Protein 6FME (pdb70)

GO terms:
  GO:0009018 sucrose phosphorylase activity (F, EXP)

Organism: Bifidobacterium adolescentis (strain ATCC 15703 / DSM 20083 / NCTC 11814 / E194a) (NCBI:txid367928)

B-factor: mean 23.42, std 10.98, range [5.67, 95.42]

CATH classification: 3.20.20.80 (+2 more: 3.90.400.10, 2.20.220.10)

Radius of gyration: 29.69 Å; Cα contacts (8 Å, |Δi|>4): 2311; chains: 2; bounding box: 77×60×92 Å

Solvent-accessible surface area: 36352 Å² total; per-residue (Å²): 77,10,123,41,67,0,5,1,3,0,9,3,24,21,2,8,123,18,49,0,144,14,0,8,70,1,0,70,84,74,2,109,26,4,1,48,3,1,1,0,1,5,0,1,27,21,37,79,42,47,11,17,0,11,6,0,53,50,1,39,107,8,5,159,128,4,24,46,45,112,14,0,30,69,0,32,152,78,12,36,0,0,0,0,0,0,0,0,3,1,2,81,88,0,180,35,0,69,30,0,33,68,108,3,122,158,5,102,60,62,76,1,4,9,6,48,62,60,16,7,100,150,44,35,83,149,147,38,29,71,32,10,31,41,12,73,100,51,96,1,31,31,129,33,129,8,64,59,130,69,28,65,0,3,7,4,20,22,54,65,1,0,0,0,38,9,107,13,116,61,0,31,103,20,0,22,44,0,0,73,48,0,42,83,7,109,11,26,7,0,4,0,12,7,0,0,29,2,5,15,78,44,60,47,25,5,27,9,14,26,50,0,9,123,15,0,47,112,0,31,55,24,0,60,140,58,58,4,35,0,0,0,18,3,34,15,29,23,114,48,10,48,34,0,2,41,68,5,28,41,0,7,3,12,6,0,6,0,0,0,6,10,0,2,47,55,2,83,0,90,15,0,9,72,5,10,96,54,8,15,52,19,0,0,0,0,5,4,16,6,19,8,10,7,2,39,7,0,4,5,30,54,101,63,129,86,70,105,16,17,5,82,42,118,32,10,88,78,7,33,93,42,1,23,68,29,4,169,27,58,0,100,50,0,24,6,104,62,19,64,18,16,29,42,116,11,2,4,2,2,1,11,5,2,8,20,36,6,48,17,8,0,1,0,0,0,0,0,0,1,1,0,14,10,2,0,0,0,0,0,0,2,1,0,1,3,119,15,13,29,120,19,10,158,169,60,96,33,0,19,10,0,5,2,42,104,9,57,33,78,57,0,56,118,15,33,158,61,79,2,0,116,2,1,20,20,2,0,84,2,7,11,96,7,45,0,8,79,2,23,35,49,68,97,66,96,124,38,47,18,0,22,0,15,20,113,17,67,103,12,62,0,25,0,26,0,49,0,117,97,0,73,42,64,130,45,112,50,23,0,4,20,0,82,18,74,14,113,69,28,124,56,147,1,65,36,3,30,81,78,43,4,113,30,81,63,9,124,41,68,0,5,1,3,0,9,3,22,20,2,9,123,19,48,0,142,15,0,9,74,2,0,69,86,65,1,107,28,3,1,46,3,0,1,0,1,5,0,1,27,22,38,81,42,46,14,17,0,13,6,0,52,50,1,40,93,6,6,148,131,4,27,48,44,112,16,0,29,69,0,33,161,76,12,35,0,0,0,0,0,0,0,0,2,1,3,78,87,0,178,36,0,69,43,0,34,73,86,2,120,145,5,99,54,60,74,2,5,10,6,49,61,58,12,9,100,148,46,34,81,152,153,37,29,71,33,10,30,43,12,69,104,50,97,1,33,30,128,32,125,9,65,59,123,70,26,64,0,3,7,3,20,20,55,66,1,0,0,1,37,9,102,14,130,53,0,29,102,16,0,23,45,0,0,73,46,0,41,81,7,109,11,28,9,0,4,0,12,8,0,1,28,2,5,13,74,45,61,49,28,5,27,9,14,26,46,0,3,127,14,0,51,105,0,36,92,30,0,68,147,46,65,3,28,0,0,0,18,2,31,13,32,22,111,47,11,48,34,0,3,42,57,5,24,37,0,7,4,13,5,0,6,0,0,0,7,12,0,3,52,56,6,82,0,75,14,0,9,72,8,10,100,56,8,18,52,19,0,0,0,0,4,4,17,6,18,6,11,6,1,33,8,0,3,2,32,50,101,62,114,82,73,121,17,17,5,70,49,111,31,11,88,80,9,32,94,37,1,27,68,32,5,172,24,59,0,101,48,0,23,7,103,54,12,66,20,15,28,43,120,13,1,4,2,1,1,11,4,1,8,20,35,6,48,19,8,0,2,0,0,0,0,0,0,1,1,1,14,11,1,0,0,0,0,0,1,1,0,0,0,4,118,15,19,42,129,19,7,178,173,62,80,37,0,20,10,0,6,4,42,104,9,56,36,77,55,0,52,118,18,32,156,63,79,2,1,112,2,1,20,19,3,0,85,2,8,10,95,7,47,0,6,89,1,25,37,50,62,95,56,99,112,42,53,17,0,23,0,14,16,115,16,73,101,11,57,1,25,0,31,0,39,1,111,95,0,77,41,70,130,44,114,50,21,0,3,20,0,75,18,82,12,97,66,30,121,58,131,1,66,33,2,31,80,77,48,3,112,24,33,146

Structure (mmCIF, N/CA/C/O backbone):
data_6FME
#
_entry.id   6FME
#
_cell.length_a   76.010
_cell.length_b   101.925
_cell.length_c   152.569
_cell.angle_alpha   90.000
_cell.angle_beta   90.000
_cell.angle_gamma   90.000
#
_symmetry.space_group_name_H-M   'P 21 21 21'
#
loop_
_entity.id
_entity.type
_entity.pdbx_description
1 polymer 'Sucrose phosphorylase'
2 non-polymer GLYCEROL
3 water water
#
loop_
_atom_site.group_PDB
_atom_site.id
_atom_site.type_symbol
_atom_site.label_atom_id
_atom_site.label_alt_id
_atom_site.label_comp_id
_atom_site.label_asym_id
_atom_site.label_entity_id
_atom_site.label_seq_id
_atom_site.pdbx_PDB_ins_code
_atom_site.Cartn_x
_atom_site.Cartn_y
_atom_site.Cartn_z
_atom_site.occupancy
_atom_site.B_iso_or_equiv
_atom_site.auth_seq_id
_atom_site.auth_comp_id
_atom_site.auth_asym_id
_atom_site.auth_atom_id
_atom_site.pdbx_PDB_model_num
ATOM 1 N N . ALA A 1 1 ? 8.620 -9.805 -17.708 1.00 30.50 0 ALA B N 1
ATOM 2 C CA . ALA A 1 1 ? 8.660 -8.432 -17.218 1.00 27.85 0 ALA B CA 1
ATOM 3 C C . ALA A 1 1 ? 7.301 -7.993 -16.684 1.00 24.98 0 ALA B C 1
ATOM 4 O O . ALA A 1 1 ? 6.264 -8.534 -17.050 1.00 29.97 0 ALA B O 1
ATOM 6 N N . MET A 1 2 ? 7.324 -6.988 -15.830 1.00 21.86 1 MET B N 1
ATOM 7 C CA . MET A 1 2 ? 6.108 -6.433 -15.255 1.00 17.28 1 MET B CA 1
ATOM 8 C C . MET A 1 2 ? 5.270 -5.739 -16.327 1.00 19.16 1 MET B C 1
ATOM 9 O O . MET A 1 2 ? 5.805 -4.979 -17.121 1.00 21.35 1 MET B O 1
ATOM 14 N N . LYS A 1 3 ? 3.964 -6.009 -16.376 1.00 18.89 2 LYS B N 1
ATOM 15 C CA . LYS A 1 3 ? 3.109 -5.342 -17.360 1.00 16.05 2 LYS B CA 1
ATOM 16 C C . LYS A 1 3 ? 3.088 -3.843 -17.102 1.00 16.26 2 LYS B C 1
ATOM 17 O O . LYS A 1 3 ? 3.110 -3.405 -15.942 1.00 15.38 2 LYS B O 1
ATOM 23 N N . ASN A 1 4 ? 3.040 -3.054 -18.176 1.00 17.92 3 ASN B N 1
ATOM 24 C CA . ASN A 1 4 ? 3.111 -1.609 -18.027 1.00 16.28 3 ASN B CA 1
ATOM 25 C C . ASN A 1 4 ? 1.734 -0.990 -17.811 1.00 15.08 3 ASN B C 1
ATOM 26 O O . ASN A 1 4 ? 1.293 -0.157 -18.605 1.00 18.85 3 ASN B O 1
ATOM 31 N N . LYS A 1 5 ? 1.072 -1.425 -16.739 1.00 17.47 4 LYS B N 1
ATOM 32 C CA . LYS A 1 5 ? -0.290 -1.013 -16.410 1.00 15.85 4 LYS B CA 1
ATOM 33 C C . LYS A 1 5 ? -0.345 -0.572 -14.954 1.00 14.54 4 LYS B C 1
ATOM 34 O O . LYS A 1 5 ? 0.430 -1.042 -14.119 1.00 16.41 4 LYS B O 1
ATOM 40 N N . VAL A 1 6 ? -1.292 0.307 -14.645 1.00 14.56 5 VAL B N 1
ATOM 41 C CA . VAL A 1 6 ? -1.424 0.791 -13.274 1.00 15.15 5 VAL B CA 1
ATOM 42 C C . VAL A 1 6 ? -1.883 -0.324 -12.335 1.00 14.68 5 VAL B C 1
ATOM 43 O O . VAL A 1 6 ? -2.792 -1.094 -12.662 1.00 14.35 5 VAL B O 1
ATOM 47 N N . GLN A 1 7 ? -1.239 -0.399 -11.173 1.00 13.59 6 GLN B N 1
ATOM 48 C CA . GLN A 1 7 ? -1.577 -1.378 -10.126 1.00 13.41 6 GLN B CA 1
ATOM 49 C C . GLN A 1 7 ? -2.155 -0.689 -8.904 1.00 14.26 6 GLN B C 1
ATOM 50 O O . GLN A 1 7 ? -1.823 0.457 -8.634 1.00 14.33 6 GLN B O 1
ATOM 56 N N . LEU A 1 8 ? -2.972 -1.424 -8.152 1.00 13.41 7 LEU B N 1
ATOM 57 C CA . LEU A 1 8 ? -3.448 -0.990 -6.831 1.00 13.34 7 LEU B CA 1
ATOM 58 C C . LEU A 1 8 ? -2.581 -1.597 -5.741 1.00 15.23 7 LEU B C 1
ATOM 59 O O . LEU A 1 8 ? -2.230 -2.768 -5.838 1.00 15.19 7 LEU B O 1
ATOM 64 N N . ILE A 1 9 ? -2.261 -0.823 -4.704 1.00 12.69 8 ILE B N 1
ATOM 65 C CA . ILE A 1 9 ? -1.681 -1.369 -3.466 1.00 13.01 8 ILE B CA 1
ATOM 66 C C . ILE A 1 9 ? -2.774 -1.406 -2.416 1.00 14.86 8 ILE B C 1
ATOM 67 O O . ILE A 1 9 ? -3.343 -0.364 -2.109 1.00 14.21 8 ILE B O 1
ATOM 72 N N . THR A 1 10 ? -3.083 -2.572 -1.852 1.00 13.03 9 THR B N 1
ATOM 73 C CA . THR A 1 10 ? -4.145 -2.597 -0.839 1.00 12.99 9 THR B CA 1
ATOM 74 C C . THR A 1 10 ? -3.953 -3.684 0.204 1.00 13.71 9 THR B C 1
ATOM 75 O O . THR A 1 10 ? -3.286 -4.683 -0.033 1.00 15.01 9 THR B O 1
ATOM 79 N N . TYR A 1 11 ? -4.551 -3.459 1.373 1.00 14.79 10 TYR B N 1
ATOM 80 C CA . TYR A 1 11 ? -4.799 -4.530 2.326 1.00 16.03 10 TYR B CA 1
ATOM 81 C C . TYR A 1 11 ? -6.025 -5.276 1.861 1.00 14.70 10 TYR B C 1
ATOM 82 O O . TYR A 1 11 ? -7.003 -4.653 1.434 1.00 17.06 10 TYR B O 1
ATOM 91 N N . ALA A 1 12 ? -5.999 -6.598 1.961 1.00 14.96 11 ALA B N 1
ATOM 92 C CA . ALA A 1 12 ? -7.175 -7.392 1.598 1.00 17.47 11 ALA B CA 1
ATOM 93 C C . ALA A 1 12 ? -8.403 -7.049 2.422 1.00 20.81 11 ALA B C 1
ATOM 94 O O . ALA A 1 12 ? -9.528 -7.171 1.931 1.00 21.18 11 ALA B O 1
ATOM 96 N N . ASP A 1 13 ? -8.189 -6.651 3.673 1.00 17.72 12 ASP B N 1
ATOM 97 C CA . ASP A 1 13 ? -9.316 -6.459 4.582 1.00 17.99 12 ASP B CA 1
ATOM 98 C C . ASP A 1 13 ? -9.772 -5.006 4.732 1.00 17.26 12 ASP B C 1
ATOM 99 O O . ASP A 1 13 ? -10.816 -4.767 5.331 1.00 18.85 12 ASP B O 1
ATOM 104 N N . ARG A 1 14 ? -9.037 -4.046 4.167 1.00 15.69 13 ARG B N 1
ATOM 105 C CA . ARG A 1 14 ? -9.395 -2.639 4.352 1.00 15.77 13 ARG B CA 1
ATOM 106 C C . ARG A 1 14 ? -10.035 -2.040 3.106 1.00 16.67 13 ARG B C 1
ATOM 107 O O . ARG A 1 14 ? -10.275 -0.839 3.037 1.00 18.46 13 ARG B O 1
ATOM 115 N N . LEU A 1 15 ? -10.332 -2.901 2.139 1.00 16.01 14 LEU B N 1
ATOM 116 C CA . LEU A 1 15 ? -11.033 -2.491 0.927 1.00 17.23 14 LEU B CA 1
ATOM 117 C C . LEU A 1 15 ? -12.186 -3.457 0.655 1.00 20.36 14 LEU B C 1
ATOM 118 O O . LEU A 1 15 ? -11.995 -4.499 0.027 1.00 18.13 14 LEU B O 1
ATOM 123 N N . GLY A 1 16 ? -13.379 -3.117 1.133 1.00 19.07 15 GLY B N 1
ATOM 124 C CA . GLY A 1 16 ? -14.523 -4.004 0.994 1.00 18.97 15 GLY B CA 1
ATOM 125 C C . GLY A 1 16 ? -14.951 -4.613 2.320 1.00 22.37 15 GLY B C 1
ATOM 126 O O . GLY A 1 16 ? -14.821 -3.986 3.378 1.00 21.40 15 GLY B O 1
ATOM 127 N N . ASP A 1 17 ? -15.455 -5.842 2.267 1.00 21.41 16 ASP B N 1
ATOM 128 C CA . ASP A 1 17 ? -16.087 -6.462 3.427 1.00 25.70 16 ASP B CA 1
ATOM 129 C C . ASP A 1 17 ? -15.082 -7.041 4.423 1.00 20.42 16 ASP B C 1
ATOM 130 O O . ASP A 1 17 ? -15.448 -7.398 5.550 1.00 21.07 16 ASP B O 1
ATOM 135 N N . GLY A 1 18 ? -13.833 -7.183 3.995 1.00 18.50 17 GLY B N 1
ATOM 136 C CA . GLY A 1 18 ? -12.774 -7.635 4.881 1.00 23.17 17 GLY B CA 1
ATOM 137 C C . GLY A 1 18 ? -12.042 -8.912 4.484 1.00 23.15 17 GLY B C 1
ATOM 138 O O . GLY A 1 18 ? -11.282 -9.462 5.283 1.00 22.32 17 GLY B O 1
ATOM 139 N N . THR A 1 19 ? -12.255 -9.386 3.259 1.00 18.48 18 THR B N 1
ATOM 140 C CA . THR A 1 19 ? -11.617 -10.622 2.806 1.00 18.94 18 THR B CA 1
ATOM 141 C C . THR A 1 19 ? -10.975 -10.460 1.435 1.00 19.22 18 THR B C 1
ATOM 142 O O . THR A 1 19 ? -11.293 -9.521 0.708 1.00 19.13 18 THR B O 1
ATOM 146 N N . ILE A 1 20 ? -10.100 -11.396 1.067 1.00 17.03 19 ILE B N 1
ATOM 147 C CA . ILE A 1 20 ? -9.514 -11.396 -0.273 1.00 16.73 19 ILE B CA 1
ATOM 148 C C . ILE A 1 20 ? -10.603 -11.481 -1.347 1.00 18.65 19 ILE B C 1
ATOM 149 O O . ILE A 1 20 ? -10.517 -10.806 -2.366 1.00 19.80 19 ILE B O 1
ATOM 154 N N . LYS A 1 21 ? -11.628 -12.293 -1.111 1.00 18.25 20 LYS B N 1
ATOM 155 C CA . LYS A 1 21 ? -12.727 -12.435 -2.068 1.00 19.34 20 LYS B CA 1
ATOM 156 C C . LYS A 1 21 ? -13.412 -11.102 -2.302 1.00 19.69 20 LYS B C 1
ATOM 157 O O . LYS A 1 21 ? -13.727 -10.747 -3.437 1.00 20.07 20 LYS B O 1
ATOM 163 N N . SER A 1 22 ? -13.642 -10.358 -1.225 1.00 19.79 21 SER B N 1
ATOM 164 C CA . SER A 1 22 ? -14.348 -9.095 -1.350 1.00 21.44 21 SER B CA 1
ATOM 165 C C . SER A 1 22 ? -13.474 -8.052 -2.031 1.00 19.84 21 SER B C 1
ATOM 166 O O . SER A 1 22 ? -13.946 -7.281 -2.864 1.00 20.11 21 SER B O 1
ATOM 169 N N . MET A 1 23 ? -12.193 -8.021 -1.658 1.00 17.49 22 MET B N 1
ATOM 170 C CA . MET A 1 23 ? -11.219 -7.169 -2.336 1.00 18.61 22 MET B CA 1
ATOM 171 C C . MET A 1 23 ? -11.236 -7.436 -3.827 1.00 20.92 22 MET B C 1
ATOM 172 O O . MET A 1 23 ? -11.254 -6.514 -4.639 1.00 17.95 22 MET B O 1
ATOM 177 N N . THR A 1 24 ? -11.251 -8.715 -4.178 1.00 17.25 23 THR B N 1
ATOM 178 C CA . THR A 1 24 ? -11.269 -9.133 -5.580 1.00 17.50 23 THR B CA 1
ATOM 179 C C . THR A 1 24 ? -12.534 -8.643 -6.288 1.00 19.40 23 THR B C 1
ATOM 180 O O . THR A 1 24 ? -12.489 -8.161 -7.423 1.00 18.89 23 THR B O 1
ATOM 184 N N . ASP A 1 25 ? -13.671 -8.790 -5.615 1.00 18.84 24 ASP B N 1
ATOM 185 C CA . ASP A 1 25 ? -14.940 -8.334 -6.168 1.00 19.59 24 ASP B CA 1
ATOM 186 C C . ASP A 1 25 ? -14.918 -6.818 -6.387 1.00 19.29 24 ASP B C 1
ATOM 187 O O . ASP A 1 25 ? -15.364 -6.325 -7.426 1.00 19.61 24 ASP B O 1
ATOM 192 N N . ILE A 1 26 ? -14.373 -6.077 -5.426 1.00 19.55 25 ILE B N 1
ATOM 193 C CA . ILE A 1 26 ? -14.274 -4.629 -5.573 1.00 19.06 25 ILE B CA 1
ATOM 194 C C . ILE A 1 26 ? -13.419 -4.253 -6.796 1.00 18.04 25 ILE B C 1
ATOM 195 O O . ILE A 1 26 ? -13.824 -3.428 -7.607 1.00 19.41 25 ILE B O 1
ATOM 200 N N . LEU A 1 27 ? -12.234 -4.855 -6.920 1.00 17.43 26 LEU B N 1
ATOM 201 C CA . LEU A 1 27 ? -11.384 -4.606 -8.088 1.00 18.11 26 LEU B CA 1
ATOM 202 C C . LEU A 1 27 ? -12.134 -4.815 -9.393 1.00 19.01 26 LEU B C 1
ATOM 203 O O . LEU A 1 27 ? -12.065 -3.984 -10.312 1.00 19.35 26 LEU B O 1
ATOM 208 N N . ARG A 1 28 ? -12.841 -5.937 -9.489 1.00 18.37 27 ARG B N 1
ATOM 209 C CA . ARG A 1 28 ? -13.447 -6.332 -10.750 1.00 18.95 27 ARG B CA 1
ATOM 210 C C . ARG A 1 28 ? -14.683 -5.517 -11.116 1.00 19.62 27 ARG B C 1
ATOM 211 O O . ARG A 1 28 ? -14.923 -5.235 -12.290 1.00 22.15 27 ARG B O 1
ATOM 219 N N . THR A 1 29 ? -15.465 -5.139 -10.109 1.00 19.87 28 THR B N 1
ATOM 220 C CA . THR A 1 29 ? -16.745 -4.473 -10.370 1.00 20.65 28 THR B CA 1
ATOM 221 C C . THR A 1 29 ? -16.642 -2.955 -10.432 1.00 20.43 28 THR B C 1
ATOM 222 O O . THR A 1 29 ? -17.464 -2.293 -11.084 1.00 21.04 28 THR B O 1
ATOM 226 N N . ARG A 1 30 ? -15.630 -2.402 -9.772 1.00 20.47 29 ARG B N 1
ATOM 227 C CA . ARG A 1 30 ? -15.520 -0.958 -9.638 1.00 21.68 29 ARG B CA 1
ATOM 228 C C . ARG A 1 30 ? -14.244 -0.332 -10.189 1.00 21.13 29 ARG B C 1
ATOM 229 O O . ARG A 1 30 ? -14.188 0.883 -10.363 1.00 20.43 29 ARG B O 1
ATOM 237 N N . PHE A 1 31 ? -13.222 -1.143 -10.448 1.00 18.89 30 PHE B N 1
ATOM 238 C CA . PHE A 1 31 ? -11.989 -0.615 -11.020 1.00 17.67 30 PHE B CA 1
ATOM 239 C C . PHE A 1 31 ? -11.549 -1.366 -12.292 1.00 17.71 30 PHE B C 1
ATOM 240 O O . PHE A 1 31 ? -10.352 -1.470 -12.589 1.00 18.66 30 PHE B O 1
ATOM 248 N N . ASP A 1 32 ? -12.512 -1.881 -13.059 1.00 18.40 31 ASP B N 1
ATOM 249 C CA . ASP A 1 32 ? -12.158 -2.612 -14.270 1.00 23.67 31 ASP B CA 1
ATOM 250 C C . ASP A 1 32 ? -11.505 -1.662 -15.262 1.00 24.24 31 ASP B C 1
ATOM 251 O O . ASP A 1 32 ? -12.071 -0.623 -15.592 1.00 21.75 31 ASP B O 1
ATOM 256 N N . GLY A 1 33 ? -10.307 -2.013 -15.718 1.00 22.10 32 GLY B N 1
ATOM 257 C CA . GLY A 1 33 ? -9.582 -1.194 -16.675 1.00 21.75 32 GLY B CA 1
ATOM 258 C C . GLY A 1 33 ? -8.808 -0.060 -16.026 1.00 22.61 32 GLY B C 1
ATOM 259 O O . GLY A 1 33 ? -8.066 0.663 -16.713 1.00 19.86 32 GLY B O 1
ATOM 260 N N . VAL A 1 34 ? -8.989 0.106 -14.712 1.00 17.07 33 VAL B N 1
ATOM 261 C CA . VAL A 1 34 ? -8.282 1.128 -13.956 1.00 16.62 33 VAL B CA 1
ATOM 262 C C . VAL A 1 34 ? -7.034 0.518 -13.329 1.00 16.41 33 VAL B C 1
ATOM 263 O O . VAL A 1 34 ? -5.912 0.992 -13.542 1.00 16.03 33 VAL B O 1
ATOM 267 N N . TYR A 1 35 ? -7.238 -0.537 -12.549 1.00 15.81 34 TYR B N 1
ATOM 268 C CA . TYR A 1 35 ? -6.132 -1.259 -11.915 1.00 15.52 34 TYR B CA 1
ATOM 269 C C . TYR A 1 35 ? -6.077 -2.663 -12.519 1.00 18.01 34 TYR B C 1
ATOM 270 O O . TYR A 1 35 ? -7.014 -3.442 -12.374 1.00 20.03 34 TYR B O 1
ATOM 279 N N . ASP A 1 36 ? -4.985 -2.964 -13.217 1.00 17.33 35 ASP B N 1
ATOM 280 C CA . ASP A 1 36 ? -4.836 -4.229 -13.933 1.00 19.92 35 ASP B CA 1
ATOM 281 C C . ASP A 1 36 ? -4.016 -5.245 -13.135 1.00 15.95 35 ASP B C 1
ATOM 282 O O . ASP A 1 36 ? -3.894 -6.406 -13.518 1.00 19.12 35 ASP B O 1
ATOM 287 N N . GLY A 1 37 ? -3.465 -4.794 -12.015 1.00 15.53 36 GLY B N 1
ATOM 288 C CA . GLY A 1 37 ? -2.699 -5.642 -11.124 1.00 15.24 36 GLY B CA 1
ATOM 289 C C . GLY A 1 37 ? -2.848 -5.094 -9.729 1.00 15.66 36 GLY B C 1
ATOM 290 O O . GLY A 1 37 ? -3.394 -4.005 -9.538 1.00 14.25 36 GLY B O 1
ATOM 291 N N . VAL A 1 38 ? -2.367 -5.846 -8.749 1.00 13.61 37 VAL B N 1
ATOM 292 C CA . VAL A 1 38 ? -2.548 -5.467 -7.362 1.00 13.64 37 VAL B CA 1
ATOM 293 C C . VAL A 1 38 ? -1.422 -6.036 -6.516 1.00 13.70 37 VAL B C 1
ATOM 294 O O . VAL A 1 38 ? -1.040 -7.197 -6.642 1.00 14.42 37 VAL B O 1
ATOM 298 N N . HIS A 1 39 ? -0.871 -5.173 -5.676 1.00 12.56 38 HIS B N 1
ATOM 299 C CA . HIS A 1 39 ? 0.023 -5.596 -4.607 1.00 12.21 38 HIS B CA 1
ATOM 300 C C . HIS A 1 39 ? -0.857 -5.775 -3.382 1.00 12.38 38 HIS B C 1
ATOM 301 O O . HIS A 1 39 ? -1.375 -4.799 -2.843 1.00 13.47 38 HIS B O 1
ATOM 308 N N . ILE A 1 40 ? -1.068 -7.030 -2.979 1.00 12.63 39 ILE B N 1
ATOM 309 C CA . ILE A 1 40 ? -1.817 -7.321 -1.749 1.00 12.62 39 ILE B CA 1
ATOM 310 C C . ILE A 1 40 ? -0.796 -7.290 -0.634 1.00 12.21 39 ILE B C 1
ATOM 311 O O . ILE A 1 40 ? 0.139 -8.105 -0.649 1.00 13.93 39 ILE B O 1
ATOM 316 N N . LEU A 1 41 ? -0.965 -6.365 0.314 1.00 12.09 40 LEU B N 1
ATOM 317 C CA . LEU A 1 41 ? -0.078 -6.260 1.470 1.00 12.43 40 LEU B CA 1
ATOM 318 C C . LEU A 1 41 ? -0.219 -7.534 2.308 1.00 12.43 40 LEU B C 1
ATOM 319 O O . LEU A 1 41 ? -1.199 -8.269 2.161 1.00 14.02 40 LEU B O 1
ATOM 324 N N . PRO A 1 42 ? 0.768 -7.823 3.167 1.00 11.76 41 PRO B N 1
ATOM 325 C CA . PRO A 1 42 ? 0.828 -9.172 3.741 1.00 11.87 41 PRO B CA 1
ATOM 326 C C . PRO A 1 42 ? -0.475 -9.691 4.329 1.00 12.37 41 PRO B C 1
ATOM 327 O O . PRO A 1 42 ? -1.102 -9.043 5.166 1.00 15.92 41 PRO B O 1
ATOM 331 N N . PHE A 1 43 ? -0.854 -10.876 3.875 1.00 13.55 42 PHE B N 1
ATOM 332 C CA . PHE A 1 43 ? -2.137 -11.495 4.205 1.00 13.35 42 PHE B CA 1
ATOM 333 C C . PHE A 1 43 ? -1.902 -12.871 4.815 1.00 13.65 42 PHE B C 1
ATOM 334 O O . PHE A 1 43 ? -2.768 -13.755 4.770 1.00 15.60 42 PHE B O 1
ATOM 342 N N . PHE A 1 44 ? -0.708 -13.050 5.372 1.00 13.29 43 PHE B N 1
ATOM 343 C CA . PHE A 1 44 ? -0.304 -14.338 5.928 1.00 16.29 43 PHE B CA 1
ATOM 344 C C . PHE A 1 44 ? -0.664 -14.417 7.405 1.00 15.91 43 PHE B C 1
ATOM 345 O O . PHE A 1 44 ? -1.326 -13.534 7.931 1.00 16.36 43 PHE B O 1
ATOM 353 N N . THR A 1 45 ? -0.272 -15.497 8.061 1.00 14.29 44 THR B N 1
ATOM 354 C CA . THR A 1 45 ? -0.708 -15.726 9.432 1.00 14.39 44 THR B CA 1
ATOM 355 C C . THR A 1 45 ? 0.273 -15.111 10.428 1.00 13.91 44 THR B C 1
ATOM 356 O O . THR A 1 45 ? 1.421 -15.536 10.475 1.00 14.75 44 THR B O 1
ATOM 360 N N . PRO A 1 46 ? -0.154 -14.080 11.192 1.00 13.81 45 PRO B N 1
ATOM 361 C CA . PRO A 1 46 ? -1.419 -13.339 11.197 1.00 14.89 45 PRO B CA 1
ATOM 362 C C . PRO A 1 46 ? -1.288 -12.010 10.462 1.00 16.34 45 PRO B C 1
ATOM 363 O O . PRO A 1 46 ? -0.168 -11.538 10.240 1.00 16.14 45 PRO B O 1
ATOM 367 N N . PHE A 1 47 ? -2.415 -11.390 10.109 1.00 15.05 46 PHE B N 1
ATOM 368 C CA . PHE A 1 47 ? -2.360 -10.115 9.398 1.00 17.44 46 PHE B CA 1
ATOM 369 C C . PHE A 1 47 ? -2.493 -8.940 10.356 1.00 17.34 46 PHE B C 1
ATOM 370 O O . PHE A 1 47 ? -2.361 -7.787 9.947 1.00 16.71 46 PHE B O 1
ATOM 378 N N . ASP A 1 48 ? -2.727 -9.232 11.640 1.00 17.73 47 ASP B N 1
ATOM 379 C CA . ASP A 1 48 ? -3.086 -8.201 12.601 1.00 16.20 47 ASP B CA 1
ATOM 380 C C . ASP A 1 48 ? -2.285 -8.310 13.898 1.00 18.17 47 ASP B C 1
ATOM 381 O O . ASP A 1 48 ? -2.803 -8.039 14.993 1.00 19.04 47 ASP B O 1
ATOM 386 N N . GLY A 1 49 ? -1.014 -8.694 13.771 1.00 16.98 48 GLY B N 1
ATOM 387 C CA . GLY A 1 49 ? -0.115 -8.810 14.921 1.00 17.15 48 GLY B CA 1
ATOM 388 C C . GLY A 1 49 ? 0.561 -7.501 15.304 1.00 17.33 48 GLY B C 1
ATOM 389 O O . GLY A 1 49 ? -0.099 -6.460 15.455 1.00 18.90 48 GLY B O 1
ATOM 390 N N . ALA A 1 50 ? 1.883 -7.543 15.445 1.00 14.13 49 ALA B N 1
ATOM 391 C CA . ALA A 1 50 ? 2.623 -6.380 15.904 1.00 14.67 49 ALA B CA 1
ATOM 392 C C . ALA A 1 50 ? 2.848 -5.336 14.810 1.00 14.92 49 ALA B C 1
ATOM 393 O O . ALA A 1 50 ? 3.055 -4.165 15.111 1.00 16.48 49 ALA B O 1
ATOM 395 N N . ASP A 1 51 ? 2.847 -5.751 13.543 1.00 14.67 50 ASP B N 1
ATOM 396 C CA . ASP A 1 51 ? 3.178 -4.805 12.473 1.00 13.31 50 ASP B CA 1
ATOM 397 C C . ASP A 1 51 ? 2.353 -5.043 11.199 1.00 12.87 50 ASP B C 1
ATOM 398 O O . ASP A 1 51 ? 2.879 -5.044 10.075 1.00 13.38 50 ASP B O 1
ATOM 403 N N . ALA A 1 52 ? 1.056 -5.267 11.397 1.00 13.50 51 ALA B N 1
ATOM 404 C CA . ALA A 1 52 ? 0.086 -5.305 10.294 1.00 14.99 51 ALA B CA 1
ATOM 405 C C . ALA A 1 52 ? 0.564 -6.180 9.138 1.00 14.00 51 ALA B C 1
ATOM 406 O O . ALA A 1 52 ? 0.658 -5.744 7.980 1.00 15.91 51 ALA B O 1
ATOM 408 N N . GLY A 1 53 ? 0.838 -7.436 9.464 1.00 13.09 52 GLY B N 1
ATOM 409 C CA . GLY A 1 53 ? 1.188 -8.444 8.473 1.00 12.10 52 GLY B CA 1
ATOM 410 C C . GLY A 1 53 ? 2.674 -8.705 8.323 1.00 11.68 52 GLY B C 1
ATOM 411 O O . GLY A 1 53 ? 3.081 -9.753 7.813 1.00 12.77 52 GLY B O 1
ATOM 412 N N . PHE A 1 54 ? 3.495 -7.749 8.736 1.00 11.87 53 PHE B N 1
ATOM 413 C CA . PHE A 1 54 ? 4.928 -7.852 8.473 1.00 13.51 53 PHE B CA 1
ATOM 414 C C . PHE A 1 54 ? 5.698 -8.571 9.593 1.00 16.23 53 PHE B C 1
ATOM 415 O O . PHE A 1 54 ? 6.939 -8.616 9.575 1.00 14.27 53 PHE B O 1
ATOM 423 N N . ASP A 1 55 ? 4.955 -9.140 10.545 1.00 14.37 54 ASP B N 1
ATOM 424 C CA . ASP A 1 55 ? 5.488 -10.101 11.521 1.00 14.26 54 ASP B CA 1
ATOM 425 C C . ASP A 1 55 ? 4.787 -11.454 11.365 1.00 13.13 54 ASP B C 1
ATOM 426 O O . ASP A 1 55 ? 3.967 -11.841 12.201 1.00 15.26 54 ASP B O 1
ATOM 431 N N . PRO A 1 56 ? 5.091 -12.181 10.277 1.00 13.05 55 PRO B N 1
ATOM 432 C CA . PRO A 1 56 ? 4.403 -13.454 10.041 1.00 12.51 55 PRO B CA 1
ATOM 433 C C . PRO A 1 56 ? 4.849 -14.582 10.968 1.00 14.29 55 PRO B C 1
ATOM 434 O O . PRO A 1 56 ? 6.038 -14.870 11.122 1.00 14.96 55 PRO B O 1
ATOM 438 N N . ILE A 1 57 ? 3.868 -15.242 11.556 1.00 13.46 56 ILE B N 1
ATOM 439 C CA . ILE A 1 57 ? 4.121 -16.476 12.269 1.00 14.49 56 ILE B CA 1
ATOM 440 C C . ILE A 1 57 ? 4.333 -17.590 11.249 1.00 14.82 56 ILE B C 1
ATOM 441 O O . ILE A 1 57 ? 5.257 -18.399 11.383 1.00 14.87 56 ILE B O 1
ATOM 446 N N . ASP A 1 58 ? 3.503 -17.608 10.207 1.00 13.91 57 ASP B N 1
ATOM 447 C CA . ASP A 1 58 ? 3.701 -18.529 9.087 1.00 14.53 57 ASP B CA 1
ATOM 448 C C . ASP A 1 58 ? 3.429 -17.809 7.772 1.00 16.33 57 ASP B C 1
ATOM 449 O O . ASP A 1 58 ? 2.273 -17.698 7.315 1.00 14.53 57 ASP B O 1
ATOM 454 N N . HIS A 1 59 ? 4.516 -17.358 7.162 1.00 13.38 58 HIS B N 1
ATOM 455 C CA . HIS A 1 59 ? 4.517 -16.617 5.895 1.00 13.08 58 HIS B CA 1
ATOM 456 C C . HIS A 1 59 ? 3.893 -17.394 4.742 1.00 14.38 58 HIS B C 1
ATOM 457 O O . HIS A 1 59 ? 3.478 -16.797 3.739 1.00 15.47 58 HIS B O 1
ATOM 464 N N . THR A 1 60 ? 3.839 -18.722 4.847 1.00 15.72 59 THR B N 1
ATOM 465 C CA . THR A 1 60 ? 3.326 -19.532 3.735 1.00 14.69 59 THR B CA 1
ATOM 466 C C . THR A 1 60 ? 1.847 -19.863 3.888 1.00 17.77 59 THR B C 1
ATOM 467 O O . THR A 1 60 ? 1.276 -20.554 3.047 1.00 17.67 59 THR B O 1
ATOM 471 N N . LYS A 1 61 ? 1.239 -19.384 4.967 1.00 17.71 60 LYS B N 1
ATOM 472 C CA . LYS A 1 61 ? -0.151 -19.722 5.261 1.00 20.42 60 LYS B CA 1
ATOM 473 C C . LYS A 1 61 ? -1.014 -18.472 5.266 1.00 15.46 60 LYS B C 1
ATOM 474 O O . LYS A 1 61 ? -0.790 -17.569 6.071 1.00 18.13 60 LYS B O 1
ATOM 480 N N . VAL A 1 62 ? -1.993 -18.410 4.362 1.00 16.64 61 VAL B N 1
ATOM 481 C CA . VAL A 1 62 ? -2.910 -17.275 4.350 1.00 15.97 61 VAL B CA 1
ATOM 482 C C . VAL A 1 62 ? -3.661 -17.212 5.689 1.00 18.00 61 VAL B C 1
ATOM 483 O O . VAL A 1 62 ? -4.079 -18.244 6.223 1.00 18.19 61 VAL B O 1
ATOM 487 N N . ASP A 1 63 ? -3.819 -16.015 6.249 1.00 15.54 62 ASP B N 1
ATOM 488 C CA . ASP A 1 63 ? -4.631 -15.917 7.458 1.00 17.09 62 ASP B CA 1
ATOM 489 C C . ASP A 1 63 ? -6.025 -16.440 7.150 1.00 20.20 62 ASP B C 1
ATOM 490 O O . ASP A 1 63 ? -6.685 -15.956 6.235 1.00 18.28 62 ASP B O 1
ATOM 495 N N . GLU A 1 64 ? -6.469 -17.438 7.903 1.00 17.49 63 GLU B N 1
ATOM 496 C CA . GLU A 1 64 ? -7.725 -18.104 7.558 1.00 20.50 63 GLU B CA 1
ATOM 497 C C . GLU A 1 64 ? -8.918 -17.150 7.624 1.00 23.03 63 GLU B C 1
ATOM 498 O O . GLU A 1 64 ? -9.949 -17.403 7.009 1.00 25.52 63 GLU B O 1
ATOM 504 N N . ARG A 1 65 ? -8.775 -16.051 8.351 1.00 18.22 64 ARG B N 1
ATOM 505 C CA . ARG A 1 65 ? -9.833 -15.045 8.404 1.00 18.89 64 ARG B CA 1
ATOM 506 C C . ARG A 1 65 ? -9.951 -14.244 7.109 1.00 22.86 64 ARG B C 1
ATOM 507 O O . ARG A 1 65 ? -11.004 -13.671 6.839 1.00 22.63 64 ARG B O 1
ATOM 515 N N . LEU A 1 66 ? -8.878 -14.199 6.315 1.00 18.66 65 LEU B N 1
ATOM 516 C CA . LEU A 1 66 ? -8.873 -13.411 5.076 1.00 18.34 65 LEU B CA 1
ATOM 517 C C . LEU A 1 66 ? -9.270 -14.227 3.867 1.00 20.93 65 LEU B C 1
ATOM 518 O O . LEU A 1 66 ? -9.763 -13.683 2.879 1.00 21.89 65 LEU B O 1
ATOM 523 N N . GLY A 1 67 ? -9.010 -15.527 3.927 1.00 20.31 66 GLY B N 1
ATOM 524 C CA . GLY A 1 67 ? -9.284 -16.401 2.806 1.00 24.56 66 GLY B CA 1
ATOM 525 C C . GLY A 1 67 ? -8.265 -17.519 2.681 1.00 23.49 66 GLY B C 1
ATOM 526 O O . GLY A 1 67 ? -7.784 -18.051 3.686 1.00 20.48 66 GLY B O 1
ATOM 527 N N . SER A 1 68 ? -7.933 -17.865 1.438 1.00 22.48 67 SER B N 1
ATOM 528 C CA . SER A 1 68 ? -7.093 -19.024 1.144 1.00 22.02 67 SER B CA 1
ATOM 529 C C . SER A 1 68 ? -6.246 -18.768 -0.094 1.00 22.17 67 SER B C 1
ATOM 530 O O . SER A 1 68 ? -6.488 -17.804 -0.818 1.00 20.11 67 SER B O 1
ATOM 533 N N . TRP A 1 69 ? -5.261 -19.627 -0.348 1.00 17.98 68 TRP B N 1
ATOM 534 C CA . TRP A 1 69 ? -4.486 -19.494 -1.578 1.00 19.15 68 TRP B CA 1
ATOM 535 C C . TRP A 1 69 ? -5.381 -19.670 -2.811 1.00 20.24 68 TRP B C 1
ATOM 536 O O . TRP A 1 69 ? -5.073 -19.123 -3.863 1.00 20.69 68 TRP B O 1
ATOM 547 N N . ASP A 1 70 ? -6.492 -20.398 -2.682 1.00 19.21 69 ASP B N 1
ATOM 548 C CA . ASP A 1 70 ? -7.443 -20.539 -3.786 1.00 21.72 69 ASP B CA 1
ATOM 549 C C . ASP A 1 70 ? -8.007 -19.186 -4.200 1.00 22.20 69 ASP B C 1
ATOM 550 O O . ASP A 1 70 ? -8.247 -18.936 -5.386 1.00 23.32 69 ASP B O 1
ATOM 555 N N . ASP A 1 71 ? -8.224 -18.310 -3.225 1.00 20.15 70 ASP B N 1
ATOM 556 C CA . ASP A 1 71 ? -8.679 -16.959 -3.534 1.00 19.01 70 ASP B CA 1
ATOM 557 C C . ASP A 1 71 ? -7.627 -16.189 -4.334 1.00 17.85 70 ASP B C 1
ATOM 558 O O . ASP A 1 71 ? -7.961 -15.419 -5.237 1.00 21.16 70 ASP B O 1
ATOM 563 N N . VAL A 1 72 ? -6.354 -16.396 -4.006 1.00 17.31 71 VAL B N 1
ATOM 564 C CA . VAL A 1 72 ? -5.290 -15.727 -4.734 1.00 18.91 71 VAL B CA 1
ATOM 565 C C . VAL A 1 72 ? -5.248 -16.272 -6.169 1.00 18.84 71 VAL B C 1
ATOM 566 O O . VAL A 1 72 ? -5.126 -15.503 -7.124 1.00 18.37 71 VAL B O 1
ATOM 570 N N . ALA A 1 73 ? -5.378 -17.586 -6.320 1.00 17.80 72 ALA B N 1
ATOM 571 C CA . ALA A 1 73 ? -5.446 -18.187 -7.656 1.00 19.56 72 ALA B CA 1
ATOM 572 C C . ALA A 1 73 ? -6.603 -17.639 -8.490 1.00 20.92 72 ALA B C 1
ATOM 573 O O . ALA A 1 73 ? -6.452 -17.392 -9.690 1.00 18.88 72 ALA B O 1
ATOM 575 N N . GLU A 1 74 ? -7.765 -17.466 -7.867 1.00 20.49 73 GLU B N 1
ATOM 576 C CA . GLU A 1 74 ? -8.922 -16.926 -8.586 1.00 20.21 73 GLU B CA 1
ATOM 577 C C . GLU A 1 74 ? -8.647 -15.509 -9.071 1.00 22.34 73 GLU B C 1
ATOM 578 O O . GLU A 1 74 ? -8.925 -15.163 -10.219 1.00 21.26 73 GLU B O 1
ATOM 584 N N . LEU A 1 75 ? -8.106 -14.686 -8.181 1.00 19.28 74 LEU B N 1
ATOM 585 C CA . LEU A 1 75 ? -7.783 -13.305 -8.517 1.00 17.46 74 LEU B CA 1
ATOM 586 C C . LEU A 1 75 ? -6.815 -13.225 -9.698 1.00 18.48 74 LEU B C 1
ATOM 587 O O . LEU A 1 75 ? -6.953 -12.353 -10.556 1.00 18.49 74 LEU B O 1
ATOM 592 N N . SER A 1 76 ? -5.842 -14.139 -9.740 1.00 18.40 75 SER B N 1
ATOM 593 C CA . SER A 1 76 ? -4.811 -14.112 -10.784 1.00 17.05 75 SER B CA 1
ATOM 594 C C . SER A 1 76 ? -5.361 -14.259 -12.193 1.00 17.70 75 SER B C 1
ATOM 595 O O . SER A 1 76 ? -4.660 -13.950 -13.155 1.00 19.73 75 SER B O 1
ATOM 598 N N . LYS A 1 77 ? -6.601 -14.731 -12.320 1.00 18.42 76 LYS B N 1
ATOM 599 C CA . LYS A 1 77 ? -7.231 -14.914 -13.619 1.00 19.56 76 LYS B CA 1
ATOM 600 C C . LYS A 1 77 ? -7.495 -13.576 -14.292 1.00 22.04 76 LYS B C 1
ATOM 601 O O . LYS A 1 77 ? -7.581 -13.507 -15.521 1.00 23.07 76 LYS B O 1
ATOM 607 N N . THR A 1 78 ? -7.637 -12.517 -13.493 1.00 19.53 77 THR B N 1
ATOM 608 C CA . THR A 1 78 ? -7.960 -11.196 -14.035 1.00 22.08 77 THR B CA 1
ATOM 609 C C . THR A 1 78 ? -6.899 -10.141 -13.719 1.00 22.04 77 THR B C 1
ATOM 610 O O . THR A 1 78 ? -6.843 -9.103 -14.378 1.00 21.57 77 THR B O 1
ATOM 614 N N . HIS A 1 79 ? -6.058 -10.417 -12.722 1.00 16.78 78 HIS B N 1
ATOM 615 C CA . HIS A 1 79 ? -5.079 -9.461 -12.231 1.00 17.08 78 HIS B CA 1
ATOM 616 C C . HIS A 1 79 ? -3.718 -10.098 -11.997 1.00 17.04 78 HIS B C 1
ATOM 617 O O . HIS A 1 79 ? -3.621 -11.161 -11.398 1.00 18.57 78 HIS B O 1
ATOM 624 N N . ASN A 1 80 ? -2.668 -9.430 -12.450 1.00 16.71 79 ASN B N 1
ATOM 625 C CA . ASN A 1 80 ? -1.329 -9.844 -12.035 1.00 14.90 79 ASN B CA 1
ATOM 626 C C . ASN A 1 80 ? -1.123 -9.434 -10.597 1.00 16.75 79 ASN B C 1
ATOM 627 O O . ASN A 1 80 ? -1.441 -8.304 -10.230 1.00 17.76 79 ASN B O 1
ATOM 632 N N . ILE A 1 81 ? -0.565 -10.337 -9.797 1.00 14.24 80 ILE B N 1
ATOM 633 C CA . ILE A 1 81 ? -0.482 -10.138 -8.348 1.00 13.82 80 ILE B CA 1
ATOM 634 C C . ILE A 1 81 ? 0.956 -9.963 -7.874 1.00 13.42 80 ILE B C 1
ATOM 635 O O . ILE A 1 81 ? 1.831 -10.735 -8.255 1.00 14.66 80 ILE B O 1
ATOM 640 N N . MET A 1 82 ? 1.173 -8.935 -7.057 1.00 12.88 81 MET B N 1
ATOM 641 C CA . MET A 1 82 ? 2.431 -8.743 -6.337 1.00 12.44 81 MET B CA 1
ATOM 642 C C . MET A 1 82 ? 2.204 -9.063 -4.875 1.00 12.28 81 MET B C 1
ATOM 643 O O . MET A 1 82 ? 1.204 -8.654 -4.304 1.00 12.32 81 MET B O 1
ATOM 648 N N A VAL A 1 83 ? 3.142 -9.798 -4.281 0.40 12.16 82 VAL B N 1
ATOM 649 N N B VAL A 1 83 ? 3.118 -9.814 -4.275 0.60 12.16 82 VAL B N 1
ATOM 650 C CA A VAL A 1 83 ? 3.091 -10.138 -2.858 0.40 14.31 82 VAL B CA 1
ATOM 651 C CA B VAL A 1 83 ? 3.073 -9.990 -2.829 0.60 11.99 82 VAL B CA 1
ATOM 652 C C A VAL A 1 83 ? 4.459 -9.919 -2.229 0.40 14.09 82 VAL B C 1
ATOM 653 C C B VAL A 1 83 ? 4.442 -9.717 -2.251 0.60 11.62 82 VAL B C 1
ATOM 654 O O A VAL A 1 83 ? 5.474 -10.031 -2.914 0.40 13.50 82 VAL B O 1
ATOM 655 O O B VAL A 1 83 ? 5.429 -9.592 -2.978 0.60 11.61 82 VAL B O 1
ATOM 662 N N . ASP A 1 84 ? 4.490 -9.613 -0.931 1.00 11.99 83 ASP B N 1
ATOM 663 C CA . ASP A 1 84 ? 5.746 -9.452 -0.224 1.00 11.25 83 ASP B CA 1
ATOM 664 C C . ASP A 1 84 ? 6.450 -10.763 0.051 1.00 11.29 83 ASP B C 1
ATOM 665 O O . ASP A 1 84 ? 5.808 -11.767 0.369 1.00 15.86 83 ASP B O 1
ATOM 670 N N . ALA A 1 85 ? 7.776 -10.750 -0.085 1.00 11.18 84 ALA B N 1
ATOM 671 C CA . ALA A 1 85 ? 8.604 -11.726 0.599 1.00 11.27 84 ALA B CA 1
ATOM 672 C C . ALA A 1 85 ? 9.314 -10.975 1.712 1.00 12.88 84 ALA B C 1
ATOM 673 O O . ALA A 1 85 ? 10.122 -10.064 1.468 1.00 12.09 84 ALA B O 1
ATOM 675 N N . ILE A 1 86 ? 8.959 -11.323 2.943 1.00 10.94 85 ILE B N 1
ATOM 676 C CA . ILE A 1 86 ? 9.496 -10.658 4.105 1.00 10.70 85 ILE B CA 1
ATOM 677 C C . ILE A 1 86 ? 10.807 -11.356 4.487 1.00 11.50 85 ILE B C 1
ATOM 678 O O . ILE A 1 86 ? 10.834 -12.289 5.285 1.00 14.16 85 ILE B O 1
ATOM 683 N N . VAL A 1 87 ? 11.897 -10.899 3.876 1.00 12.25 86 VAL B N 1
ATOM 684 C CA . VAL A 1 87 ? 13.145 -11.652 3.907 1.00 10.90 86 VAL B CA 1
ATOM 685 C C . VAL A 1 87 ? 14.050 -11.319 5.101 1.00 11.79 86 VAL B C 1
ATOM 686 O O . VAL A 1 87 ? 15.029 -12.022 5.339 1.00 15.58 86 VAL B O 1
ATOM 690 N N . ASN A 1 88 ? 13.735 -10.262 5.842 1.00 10.57 87 ASN B N 1
ATOM 691 C CA . ASN A 1 88 ? 14.670 -9.788 6.885 1.00 10.63 87 ASN B CA 1
ATOM 692 C C . ASN A 1 88 ? 14.371 -10.327 8.280 1.00 12.38 87 ASN B C 1
ATOM 693 O O . ASN A 1 88 ? 15.276 -10.431 9.107 1.00 11.94 87 ASN B O 1
ATOM 698 N N . HIS A 1 89 ? 13.115 -10.664 8.538 1.00 12.89 88 HIS B N 1
ATOM 699 C CA . HIS A 1 89 ? 12.675 -10.976 9.897 1.00 11.41 88 HIS B CA 1
ATOM 700 C C . HIS A 1 89 ? 11.386 -11.792 9.869 1.00 12.73 88 HIS B C 1
ATOM 701 O O . HIS A 1 89 ? 10.735 -11.916 8.826 1.00 12.48 88 HIS B O 1
ATOM 708 N N . MET A 1 90 ? 10.989 -12.296 11.029 1.00 11.39 89 MET B N 1
ATOM 709 C CA . MET A 1 90 ? 9.712 -12.996 11.163 1.00 12.43 89 MET B CA 1
ATOM 710 C C . MET A 1 90 ? 9.205 -12.838 12.591 1.00 11.44 89 MET B C 1
ATOM 711 O O . MET A 1 90 ? 9.913 -12.316 13.458 1.00 12.90 89 MET B O 1
ATOM 716 N N . SER A 1 91 ? 7.982 -13.294 12.854 1.00 11.74 90 SER B N 1
ATOM 717 C CA . SER A 1 91 ? 7.439 -13.140 14.206 1.00 13.28 90 SER B CA 1
ATOM 718 C C . SER A 1 91 ? 8.193 -13.979 15.229 1.00 12.84 90 SER B C 1
ATOM 719 O O . SER A 1 91 ? 8.589 -15.105 14.944 1.00 13.77 90 SER B O 1
ATOM 722 N N . TRP A 1 92 ? 8.354 -13.433 16.431 1.00 12.23 91 TRP B N 1
ATOM 723 C CA . TRP A 1 92 ? 8.925 -14.177 17.546 1.00 12.54 91 TRP B CA 1
ATOM 724 C C . TRP A 1 92 ? 8.018 -15.348 17.953 1.00 13.26 91 TRP B C 1
ATOM 725 O O . TRP A 1 92 ? 8.431 -16.235 18.709 1.00 14.51 91 TRP B O 1
ATOM 736 N N . GLU A 1 93 ? 6.781 -15.358 17.448 1.00 13.87 92 GLU B N 1
ATOM 737 C CA . GLU A 1 93 ? 5.861 -16.466 17.740 1.00 13.86 92 GLU B CA 1
ATOM 738 C C . GLU A 1 93 ? 5.870 -17.536 16.647 1.00 14.04 92 GLU B C 1
ATOM 739 O O . GLU A 1 93 ? 5.112 -18.503 16.729 1.00 15.60 92 GLU B O 1
ATOM 745 N N . SER A 1 94 ? 6.730 -17.368 15.639 1.00 13.69 93 SER B N 1
ATOM 746 C CA . SER A 1 94 ? 6.970 -18.427 14.658 1.00 14.43 93 SER B CA 1
ATOM 747 C C . SER A 1 94 ? 7.408 -19.699 15.373 1.00 16.89 93 SER B C 1
ATOM 748 O O . SER A 1 94 ? 8.030 -19.632 16.443 1.00 14.42 93 SER B O 1
ATOM 751 N N . LYS A 1 95 ? 7.101 -20.853 14.791 1.00 17.19 94 LYS B N 1
ATOM 752 C CA . LYS A 1 95 ? 7.529 -22.115 15.382 1.00 15.55 94 LYS B CA 1
ATOM 753 C C . LYS A 1 95 ? 9.043 -22.150 15.515 1.00 17.05 94 LYS B C 1
ATOM 754 O O . LYS A 1 95 ? 9.581 -22.689 16.497 1.00 17.26 94 LYS B O 1
ATOM 760 N N . GLN A 1 96 ? 9.723 -21.582 14.527 1.00 16.00 95 GLN B N 1
ATOM 761 C CA . GLN A 1 96 ? 11.175 -21.609 14.513 1.00 15.16 95 GLN B CA 1
ATOM 762 C C . GLN A 1 96 ? 11.765 -20.854 15.690 1.00 14.85 95 GLN B C 1
ATOM 763 O O . GLN A 1 96 ? 12.633 -21.385 16.401 1.00 15.95 95 GLN B O 1
ATOM 769 N N . PHE A 1 97 ? 11.310 -19.622 15.896 1.00 13.90 96 PHE B N 1
ATOM 770 C CA . PHE A 1 97 ? 11.865 -18.854 17.005 1.00 13.69 96 PHE B CA 1
ATOM 771 C C . PHE A 1 97 ? 11.437 -19.432 18.342 1.00 14.18 96 PHE B C 1
ATOM 772 O O . PHE A 1 97 ? 12.232 -19.460 19.293 1.00 14.29 96 PHE B O 1
ATOM 780 N N . GLN A 1 98 ? 10.192 -19.895 18.433 1.00 14.54 97 GLN B N 1
ATOM 781 C CA . GLN A 1 98 ? 9.738 -20.523 19.672 1.00 16.30 97 GLN B CA 1
ATOM 782 C C . GLN A 1 98 ? 10.600 -21.734 20.042 1.00 15.80 97 GLN B C 1
ATOM 783 O O . GLN A 1 98 ? 10.852 -21.987 21.222 1.00 15.97 97 GLN B O 1
ATOM 789 N N . ASP A 1 99 ? 11.057 -22.473 19.039 1.00 16.11 98 ASP B N 1
ATOM 790 C CA . ASP A 1 99 ? 11.918 -23.615 19.283 1.00 19.49 98 ASP B CA 1
ATOM 791 C C . ASP A 1 99 ? 13.242 -23.166 19.911 1.00 16.07 98 ASP B C 1
ATOM 792 O O . ASP A 1 99 ? 13.790 -23.859 20.769 1.00 16.56 98 ASP B O 1
ATOM 797 N N . VAL A 1 100 ? 13.742 -22.006 19.481 1.00 15.47 99 VAL B N 1
ATOM 798 C CA . VAL A 1 100 ? 15.001 -21.472 20.019 1.00 16.16 99 VAL B CA 1
ATOM 799 C C . VAL A 1 100 ? 14.806 -20.941 21.446 1.00 16.97 99 VAL B C 1
ATOM 800 O O . VAL A 1 100 ? 15.671 -21.130 22.314 1.00 15.66 99 VAL B O 1
ATOM 804 N N . LEU A 1 101 ? 13.680 -20.284 21.699 1.00 15.04 100 LEU B N 1
ATOM 805 C CA . LEU A 1 101 ? 13.372 -19.879 23.074 1.00 15.50 100 LEU B CA 1
ATOM 806 C C . LEU A 1 101 ? 13.346 -21.101 23.982 1.00 16.98 100 LEU B C 1
ATOM 807 O O . LEU A 1 101 ? 13.802 -21.042 25.122 1.00 16.61 100 LEU B O 1
ATOM 812 N N . ALA A 1 102 ? 12.837 -22.216 23.469 1.00 16.40 101 ALA B N 1
ATOM 813 C CA . ALA A 1 102 ? 12.709 -23.437 24.259 1.00 19.31 101 ALA B CA 1
ATOM 814 C C . ALA A 1 102 ? 14.036 -24.168 24.497 1.00 17.55 101 ALA B C 1
ATOM 815 O O . ALA A 1 102 ? 14.318 -24.620 25.611 1.00 18.08 101 ALA B O 1
ATOM 817 N N . LYS A 1 103 ? 14.851 -24.272 23.450 1.00 17.60 102 LYS B N 1
ATOM 818 C CA . LYS A 1 103 ? 15.994 -25.180 23.465 1.00 18.62 102 LYS B CA 1
ATOM 819 C C . LYS A 1 103 ? 17.354 -24.500 23.300 1.00 21.03 102 LYS B C 1
ATOM 820 O O . LYS A 1 103 ? 18.398 -25.140 23.470 1.00 20.97 102 LYS B O 1
ATOM 826 N N . GLY A 1 104 ? 17.343 -23.218 22.970 1.00 16.63 103 GLY B N 1
ATOM 827 C CA . GLY A 1 104 ? 18.581 -22.469 22.808 1.00 20.66 103 GLY B CA 1
ATOM 828 C C . GLY A 1 104 ? 19.506 -23.089 21.773 1.00 20.42 103 GLY B C 1
ATOM 829 O O . GLY A 1 104 ? 19.096 -23.398 20.649 1.00 17.82 103 GLY B O 1
ATOM 830 N N . GLU A 1 105 ? 20.756 -23.313 22.157 1.00 18.76 104 GLU B N 1
ATOM 831 C CA . GLU A 1 105 ? 21.749 -23.780 21.198 1.00 21.71 104 GLU B CA 1
ATOM 832 C C . GLU A 1 105 ? 21.482 -25.214 20.720 1.00 25.60 104 GLU B C 1
ATOM 833 O O . GLU A 1 105 ? 22.079 -25.666 19.739 1.00 22.09 104 GLU B O 1
ATOM 839 N N A GLU A 1 106 ? 20.589 -25.922 21.411 0.47 21.88 105 GLU B N 1
ATOM 840 N N B GLU A 1 106 ? 20.589 -25.919 21.413 0.53 21.82 105 GLU B N 1
ATOM 841 C CA A GLU A 1 106 ? 20.210 -27.267 20.998 0.47 22.06 105 GLU B CA 1
ATOM 842 C CA B GLU A 1 106 ? 20.204 -27.266 21.008 0.53 21.98 105 GLU B CA 1
ATOM 843 C C A GLU A 1 106 ? 19.074 -27.253 19.970 0.47 23.59 105 GLU B C 1
ATOM 844 C C B GLU A 1 106 ? 19.103 -27.245 19.941 0.53 23.63 105 GLU B C 1
ATOM 845 O O A GLU A 1 106 ? 18.698 -28.294 19.441 0.47 23.89 105 GLU B O 1
ATOM 846 O O B GLU A 1 106 ? 18.779 -28.275 19.357 0.53 23.19 105 GLU B O 1
ATOM 857 N N . SER A 1 107 ? 18.531 -26.072 19.692 1.00 17.67 106 SER B N 1
ATOM 858 C CA . SER A 1 107 ? 17.519 -25.932 18.644 1.00 17.38 106 SER B CA 1
ATOM 859 C C . SER A 1 107 ? 18.154 -26.019 17.261 1.00 22.18 106 SER B C 1
ATOM 860 O O . SER A 1 107 ? 19.195 -25.411 17.019 1.00 18.52 106 SER B O 1
ATOM 863 N N . GLU A 1 108 ? 17.528 -26.754 16.348 1.00 20.70 107 GLU B N 1
ATOM 864 C CA . GLU A 1 108 ? 18.034 -26.808 14.977 1.00 20.46 107 GLU B CA 1
ATOM 865 C C . GLU A 1 108 ? 17.897 -25.441 14.305 1.00 17.53 107 GLU B C 1
ATOM 866 O O . GLU A 1 108 ? 18.520 -25.190 13.276 1.00 19.34 107 GLU B O 1
ATOM 872 N N . TYR A 1 109 ? 17.098 -24.549 14.891 1.00 16.58 108 TYR B N 1
ATOM 873 C CA . TYR A 1 109 ? 16.929 -23.209 14.324 1.00 17.28 108 TYR B CA 1
ATOM 874 C C . TYR A 1 109 ? 17.788 -22.137 15.003 1.00 15.35 108 TYR B C 1
ATOM 875 O O . TYR A 1 109 ? 17.676 -20.959 14.680 1.00 15.55 108 TYR B O 1
ATOM 884 N N . TYR A 1 110 ? 18.641 -22.543 15.936 1.00 15.48 109 TYR B N 1
ATOM 885 C CA . TYR A 1 110 ? 19.503 -21.581 16.616 1.00 17.01 109 TYR B CA 1
ATOM 886 C C . TYR A 1 110 ? 20.306 -20.715 15.610 1.00 15.36 109 TYR B C 1
ATOM 887 O O . TYR A 1 110 ? 20.337 -19.485 15.739 1.00 16.91 109 TYR B O 1
ATOM 896 N N . PRO A 1 111 ? 20.895 -21.338 14.571 1.00 17.10 110 PRO B N 1
ATOM 897 C CA . PRO A 1 111 ? 21.662 -20.558 13.585 1.00 18.13 110 PRO B CA 1
ATOM 898 C C . PRO A 1 111 ? 20.802 -19.648 12.726 1.00 18.97 110 PRO B C 1
ATOM 899 O O . PRO A 1 111 ? 21.332 -18.777 12.029 1.00 19.37 110 PRO B O 1
ATOM 903 N N . MET A 1 112 ? 19.487 -19.836 12.767 1.00 16.15 111 MET B N 1
ATOM 904 C CA . MET A 1 112 ? 18.606 -19.091 11.885 1.00 15.52 111 MET B CA 1
ATOM 905 C C . MET A 1 112 ? 18.411 -17.641 12.305 1.00 15.73 111 MET B C 1
ATOM 906 O O . MET A 1 112 ? 17.988 -16.823 11.498 1.00 15.51 111 MET B O 1
ATOM 911 N N . PHE A 1 113 ? 18.699 -17.327 13.567 1.00 12.93 112 PHE B N 1
ATOM 912 C CA . PHE A 1 113 ? 18.379 -16.010 14.112 1.00 13.33 112 PHE B CA 1
ATOM 913 C C . PHE A 1 113 ? 19.616 -15.261 14.541 1.00 14.32 112 PHE B C 1
ATOM 914 O O . PHE A 1 113 ? 20.559 -15.848 15.081 1.00 19.82 112 PHE B O 1
ATOM 922 N N . LEU A 1 114 ? 19.627 -13.963 14.274 1.00 13.96 113 LEU B N 1
ATOM 923 C CA . LEU A 1 114 ? 20.783 -13.144 14.620 1.00 13.84 113 LEU B CA 1
ATOM 924 C C . LEU A 1 114 ? 20.714 -12.682 16.062 1.00 13.69 113 LEU B C 1
ATOM 925 O O . LEU A 1 114 ? 19.658 -12.235 16.521 1.00 14.24 113 LEU B O 1
ATOM 930 N N . THR A 1 115 ? 21.856 -12.751 16.731 1.00 14.19 114 THR B N 1
ATOM 931 C CA . THR A 1 115 ? 22.052 -12.157 18.053 1.00 12.58 114 THR B CA 1
ATOM 932 C C . THR A 1 115 ? 23.218 -11.179 17.959 1.00 14.92 114 THR B C 1
ATOM 933 O O . THR A 1 115 ? 23.932 -11.155 16.966 1.00 16.86 114 THR B O 1
ATOM 937 N N . MET A 1 116 ? 23.432 -10.399 19.006 1.00 14.29 115 MET B N 1
ATOM 938 C CA . MET A 1 116 ? 24.609 -9.550 19.038 1.00 13.64 115 MET B CA 1
ATOM 939 C C . MET A 1 116 ? 25.880 -10.374 18.826 1.00 14.18 115 MET B C 1
ATOM 940 O O . MET A 1 116 ? 26.743 -9.975 18.050 1.00 15.41 115 MET B O 1
ATOM 945 N N . SER A 1 117 ? 25.993 -11.522 19.492 1.00 13.79 116 SER B N 1
ATOM 946 C CA . SER A 1 117 ? 27.188 -12.372 19.342 1.00 15.39 116 SER B CA 1
ATOM 947 C C . SER A 1 117 ? 27.341 -12.979 17.942 1.00 18.48 116 SER B C 1
ATOM 948 O O . SER A 1 117 ? 28.474 -13.255 17.520 1.00 19.21 116 SER B O 1
ATOM 951 N N . SER A 1 118 ? 26.222 -13.230 17.254 1.00 19.71 117 SER B N 1
ATOM 952 C CA . SER A 1 118 ? 26.244 -13.716 15.864 1.00 20.99 117 SER B CA 1
ATOM 953 C C . SER A 1 118 ? 27.156 -12.847 15.024 1.00 20.30 117 SER B C 1
ATOM 954 O O . SER A 1 118 ? 27.985 -13.326 14.244 1.00 20.84 117 SER B O 1
ATOM 957 N N . VAL A 1 119 ? 26.961 -11.546 15.185 1.00 16.35 118 VAL B N 1
ATOM 958 C CA . VAL A 1 119 ? 27.589 -10.560 14.336 1.00 16.39 118 VAL B CA 1
ATOM 959 C C . VAL A 1 119 ? 28.861 -10.034 14.972 1.00 17.99 118 VAL B C 1
ATOM 960 O O . VAL A 1 119 ? 29.832 -9.698 14.276 1.00 18.69 118 VAL B O 1
ATOM 964 N N . PHE A 1 120 ? 28.880 -10.012 16.301 1.00 15.75 119 PHE B N 1
ATOM 965 C CA . PHE A 1 120 ? 30.029 -9.477 17.029 1.00 19.08 119 PHE B CA 1
ATOM 966 C C . PHE A 1 120 ? 30.574 -10.506 18.000 1.00 17.29 119 PHE B C 1
ATOM 967 O O . PHE A 1 120 ? 30.478 -10.330 19.226 1.00 18.73 119 PHE B O 1
ATOM 975 N N . PRO A 1 121 ? 31.142 -11.600 17.471 1.00 16.96 120 PRO B N 1
ATOM 976 C CA . PRO A 1 121 ? 31.558 -12.721 18.329 1.00 20.96 120 PRO B CA 1
ATOM 977 C C . PRO A 1 121 ? 32.659 -12.347 19.308 1.00 22.52 120 PRO B C 1
ATOM 978 O O . PRO A 1 121 ? 32.802 -12.992 20.346 1.00 24.38 120 PRO B O 1
ATOM 982 N N . ASN A 1 122 ? 33.433 -11.317 18.994 1.00 22.50 121 ASN B N 1
ATOM 983 C CA . ASN A 1 122 ? 34.489 -10.900 19.910 1.00 29.02 121 ASN B CA 1
ATOM 984 C C . ASN A 1 122 ? 34.155 -9.586 20.598 1.00 30.04 121 ASN B C 1
ATOM 985 O O . ASN A 1 122 ? 35.045 -8.883 21.080 1.00 29.27 121 ASN B O 1
ATOM 990 N N . GLY A 1 123 ? 32.869 -9.255 20.648 1.00 25.45 122 GLY B N 1
ATOM 991 C CA . GLY A 1 123 ? 32.446 -8.024 21.275 1.00 21.30 122 GLY B CA 1
ATOM 992 C C . GLY A 1 123 ? 32.384 -6.868 20.296 1.00 19.66 122 GLY B C 1
ATOM 993 O O . GLY A 1 123 ? 32.768 -7.001 19.121 1.00 18.94 122 GLY B O 1
ATOM 994 N N . ALA A 1 124 ? 31.884 -5.731 20.775 1.00 18.72 123 ALA B N 1
ATOM 995 C CA . ALA A 1 124 ? 31.698 -4.557 19.928 1.00 19.12 123 ALA B CA 1
ATOM 996 C C . ALA A 1 124 ? 32.102 -3.278 20.639 1.00 19.93 123 ALA B C 1
ATOM 997 O O . ALA A 1 124 ? 31.873 -3.128 21.827 1.00 21.25 123 ALA B O 1
ATOM 999 N N . THR A 1 125 ? 32.706 -2.348 19.912 1.00 19.45 124 THR B N 1
ATOM 1000 C CA . THR A 1 125 ? 32.946 -1.019 20.455 1.00 21.27 124 THR B CA 1
ATOM 1001 C C . THR A 1 125 ? 31.682 -0.187 20.315 1.00 18.99 124 THR B C 1
ATOM 1002 O O . THR A 1 125 ? 30.749 -0.572 19.607 1.00 16.95 124 THR B O 1
ATOM 1006 N N . GLU A 1 126 ? 31.666 0.972 20.966 1.00 19.18 125 GLU B N 1
ATOM 1007 C CA . GLU A 1 126 ? 30.574 1.913 20.756 1.00 16.66 125 GLU B CA 1
ATOM 1008 C C . GLU A 1 126 ? 30.460 2.324 19.286 1.00 16.97 125 GLU B C 1
ATOM 1009 O O . GLU A 1 126 ? 29.360 2.397 18.738 1.00 17.05 125 GLU B O 1
ATOM 1015 N N . GLU A 1 127 ? 31.600 2.594 18.647 1.00 19.09 126 GLU B N 1
ATOM 1016 C CA . GLU A 1 127 ? 31.601 2.937 17.226 1.00 19.15 126 GLU B CA 1
ATOM 1017 C C . GLU A 1 127 ? 30.940 1.834 16.384 1.00 18.31 126 GLU B C 1
ATOM 1018 O O . GLU A 1 127 ? 30.162 2.127 15.469 1.00 18.98 126 GLU B O 1
ATOM 1024 N N . ASP A 1 128 ? 31.245 0.571 16.697 1.00 18.38 127 ASP B N 1
ATOM 1025 C CA . ASP A 1 128 ? 30.650 -0.564 15.985 1.00 18.44 127 ASP B CA 1
ATOM 1026 C C . ASP A 1 128 ? 29.130 -0.530 16.048 1.00 19.21 127 ASP B C 1
ATOM 1027 O O . ASP A 1 128 ? 28.447 -0.704 15.047 1.00 17.08 127 ASP B O 1
ATOM 1032 N N . LEU A 1 129 ? 28.594 -0.336 17.245 1.00 16.92 128 LEU B N 1
ATOM 1033 C CA . LEU A 1 129 ? 27.143 -0.380 17.411 1.00 15.14 128 LEU B CA 1
ATOM 1034 C C . LEU A 1 129 ? 26.469 0.915 16.950 1.00 15.86 128 LEU B C 1
ATOM 1035 O O . LEU A 1 129 ? 25.372 0.880 16.388 1.00 15.85 128 LEU B O 1
ATOM 1040 N N . ALA A 1 130 ? 27.128 2.052 17.187 1.00 15.88 129 ALA B N 1
ATOM 1041 C CA . ALA A 1 130 ? 26.581 3.351 16.804 1.00 14.76 129 ALA B CA 1
ATOM 1042 C C . ALA A 1 130 ? 26.502 3.483 15.294 1.00 20.78 129 ALA B C 1
ATOM 1043 O O . ALA A 1 130 ? 25.667 4.219 14.784 1.00 22.98 129 ALA B O 1
ATOM 1045 N N . GLY A 1 131 ? 27.381 2.770 14.594 1.00 15.29 130 GLY B N 1
ATOM 1046 C CA . GLY A 1 131 ? 27.454 2.860 13.143 1.00 16.99 130 GLY B CA 1
ATOM 1047 C C . GLY A 1 131 ? 26.414 2.034 12.403 1.00 19.26 130 GLY B C 1
ATOM 1048 O O . GLY A 1 131 ? 26.318 2.117 11.176 1.00 18.11 130 GLY B O 1
ATOM 1049 N N . ILE A 1 132 ? 25.633 1.243 13.121 1.00 15.15 131 ILE B N 1
ATOM 1050 C CA . ILE A 1 132 ? 24.561 0.493 12.479 1.00 13.67 131 ILE B CA 1
ATOM 1051 C C . ILE A 1 132 ? 23.459 1.470 12.061 1.00 15.17 131 ILE B C 1
ATOM 1052 O O . ILE A 1 132 ? 22.976 2.255 12.876 1.00 16.26 131 ILE B O 1
ATOM 1057 N N . TYR A 1 133 ? 23.079 1.455 10.786 1.00 12.91 132 TYR B N 1
ATOM 1058 C CA . TYR A 1 133 ? 22.030 2.352 10.320 1.00 13.15 132 TYR B CA 1
ATOM 1059 C C . TYR A 1 133 ? 20.691 1.972 10.943 1.00 15.61 132 TYR B C 1
ATOM 1060 O O . TYR A 1 133 ? 20.333 0.800 10.961 1.00 16.08 132 TYR B O 1
ATOM 1069 N N . ARG A 1 134 ? 19.949 2.972 11.410 1.00 16.60 133 ARG B N 1
ATOM 1070 C CA . ARG A 1 134 ? 18.644 2.751 12.040 1.00 14.46 133 ARG B CA 1
ATOM 1071 C C . ARG A 1 134 ? 17.577 3.662 11.445 1.00 15.51 133 ARG B C 1
ATOM 1072 O O . ARG A 1 134 ? 17.853 4.810 11.118 1.00 20.36 133 ARG B O 1
ATOM 1080 N N . PRO A 1 135 ? 16.337 3.164 11.361 1.00 17.25 134 PRO B N 1
ATOM 1081 C CA . PRO A 1 135 ? 15.217 4.036 10.981 1.00 18.51 134 PRO B CA 1
ATOM 1082 C C . PRO A 1 135 ? 14.686 4.913 12.133 1.00 15.49 134 PRO B C 1
ATOM 1083 O O . PRO A 1 135 ? 13.886 5.809 11.892 1.00 17.00 134 PRO B O 1
ATOM 1087 N N . ARG A 1 136 ? 15.128 4.656 13.362 1.00 16.71 135 ARG B N 1
ATOM 1088 C CA . ARG A 1 136 ? 14.724 5.427 14.539 1.00 15.22 135 ARG B CA 1
ATOM 1089 C C . ARG A 1 136 ? 15.805 5.183 15.579 1.00 15.99 135 ARG B C 1
ATOM 1090 O O . ARG A 1 136 ? 16.528 4.194 15.475 1.00 15.97 135 ARG B O 1
ATOM 1098 N N . PRO A 1 137 ? 15.935 6.078 16.575 1.00 18.37 136 PRO B N 1
ATOM 1099 C CA . PRO A 1 137 ? 16.937 5.952 17.645 1.00 16.44 136 PRO B CA 1
ATOM 1100 C C . PRO A 1 137 ? 16.780 4.665 18.463 1.00 18.10 136 PRO B C 1
ATOM 1101 O O . PRO A 1 137 ? 15.679 4.124 18.562 1.00 19.07 136 PRO B O 1
ATOM 1105 N N . GLY A 1 138 ? 17.869 4.206 19.076 1.00 15.67 137 GLY B N 1
ATOM 1106 C CA . GLY A 1 138 ? 17.845 2.974 19.847 1.00 15.38 137 GLY B CA 1
ATOM 1107 C C . GLY A 1 138 ? 18.555 1.863 19.099 1.00 14.29 137 GLY B C 1
ATOM 1108 O O . GLY A 1 138 ? 18.515 1.787 17.867 1.00 15.61 137 GLY B O 1
ATOM 1109 N N . LEU A 1 139 ? 19.208 0.990 19.849 1.00 13.93 138 LEU B N 1
ATOM 1110 C CA . LEU A 1 139 ? 19.916 -0.130 19.246 1.00 12.49 138 LEU B CA 1
ATOM 1111 C C . LEU A 1 139 ? 18.947 -1.223 18.786 1.00 12.05 138 LEU B C 1
ATOM 1112 O O . LEU A 1 139 ? 17.856 -1.372 19.342 1.00 14.33 138 LEU B O 1
ATOM 1117 N N . PRO A 1 140 ? 19.343 -1.993 17.765 1.00 12.71 139 PRO B N 1
ATOM 1118 C CA . PRO A 1 140 ? 18.471 -3.041 17.216 1.00 11.47 139 PRO B CA 1
ATOM 1119 C C . PRO A 1 140 ? 18.574 -4.340 17.989 1.00 12.00 139 PRO B C 1
ATOM 1120 O O . PRO A 1 140 ? 18.818 -5.390 17.389 1.00 12.32 139 PRO B O 1
ATOM 1124 N N . PHE A 1 141 ? 18.387 -4.278 19.310 1.00 12.79 140 PHE B N 1
ATOM 1125 C CA . PHE A 1 141 ? 18.457 -5.465 20.159 1.00 14.04 140 PHE B CA 1
ATOM 1126 C C . PHE A 1 141 ? 17.348 -5.460 21.167 1.00 15.35 140 PHE B C 1
ATOM 1127 O O . PHE A 1 141 ? 16.921 -4.398 21.626 1.00 14.88 140 PHE B O 1
ATOM 1135 N N . THR A 1 142 ? 16.864 -6.651 21.498 1.00 12.04 141 THR B N 1
ATOM 1136 C CA . THR A 1 142 ? 15.975 -6.784 22.645 1.00 12.29 141 THR B CA 1
ATOM 1137 C C . THR A 1 142 ? 16.243 -8.101 23.368 1.00 14.18 141 THR B C 1
ATOM 1138 O O . THR A 1 142 ? 16.890 -8.989 22.838 1.00 14.73 141 THR B O 1
ATOM 1142 N N . HIS A 1 143 ? 15.759 -8.216 24.599 1.00 12.89 142 HIS B N 1
ATOM 1143 C CA . HIS A 1 143 ? 16.049 -9.374 25.434 1.00 13.23 142 HIS B CA 1
ATOM 1144 C C . HIS A 1 143 ? 15.066 -10.515 25.205 1.00 14.61 142 HIS B C 1
ATOM 1145 O O . HIS A 1 143 ? 13.865 -10.295 25.250 1.00 17.63 142 HIS B O 1
ATOM 1152 N N . TYR A 1 144 ? 15.586 -11.718 24.989 1.00 13.94 143 TYR B N 1
ATOM 1153 C CA . TYR A 1 144 ? 14.793 -12.946 24.977 1.00 14.08 143 TYR B CA 1
ATOM 1154 C C . TYR A 1 144 ? 15.558 -14.010 25.722 1.00 14.36 143 TYR B C 1
ATOM 1155 O O . TYR A 1 144 ? 16.789 -13.992 25.717 1.00 19.67 143 TYR B O 1
ATOM 1164 N N . LYS A 1 145 ? 14.861 -14.956 26.340 1.00 14.79 144 LYS B N 1
ATOM 1165 C CA . LYS A 1 145 ? 15.570 -16.032 27.012 1.00 16.43 144 LYS B CA 1
ATOM 1166 C C . LYS A 1 145 ? 15.632 -17.273 26.135 1.00 17.54 144 LYS B C 1
ATOM 1167 O O . LYS A 1 145 ? 14.601 -17.803 25.714 1.00 19.29 144 LYS B O 1
ATOM 1173 N N . PHE A 1 146 ? 16.854 -17.704 25.846 1.00 16.17 145 PHE B N 1
ATOM 1174 C CA . PHE A 1 146 ? 17.118 -18.943 25.121 1.00 15.29 145 PHE B CA 1
ATOM 1175 C C . PHE A 1 146 ? 17.384 -20.057 26.133 1.00 18.71 145 PHE B C 1
ATOM 1176 O O . PHE A 1 146 ? 18.469 -20.107 26.725 1.00 18.79 145 PHE B O 1
ATOM 1184 N N . ALA A 1 147 ? 16.417 -20.947 26.326 1.00 18.60 146 ALA B N 1
ATOM 1185 C CA . ALA A 1 147 ? 16.552 -22.007 27.319 1.00 18.71 146 ALA B CA 1
ATOM 1186 C C . ALA A 1 147 ? 16.996 -21.418 28.645 1.00 21.41 146 ALA B C 1
ATOM 1187 O O . ALA A 1 147 ? 17.868 -21.973 29.309 1.00 21.32 146 ALA B O 1
ATOM 1189 N N . GLY A 1 148 ? 16.411 -20.275 28.995 1.00 18.47 147 GLY B N 1
ATOM 1190 C CA . GLY A 1 148 ? 16.583 -19.673 30.311 1.00 25.12 147 GLY B CA 1
ATOM 1191 C C . GLY A 1 148 ? 17.723 -18.677 30.406 1.00 28.67 147 GLY B C 1
ATOM 1192 O O . GLY A 1 148 ? 17.883 -18.010 31.431 1.00 26.58 147 GLY B O 1
ATOM 1193 N N . LYS A 1 149 ? 18.515 -18.582 29.341 1.00 20.28 148 LYS B N 1
ATOM 1194 C CA . LYS A 1 149 ? 19.663 -17.686 29.293 1.00 18.50 148 LYS B CA 1
ATOM 1195 C C . LYS A 1 149 ? 19.331 -16.421 28.515 1.00 19.75 148 LYS B C 1
ATOM 1196 O O . LYS A 1 149 ? 18.900 -16.492 27.362 1.00 16.66 148 LYS B O 1
ATOM 1202 N N . THR A 1 150 ? 19.519 -15.264 29.140 1.00 17.70 149 THR B N 1
ATOM 1203 C CA . THR A 1 150 ? 19.166 -14.007 28.485 1.00 15.01 149 THR B CA 1
ATOM 1204 C C . THR A 1 150 ? 20.095 -13.729 27.308 1.00 15.06 149 THR B C 1
ATOM 1205 O O . THR A 1 150 ? 21.308 -13.780 27.438 1.00 19.71 149 THR B O 1
ATOM 1209 N N . ARG A 1 151 ? 19.493 -13.439 26.162 1.00 14.19 150 ARG B N 1
ATOM 1210 C CA . ARG A 1 151 ? 20.226 -13.178 24.930 1.00 14.80 150 ARG B CA 1
ATOM 1211 C C . ARG A 1 151 ? 19.747 -11.865 24.332 1.00 14.45 150 ARG B C 1
ATOM 1212 O O . ARG A 1 151 ? 18.579 -11.501 24.510 1.00 14.67 150 ARG B O 1
ATOM 1220 N N . LEU A 1 152 ? 20.643 -11.165 23.631 1.00 13.28 151 LEU B N 1
ATOM 1221 C CA . LEU A 1 152 ? 20.282 -9.953 22.892 1.00 12.91 151 LEU B CA 1
ATOM 1222 C C . LEU A 1 152 ? 20.056 -10.310 21.431 1.00 12.58 151 LEU B C 1
ATOM 1223 O O . LEU A 1 152 ? 21.003 -10.533 20.664 1.00 14.14 151 LEU B O 1
ATOM 1228 N N . VAL A 1 153 ? 18.783 -10.378 21.073 1.00 12.60 152 VAL B N 1
ATOM 1229 C CA . VAL A 1 153 ? 18.379 -10.787 19.742 1.00 12.73 152 VAL B CA 1
ATOM 1230 C C . VAL A 1 153 ? 18.274 -9.563 18.840 1.00 11.76 152 VAL B C 1
ATOM 1231 O O . VAL A 1 153 ? 17.818 -8.494 19.259 1.00 12.40 152 VAL B O 1
ATOM 1235 N N . TRP A 1 154 ? 18.748 -9.714 17.601 1.00 11.97 153 TRP B N 1
ATOM 1236 C CA . TRP A 1 154 ? 18.757 -8.609 16.655 1.00 11.38 153 TRP B CA 1
ATOM 1237 C C . TRP A 1 154 ? 17.351 -8.347 16.152 1.00 12.27 153 TRP B C 1
ATOM 1238 O O . TRP A 1 154 ? 16.718 -9.239 15.621 1.00 12.65 153 TRP B O 1
ATOM 1249 N N . VAL A 1 155 ? 16.874 -7.122 16.347 1.00 11.04 154 VAL B N 1
ATOM 1250 C CA . VAL A 1 155 ? 15.548 -6.723 15.895 1.00 11.07 154 VAL B CA 1
ATOM 1251 C C . VAL A 1 155 ? 15.638 -5.349 15.219 1.00 14.44 154 VAL B C 1
ATOM 1252 O O . VAL A 1 155 ? 15.910 -4.341 15.868 1.00 15.06 154 VAL B O 1
ATOM 1256 N N . SER A 1 156 ? 15.433 -5.312 13.903 1.00 12.25 155 SER B N 1
ATOM 1257 C CA . SER A 1 156 ? 15.513 -4.053 13.165 1.00 11.66 155 SER B CA 1
ATOM 1258 C C . SER A 1 156 ? 14.286 -3.171 13.438 1.00 11.87 155 SER B C 1
ATOM 1259 O O . SER A 1 156 ? 14.384 -1.945 13.457 1.00 12.60 155 SER B O 1
ATOM 1262 N N . PHE A 1 157 ? 13.126 -3.801 13.640 1.00 12.11 156 PHE B N 1
ATOM 1263 C CA . PHE A 1 157 ? 11.849 -3.089 13.659 1.00 10.52 156 PHE B CA 1
ATOM 1264 C C . PHE A 1 157 ? 11.176 -3.273 15.019 1.00 11.23 156 PHE B C 1
ATOM 1265 O O . PHE A 1 157 ? 11.786 -2.872 16.019 1.00 13.41 156 PHE B O 1
ATOM 1273 N N . THR A 1 158 ? 9.974 -3.844 15.120 1.00 11.48 157 THR B N 1
ATOM 1274 C CA . THR A 1 158 ? 9.444 -4.077 16.471 1.00 12.47 157 THR B CA 1
ATOM 1275 C C . THR A 1 158 ? 10.235 -5.196 17.133 1.00 12.83 157 THR B C 1
ATOM 1276 O O . THR A 1 158 ? 10.859 -6.002 16.450 1.00 12.20 157 THR B O 1
ATOM 1280 N N . PRO A 1 159 ? 10.219 -5.249 18.475 1.00 13.33 158 PRO B N 1
ATOM 1281 C CA . PRO A 1 159 ? 10.912 -6.337 19.169 1.00 15.14 158 PRO B CA 1
ATOM 1282 C C . PRO A 1 159 ? 10.259 -7.693 18.918 1.00 13.85 158 PRO B C 1
ATOM 1283 O O . PRO A 1 159 ? 10.878 -8.717 19.203 1.00 15.66 158 PRO B O 1
ATOM 1287 N N . GLN A 1 160 ? 9.049 -7.693 18.356 1.00 12.92 159 GLN B N 1
ATOM 1288 C CA . GLN A 1 160 ? 8.359 -8.913 17.939 1.00 13.74 159 GLN B CA 1
ATOM 1289 C C . GLN A 1 160 ? 8.823 -9.446 16.567 1.00 12.74 159 GLN B C 1
ATOM 1290 O O . GLN A 1 160 ? 8.481 -10.550 16.181 1.00 14.29 159 GLN B O 1
ATOM 1296 N N . GLN A 1 161 ? 9.569 -8.636 15.826 1.00 11.11 160 GLN B N 1
ATOM 1297 C CA . GLN A 1 161 ? 10.116 -9.031 14.527 1.00 10.90 160 GLN B CA 1
ATOM 1298 C C . GLN A 1 161 ? 11.583 -9.399 14.699 1.00 12.55 160 GLN B C 1
ATOM 1299 O O . GLN A 1 161 ? 12.446 -8.527 14.750 1.00 13.73 160 GLN B O 1
ATOM 1305 N N . VAL A 1 162 ? 11.862 -10.689 14.830 1.00 11.06 161 VAL B N 1
ATOM 1306 C CA . VAL A 1 162 ? 13.246 -11.105 15.072 1.00 11.13 161 VAL B CA 1
ATOM 1307 C C . VAL A 1 162 ? 13.961 -11.316 13.725 1.00 13.38 161 VAL B C 1
ATOM 1308 O O . VAL A 1 162 ? 13.392 -11.899 12.791 1.00 13.95 161 VAL B O 1
ATOM 1312 N N . ASP A 1 163 ? 15.185 -10.794 13.605 1.00 10.95 162 ASP B N 1
ATOM 1313 C CA . ASP A 1 163 ? 15.880 -10.797 12.306 1.00 10.88 162 ASP B CA 1
ATOM 1314 C C . ASP A 1 163 ? 16.516 -12.143 12.041 1.00 17.50 162 ASP B C 1
ATOM 1315 O O . ASP A 1 163 ? 17.128 -12.740 12.943 1.00 14.66 162 ASP B O 1
ATOM 1320 N N . ILE A 1 164 ? 16.406 -12.608 10.797 1.00 12.35 163 ILE B N 1
ATOM 1321 C CA . ILE A 1 164 ? 16.958 -13.901 10.467 1.00 12.59 163 ILE B CA 1
ATOM 1322 C C . ILE A 1 164 ? 18.369 -13.739 9.904 1.00 14.36 163 ILE B C 1
ATOM 1323 O O . ILE A 1 164 ? 18.727 -12.681 9.380 1.00 15.99 163 ILE B O 1
ATOM 1328 N N . ASP A 1 165 ? 19.173 -14.783 10.034 1.00 12.58 164 ASP B N 1
ATOM 1329 C CA . ASP A 1 165 ? 20.476 -14.796 9.382 1.00 13.46 164 ASP B CA 1
ATOM 1330 C C . ASP A 1 165 ? 20.288 -15.275 7.950 1.00 14.03 164 ASP B C 1
ATOM 1331 O O . ASP A 1 165 ? 20.098 -16.467 7.704 1.00 14.28 164 ASP B O 1
ATOM 1336 N N . THR A 1 166 ? 20.333 -14.344 6.998 1.00 14.73 165 THR B N 1
ATOM 1337 C CA . THR A 1 166 ? 20.036 -14.705 5.614 1.00 13.80 165 THR B CA 1
ATOM 1338 C C . THR A 1 166 ? 21.167 -15.463 4.941 1.00 16.42 165 THR B C 1
ATOM 1339 O O . THR A 1 166 ? 21.030 -15.877 3.797 1.00 22.10 165 THR B O 1
ATOM 1343 N N . ASP A 1 167 ? 22.263 -15.648 5.667 1.00 18.07 166 ASP B N 1
ATOM 1344 C CA . ASP A 1 167 ? 23.405 -16.395 5.168 1.00 23.98 166 ASP B CA 1
ATOM 1345 C C . ASP A 1 167 ? 23.484 -17.782 5.816 1.00 26.11 166 ASP B C 1
ATOM 1346 O O . ASP A 1 167 ? 24.374 -18.572 5.504 1.00 29.74 166 ASP B O 1
ATOM 1351 N N . SER A 1 168 ? 22.543 -18.083 6.704 1.00 16.98 167 SER B N 1
ATOM 1352 C CA . SER A 1 168 ? 22.478 -19.397 7.333 1.00 17.67 167 SER B CA 1
ATOM 1353 C C . SER A 1 168 ? 21.710 -20.375 6.454 1.00 17.44 167 SER B C 1
ATOM 1354 O O . SER A 1 168 ? 20.833 -19.965 5.683 1.00 18.46 167 SER B O 1
ATOM 1357 N N . ASP A 1 169 ? 22.019 -21.664 6.586 1.00 19.35 168 ASP B N 1
ATOM 1358 C CA . ASP A 1 169 ? 21.297 -22.699 5.841 1.00 19.86 168 ASP B CA 1
ATOM 1359 C C . ASP A 1 169 ? 19.812 -22.662 6.177 1.00 19.37 168 ASP B C 1
ATOM 1360 O O . ASP A 1 169 ? 18.970 -22.693 5.289 1.00 18.66 168 ASP B O 1
ATOM 1365 N N . LYS A 1 170 ? 19.481 -22.599 7.465 1.00 18.20 169 LYS B N 1
ATOM 1366 C CA . LYS A 1 170 ? 18.076 -22.586 7.853 1.00 17.00 169 LYS B CA 1
ATOM 1367 C C . LYS A 1 170 ? 17.372 -21.324 7.380 1.00 15.38 169 LYS B C 1
ATOM 1368 O O . LYS A 1 170 ? 16.218 -21.362 6.935 1.00 14.82 169 LYS B O 1
ATOM 1374 N N . GLY A 1 171 ? 18.048 -20.190 7.493 1.00 16.20 170 GLY B N 1
ATOM 1375 C CA . GLY A 1 171 ? 17.453 -18.946 7.047 1.00 14.35 170 GLY B CA 1
ATOM 1376 C C . GLY A 1 171 ? 17.166 -18.967 5.553 1.00 16.80 170 GLY B C 1
ATOM 1377 O O . GLY A 1 171 ? 16.090 -18.554 5.091 1.00 14.74 170 GLY B O 1
ATOM 1378 N N . TRP A 1 172 ? 18.134 -19.454 4.785 1.00 17.58 171 TRP B N 1
ATOM 1379 C CA . TRP A 1 172 ? 17.989 -19.499 3.332 1.00 17.82 171 TRP B CA 1
ATOM 1380 C C . TRP A 1 172 ? 16.867 -20.455 2.923 1.00 17.45 171 TRP B C 1
ATOM 1381 O O . TRP A 1 172 ? 16.071 -20.150 2.033 1.00 18.59 171 TRP B O 1
ATOM 1392 N N . GLU A 1 173 ? 16.794 -21.606 3.583 1.00 18.59 172 GLU B N 1
ATOM 1393 C CA . GLU A 1 173 ? 15.734 -22.569 3.312 1.00 15.79 172 GLU B CA 1
ATOM 1394 C C . GLU A 1 173 ? 14.373 -21.941 3.559 1.00 14.88 172 GLU B C 1
ATOM 1395 O O . GLU A 1 173 ? 13.419 -22.171 2.812 1.00 16.63 172 GLU B O 1
ATOM 1401 N N . TYR A 1 174 ? 14.288 -21.134 4.607 1.00 14.35 173 TYR B N 1
ATOM 1402 C CA . TYR A 1 174 ? 13.028 -20.470 4.930 1.00 15.47 173 TYR B CA 1
ATOM 1403 C C . TYR A 1 174 ? 12.647 -19.480 3.824 1.00 16.98 173 TYR B C 1
ATOM 1404 O O . TYR A 1 174 ? 11.506 -19.461 3.353 1.00 16.87 173 TYR B O 1
ATOM 1413 N N . LEU A 1 175 ? 13.612 -18.679 3.386 1.00 14.40 174 LEU B N 1
ATOM 1414 C CA . LEU A 1 175 ? 13.347 -17.739 2.294 1.00 14.81 174 LEU B CA 1
ATOM 1415 C C . LEU A 1 175 ? 12.917 -18.482 1.032 1.00 17.22 174 LEU B C 1
ATOM 1416 O O . LEU A 1 175 ? 11.982 -18.054 0.340 1.00 17.85 174 LEU B O 1
ATOM 1421 N N . MET A 1 176 ? 13.567 -19.606 0.727 1.00 14.96 175 MET B N 1
ATOM 1422 C CA . MET A 1 176 ? 13.180 -20.311 -0.491 1.00 16.60 175 MET B CA 1
ATOM 1423 C C . MET A 1 176 ? 11.794 -20.957 -0.351 1.00 14.86 175 MET B C 1
ATOM 1424 O O . MET A 1 176 ? 11.099 -21.129 -1.353 1.00 16.54 175 MET B O 1
ATOM 1429 N N . SER A 1 177 ? 11.365 -21.261 0.880 1.00 15.22 176 SER B N 1
ATOM 1430 C CA . SER A 1 177 ? 10.002 -21.776 1.080 1.00 17.43 176 SER B CA 1
ATOM 1431 C C . SER A 1 177 ? 8.979 -20.701 0.724 1.00 15.85 176 SER B C 1
ATOM 1432 O O . SER A 1 177 ? 7.922 -21.000 0.152 1.00 17.49 176 SER B O 1
ATOM 1435 N N . ILE A 1 178 ? 9.297 -19.453 1.049 1.00 17.07 177 ILE B N 1
ATOM 1436 C CA . ILE A 1 178 ? 8.438 -18.338 0.675 1.00 16.94 177 ILE B CA 1
ATOM 1437 C C . ILE A 1 178 ? 8.356 -18.183 -0.843 1.00 13.73 177 ILE B C 1
ATOM 1438 O O . ILE A 1 178 ? 7.259 -18.088 -1.410 1.00 16.24 177 ILE B O 1
ATOM 1443 N N . PHE A 1 179 ? 9.515 -18.166 -1.500 1.00 14.67 178 PHE B N 1
ATOM 1444 C CA . PHE A 1 179 ? 9.539 -18.050 -2.962 1.00 15.26 178 PHE B CA 1
ATOM 1445 C C . PHE A 1 179 ? 8.784 -19.203 -3.632 1.00 17.64 178 PHE B C 1
ATOM 1446 O O . PHE A 1 179 ? 8.016 -18.986 -4.583 1.00 18.53 178 PHE B O 1
ATOM 1454 N N . ASP A 1 180 ? 8.998 -20.426 -3.151 1.00 16.50 179 ASP B N 1
ATOM 1455 C CA . ASP A 1 180 ? 8.297 -21.583 -3.712 1.00 16.66 179 ASP B CA 1
ATOM 1456 C C . ASP A 1 180 ? 6.783 -21.454 -3.534 1.00 17.00 179 ASP B C 1
ATOM 1457 O O . ASP A 1 180 ? 6.017 -21.769 -4.446 1.00 18.41 179 ASP B O 1
ATOM 1462 N N . GLN A 1 181 ? 6.346 -21.013 -2.348 1.00 18.00 180 GLN B N 1
ATOM 1463 C CA . GLN A 1 181 ? 4.909 -20.867 -2.114 1.00 15.70 180 GLN B CA 1
ATOM 1464 C C . GLN A 1 181 ? 4.296 -19.870 -3.098 1.00 16.80 180 GLN B C 1
ATOM 1465 O O . GLN A 1 181 ? 3.232 -20.111 -3.674 1.00 18.03 180 GLN B O 1
ATOM 1471 N N . MET A 1 182 ? 4.967 -18.740 -3.289 1.00 17.42 181 MET B N 1
ATOM 1472 C CA . MET A 1 182 ? 4.426 -17.710 -4.166 1.00 15.46 181 MET B CA 1
ATOM 1473 C C . MET A 1 182 ? 4.410 -18.161 -5.623 1.00 17.28 181 MET B C 1
ATOM 1474 O O . MET A 1 182 ? 3.433 -17.928 -6.332 1.00 20.12 181 MET B O 1
ATOM 1479 N N . ALA A 1 183 ? 5.485 -18.817 -6.057 1.00 19.04 182 ALA B N 1
ATOM 1480 C CA . ALA A 1 183 ? 5.551 -19.343 -7.416 1.00 20.62 182 ALA B CA 1
ATOM 1481 C C . ALA A 1 183 ? 4.402 -20.315 -7.687 1.00 21.96 182 ALA B C 1
ATOM 1482 O O . ALA A 1 183 ? 3.838 -20.338 -8.779 1.00 25.36 182 ALA B O 1
ATOM 1484 N N . ALA A 1 184 ? 4.054 -21.114 -6.682 1.00 18.23 183 ALA B N 1
ATOM 1485 C CA . ALA A 1 184 ? 3.045 -22.151 -6.846 1.00 20.03 183 ALA B CA 1
ATOM 1486 C C . ALA A 1 184 ? 1.623 -21.627 -6.702 1.00 24.27 183 ALA B C 1
ATOM 1487 O O . ALA A 1 184 ? 0.668 -22.364 -6.961 1.00 25.05 183 ALA B O 1
ATOM 1489 N N . SER A 1 185 ? 1.484 -20.369 -6.287 1.00 20.65 184 SER B N 1
ATOM 1490 C CA . SER A 1 185 ? 0.175 -19.793 -5.977 1.00 19.87 184 SER B CA 1
ATOM 1491 C C . SER A 1 185 ? -0.235 -18.692 -6.953 1.00 21.64 184 SER B C 1
ATOM 1492 O O . SER A 1 185 ? -1.073 -17.854 -6.632 1.00 27.62 184 SER B O 1
ATOM 1495 N N . HIS A 1 186 ? 0.373 -18.695 -8.136 1.00 16.80 185 HIS B N 1
ATOM 1496 C CA . HIS A 1 186 ? -0.010 -17.803 -9.233 1.00 21.25 185 HIS B CA 1
ATOM 1497 C C . HIS A 1 186 ? 0.298 -16.337 -8.974 1.00 20.71 185 HIS B C 1
ATOM 1498 O O . HIS A 1 186 ? -0.346 -15.448 -9.524 1.00 21.50 185 HIS B O 1
ATOM 1505 N N . VAL A 1 187 ? 1.305 -16.089 -8.148 1.00 16.12 186 VAL B N 1
ATOM 1506 C CA . VAL A 1 187 ? 1.835 -14.751 -7.959 1.00 16.42 186 VAL B CA 1
ATOM 1507 C C . VAL A 1 187 ? 2.753 -14.395 -9.128 1.00 17.50 186 VAL B C 1
ATOM 1508 O O . VAL A 1 187 ? 3.485 -15.248 -9.633 1.00 17.78 186 VAL B O 1
ATOM 1512 N N . SER A 1 188 ? 2.691 -13.146 -9.574 1.00 14.33 187 SER B N 1
ATOM 1513 C CA . SER A 1 188 ? 3.544 -12.686 -10.663 1.00 15.93 187 SER B CA 1
ATOM 1514 C C . SER A 1 188 ? 4.815 -11.977 -10.209 1.00 15.03 187 SER B C 1
ATOM 1515 O O . SER A 1 188 ? 5.880 -12.157 -10.808 1.00 15.99 187 SER B O 1
ATOM 1518 N N . TYR A 1 189 ? 4.681 -11.131 -9.195 1.00 16.92 188 TYR B N 1
ATOM 1519 C CA . TYR A 1 189 ? 5.759 -10.233 -8.774 1.00 12.87 188 TYR B CA 1
ATOM 1520 C C . TYR A 1 189 ? 5.993 -10.348 -7.272 1.00 12.62 188 TYR B C 1
ATOM 1521 O O . TYR A 1 189 ? 5.044 -10.531 -6.517 1.00 12.67 188 TYR B O 1
ATOM 1530 N N . ILE A 1 190 ? 7.245 -10.188 -6.856 1.00 12.27 189 ILE B N 1
ATOM 1531 C CA . ILE A 1 190 ? 7.652 -10.249 -5.454 1.00 12.18 189 ILE B CA 1
ATOM 1532 C C . ILE A 1 190 ? 8.297 -8.939 -5.034 1.00 13.46 189 ILE B C 1
ATOM 1533 O O . ILE A 1 190 ? 9.188 -8.419 -5.722 1.00 14.97 189 ILE B O 1
ATOM 1538 N N . ARG A 1 191 ? 7.840 -8.417 -3.906 1.00 12.90 190 ARG B N 1
ATOM 1539 C CA . ARG A 1 191 ? 8.435 -7.257 -3.261 1.00 11.34 190 ARG B CA 1
ATOM 1540 C C . ARG A 1 191 ? 9.349 -7.735 -2.144 1.00 13.14 190 ARG B C 1
ATOM 1541 O O . ARG A 1 191 ? 8.875 -8.378 -1.211 1.00 14.07 190 ARG B O 1
ATOM 1549 N N . LEU A 1 192 ? 10.647 -7.437 -2.230 1.00 12.10 191 LEU B N 1
ATOM 1550 C CA . LEU A 1 192 ? 11.562 -7.790 -1.145 1.00 11.48 191 LEU B CA 1
ATOM 1551 C C . LEU A 1 192 ? 11.528 -6.712 -0.075 1.00 10.59 191 LEU B C 1
ATOM 1552 O O . LEU A 1 192 ? 12.185 -5.670 -0.178 1.00 12.39 191 LEU B O 1
ATOM 1557 N N . ASP A 1 193 ? 10.726 -6.968 0.951 1.00 10.34 192 ASP B N 1
ATOM 1558 C CA . ASP A 1 193 ? 10.552 -6.037 2.049 1.00 10.67 192 ASP B CA 1
ATOM 1559 C C . ASP A 1 193 ? 11.864 -5.816 2.824 1.00 10.16 192 ASP B C 1
ATOM 1560 O O . ASP A 1 193 ? 12.574 -6.758 3.141 1.00 13.02 192 ASP B O 1
ATOM 1565 N N . ALA A 1 194 ? 12.165 -4.546 3.084 1.00 10.85 193 ALA B N 1
ATOM 1566 C CA . ALA A 1 194 ? 13.261 -4.165 3.984 1.00 10.95 193 ALA B CA 1
ATOM 1567 C C . ALA A 1 194 ? 14.580 -4.846 3.625 1.00 11.86 193 ALA B C 1
ATOM 1568 O O . ALA A 1 194 ? 15.421 -5.098 4.486 1.00 11.13 193 ALA B O 1
ATOM 1570 N N . VAL A 1 195 ? 14.801 -5.119 2.347 1.00 12.32 194 VAL B N 1
ATOM 1571 C CA . VAL A 1 195 ? 15.913 -5.968 1.992 1.00 10.53 194 VAL B CA 1
ATOM 1572 C C . VAL A 1 195 ? 17.267 -5.292 2.227 1.00 10.95 194 VAL B C 1
ATOM 1573 O O . VAL A 1 195 ? 18.291 -5.965 2.362 1.00 11.96 194 VAL B O 1
ATOM 1577 N N . GLY A 1 196 ? 17.270 -3.967 2.297 1.00 12.27 195 GLY B N 1
ATOM 1578 C CA . GLY A 1 196 ? 18.502 -3.232 2.567 1.00 11.90 195 GLY B CA 1
ATOM 1579 C C . GLY A 1 196 ? 19.081 -3.557 3.938 1.00 10.91 195 GLY B C 1
ATOM 1580 O O . GLY A 1 196 ? 20.249 -3.317 4.166 1.00 12.11 195 GLY B O 1
ATOM 1581 N N . TYR A 1 197 ? 18.250 -4.071 4.840 1.00 10.84 196 TYR B N 1
ATOM 1582 C CA . TYR A 1 197 ? 18.679 -4.433 6.195 1.00 10.68 196 TYR B CA 1
ATOM 1583 C C . TYR A 1 197 ? 19.135 -5.892 6.312 1.00 13.84 196 TYR B C 1
ATOM 1584 O O . TYR A 1 197 ? 19.642 -6.312 7.351 1.00 12.89 196 TYR B O 1
ATOM 1593 N N . GLY A 1 198 ? 18.966 -6.654 5.238 1.00 13.63 197 GLY B N 1
ATOM 1594 C CA . GLY A 1 198 ? 19.086 -8.099 5.292 1.00 12.12 197 GLY B CA 1
ATOM 1595 C C . GLY A 1 198 ? 20.454 -8.715 5.539 1.00 12.73 197 GLY B C 1
ATOM 1596 O O . GLY A 1 198 ? 20.547 -9.912 5.824 1.00 14.69 197 GLY B O 1
ATOM 1597 N N . ALA A 1 199 ? 21.522 -7.927 5.407 1.00 11.70 198 ALA B N 1
ATOM 1598 C CA . ALA A 1 199 ? 22.879 -8.434 5.605 1.00 12.79 198 ALA B CA 1
ATOM 1599 C C . ALA A 1 199 ? 23.557 -7.682 6.744 1.00 16.50 198 ALA B C 1
ATOM 1600 O O . ALA A 1 199 ? 23.592 -6.453 6.748 1.00 16.30 198 ALA B O 1
ATOM 1602 N N . LYS A 1 200 ? 24.062 -8.422 7.729 1.00 12.16 199 LYS B N 1
ATOM 1603 C CA . LYS A 1 200 ? 24.785 -7.820 8.842 1.00 13.76 199 LYS B CA 1
ATOM 1604 C C . LYS A 1 200 ? 26.265 -8.189 8.803 1.00 15.29 199 LYS B C 1
ATOM 1605 O O . LYS A 1 200 ? 26.625 -9.331 8.525 1.00 15.53 199 LYS B O 1
ATOM 1611 N N . GLU A 1 201 ? 27.118 -7.229 9.130 1.00 15.85 200 GLU B N 1
ATOM 1612 C CA . GLU A 1 201 ? 28.548 -7.479 9.187 1.00 17.99 200 GLU B CA 1
ATOM 1613 C C . GLU A 1 201 ? 29.180 -6.496 10.151 1.00 15.87 200 GLU B C 1
ATOM 1614 O O . GLU A 1 201 ? 28.978 -5.288 10.035 1.00 18.67 200 GLU B O 1
ATOM 1620 N N . ALA A 1 202 ? 29.952 -7.008 11.104 1.00 17.57 201 ALA B N 1
ATOM 1621 C CA . ALA A 1 202 ? 30.588 -6.143 12.093 1.00 19.32 201 ALA B CA 1
ATOM 1622 C C . ALA A 1 202 ? 31.472 -5.075 11.452 1.00 22.84 201 ALA B C 1
ATOM 1623 O O . ALA A 1 202 ? 32.222 -5.355 10.515 1.00 22.35 201 ALA B O 1
ATOM 1625 N N . GLY A 1 203 ? 31.368 -3.851 11.955 1.00 23.92 202 GLY B N 1
ATOM 1626 C CA . GLY A 1 203 ? 32.168 -2.758 11.433 1.00 28.54 202 GLY B CA 1
ATOM 1627 C C . GLY A 1 203 ? 31.584 -2.128 10.178 1.00 25.85 202 GLY B C 1
ATOM 1628 O O . GLY A 1 203 ? 32.188 -1.230 9.590 1.00 25.76 202 GLY B O 1
ATOM 1629 N N . THR A 1 204 ? 30.418 -2.604 9.747 1.00 19.46 203 THR B N 1
ATOM 1630 C CA . THR A 1 204 ? 29.700 -1.935 8.668 1.00 17.14 203 THR B CA 1
ATOM 1631 C C . THR A 1 204 ? 28.390 -1.371 9.180 1.00 17.91 203 THR B C 1
ATOM 1632 O O . THR A 1 204 ? 27.973 -1.664 10.302 1.00 17.03 203 T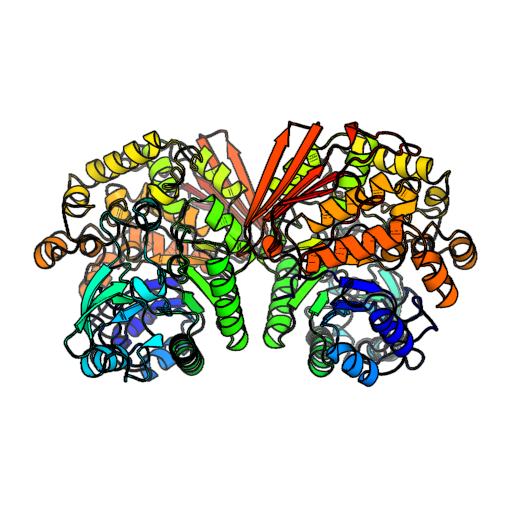HR B O 1
ATOM 1636 N N . SER A 1 205 ? 27.736 -0.567 8.349 1.00 15.33 204 SER B N 1
ATOM 1637 C CA . SER A 1 205 ? 26.430 -0.010 8.688 1.00 14.18 204 SER B CA 1
ATOM 1638 C C . SER A 1 205 ? 25.299 -1.032 8.670 1.00 12.77 204 SER B C 1
ATOM 1639 O O . SER A 1 205 ? 24.198 -0.739 9.157 1.00 13.26 204 SER B O 1
ATOM 1642 N N . CYS A 1 206 ? 25.567 -2.209 8.107 1.00 13.81 205 CYS B N 1
ATOM 1643 C CA . CYS A 1 206 ? 24.551 -3.254 7.948 1.00 12.61 205 CYS B CA 1
ATOM 1644 C C . CYS A 1 206 ? 23.359 -2.778 7.110 1.00 12.88 205 CYS B C 1
ATOM 1645 O O . CYS A 1 206 ? 22.260 -3.322 7.214 1.00 12.92 205 CYS B O 1
ATOM 1648 N N . PHE A 1 207 ? 23.577 -1.769 6.271 1.00 12.14 206 PHE B N 1
ATOM 1649 C CA . PHE A 1 207 ? 22.506 -1.290 5.394 1.00 12.12 206 PHE B CA 1
ATOM 1650 C C . PHE A 1 207 ? 23.069 -0.977 4.018 1.00 14.92 206 PHE B C 1
ATOM 1651 O O . PHE A 1 207 ? 23.942 -0.115 3.878 1.00 13.30 206 PHE B O 1
ATOM 1659 N N . MET A 1 208 ? 22.563 -1.694 3.013 1.00 12.07 207 MET B N 1
ATOM 1660 C CA . MET A 1 208 ? 22.995 -1.481 1.623 1.00 12.40 207 MET B CA 1
ATOM 1661 C C . MET A 1 208 ? 24.512 -1.466 1.457 1.00 12.97 207 MET B C 1
ATOM 1662 O O . MET A 1 208 ? 25.091 -0.585 0.802 1.00 14.16 207 MET B O 1
ATOM 1667 N N . THR A 1 209 ? 25.160 -2.464 2.052 1.00 13.56 208 THR B N 1
ATOM 1668 C CA . THR A 1 209 ? 26.603 -2.642 1.922 1.00 13.65 208 THR B CA 1
ATOM 1669 C C . THR A 1 209 ? 26.919 -3.615 0.785 1.00 13.91 208 THR B C 1
ATOM 1670 O O . THR A 1 209 ? 26.008 -4.195 0.199 1.00 13.60 208 THR B O 1
ATOM 1674 N N . PRO A 1 210 ? 28.214 -3.836 0.502 1.00 15.37 209 PRO B N 1
ATOM 1675 C CA . PRO A 1 210 ? 28.527 -4.866 -0.498 1.00 15.26 209 PRO B CA 1
ATOM 1676 C C . PRO A 1 210 ? 27.946 -6.240 -0.138 1.00 16.60 209 PRO B C 1
ATOM 1677 O O . PRO A 1 210 ? 27.532 -6.975 -1.022 1.00 16.44 209 PRO B O 1
ATOM 1681 N N . LYS A 1 211 ? 27.885 -6.580 1.144 1.00 14.28 210 LYS B N 1
ATOM 1682 C CA . LYS A 1 211 ? 27.270 -7.838 1.529 1.00 14.45 210 LYS B CA 1
ATOM 1683 C C . LYS A 1 211 ? 25.764 -7.841 1.202 1.00 14.69 210 LYS B C 1
ATOM 1684 O O . LYS A 1 211 ? 25.222 -8.858 0.769 1.00 15.05 210 LYS B O 1
ATOM 1690 N N . THR A 1 212 ? 25.097 -6.702 1.389 1.00 13.07 211 THR B N 1
ATOM 1691 C CA . THR A 1 212 ? 23.697 -6.576 1.016 1.00 12.75 211 THR B CA 1
ATOM 1692 C C . THR A 1 212 ? 23.521 -6.742 -0.487 1.00 12.81 211 THR B C 1
ATOM 1693 O O . THR A 1 212 ? 22.545 -7.341 -0.921 1.00 13.89 211 THR B O 1
ATOM 1697 N N . PHE A 1 213 ? 24.453 -6.193 -1.267 1.00 13.28 212 PHE B N 1
ATOM 1698 C CA . PHE A 1 213 ? 24.372 -6.327 -2.731 1.00 13.58 212 PHE B CA 1
ATOM 1699 C C . PHE A 1 213 ? 24.374 -7.788 -3.128 1.00 15.25 212 PHE B C 1
ATOM 1700 O O . PHE A 1 213 ? 23.642 -8.205 -4.042 1.00 14.98 212 PHE B O 1
ATOM 1708 N N . LYS A 1 214 ? 25.217 -8.567 -2.458 1.00 14.74 213 LYS B N 1
ATOM 1709 C CA . LYS A 1 214 ? 25.317 -9.991 -2.750 1.00 14.96 213 LYS B CA 1
ATOM 1710 C C . LYS A 1 214 ? 23.994 -10.671 -2.419 1.00 15.61 213 LYS B C 1
ATOM 1711 O O . LYS A 1 214 ? 23.515 -11.508 -3.186 1.00 15.83 213 LYS B O 1
ATOM 1717 N N . LEU A 1 215 ? 23.405 -10.319 -1.274 1.00 13.52 214 LEU B N 1
ATOM 1718 C CA . LEU A 1 215 ? 22.132 -10.894 -0.879 1.00 12.96 214 LEU B CA 1
ATOM 1719 C C . LEU A 1 215 ? 21.057 -10.568 -1.909 1.00 14.61 214 LEU B C 1
ATOM 1720 O O . LEU A 1 215 ? 20.259 -11.421 -2.316 1.00 13.63 214 LEU B O 1
ATOM 1725 N N . ILE A 1 216 ? 21.012 -9.304 -2.304 1.00 12.65 215 ILE B N 1
ATOM 1726 C CA . ILE A 1 216 ? 20.010 -8.865 -3.283 1.00 12.53 215 ILE B CA 1
ATOM 1727 C C . ILE A 1 216 ? 20.175 -9.600 -4.613 1.00 13.01 215 ILE B C 1
ATOM 1728 O O . ILE A 1 216 ? 19.189 -10.045 -5.201 1.00 17.54 215 ILE B O 1
ATOM 1733 N N . SER A 1 217 ? 21.406 -9.747 -5.093 1.00 14.53 216 SER B N 1
ATOM 1734 C CA . SER A 1 217 ? 21.576 -10.432 -6.365 1.00 14.70 216 SER B CA 1
ATOM 1735 C C . SER A 1 217 ? 21.218 -11.917 -6.242 1.00 16.51 216 SER B C 1
ATOM 1736 O O . SER A 1 217 ? 20.668 -12.505 -7.184 1.00 18.66 216 SER B O 1
ATOM 1739 N N . ARG A 1 218 ? 21.496 -12.523 -5.088 1.00 15.34 217 ARG B N 1
ATOM 1740 C CA . ARG A 1 218 ? 21.141 -13.928 -4.899 1.00 16.29 217 ARG B CA 1
ATOM 1741 C C . ARG A 1 218 ? 19.612 -14.101 -4.876 1.00 18.53 217 ARG B C 1
ATOM 1742 O O . ARG A 1 218 ? 19.061 -15.010 -5.505 1.00 18.00 217 ARG B O 1
ATOM 1750 N N . LEU A 1 219 ? 18.926 -13.225 -4.152 1.00 14.08 218 LEU B N 1
ATOM 1751 C CA . LEU A 1 219 ? 17.462 -13.300 -4.104 1.00 13.10 218 LEU B CA 1
ATOM 1752 C C . LEU A 1 219 ? 16.881 -13.056 -5.494 1.00 17.02 218 LEU B C 1
ATOM 1753 O O . LEU A 1 219 ? 15.905 -13.691 -5.900 1.00 16.01 218 LEU B O 1
ATOM 1758 N N . ARG A 1 220 ? 17.468 -12.131 -6.242 1.00 14.98 219 ARG B N 1
ATOM 1759 C CA . ARG A 1 220 ? 16.929 -11.848 -7.565 1.00 15.99 219 ARG B CA 1
ATOM 1760 C C . ARG A 1 220 ? 17.033 -13.065 -8.462 1.00 15.84 219 ARG B C 1
ATOM 1761 O O . ARG A 1 220 ? 16.103 -13.371 -9.202 1.00 19.68 219 ARG B O 1
ATOM 1769 N N . GLU A 1 221 ? 18.159 -13.771 -8.404 1.00 16.99 220 GLU B N 1
ATOM 1770 C CA . GLU A 1 221 ? 18.311 -14.948 -9.255 1.00 17.51 220 GLU B CA 1
ATOM 1771 C C . GLU A 1 221 ? 17.326 -16.057 -8.862 1.00 19.56 220 GLU B C 1
ATOM 1772 O O . GLU A 1 221 ? 16.856 -16.806 -9.722 1.00 20.81 220 GLU B O 1
ATOM 1778 N N . GLU A 1 222 ? 16.990 -16.142 -7.577 1.00 18.58 221 GLU B N 1
ATOM 1779 C CA . GLU A 1 222 ? 16.007 -17.121 -7.121 1.00 19.51 221 GLU B CA 1
ATOM 1780 C C . GLU A 1 222 ? 14.616 -16.743 -7.622 1.00 19.31 221 GLU B C 1
ATOM 1781 O O . GLU A 1 222 ? 13.798 -17.610 -7.952 1.00 18.74 221 GLU B O 1
ATOM 1787 N N . GLY A 1 223 ? 14.359 -15.444 -7.709 1.00 15.85 222 GLY B N 1
ATOM 1788 C CA . GLY A 1 223 ? 13.138 -14.944 -8.319 1.00 18.20 222 GLY B CA 1
ATOM 1789 C C . GLY A 1 223 ? 13.065 -15.301 -9.798 1.00 21.21 222 GLY B C 1
ATOM 1790 O O . GLY A 1 223 ? 12.083 -15.896 -10.243 1.00 21.95 222 GLY B O 1
ATOM 1791 N N . VAL A 1 224 ? 14.100 -14.951 -10.566 1.00 17.62 223 VAL B N 1
ATOM 1792 C CA . VAL A 1 224 ? 14.063 -15.163 -12.012 1.00 20.76 223 VAL B CA 1
ATOM 1793 C C . VAL A 1 224 ? 13.863 -16.634 -12.332 1.00 20.14 223 VAL B C 1
ATOM 1794 O O . VAL A 1 224 ? 13.122 -16.986 -13.246 1.00 20.66 223 VAL B O 1
ATOM 1798 N N . LYS A 1 225 ? 14.526 -17.490 -11.566 1.00 19.18 224 LYS B N 1
ATOM 1799 C CA . LYS A 1 225 ? 14.456 -18.925 -11.771 1.00 24.35 224 LYS B CA 1
ATOM 1800 C C . LYS A 1 225 ? 13.018 -19.438 -11.635 1.00 24.79 224 LYS B C 1
ATOM 1801 O O . LYS A 1 225 ? 12.657 -20.439 -12.245 1.00 24.05 224 LYS B O 1
ATOM 1807 N N . ARG A 1 226 ? 12.201 -18.724 -10.860 1.00 21.18 225 ARG B N 1
ATOM 1808 C CA . ARG A 1 226 ? 10.804 -19.108 -10.626 1.00 21.28 225 ARG B CA 1
ATOM 1809 C C . ARG A 1 226 ? 9.787 -18.290 -11.420 1.00 26.50 225 ARG B C 1
ATOM 1810 O O . ARG A 1 226 ? 8.579 -18.413 -11.204 1.00 27.03 225 ARG B O 1
ATOM 1818 N N . GLY A 1 227 ? 10.266 -17.455 -12.337 1.00 21.12 226 GLY B N 1
ATOM 1819 C CA . GLY A 1 227 ? 9.392 -16.589 -13.103 1.00 21.79 226 GLY B CA 1
ATOM 1820 C C . GLY A 1 227 ? 8.782 -15.424 -12.340 1.00 22.64 226 GLY B C 1
ATOM 1821 O O . GLY A 1 227 ? 7.769 -14.869 -12.770 1.00 24.79 226 GLY B O 1
ATOM 1822 N N . LEU A 1 228 ? 9.407 -15.031 -11.226 1.00 19.13 227 LEU B N 1
ATOM 1823 C CA . LEU A 1 228 ? 8.916 -13.926 -10.401 1.00 18.08 227 LEU B CA 1
ATOM 1824 C C . LEU A 1 228 ? 9.785 -12.681 -10.587 1.00 21.95 227 LEU B C 1
ATOM 1825 O O . LEU A 1 228 ? 10.982 -12.728 -10.301 1.00 24.84 227 LEU B O 1
ATOM 1830 N N . GLU A 1 229 ? 9.201 -11.582 -11.065 1.00 18.06 228 GLU B N 1
ATOM 1831 C CA . GLU A 1 229 ? 9.908 -10.308 -11.160 1.00 17.10 228 GLU B CA 1
ATOM 1832 C C . GLU A 1 229 ? 10.150 -9.787 -9.748 1.00 18.12 228 GLU B C 1
ATOM 1833 O O . GLU A 1 229 ? 9.255 -9.838 -8.905 1.00 17.08 228 GLU B O 1
ATOM 1839 N N . ILE A 1 230 ? 11.357 -9.290 -9.496 1.00 14.86 229 ILE B N 1
ATOM 1840 C CA . ILE A 1 230 ? 11.734 -8.851 -8.164 1.00 13.52 229 ILE B CA 1
ATOM 1841 C C . ILE A 1 230 ? 11.798 -7.336 -8.081 1.00 17.79 229 ILE B C 1
ATOM 1842 O O . ILE A 1 230 ? 12.551 -6.688 -8.814 1.00 17.77 229 ILE B O 1
ATOM 1847 N N . LEU A 1 231 ? 10.994 -6.796 -7.171 1.00 15.19 230 LEU B N 1
ATOM 1848 C CA . LEU A 1 231 ? 11.043 -5.403 -6.768 1.00 11.83 230 LEU B CA 1
ATOM 1849 C C . LEU A 1 231 ? 11.675 -5.334 -5.379 1.00 15.92 230 LEU B C 1
ATOM 1850 O O . LEU A 1 231 ? 11.277 -6.087 -4.498 1.00 17.18 230 LEU B O 1
ATOM 1855 N N . ILE A 1 232 ? 12.639 -4.444 -5.181 1.00 12.68 231 ILE B N 1
ATOM 1856 C CA . ILE A 1 232 ? 13.215 -4.290 -3.842 1.00 11.07 231 ILE B CA 1
ATOM 1857 C C . ILE A 1 232 ? 12.689 -3.017 -3.189 1.00 12.84 231 ILE B C 1
ATOM 1858 O O . ILE A 1 232 ? 12.556 -1.981 -3.847 1.00 14.08 231 ILE B O 1
ATOM 1863 N N . GLU A 1 233 ? 12.365 -3.108 -1.895 1.00 10.99 232 GLU B N 1
ATOM 1864 C CA . GLU A 1 233 ? 12.048 -1.922 -1.126 1.00 10.76 232 GLU B CA 1
ATOM 1865 C C . GLU A 1 233 ? 13.299 -1.395 -0.450 1.00 12.28 232 GLU B C 1
ATOM 1866 O O . GLU A 1 233 ? 13.815 -2.035 0.463 1.00 12.96 232 GLU B O 1
ATOM 1872 N N . VAL A 1 234 ? 13.757 -0.227 -0.875 1.00 12.00 233 VAL B N 1
ATOM 1873 C CA . VAL A 1 234 ? 14.895 0.428 -0.239 1.00 13.28 233 VAL B CA 1
ATOM 1874 C C . VAL A 1 234 ? 14.623 1.916 -0.097 1.00 12.66 233 VAL B C 1
ATOM 1875 O O . VAL A 1 234 ? 14.505 2.627 -1.093 1.00 15.44 233 VAL B O 1
ATOM 1879 N N . HIS A 1 235 ? 14.486 2.386 1.145 1.00 13.39 234 HIS B N 1
ATOM 1880 C CA . HIS A 1 235 ? 14.445 3.816 1.405 1.00 13.17 234 HIS B CA 1
ATOM 1881 C C . HIS A 1 235 ? 15.860 4.260 1.747 1.00 14.58 234 HIS B C 1
ATOM 1882 O O . HIS A 1 235 ? 16.334 3.968 2.829 1.00 17.32 234 HIS B O 1
ATOM 1889 N N . SER A 1 236 ? 16.528 4.954 0.834 1.00 19.51 235 SER B N 1
ATOM 1890 C CA . SER A 1 236 ? 17.946 5.278 1.032 1.00 19.62 235 SER B CA 1
ATOM 1891 C C . SER A 1 236 ? 18.309 6.653 0.495 1.00 22.46 235 SER B C 1
ATOM 1892 O O . SER A 1 236 ? 17.507 7.315 -0.160 1.00 18.96 235 SER B O 1
ATOM 1895 N N . TYR A 1 237 ? 19.538 7.076 0.773 1.00 19.87 236 TYR B N 1
ATOM 1896 C CA . TYR A 1 237 ? 20.122 8.188 0.053 1.00 17.11 236 TYR B CA 1
ATOM 1897 C C . TYR A 1 237 ? 19.942 7.900 -1.429 1.00 17.83 236 TYR B C 1
ATOM 1898 O O . TYR A 1 237 ? 20.103 6.755 -1.861 1.00 20.38 236 TYR B O 1
ATOM 1907 N N . TYR A 1 238 ? 19.591 8.917 -2.211 1.00 17.30 237 TYR B N 1
ATOM 1908 C CA . TYR A 1 238 ? 19.115 8.655 -3.566 1.00 18.51 237 TYR B CA 1
ATOM 1909 C C . TYR A 1 238 ? 20.193 7.988 -4.427 1.00 19.81 237 TYR B C 1
ATOM 1910 O O . TYR A 1 238 ? 19.878 7.189 -5.306 1.00 17.87 237 TYR B O 1
ATOM 1919 N N . LYS A 1 239 ? 21.466 8.288 -4.173 1.00 20.93 238 LYS B N 1
ATOM 1920 C CA . LYS A 1 239 ? 22.500 7.733 -5.042 1.00 21.07 238 LYS B CA 1
ATOM 1921 C C . LYS A 1 239 ? 22.588 6.211 -4.913 1.00 18.67 238 LYS B C 1
ATOM 1922 O O . LYS A 1 239 ? 22.943 5.518 -5.880 1.00 21.66 238 LYS B O 1
ATOM 1928 N N . LYS A 1 240 ? 22.269 5.701 -3.734 1.00 17.27 239 LYS B N 1
ATOM 1929 C CA . LYS A 1 240 ? 22.319 4.265 -3.479 1.00 19.27 239 LYS B CA 1
ATOM 1930 C C . LYS A 1 240 ? 21.196 3.556 -4.234 1.00 19.87 239 LYS B C 1
ATOM 1931 O O . LYS A 1 240 ? 21.364 2.439 -4.711 1.00 18.95 239 LYS B O 1
ATOM 1937 N N . GLN A 1 241 ? 20.051 4.219 -4.377 1.00 16.80 240 GLN B N 1
ATOM 1938 C CA . GLN A 1 241 ? 18.965 3.639 -5.164 1.00 17.83 240 GLN B CA 1
ATOM 1939 C C . GLN A 1 241 ? 19.326 3.601 -6.648 1.00 18.21 240 GLN B C 1
ATOM 1940 O O . GLN A 1 241 ? 19.052 2.625 -7.353 1.00 17.67 240 GLN B O 1
ATOM 1946 N N . VAL A 1 242 ? 19.940 4.671 -7.136 1.00 15.05 241 VAL B N 1
ATOM 1947 C CA . VAL A 1 242 ? 20.344 4.714 -8.532 1.00 16.89 241 VAL B CA 1
ATOM 1948 C C . VAL A 1 242 ? 21.352 3.598 -8.806 1.00 19.64 241 VAL B C 1
ATOM 1949 O O . VAL A 1 242 ? 21.303 2.933 -9.838 1.00 19.07 241 VAL B O 1
ATOM 1953 N N . GLU A 1 243 ? 22.251 3.378 -7.853 1.00 17.79 242 GLU B N 1
ATOM 1954 C CA . GLU A 1 243 ? 23.302 2.379 -8.016 1.00 19.61 242 GLU B CA 1
ATOM 1955 C C . GLU A 1 243 ? 22.740 0.957 -8.049 1.00 17.21 242 GLU B C 1
ATOM 1956 O O . GLU A 1 243 ? 23.081 0.145 -8.915 1.00 19.19 242 GLU B O 1
ATOM 1962 N N . ILE A 1 244 ? 21.877 0.653 -7.097 1.00 14.04 243 ILE B N 1
ATOM 1963 C CA . ILE A 1 244 ? 21.417 -0.723 -6.949 1.00 14.62 243 ILE B CA 1
ATOM 1964 C C . ILE A 1 244 ? 20.448 -1.099 -8.080 1.00 16.31 243 ILE B C 1
ATOM 1965 O O . ILE A 1 244 ? 20.302 -2.271 -8.403 1.00 15.45 243 ILE B O 1
ATOM 1970 N N . ALA A 1 245 ? 19.827 -0.101 -8.706 1.00 15.13 244 ALA B N 1
ATOM 1971 C CA . ALA A 1 245 ? 18.744 -0.382 -9.651 1.00 16.26 244 ALA B CA 1
ATOM 1972 C C . ALA A 1 245 ? 19.226 -1.192 -10.847 1.00 19.41 244 ALA B C 1
ATOM 1973 O O . ALA A 1 245 ? 18.445 -1.943 -11.420 1.00 18.31 244 ALA B O 1
ATOM 1975 N N . SER A 1 246 ? 20.499 -1.059 -11.221 1.00 18.46 245 SER B N 1
ATOM 1976 C CA . SER A 1 246 ? 20.973 -1.784 -12.398 1.00 24.48 245 SER B CA 1
ATOM 1977 C C . SER A 1 246 ? 21.111 -3.282 -12.108 1.00 26.55 245 SER B C 1
ATOM 1978 O O . SER A 1 246 ? 21.385 -4.070 -13.013 1.00 33.76 245 SER B O 1
ATOM 1981 N N . LYS A 1 247 ? 20.920 -3.678 -10.854 1.00 20.90 246 LYS B N 1
ATOM 1982 C CA . LYS A 1 247 ? 21.074 -5.079 -10.471 1.00 19.28 246 LYS B CA 1
ATOM 1983 C C . LYS A 1 247 ? 19.767 -5.835 -10.215 1.00 25.25 246 LYS B C 1
ATOM 1984 O O . LYS A 1 247 ? 19.786 -7.013 -9.836 1.00 23.64 246 LYS B O 1
ATOM 1990 N N . VAL A 1 248 ? 18.628 -5.181 -10.431 1.00 17.04 247 VAL B N 1
ATOM 1991 C CA . VAL A 1 248 ? 17.353 -5.800 -10.115 1.00 15.12 247 VAL B CA 1
ATOM 1992 C C . VAL A 1 248 ? 16.307 -5.425 -11.170 1.00 14.75 247 VAL B C 1
ATOM 1993 O O . VAL A 1 248 ? 16.536 -4.533 -11.984 1.00 19.09 247 VAL B O 1
ATOM 1997 N N . ASP A 1 249 ? 15.166 -6.109 -11.159 1.00 17.97 248 ASP B N 1
ATOM 1998 C CA . ASP A 1 249 ? 14.111 -5.827 -12.139 1.00 18.02 248 ASP B CA 1
ATOM 1999 C C . ASP A 1 249 ? 13.498 -4.449 -11.896 1.00 14.27 248 ASP B C 1
ATOM 2000 O O . ASP A 1 249 ? 13.308 -3.659 -12.834 1.00 15.17 248 ASP B O 1
ATOM 2005 N N . ARG A 1 250 ? 13.191 -4.164 -10.632 1.00 17.06 249 ARG B N 1
ATOM 2006 C CA . ARG A 1 250 ? 12.559 -2.900 -10.277 1.00 14.77 249 ARG B CA 1
ATOM 2007 C C . ARG A 1 250 ? 13.054 -2.356 -8.945 1.00 13.99 249 ARG B C 1
ATOM 2008 O O . ARG A 1 250 ? 13.314 -3.107 -8.008 1.00 12.91 249 ARG B O 1
ATOM 2016 N N . VAL A 1 251 ? 13.148 -1.031 -8.866 1.00 12.46 250 VAL B N 1
ATOM 2017 C CA . VAL A 1 251 ? 13.245 -0.343 -7.585 1.00 11.93 250 VAL B CA 1
ATOM 2018 C C . VAL A 1 251 ? 12.024 0.561 -7.502 1.00 11.86 250 VAL B C 1
ATOM 2019 O O . VAL A 1 251 ? 11.408 0.848 -8.527 1.00 12.08 250 VAL B O 1
ATOM 2023 N N . TYR A 1 252 ? 11.685 1.014 -6.306 1.00 12.54 251 TYR B N 1
ATOM 2024 C CA . TYR A 1 252 ? 10.688 2.068 -6.168 1.00 13.99 251 TYR B CA 1
ATOM 2025 C C . TYR A 1 252 ? 11.283 3.405 -6.547 1.00 13.81 251 TYR B C 1
ATOM 2026 O O . TYR A 1 252 ? 12.474 3.653 -6.334 1.00 13.54 251 TYR B O 1
ATOM 2035 N N . ASP A 1 253 ? 10.445 4.300 -7.051 1.00 12.23 252 ASP B N 1
ATOM 2036 C CA . ASP A 1 253 ? 10.834 5.691 -7.115 1.00 12.60 252 ASP B CA 1
ATOM 2037 C C . ASP A 1 253 ? 10.304 6.374 -5.854 1.00 15.44 252 ASP B C 1
ATOM 2038 O O . ASP A 1 253 ? 9.154 6.818 -5.790 1.00 14.52 252 ASP B O 1
ATOM 2043 N N . PHE A 1 254 ? 11.149 6.436 -4.830 1.00 13.07 253 PHE B N 1
ATOM 2044 C CA . PHE A 1 254 ? 10.726 7.056 -3.585 1.00 13.75 253 PHE B CA 1
ATOM 2045 C C . PHE A 1 254 ? 11.104 8.549 -3.571 1.00 14.08 253 PHE B C 1
ATOM 2046 O O . PHE A 1 254 ? 10.686 9.283 -2.673 1.00 16.34 253 PHE B O 1
ATOM 2054 N N . ALA A 1 255 ? 11.870 9.020 -4.555 1.00 13.23 254 ALA B N 1
ATOM 2055 C CA . ALA A 1 255 ? 12.178 10.450 -4.589 1.00 13.32 254 ALA B CA 1
ATOM 2056 C C . ALA A 1 255 ? 10.989 11.262 -5.065 1.00 15.90 254 ALA B C 1
ATOM 2057 O O . ALA A 1 255 ? 10.770 12.369 -4.594 1.00 14.42 254 ALA B O 1
ATOM 2059 N N . LEU A 1 256 ? 10.220 10.726 -6.013 1.00 16.09 255 LEU B N 1
ATOM 2060 C CA . LEU A 1 256 ? 9.147 11.517 -6.611 1.00 17.18 255 LEU B CA 1
ATOM 2061 C C . LEU A 1 256 ? 8.098 12.062 -5.615 1.00 14.11 255 LEU B C 1
ATOM 2062 O O . LEU A 1 256 ? 7.770 13.244 -5.683 1.00 16.60 255 LEU B O 1
ATOM 2067 N N . PRO A 1 257 ? 7.610 11.230 -4.665 1.00 14.16 256 PRO B N 1
ATOM 2068 C CA . PRO A 1 257 ? 6.546 11.739 -3.775 1.00 13.57 256 PRO B CA 1
ATOM 2069 C C . PRO A 1 257 ? 6.908 13.047 -3.063 1.00 15.35 256 PRO B C 1
ATOM 2070 O O . PRO A 1 257 ? 6.145 14.017 -3.188 1.00 15.81 256 PRO B O 1
ATOM 2074 N N . PRO A 1 258 ? 8.051 13.097 -2.348 1.00 15.14 257 PRO B N 1
ATOM 2075 C CA . PRO A 1 258 ? 8.352 14.386 -1.709 1.00 14.43 257 PRO B CA 1
ATOM 2076 C C . PRO A 1 258 ? 8.814 15.427 -2.730 1.00 15.90 257 PRO B C 1
ATOM 2077 O O . PRO A 1 258 ? 8.605 16.620 -2.511 1.00 15.62 257 PRO B O 1
ATOM 2081 N N . LEU A 1 259 ? 9.408 15.014 -3.852 1.00 14.83 258 LEU B N 1
ATOM 2082 C CA . LEU A 1 259 ? 9.759 16.029 -4.851 1.00 19.86 258 LEU B CA 1
ATOM 2083 C C . LEU A 1 259 ? 8.503 16.741 -5.371 1.00 18.23 258 LEU B C 1
ATOM 2084 O O . LEU A 1 259 ? 8.531 17.940 -5.603 1.00 16.97 258 LEU B O 1
ATOM 2089 N N . LEU A 1 260 ? 7.416 15.998 -5.545 1.00 16.91 259 LEU B N 1
ATOM 2090 C CA . LEU A 1 260 ? 6.173 16.602 -6.031 1.00 17.25 259 LEU B CA 1
ATOM 2091 C C . LEU A 1 260 ? 5.508 17.452 -4.957 1.00 19.35 259 LEU B C 1
ATOM 2092 O O . LEU A 1 260 ? 4.930 18.491 -5.265 1.00 17.99 259 LEU B O 1
ATOM 2097 N N . LEU A 1 261 ? 5.593 17.037 -3.692 1.00 15.52 260 LEU B N 1
ATOM 2098 C CA . LEU A 1 261 ? 5.062 17.890 -2.632 1.00 16.12 260 LEU B CA 1
ATOM 2099 C C . LEU A 1 261 ? 5.822 19.219 -2.612 1.00 17.04 260 LEU B C 1
ATOM 2100 O O . LEU A 1 261 ? 5.232 20.291 -2.442 1.00 18.34 260 LEU B O 1
ATOM 2105 N N . HIS A 1 262 ? 7.137 19.151 -2.813 1.00 17.06 261 HIS B N 1
ATOM 2106 C CA . HIS A 1 262 ? 7.966 20.345 -2.872 1.00 18.01 261 HIS B CA 1
ATOM 2107 C C . HIS A 1 262 ? 7.585 21.239 -4.070 1.00 18.57 261 HIS B C 1
ATOM 2108 O O . HIS A 1 262 ? 7.452 22.456 -3.928 1.00 19.55 261 HIS B O 1
ATOM 2115 N N . ALA A 1 263 ? 7.420 20.631 -5.241 1.00 18.03 262 ALA B N 1
ATOM 2116 C CA . ALA A 1 263 ? 7.073 21.359 -6.454 1.00 18.55 262 ALA B CA 1
ATOM 2117 C C . ALA A 1 263 ? 5.716 22.050 -6.328 1.00 19.03 262 ALA B C 1
ATOM 2118 O O . ALA A 1 263 ? 5.539 23.213 -6.724 1.00 20.01 262 ALA B O 1
ATOM 2120 N N . LEU A 1 264 ? 4.756 21.315 -5.786 1.00 18.43 263 LEU B N 1
ATOM 2121 C CA . LEU A 1 264 ? 3.390 21.817 -5.679 1.00 18.87 263 LEU B CA 1
ATOM 2122 C C . LEU A 1 264 ? 3.229 22.886 -4.607 1.00 20.50 263 LEU B C 1
ATOM 2123 O O . LEU A 1 264 ? 2.301 23.688 -4.670 1.00 21.38 263 LEU B O 1
ATOM 2128 N N . SER A 1 265 ? 4.130 22.919 -3.633 1.00 19.82 264 SER B N 1
ATOM 2129 C CA . SER A 1 265 ? 4.034 23.926 -2.584 1.00 20.78 264 SER B CA 1
ATOM 2130 C C . SER A 1 265 ? 4.927 25.152 -2.826 1.00 26.44 264 SER B C 1
ATOM 2131 O O . SER A 1 265 ? 4.647 26.221 -2.288 1.00 27.51 264 SER B O 1
ATOM 2134 N N . THR A 1 266 ? 5.980 25.008 -3.635 1.00 23.28 265 THR B N 1
ATOM 2135 C CA . THR A 1 266 ? 6.923 26.109 -3.887 1.00 23.84 265 THR B CA 1
ATOM 2136 C C . THR A 1 266 ? 6.939 26.600 -5.331 1.00 26.73 265 THR B C 1
ATOM 2137 O O . THR A 1 266 ? 7.391 27.705 -5.608 1.00 25.25 265 THR B O 1
ATOM 2141 N N . GLY A 1 267 ? 6.460 25.772 -6.251 1.00 22.39 266 GLY B N 1
ATOM 2142 C CA . GLY A 1 267 ? 6.506 26.088 -7.670 1.00 22.72 266 GLY B CA 1
ATOM 2143 C C . GLY A 1 267 ? 7.772 25.623 -8.373 1.00 24.21 266 GLY B C 1
ATOM 2144 O O . GLY A 1 267 ? 7.851 25.657 -9.601 1.00 24.91 266 GLY B O 1
ATOM 2145 N N . HIS A 1 268 ? 8.763 25.180 -7.602 1.00 26.18 267 HIS B N 1
ATOM 2146 C CA . HIS A 1 268 ? 10.051 24.771 -8.161 1.00 26.00 267 HIS B CA 1
ATOM 2147 C C . HIS A 1 268 ? 9.993 23.403 -8.830 1.00 28.38 267 HIS B C 1
ATOM 2148 O O . HIS A 1 268 ? 9.675 22.410 -8.173 1.00 29.91 267 HIS B O 1
ATOM 2155 N N . VAL A 1 269 ? 10.311 23.344 -10.125 1.00 26.62 268 VAL B N 1
ATOM 2156 C CA . VAL A 1 269 ? 10.343 22.062 -10.833 1.00 23.94 268 VAL B CA 1
ATOM 2157 C C . VAL A 1 269 ? 11.752 21.576 -11.211 1.00 24.88 268 VAL B C 1
ATOM 2158 O O . VAL A 1 269 ? 11.910 20.446 -11.672 1.00 22.88 268 VAL B O 1
ATOM 2162 N N . GLU A 1 270 ? 12.764 22.411 -11.027 1.00 23.96 269 GLU B N 1
ATOM 2163 C CA . GLU A 1 270 ? 14.126 22.021 -11.388 1.00 24.26 269 GLU B CA 1
ATOM 2164 C C . GLU A 1 270 ? 14.541 20.704 -10.715 1.00 22.28 269 GLU B C 1
ATOM 2165 O O . GLU A 1 270 ? 15.191 19.860 -11.337 1.00 24.47 269 GLU B O 1
ATOM 2171 N N . PRO A 1 271 ? 14.176 20.516 -9.437 1.00 23.44 270 PRO B N 1
ATOM 2172 C CA . PRO A 1 271 ? 14.572 19.239 -8.837 1.00 21.29 270 PRO B CA 1
ATOM 2173 C C . PRO A 1 271 ? 13.866 18.046 -9.475 1.00 20.26 270 PRO B C 1
ATOM 2174 O O . PRO A 1 271 ? 14.457 16.973 -9.531 1.00 19.65 270 PRO B O 1
ATOM 2178 N N . VAL A 1 272 ? 12.630 18.221 -9.941 1.00 17.87 271 VAL B N 1
ATOM 2179 C CA . VAL A 1 272 ? 11.951 17.162 -10.683 1.00 18.74 271 VAL B CA 1
ATOM 2180 C C . VAL A 1 272 ? 12.650 16.888 -12.015 1.00 20.21 271 VAL B C 1
ATOM 2181 O O . VAL A 1 272 ? 12.801 15.732 -12.406 1.00 18.40 271 VAL B O 1
ATOM 2185 N N . ALA A 1 273 ? 13.086 17.944 -12.706 1.00 21.34 272 ALA B N 1
ATOM 2186 C CA . ALA A 1 273 ? 13.818 17.787 -13.965 1.00 19.56 272 ALA B CA 1
ATOM 2187 C C . ALA A 1 273 ? 15.148 17.061 -13.750 1.00 21.46 272 ALA B C 1
ATOM 2188 O O . ALA A 1 273 ? 15.487 16.126 -14.475 1.00 18.61 272 ALA B O 1
ATOM 2190 N N . HIS A 1 274 ? 15.894 17.462 -12.730 1.00 19.11 273 HIS B N 1
ATOM 2191 C CA . HIS A 1 274 ? 17.146 16.795 -12.443 1.00 23.87 273 HIS B CA 1
ATOM 2192 C C . HIS A 1 274 ? 16.921 15.309 -12.128 1.00 19.19 273 HIS B C 1
ATOM 2193 O O . HIS A 1 274 ? 17.639 14.454 -12.632 1.00 19.03 273 HIS B O 1
ATOM 2200 N N . TRP A 1 275 ? 15.911 15.003 -11.318 1.00 16.81 274 TRP B N 1
ATOM 2201 C CA . TRP A 1 275 ? 15.624 13.618 -10.971 1.00 15.97 274 TRP B CA 1
ATOM 2202 C C . TRP A 1 275 ? 15.218 12.834 -12.218 1.00 18.68 274 TRP B C 1
ATOM 2203 O O . TRP A 1 275 ? 15.617 11.694 -12.387 1.00 16.46 274 TRP B O 1
ATOM 2214 N N . THR A 1 276 ? 14.457 13.463 -13.111 1.00 17.69 275 THR B N 1
ATOM 2215 C CA . THR A 1 276 ? 14.044 12.806 -14.342 1.00 15.74 275 THR B CA 1
ATOM 2216 C C . THR A 1 276 ? 15.295 12.433 -15.137 1.00 16.22 275 THR B C 1
ATOM 2217 O O . THR A 1 276 ? 15.390 11.351 -15.721 1.00 17.27 275 THR B O 1
ATOM 2221 N N . ASP A 1 277 ? 16.255 13.346 -15.121 1.00 17.42 276 ASP B N 1
ATOM 2222 C CA . ASP A 1 277 ? 17.511 13.178 -15.830 1.00 20.78 276 ASP B CA 1
ATOM 2223 C C . ASP A 1 277 ? 18.314 11.958 -15.351 1.00 23.20 276 ASP B C 1
ATOM 2224 O O . ASP A 1 277 ? 18.923 11.260 -16.161 1.00 23.70 276 ASP B O 1
ATOM 2229 N N . ILE A 1 278 ? 18.335 11.709 -14.040 1.00 17.37 277 ILE B N 1
ATOM 2230 C CA . ILE A 1 278 ? 19.253 10.709 -13.484 1.00 16.78 277 ILE B CA 1
ATOM 2231 C C . ILE A 1 278 ? 18.619 9.445 -12.883 1.00 18.73 277 ILE B C 1
ATOM 2232 O O . ILE A 1 278 ? 19.333 8.496 -12.537 1.00 19.75 277 ILE B O 1
ATOM 2237 N N . ARG A 1 279 ? 17.302 9.431 -12.732 1.00 18.06 278 ARG B N 1
ATOM 2238 C CA . ARG A 1 279 ? 16.639 8.352 -12.006 1.00 16.78 278 ARG B CA 1
ATOM 2239 C C . ARG A 1 279 ? 16.740 7.012 -12.735 1.00 17.90 278 ARG B C 1
ATOM 2240 O O . ARG A 1 279 ? 16.817 6.964 -13.959 1.00 17.31 278 ARG B O 1
ATOM 2248 N N . PRO A 1 280 ? 16.700 5.912 -11.977 1.00 15.78 279 PRO B N 1
ATOM 2249 C CA . PRO A 1 280 ? 16.531 4.619 -12.637 1.00 21.28 279 PRO B CA 1
ATOM 2250 C C . PRO A 1 280 ? 15.155 4.556 -13.279 1.00 15.93 279 PRO B C 1
ATOM 2251 O O . PRO A 1 280 ? 14.163 4.976 -12.681 1.00 15.86 279 PRO B O 1
ATOM 2255 N N . ASN A 1 281 ? 15.093 4.058 -14.503 1.00 15.83 280 ASN B N 1
ATOM 2256 C CA . ASN A 1 281 ? 13.815 4.023 -15.201 1.00 13.47 280 ASN B CA 1
ATOM 2257 C C . ASN A 1 281 ? 13.143 2.664 -15.112 1.00 13.71 280 ASN B C 1
ATOM 2258 O O . ASN A 1 281 ? 11.968 2.529 -15.479 1.00 16.18 280 ASN B O 1
ATOM 2263 N N . ASN A 1 282 ? 13.859 1.673 -14.574 1.00 14.80 281 ASN B N 1
ATOM 2264 C CA . ASN A 1 282 ? 13.229 0.402 -14.212 1.00 13.11 281 ASN B CA 1
ATOM 2265 C C . ASN A 1 282 ? 12.583 0.543 -12.836 1.00 15.10 281 ASN B C 1
ATOM 2266 O O . ASN A 1 282 ? 13.021 -0.063 -11.854 1.00 15.34 281 ASN B O 1
ATOM 2271 N N . ALA A 1 283 ? 11.543 1.369 -12.799 1.00 12.60 282 ALA B N 1
ATOM 2272 C CA . ALA A 1 283 ? 10.941 1.779 -11.536 1.00 12.93 282 ALA B CA 1
ATOM 2273 C C . ALA A 1 283 ? 9.540 1.248 -11.377 1.00 13.32 282 ALA B C 1
ATOM 2274 O O . ALA A 1 283 ? 8.867 0.923 -12.347 1.00 13.68 282 ALA B O 1
ATOM 2276 N N . VAL A 1 284 ? 9.115 1.174 -10.121 1.00 11.70 283 VAL B N 1
ATOM 2277 C CA . VAL A 1 284 ? 7.706 1.195 -9.759 1.00 11.35 283 VAL B CA 1
ATOM 2278 C C . VAL A 1 284 ? 7.455 2.563 -9.141 1.00 14.49 283 VAL B C 1
ATOM 2279 O O . VAL A 1 284 ? 8.103 2.919 -8.140 1.00 13.40 283 VAL B O 1
ATOM 2283 N N . THR A 1 285 ? 6.555 3.344 -9.737 1.00 13.07 284 THR B N 1
ATOM 2284 C CA . THR A 1 285 ? 6.313 4.691 -9.250 1.00 12.03 284 THR B CA 1
ATOM 2285 C C . THR A 1 285 ? 5.157 4.683 -8.249 1.00 12.70 284 THR B C 1
ATOM 2286 O O . THR A 1 285 ? 4.219 3.880 -8.353 1.00 13.09 284 THR B O 1
ATOM 2290 N N . VAL A 1 286 ? 5.268 5.560 -7.258 1.00 12.81 285 VAL B N 1
ATOM 2291 C CA . VAL A 1 286 ? 4.238 5.748 -6.240 1.00 11.34 285 VAL B CA 1
ATOM 2292 C C . VAL A 1 286 ? 4.120 7.216 -5.912 1.00 11.50 285 VAL B C 1
ATOM 2293 O O . VAL A 1 286 ? 5.019 8.004 -6.235 1.00 14.51 285 VAL B O 1
ATOM 2297 N N . LEU A 1 287 ? 3.018 7.574 -5.256 1.00 11.93 286 LEU B N 1
ATOM 2298 C CA . LEU A 1 287 ? 2.965 8.785 -4.458 1.00 13.79 286 LEU B CA 1
ATOM 2299 C C . LEU A 1 287 ? 2.897 8.338 -2.998 1.00 13.09 286 LEU B C 1
ATOM 2300 O O . LEU A 1 287 ? 3.869 8.503 -2.245 1.00 15.01 286 LEU B O 1
ATOM 2305 N N . ASP A 1 288 ? 1.772 7.727 -2.634 1.00 13.56 287 ASP B N 1
ATOM 2306 C CA . ASP A 1 288 ? 1.608 7.139 -1.320 1.00 14.16 287 ASP B CA 1
ATOM 2307 C C . ASP A 1 288 ? 1.948 5.647 -1.324 1.00 13.09 287 ASP B C 1
ATOM 2308 O O . ASP A 1 288 ? 1.878 4.961 -2.346 1.00 14.32 287 ASP B O 1
ATOM 2313 N N . THR A 1 289 ? 2.344 5.166 -0.148 1.00 13.85 288 THR B N 1
ATOM 2314 C CA . THR A 1 289 ? 2.482 3.755 0.115 1.00 12.69 288 THR B CA 1
ATOM 2315 C C . THR A 1 289 ? 1.696 3.463 1.398 1.00 12.56 288 THR B C 1
ATOM 2316 O O . THR A 1 289 ? 0.959 4.317 1.900 1.00 13.76 288 THR B O 1
ATOM 2320 N N . HIS A 1 290 ? 1.872 2.267 1.935 1.00 13.30 289 HIS B N 1
ATOM 2321 C CA . HIS A 1 290 ? 1.259 1.901 3.207 1.00 12.10 289 HIS B CA 1
ATOM 2322 C C . HIS A 1 290 ? 2.100 2.389 4.387 1.00 12.73 289 HIS B C 1
ATOM 2323 O O . HIS A 1 290 ? 1.685 2.280 5.543 1.00 13.80 289 HIS B O 1
ATOM 2330 N N . ASP A 1 291 ? 3.293 2.903 4.095 1.00 12.56 290 ASP B N 1
ATOM 2331 C CA . ASP A 1 291 ? 4.154 3.488 5.124 1.00 13.91 290 ASP B CA 1
ATOM 2332 C C . ASP A 1 291 ? 4.020 4.997 5.107 1.00 12.92 290 ASP B C 1
ATOM 2333 O O . ASP A 1 291 ? 3.216 5.544 4.353 1.00 15.06 290 ASP B O 1
ATOM 2338 N N . GLY A 1 292 ? 4.803 5.686 5.930 1.00 13.31 291 GLY B N 1
ATOM 2339 C CA . GLY A 1 292 ? 4.754 7.136 5.926 1.00 13.95 291 GLY B CA 1
ATOM 2340 C C . GLY A 1 292 ? 5.444 7.712 4.701 1.00 14.76 291 GLY B C 1
ATOM 2341 O O . GLY A 1 292 ? 6.078 6.979 3.940 1.00 17.68 291 GLY B O 1
ATOM 2342 N N . ILE A 1 293 ? 5.315 9.022 4.509 1.00 13.16 292 ILE B N 1
ATOM 2343 C CA . ILE A 1 293 ? 5.992 9.701 3.389 1.00 14.93 292 ILE B CA 1
ATOM 2344 C C . ILE A 1 293 ? 7.486 9.868 3.697 1.00 15.23 292 ILE B C 1
ATOM 2345 O O . ILE A 1 293 ? 7.851 10.559 4.650 1.00 15.34 292 ILE B O 1
ATOM 2350 N N . GLY A 1 294 ? 8.339 9.250 2.878 1.00 13.50 293 GLY B N 1
ATOM 2351 C CA . GLY A 1 294 ? 9.773 9.225 3.136 1.00 14.03 293 GLY B CA 1
ATOM 2352 C C . GLY A 1 294 ? 10.461 10.509 2.718 1.00 20.34 293 GLY B C 1
ATOM 2353 O O . GLY A 1 294 ? 11.225 10.521 1.752 1.00 19.19 293 GLY B O 1
ATOM 2354 N N . VAL A 1 295 ? 10.203 11.595 3.439 1.00 20.05 294 VAL B N 1
ATOM 2355 C CA . VAL A 1 295 ? 10.685 12.910 3.013 1.00 24.25 294 VAL B CA 1
ATOM 2356 C C . VAL A 1 295 ? 12.203 12.938 2.965 1.00 25.97 294 VAL B C 1
ATOM 2357 O O . VAL A 1 295 ? 12.795 13.673 2.171 1.00 27.51 294 VAL B O 1
ATOM 2361 N N . ILE A 1 296 ? 12.840 12.119 3.794 1.00 23.27 295 ILE B N 1
ATOM 2362 C CA . ILE A 1 296 ? 14.291 12.125 3.829 1.00 22.11 295 ILE B CA 1
ATOM 2363 C C . ILE A 1 296 ? 14.898 11.400 2.632 1.00 24.84 295 ILE B C 1
ATOM 2364 O O . ILE A 1 296 ? 16.108 11.447 2.423 1.00 27.72 295 ILE B O 1
ATOM 2369 N N . ASP A 1 297 ? 14.068 10.750 1.823 1.00 21.43 296 ASP B N 1
ATOM 2370 C CA . ASP A 1 297 ? 14.578 10.023 0.665 1.00 18.38 296 ASP B CA 1
ATOM 2371 C C . ASP A 1 297 ? 15.109 10.989 -0.385 1.00 21.02 296 ASP B C 1
ATOM 2372 O O . ASP A 1 297 ? 15.745 10.580 -1.353 1.00 24.34 296 ASP B O 1
ATOM 2377 N N . ILE A 1 298 ? 14.852 12.275 -0.200 1.00 19.64 297 ILE B N 1
ATOM 2378 C CA . ILE A 1 298 ? 15.415 13.260 -1.106 1.00 17.62 297 ILE B CA 1
ATOM 2379 C C . ILE A 1 298 ? 16.451 14.135 -0.409 1.00 16.86 297 ILE B C 1
ATOM 2380 O O . ILE A 1 298 ? 16.960 15.083 -1.000 1.00 19.88 297 ILE B O 1
ATOM 2385 N N . GLY A 1 299 ? 16.775 13.808 0.843 1.00 19.00 298 GLY B N 1
ATOM 2386 C CA . GLY A 1 299 ? 17.701 14.622 1.616 1.00 22.26 298 GLY B CA 1
ATOM 2387 C C . GLY A 1 299 ? 19.125 14.096 1.606 1.00 21.83 298 GLY B C 1
ATOM 2388 O O . GLY A 1 299 ? 19.459 13.200 0.827 1.00 20.61 298 GLY B O 1
ATOM 2389 N N A SER A 1 300 ? 19.963 14.652 2.475 0.14 21.77 299 SER B N 1
ATOM 2390 N N B SER A 1 300 ? 19.971 14.660 2.464 0.86 19.55 299 SER B N 1
ATOM 2391 C CA A SER A 1 300 ? 21.357 14.236 2.568 0.14 22.51 299 SER B CA 1
ATOM 2392 C CA B SER A 1 300 ? 21.366 14.249 2.527 0.86 20.22 299 SER B CA 1
ATOM 2393 C C A SER A 1 300 ? 21.468 12.822 3.130 0.14 21.89 299 SER B C 1
ATOM 2394 C C B SER A 1 300 ? 21.484 12.847 3.144 0.86 21.07 299 SER B C 1
ATOM 2395 O O A SER A 1 300 ? 20.541 12.321 3.768 0.14 21.34 299 SER B O 1
ATOM 2396 O O B SER A 1 300 ? 20.570 12.376 3.829 0.86 21.84 299 SER B O 1
ATOM 2401 N N . ASP A 1 301 ? 22.606 12.183 2.884 1.00 24.08 300 ASP B N 1
ATOM 2402 C CA . ASP A 1 301 ? 22.877 10.854 3.425 1.00 23.85 300 ASP B CA 1
ATOM 2403 C C . ASP A 1 301 ? 22.963 10.932 4.953 1.00 20.91 300 ASP B C 1
ATOM 2404 O O . ASP A 1 301 ? 23.753 11.716 5.483 1.00 28.11 300 ASP B O 1
ATOM 2409 N N . GLN A 1 302 ? 22.167 10.134 5.659 1.00 27.33 301 GLN B N 1
ATOM 2410 C CA . GLN A 1 302 ? 22.114 10.230 7.121 1.00 30.75 301 GLN B CA 1
ATOM 2411 C C . GLN A 1 302 ? 23.400 9.771 7.798 1.00 36.01 301 GLN B C 1
ATOM 2412 O O . GLN A 1 302 ? 23.676 10.147 8.941 1.00 38.34 301 GLN B O 1
ATOM 2418 N N . LEU A 1 303 ? 24.199 8.971 7.102 1.00 30.68 302 LEU B N 1
ATOM 2419 C CA . LEU A 1 303 ? 25.455 8.507 7.680 1.00 34.88 302 LEU B CA 1
ATOM 2420 C C . LEU A 1 303 ? 26.633 9.347 7.195 1.00 41.22 302 LEU B C 1
ATOM 2421 O O . LEU A 1 303 ? 27.765 9.149 7.627 1.00 49.45 302 LEU B O 1
ATOM 2426 N N . ASP A 1 304 ? 26.359 10.281 6.290 1.00 41.76 303 ASP B N 1
ATOM 2427 C CA . ASP A 1 304 ? 27.371 11.225 5.823 1.00 38.45 303 ASP B CA 1
ATOM 2428 C C . ASP A 1 304 ? 26.693 12.497 5.328 1.00 38.18 303 ASP B C 1
ATOM 2429 O O . ASP A 1 304 ? 26.371 12.623 4.147 1.00 30.96 303 ASP B O 1
ATOM 2434 N N . ARG A 1 305 ? 26.509 13.443 6.240 1.00 42.15 304 ARG B N 1
ATOM 2435 C CA . ARG A 1 305 ? 25.713 14.637 5.990 1.00 37.26 304 ARG B CA 1
ATOM 2436 C C . ARG A 1 305 ? 26.294 15.538 4.896 1.00 35.84 304 ARG B C 1
ATOM 2437 O O . ARG A 1 305 ? 25.629 16.463 4.430 1.00 34.95 304 ARG B O 1
ATOM 2445 N N . SER A 1 306 ? 27.526 15.258 4.480 1.00 36.50 305 SER B N 1
ATOM 2446 C CA . SER A 1 306 ? 28.178 16.028 3.424 1.00 40.18 305 SER B CA 1
ATOM 2447 C C . SER A 1 306 ? 27.733 15.598 2.025 1.00 38.79 305 SER B C 1
ATOM 2448 O O . SER A 1 306 ? 27.976 16.308 1.048 1.00 37.42 305 SER B O 1
ATOM 2451 N N . LEU A 1 307 ? 27.095 14.434 1.921 1.00 34.47 306 LEU B N 1
ATOM 2452 C CA . LEU A 1 307 ? 26.524 14.006 0.648 1.00 30.98 306 LEU B CA 1
ATOM 2453 C C . LEU A 1 307 ? 25.101 14.552 0.546 1.00 28.92 306 LEU B C 1
ATOM 2454 O O . LEU A 1 307 ? 24.186 14.047 1.200 1.00 25.90 306 LEU B O 1
ATOM 2459 N N . LYS A 1 308 ? 24.923 15.594 -0.261 1.00 26.89 307 LYS B N 1
ATOM 2460 C CA . LYS A 1 308 ? 23.667 16.334 -0.259 1.00 28.01 307 LYS B CA 1
ATOM 2461 C C . LYS A 1 308 ? 22.609 15.655 -1.118 1.00 25.27 307 LYS B C 1
ATOM 2462 O O . LYS A 1 308 ? 22.926 14.891 -2.037 1.00 26.19 307 LYS B O 1
ATOM 2468 N N . GLY A 1 309 ? 21.348 15.937 -0.812 1.00 22.41 308 GLY B N 1
ATOM 2469 C CA . GLY A 1 309 ? 20.238 15.305 -1.502 1.00 22.29 308 GLY B CA 1
ATOM 2470 C C . GLY A 1 309 ? 19.864 16.000 -2.794 1.00 24.94 308 GLY B C 1
ATOM 2471 O O . GLY A 1 309 ? 20.641 16.799 -3.329 1.00 23.08 308 GLY B O 1
ATOM 2472 N N . LEU A 1 310 ? 18.668 15.683 -3.283 1.00 23.20 309 LEU B N 1
ATOM 2473 C CA . LEU A 1 310 ? 18.114 16.278 -4.496 1.00 22.37 309 LEU B CA 1
ATOM 2474 C C . LEU A 1 310 ? 17.639 17.710 -4.233 1.00 26.34 309 LEU B C 1
ATOM 2475 O O . LEU A 1 310 ? 17.489 18.507 -5.162 1.00 28.73 309 LEU B O 1
ATOM 2480 N N . VAL A 1 311 ? 17.393 18.023 -2.963 1.00 20.59 310 VAL B N 1
ATOM 2481 C CA . VAL A 1 311 ? 17.146 19.395 -2.537 1.00 22.46 310 VAL B CA 1
ATOM 2482 C C . VAL A 1 311 ? 17.944 19.627 -1.258 1.00 24.47 310 VAL B C 1
ATOM 2483 O O . VAL A 1 311 ? 18.297 18.664 -0.582 1.00 24.52 310 VAL B O 1
ATOM 2487 N N . PRO A 1 312 ? 18.255 20.893 -0.931 1.00 25.86 311 PRO B N 1
ATOM 2488 C CA . PRO A 1 312 ? 18.960 21.176 0.329 1.00 24.12 311 PRO B CA 1
ATOM 2489 C C . PRO A 1 312 ? 18.157 20.670 1.522 1.00 23.29 311 PRO B C 1
ATOM 2490 O O . PRO A 1 312 ? 16.936 20.555 1.423 1.00 22.90 311 PRO B O 1
ATOM 2494 N N . ASP A 1 313 ? 18.820 20.355 2.628 1.00 26.20 312 ASP B N 1
ATOM 2495 C CA . ASP A 1 313 ? 18.101 19.780 3.757 1.00 26.57 312 ASP B CA 1
ATOM 2496 C C . ASP A 1 313 ? 17.100 20.788 4.304 1.00 25.39 312 ASP B C 1
ATOM 2497 O O . ASP A 1 313 ? 16.045 20.409 4.815 1.00 24.63 312 ASP B O 1
ATOM 2502 N N . GLU A 1 314 ? 17.414 22.071 4.161 1.00 23.67 313 GLU B N 1
ATOM 2503 C CA . GLU A 1 314 ? 16.499 23.112 4.611 1.00 27.12 313 GLU B CA 1
ATOM 2504 C C . GLU A 1 314 ? 15.165 23.010 3.873 1.00 28.62 313 GLU B C 1
ATOM 2505 O O . GLU A 1 314 ? 14.121 23.315 4.445 1.00 28.56 313 GLU B O 1
ATOM 2511 N N . ASP A 1 315 ? 15.198 22.564 2.615 1.00 27.30 314 ASP B N 1
ATOM 2512 C CA . ASP A 1 315 ? 13.973 22.379 1.843 1.00 25.23 314 ASP B CA 1
ATOM 2513 C C . ASP A 1 315 ? 13.172 21.167 2.309 1.00 21.10 314 ASP B C 1
ATOM 2514 O O . ASP A 1 315 ? 11.941 21.148 2.209 1.00 21.78 314 ASP B O 1
ATOM 2519 N N . VAL A 1 316 ? 13.867 20.145 2.801 1.00 20.23 315 VAL B N 1
ATOM 2520 C CA . VAL A 1 316 ? 13.184 19.006 3.407 1.00 19.34 315 VAL B CA 1
ATOM 2521 C C . VAL A 1 316 ? 12.473 19.461 4.684 1.00 21.53 315 VAL B C 1
ATOM 2522 O O . VAL A 1 316 ? 11.303 19.133 4.912 1.00 21.63 315 VAL B O 1
ATOM 2526 N N . ASP A 1 317 ? 13.188 20.212 5.514 1.00 21.39 316 ASP B N 1
ATOM 2527 C CA . ASP A 1 317 ? 12.593 20.761 6.726 1.00 23.22 316 ASP B CA 1
ATOM 2528 C C . ASP A 1 317 ? 11.342 21.563 6.381 1.00 29.33 316 ASP B C 1
ATOM 2529 O O . ASP A 1 317 ? 10.303 21.406 7.023 1.00 27.98 316 ASP B O 1
ATOM 2534 N N . ASN A 1 318 ? 11.444 22.415 5.364 1.00 27.11 317 ASN B N 1
ATOM 2535 C CA . ASN A 1 318 ? 10.306 23.228 4.948 1.00 27.36 317 ASN B CA 1
ATOM 2536 C C . ASN A 1 318 ? 9.153 22.363 4.475 1.00 27.18 317 ASN B C 1
ATOM 2537 O O . ASN A 1 318 ? 7.992 22.673 4.725 1.00 26.94 317 ASN B O 1
ATOM 2542 N N . LEU A 1 319 ? 9.480 21.281 3.774 1.00 22.17 318 LEU B N 1
ATOM 2543 C CA . LEU A 1 319 ? 8.468 20.376 3.256 1.00 23.13 318 LEU B CA 1
ATOM 2544 C C . LEU A 1 319 ? 7.682 19.768 4.419 1.00 22.27 318 LEU B C 1
ATOM 2545 O O . LEU A 1 319 ? 6.454 19.704 4.388 1.00 23.32 318 LEU B O 1
ATOM 2550 N N . VAL A 1 320 ? 8.402 19.341 5.453 1.00 25.42 319 VAL B N 1
ATOM 2551 C CA . VAL A 1 320 ? 7.774 18.736 6.621 1.00 22.98 319 VAL B CA 1
ATOM 2552 C C . VAL A 1 320 ? 6.819 19.732 7.278 1.00 25.17 319 VAL B C 1
ATOM 2553 O O . VAL A 1 320 ? 5.677 19.396 7.605 1.00 23.42 319 VAL B O 1
ATOM 2557 N N . ASN A 1 321 ? 7.284 20.961 7.461 1.00 23.82 320 ASN B N 1
ATOM 2558 C CA . ASN A 1 321 ? 6.442 21.987 8.065 1.00 21.56 320 ASN B CA 1
ATOM 2559 C C . ASN A 1 321 ? 5.217 22.281 7.199 1.00 22.97 320 ASN B C 1
ATOM 2560 O O . ASN A 1 321 ? 4.140 22.587 7.713 1.00 24.24 320 ASN B O 1
ATOM 2565 N N . THR A 1 322 ? 5.384 22.185 5.881 1.00 20.93 321 THR B N 1
ATOM 2566 C CA . THR A 1 322 ? 4.282 22.448 4.965 1.00 21.95 321 THR B CA 1
ATOM 2567 C C . THR A 1 322 ? 3.185 21.388 5.082 1.00 22.99 321 THR B C 1
ATOM 2568 O O . THR A 1 322 ? 1.998 21.709 5.097 1.00 27.40 321 THR B O 1
ATOM 2572 N N . ILE A 1 323 ? 3.586 20.129 5.174 1.00 19.54 322 ILE B N 1
ATOM 2573 C CA . ILE A 1 323 ? 2.631 19.043 5.370 1.00 21.95 322 ILE B CA 1
ATOM 2574 C C . ILE A 1 323 ? 1.883 19.228 6.691 1.00 22.01 322 ILE B C 1
ATOM 2575 O O . ILE A 1 323 ? 0.654 19.085 6.765 1.00 20.93 322 ILE B O 1
ATOM 2580 N N . HIS A 1 324 ? 2.625 19.556 7.738 1.00 19.49 323 HIS B N 1
ATOM 2581 C CA . HIS A 1 324 ? 2.012 19.793 9.043 1.00 20.16 323 HIS B CA 1
ATOM 2582 C C . HIS A 1 324 ? 1.001 20.936 8.994 1.00 25.50 323 HIS B C 1
ATOM 2583 O O . HIS A 1 324 ? -0.061 20.860 9.607 1.00 26.03 323 HIS B O 1
ATOM 2590 N N . ALA A 1 325 ? 1.344 22.002 8.281 1.00 21.67 324 ALA B N 1
ATOM 2591 C CA . ALA A 1 325 ? 0.439 23.132 8.135 1.00 22.69 324 ALA B CA 1
ATOM 2592 C C . ALA A 1 325 ? -0.771 22.740 7.292 1.00 22.27 324 ALA B C 1
ATOM 2593 O O . ALA A 1 325 ? -1.907 23.059 7.651 1.00 23.57 324 ALA B O 1
ATOM 2595 N N . ASN A 1 326 ? -0.524 22.045 6.181 1.00 21.30 325 ASN B N 1
ATOM 2596 C CA . ASN A 1 326 ? -1.603 21.670 5.272 1.00 23.74 325 ASN B CA 1
ATOM 2597 C C . ASN A 1 326 ? -2.620 20.733 5.933 1.00 26.28 325 ASN B C 1
ATOM 2598 O O . ASN A 1 326 ? -3.794 20.752 5.570 1.00 28.34 325 ASN B O 1
ATOM 2603 N N . THR A 1 327 ? -2.172 19.924 6.896 1.00 22.83 326 THR B N 1
ATOM 2604 C CA . THR A 1 327 ? -3.062 18.979 7.578 1.00 23.56 326 THR B CA 1
ATOM 2605 C C . THR A 1 327 ? -3.570 19.513 8.919 1.00 27.86 326 THR B C 1
ATOM 2606 O O . THR A 1 327 ? -4.177 18.772 9.696 1.00 25.01 326 THR B O 1
ATOM 2610 N N . HIS A 1 328 ? -3.300 20.787 9.185 1.00 24.46 327 HIS B N 1
ATOM 2611 C CA . HIS A 1 328 ? -3.752 21.463 10.399 1.00 26.50 327 HIS B CA 1
ATOM 2612 C C . HIS A 1 328 ? -3.380 20.700 11.659 1.00 28.59 327 HIS B C 1
ATOM 2613 O O . HIS A 1 328 ? -4.183 20.572 12.580 1.00 31.26 327 HIS B O 1
ATOM 2620 N N . GLY A 1 329 ? -2.150 20.202 11.692 1.00 27.02 328 GLY B N 1
ATOM 2621 C CA . GLY A 1 329 ? -1.633 19.529 12.865 1.00 28.55 328 GLY B CA 1
ATOM 2622 C C . GLY A 1 329 ? -1.871 18.033 12.883 1.00 27.17 328 GLY B C 1
ATOM 2623 O O . GLY A 1 329 ? -1.316 17.331 13.732 1.00 27.66 328 GLY B O 1
ATOM 2624 N N . GLU A 1 330 ? -2.708 17.544 11.973 1.00 22.03 329 GLU B N 1
ATOM 2625 C CA . GLU A 1 330 ? -3.004 16.112 11.914 1.00 21.28 329 GLU B CA 1
ATOM 2626 C C . GLU A 1 330 ? -1.737 15.259 11.777 1.00 24.28 329 GLU B C 1
ATOM 2627 O O . GLU A 1 330 ? -1.550 14.283 12.496 1.00 21.14 329 GLU B O 1
ATOM 2633 N N . SER A 1 331 ? -0.874 15.617 10.833 1.00 20.46 330 SER B N 1
ATOM 2634 C CA . SER A 1 331 ? 0.338 14.848 10.607 1.00 17.81 330 SER B CA 1
ATOM 2635 C C . SER A 1 331 ? 1.298 14.951 11.799 1.00 18.25 330 SER B C 1
ATOM 2636 O O . SER A 1 331 ? 2.082 14.039 12.055 1.00 19.66 330 SER B O 1
ATOM 2639 N N . GLN A 1 332 ? 1.199 16.030 12.568 1.00 21.51 331 GLN B N 1
ATOM 2640 C CA . GLN A 1 332 ? 2.063 16.189 13.734 1.00 20.65 331 GLN B CA 1
ATOM 2641 C C . GLN A 1 332 ? 1.671 15.218 14.836 1.00 25.06 331 GLN B C 1
ATOM 2642 O O . GLN A 1 332 ? 2.509 14.795 15.623 1.00 28.24 331 GLN B O 1
ATOM 2648 N N . ALA A 1 333 ? 0.387 14.883 14.900 1.00 20.59 332 ALA B N 1
ATOM 2649 C CA . ALA A 1 333 ? -0.102 13.955 15.914 1.00 21.00 332 ALA B CA 1
ATOM 2650 C C . ALA A 1 333 ? 0.275 12.509 15.585 1.00 23.09 332 ALA B C 1
ATOM 2651 O O . ALA A 1 333 ? 0.260 11.647 16.464 1.00 22.87 332 ALA B O 1
ATOM 2653 N N . ALA A 1 334 ? 0.600 12.247 14.318 1.00 18.46 333 ALA B N 1
ATOM 2654 C CA . ALA A 1 334 ? 0.902 10.888 13.872 1.00 17.89 333 ALA B CA 1
ATOM 2655 C C . ALA A 1 334 ? 2.395 10.644 13.619 1.00 17.57 333 ALA B C 1
ATOM 2656 O O . ALA A 1 334 ? 2.824 9.497 13.576 1.00 18.66 333 ALA B O 1
ATOM 2658 N N . THR A 1 335 ? 3.168 11.716 13.467 1.00 19.32 334 THR B N 1
ATOM 2659 C CA . THR A 1 335 ? 4.533 11.608 12.952 1.00 19.58 334 THR B CA 1
ATOM 2660 C C . THR A 1 335 ? 5.561 11.458 14.053 1.00 24.17 334 THR B C 1
ATOM 2661 O O . THR A 1 335 ? 5.470 12.100 15.094 1.00 20.71 334 THR B O 1
ATOM 2665 N N . GLY A 1 336 ? 6.539 10.591 13.813 1.00 21.75 335 GLY B N 1
ATOM 2666 C CA . GLY A 1 336 ? 7.697 10.521 14.683 1.00 19.85 335 GLY B CA 1
ATOM 2667 C C . GLY A 1 336 ? 7.379 10.047 16.090 1.00 21.84 335 GLY B C 1
ATOM 2668 O O . GLY A 1 336 ? 6.707 9.032 16.275 1.00 21.03 335 GLY B O 1
ATOM 2669 N N . ALA A 1 337 ? 7.853 10.789 17.085 1.00 21.87 336 ALA B N 1
ATOM 2670 C CA . ALA A 1 337 ? 7.698 10.377 18.482 1.00 22.48 336 ALA B CA 1
ATOM 2671 C C . ALA A 1 337 ? 6.285 10.631 19.026 1.00 23.73 336 ALA B C 1
ATOM 2672 O O . ALA A 1 337 ? 5.979 10.274 20.159 1.00 25.46 336 ALA B O 1
ATOM 2674 N N . ALA A 1 338 ? 5.419 11.220 18.206 1.00 22.41 337 ALA B N 1
ATOM 2675 C CA . ALA A 1 338 ? 4.057 11.540 18.641 1.00 22.79 337 ALA B CA 1
ATOM 2676 C C . ALA A 1 338 ? 3.127 10.318 18.632 1.00 24.51 337 ALA B C 1
ATOM 2677 O O . ALA A 1 338 ? 2.046 10.349 19.220 1.00 24.44 337 ALA B O 1
ATOM 2679 N N . ALA A 1 339 ? 3.540 9.252 17.952 1.00 19.66 338 ALA B N 1
ATOM 2680 C CA . ALA A 1 339 ? 2.772 8.003 17.922 1.00 20.47 338 ALA B CA 1
ATOM 2681 C C . ALA A 1 339 ? 3.752 6.847 17.756 1.00 23.39 338 ALA B C 1
ATOM 2682 O O . ALA A 1 339 ? 4.947 7.090 17.594 1.00 21.44 338 ALA B O 1
ATOM 2684 N N . SER A 1 340 ? 3.296 5.598 17.829 1.00 20.26 339 SER B N 1
ATOM 2685 C CA . SER A 1 340 ? 4.243 4.492 17.620 1.00 20.41 339 SER B CA 1
ATOM 2686 C C . SER A 1 340 ? 4.666 4.465 16.145 1.00 18.54 339 SER B C 1
ATOM 2687 O O . SER A 1 340 ? 3.848 4.627 15.248 1.00 17.79 339 SER B O 1
ATOM 2690 N N . ASN A 1 341 ? 5.961 4.300 15.903 1.00 17.95 340 ASN B N 1
ATOM 2691 C CA . ASN A 1 341 ? 6.494 4.363 14.541 1.00 16.59 340 ASN B CA 1
ATOM 2692 C C . ASN A 1 341 ? 7.794 3.595 14.440 1.00 16.13 340 ASN B C 1
ATOM 2693 O O . ASN A 1 341 ? 8.590 3.575 15.385 1.00 18.65 340 ASN B O 1
ATOM 2698 N N . LEU A 1 342 ? 8.012 2.980 13.286 1.00 15.86 341 LEU B N 1
ATOM 2699 C CA . LEU A 1 342 ? 9.304 2.368 12.964 1.00 16.29 341 LEU B CA 1
ATOM 2700 C C . LEU A 1 342 ? 10.273 3.417 12.403 1.00 15.61 341 LEU B C 1
ATOM 2701 O O . LEU A 1 342 ? 11.487 3.340 12.629 1.00 17.39 341 LEU B O 1
ATOM 2706 N N . ASP A 1 343 ? 9.724 4.381 11.673 1.00 16.58 342 ASP B N 1
ATOM 2707 C CA . ASP A 1 343 ? 10.512 5.426 11.018 1.00 19.28 342 ASP B CA 1
ATOM 2708 C C . ASP A 1 343 ? 10.320 6.763 11.721 1.00 19.84 342 ASP B C 1
ATOM 2709 O O . ASP A 1 343 ? 9.249 7.359 11.632 1.00 21.23 342 ASP B O 1
ATOM 2714 N N . LEU A 1 344 ? 11.351 7.250 12.396 1.00 18.44 343 LEU B N 1
ATOM 2715 C CA . LEU A 1 344 ? 11.240 8.518 13.107 1.00 20.65 343 LEU B CA 1
ATOM 2716 C C . LEU A 1 344 ? 10.940 9.690 12.178 1.00 16.93 343 LEU B C 1
ATOM 2717 O O . LEU A 1 344 ? 10.183 10.594 12.537 1.00 19.40 343 LEU B O 1
ATOM 2722 N N . TYR A 1 345 ? 11.545 9.687 10.989 1.00 17.49 344 TYR B N 1
ATOM 2723 C CA . TYR A 1 345 ? 11.538 10.892 10.154 1.00 19.72 344 TYR B CA 1
ATOM 2724 C C . TYR A 1 345 ? 10.636 10.865 8.930 1.00 22.29 344 TYR B C 1
ATOM 2725 O O . TYR A 1 345 ? 10.601 11.847 8.191 1.00 25.88 344 TYR B O 1
ATOM 2734 N N . PHE A 1 346 ? 9.935 9.758 8.693 1.00 16.50 345 PHE B N 1
ATOM 2735 C CA . PHE A 1 346 ? 8.898 9.752 7.661 1.00 14.69 345 PHE B CA 1
ATOM 2736 C C . PHE A 1 346 ? 7.719 10.561 8.195 1.00 16.18 345 PHE B C 1
ATOM 2737 O O . PHE A 1 346 ? 7.474 10.581 9.394 1.00 18.84 345 PHE B O 1
ATOM 2745 N N . VAL A 1 347 ? 6.979 11.222 7.311 1.00 16.09 346 VAL B N 1
ATOM 2746 C CA . VAL A 1 347 ? 5.832 11.997 7.771 1.00 15.42 346 VAL B CA 1
ATOM 2747 C C . VAL A 1 347 ? 4.556 11.197 7.548 1.00 17.67 346 VAL B C 1
ATOM 2748 O O . VAL A 1 347 ? 4.278 10.780 6.432 1.00 15.51 346 VAL B O 1
ATOM 2752 N N . ASN A 1 348 ? 3.779 10.986 8.607 1.00 16.11 347 ASN B N 1
ATOM 2753 C CA . ASN A 1 348 ? 2.547 10.204 8.475 1.00 14.91 347 ASN B CA 1
ATOM 2754 C C . ASN A 1 348 ? 1.356 11.084 8.113 1.00 15.06 347 ASN B C 1
ATOM 2755 O O . ASN A 1 348 ? 0.879 11.876 8.933 1.00 15.71 347 ASN B O 1
ATOM 2760 N N . SER A 1 349 ? 0.893 10.929 6.875 1.00 14.67 348 SER B N 1
ATOM 2761 C CA . SER A 1 349 ? -0.262 11.645 6.335 1.00 14.96 348 SER B CA 1
ATOM 2762 C C . SER A 1 349 ? -0.696 10.931 5.069 1.00 14.43 348 SER B C 1
ATOM 2763 O O . SER A 1 349 ? 0.149 10.367 4.370 1.00 15.15 348 SER B O 1
ATOM 2766 N N . THR A 1 350 ? -1.984 10.939 4.758 1.00 14.65 349 THR B N 1
ATOM 2767 C CA . THR A 1 350 ? -2.363 10.537 3.406 1.00 14.30 349 THR B CA 1
ATOM 2768 C C . THR A 1 350 ? -1.792 11.574 2.453 1.00 15.63 349 THR B C 1
ATOM 2769 O O . THR A 1 350 ? -1.569 12.716 2.830 1.00 16.41 349 THR B O 1
ATOM 2773 N N . TYR A 1 351 ? -1.539 11.174 1.212 1.00 15.23 350 TYR B N 1
ATOM 2774 C CA . TYR A 1 351 ? -0.926 12.090 0.261 1.00 16.49 350 TYR B CA 1
ATOM 2775 C C . TYR A 1 351 ? -1.896 13.234 -0.094 1.00 14.67 350 TYR B C 1
ATOM 2776 O O . TYR A 1 351 ? -1.485 14.390 -0.257 1.00 17.62 350 TYR B O 1
ATOM 2785 N N . TYR A 1 352 ? -3.181 12.903 -0.234 1.00 14.87 351 TYR B N 1
ATOM 2786 C CA . TYR A 1 352 ? -4.216 13.903 -0.500 1.00 16.94 351 TYR B CA 1
ATOM 2787 C C . TYR A 1 352 ? -4.289 14.913 0.635 1.00 16.30 351 TYR B C 1
ATOM 2788 O O . TYR A 1 352 ? -4.359 16.115 0.390 1.00 17.19 351 TYR B O 1
ATOM 2797 N N . SER A 1 353 ? -4.244 14.441 1.877 1.00 16.23 352 SER B N 1
ATOM 2798 C CA . SER A 1 353 ? -4.250 15.369 3.002 1.00 17.53 352 SER B CA 1
ATOM 2799 C C . SER A 1 353 ? -2.972 16.206 3.057 1.00 18.07 352 SER B C 1
ATOM 2800 O O . SER A 1 353 ? -3.018 17.374 3.455 1.00 18.23 352 SER B O 1
ATOM 2803 N N . ALA A 1 354 ? -1.852 15.622 2.637 1.00 16.42 353 ALA B N 1
ATOM 2804 C CA . ALA A 1 354 ? -0.561 16.302 2.687 1.00 16.40 353 ALA B CA 1
ATOM 2805 C C . ALA A 1 354 ? -0.555 17.497 1.749 1.00 21.14 353 ALA B C 1
ATOM 2806 O O . ALA A 1 354 ? 0.205 18.444 1.945 1.00 18.07 353 ALA B O 1
ATOM 2808 N N . LEU A 1 355 ? -1.411 17.427 0.732 1.00 16.92 354 LEU B N 1
ATOM 2809 C CA . LEU A 1 355 ? -1.595 18.507 -0.231 1.00 19.35 354 LEU B CA 1
ATOM 2810 C C . LEU A 1 355 ? -2.741 19.429 0.158 1.00 20.46 354 LEU B C 1
ATOM 2811 O O . LEU A 1 355 ? -3.223 20.211 -0.658 1.00 22.94 354 LEU B O 1
ATOM 2816 N N . GLY A 1 356 ? -3.209 19.324 1.395 1.00 21.59 355 GLY B N 1
ATOM 2817 C CA . GLY A 1 356 ? -4.333 20.130 1.830 1.00 19.77 355 GLY B CA 1
ATOM 2818 C C . GLY A 1 356 ? -5.619 19.832 1.077 1.00 20.33 355 GLY B C 1
ATOM 2819 O O . GLY A 1 356 ? -6.483 20.698 0.941 1.00 24.17 355 GLY B O 1
ATOM 2820 N N . CYS A 1 357 ? -5.730 18.602 0.583 1.00 20.21 356 CYS B N 1
ATOM 2821 C CA . CYS A 1 357 ? -6.915 18.130 -0.140 1.00 19.11 356 CYS B CA 1
ATOM 2822 C C . CYS A 1 357 ? -7.193 18.938 -1.397 1.00 21.82 356 CYS B C 1
ATOM 2823 O O . CYS A 1 357 ? -8.351 19.109 -1.788 1.00 23.45 356 CYS B O 1
ATOM 2826 N N . ASN A 1 358 ? -6.134 19.445 -2.020 1.00 22.29 357 ASN B N 1
ATOM 2827 C CA . ASN A 1 358 ? -6.281 20.199 -3.260 1.00 20.02 357 ASN B CA 1
ATOM 2828 C C . ASN A 1 358 ? -6.409 19.280 -4.470 1.00 19.40 357 ASN B C 1
ATOM 2829 O O . ASN A 1 358 ? -5.460 18.578 -4.837 1.00 19.04 357 ASN B O 1
ATOM 2834 N N . ASP A 1 359 ? -7.578 19.289 -5.100 1.00 20.42 358 ASP B N 1
ATOM 2835 C CA . ASP A 1 359 ? -7.834 18.338 -6.174 1.00 20.43 358 ASP B CA 1
ATOM 2836 C C . ASP A 1 359 ? -6.932 18.544 -7.395 1.00 19.74 358 ASP B C 1
ATOM 2837 O O . ASP A 1 359 ? -6.451 17.574 -7.979 1.00 19.63 358 ASP B O 1
ATOM 2842 N N . GLN A 1 360 ? -6.708 19.795 -7.786 1.00 21.30 359 GLN B N 1
ATOM 2843 C CA . GLN A 1 360 ? -5.888 20.064 -8.970 1.00 19.94 359 GLN B CA 1
ATOM 2844 C C . GLN A 1 360 ? -4.444 19.652 -8.728 1.00 21.16 359 GLN B C 1
ATOM 2845 O O . GLN A 1 360 ? -3.790 19.087 -9.608 1.00 19.61 359 GLN B O 1
ATOM 2851 N N . HIS A 1 361 ? -3.946 19.921 -7.524 1.00 20.09 360 HIS B N 1
ATOM 2852 C CA . HIS A 1 361 ? -2.593 19.495 -7.181 1.00 18.21 360 HIS B CA 1
ATOM 2853 C C . HIS A 1 361 ? -2.478 17.982 -7.184 1.00 18.66 360 HIS B C 1
ATOM 2854 O O . HIS A 1 361 ? -1.490 17.426 -7.661 1.00 17.18 360 HIS B O 1
ATOM 2861 N N . TYR A 1 362 ? -3.485 17.317 -6.635 1.00 17.03 361 TYR B N 1
ATOM 2862 C CA . TYR A 1 362 ? -3.412 15.875 -6.472 1.00 16.58 361 TYR B CA 1
ATOM 2863 C C . TYR A 1 362 ? -3.473 15.169 -7.834 1.00 15.88 361 TYR B C 1
ATOM 2864 O O . TYR A 1 362 ? -2.699 14.254 -8.091 1.00 16.71 361 TYR B O 1
ATOM 2873 N N . ILE A 1 363 ? -4.394 15.582 -8.699 1.00 16.50 362 ILE B N 1
ATOM 2874 C CA . ILE A 1 363 ? -4.495 14.932 -10.002 1.00 17.51 362 ILE B CA 1
ATOM 2875 C C . ILE A 1 363 ? -3.232 15.223 -10.828 1.00 17.17 362 ILE B C 1
ATOM 2876 O O . ILE A 1 363 ? -2.780 14.365 -11.583 1.00 15.80 362 ILE B O 1
ATOM 2881 N N . ALA A 1 364 ? -2.655 16.411 -10.641 1.00 16.60 363 ALA B N 1
ATOM 2882 C CA . ALA A 1 364 ? -1.421 16.784 -11.329 1.00 16.56 363 ALA B CA 1
ATOM 2883 C C . ALA A 1 364 ? -0.276 15.889 -10.863 1.00 19.86 363 ALA B C 1
ATOM 2884 O O . ALA A 1 364 ? 0.537 15.438 -11.671 1.00 17.30 363 ALA B O 1
ATOM 2886 N N . ALA A 1 365 ? -0.220 15.618 -9.562 1.00 15.91 364 ALA B N 1
ATOM 2887 C CA . ALA A 1 365 ? 0.830 14.754 -9.047 1.00 14.69 364 ALA B CA 1
ATOM 2888 C C . ALA A 1 365 ? 0.720 13.334 -9.611 1.00 14.09 364 ALA B C 1
ATOM 2889 O O . ALA A 1 365 ? 1.728 12.719 -9.957 1.00 14.01 364 ALA B O 1
ATOM 2891 N N . ARG A 1 366 ? -0.504 12.820 -9.712 1.00 14.12 365 ARG B N 1
ATOM 2892 C CA . ARG A 1 366 ? -0.718 11.501 -10.304 1.00 13.72 365 ARG B CA 1
ATOM 2893 C C . ARG A 1 366 ? -0.355 11.498 -11.787 1.00 15.46 365 ARG B C 1
ATOM 2894 O O . ARG A 1 366 ? 0.218 10.532 -12.273 1.00 13.48 365 ARG B O 1
ATOM 2902 N N . ALA A 1 367 ? -0.711 12.561 -12.503 1.00 15.56 366 ALA B N 1
ATOM 2903 C CA . ALA A 1 367 ? -0.344 12.638 -13.913 1.00 15.93 366 ALA B CA 1
ATOM 2904 C C . ALA A 1 367 ? 1.171 12.574 -14.082 1.00 17.71 366 ALA B C 1
ATOM 2905 O O . ALA A 1 367 ? 1.669 11.828 -14.929 1.00 14.89 366 ALA B O 1
ATOM 2907 N N . VAL A 1 368 ? 1.912 13.339 -13.283 1.00 15.41 367 VAL B N 1
ATOM 2908 C CA . VAL A 1 368 ? 3.374 13.289 -13.370 1.00 14.55 367 VAL B CA 1
ATOM 2909 C C . VAL A 1 368 ? 3.891 11.897 -13.043 1.00 15.78 367 VAL B C 1
ATOM 2910 O O . VAL A 1 368 ? 4.762 11.362 -13.746 1.00 16.32 367 VAL B O 1
ATOM 2914 N N . GLN A 1 369 ? 3.370 11.309 -11.963 1.00 13.24 368 GLN B N 1
ATOM 2915 C CA . GLN A 1 369 ? 3.739 9.929 -11.607 1.00 12.69 368 GLN B CA 1
ATOM 2916 C C . GLN A 1 369 ? 3.584 8.979 -12.810 1.00 15.41 368 GLN B C 1
ATOM 2917 O O . GLN A 1 369 ? 4.516 8.240 -13.158 1.00 13.36 368 GLN B O 1
ATOM 2923 N N . PHE A 1 370 ? 2.416 9.025 -13.444 1.00 14.55 369 PHE B N 1
ATOM 2924 C CA . PHE A 1 370 ? 2.089 8.132 -14.555 1.00 13.53 369 PHE B CA 1
ATOM 2925 C C . PHE A 1 370 ? 2.910 8.411 -15.819 1.00 13.24 369 PHE B C 1
ATOM 2926 O O . PHE A 1 370 ? 3.056 7.532 -16.680 1.00 14.51 369 PHE B O 1
ATOM 2934 N N . PHE A 1 371 ? 3.419 9.631 -15.943 1.00 13.55 370 PHE B N 1
ATOM 2935 C CA . PHE A 1 371 ? 4.225 9.988 -17.107 1.00 14.61 370 PHE B CA 1
ATOM 2936 C C . PHE A 1 371 ? 5.724 9.743 -16.952 1.00 13.74 370 PHE B C 1
ATOM 2937 O O . PHE A 1 371 ? 6.441 9.764 -17.931 1.00 16.35 370 PHE B O 1
ATOM 2945 N N . LEU A 1 372 ? 6.215 9.512 -15.744 1.00 13.85 371 LEU B N 1
ATOM 2946 C CA . LEU A 1 372 ? 7.634 9.139 -15.618 1.00 13.33 371 LEU B CA 1
ATOM 2947 C C . LEU A 1 372 ? 7.799 7.650 -15.926 1.00 13.01 371 LEU B C 1
ATOM 2948 O O . LEU A 1 372 ? 6.923 6.851 -15.600 1.00 14.04 371 LEU B O 1
ATOM 2953 N N . PRO A 1 373 ? 8.920 7.268 -16.583 1.00 13.21 372 PRO B N 1
ATOM 2954 C CA . PRO A 1 373 ? 9.138 5.847 -16.868 1.00 14.19 372 PRO B CA 1
ATOM 2955 C C . PRO A 1 373 ? 9.007 4.987 -15.604 1.00 14.81 372 PRO B C 1
ATOM 2956 O O . PRO A 1 373 ? 9.507 5.361 -14.544 1.00 13.03 372 PRO B O 1
ATOM 2960 N N . GLY A 1 374 ? 8.332 3.848 -15.728 1.00 14.07 373 GLY B N 1
ATOM 2961 C CA . GLY A 1 374 ? 8.117 2.960 -14.600 1.00 12.79 373 GLY B CA 1
ATOM 2962 C C . GLY A 1 374 ? 6.670 2.495 -14.565 1.00 12.97 373 GLY B C 1
ATOM 2963 O O . GLY A 1 374 ? 5.794 3.111 -15.185 1.00 14.96 373 GLY B O 1
ATOM 2964 N N . VAL A 1 375 ? 6.427 1.410 -13.840 1.00 11.93 374 VAL B N 1
ATOM 2965 C CA . VAL A 1 375 ? 5.090 0.863 -13.676 1.00 11.94 374 VAL B CA 1
ATOM 2966 C C . VAL A 1 375 ? 4.427 1.593 -12.512 1.00 12.01 374 VAL B C 1
ATOM 2967 O O . VAL A 1 375 ? 4.950 1.594 -11.405 1.00 12.14 374 VAL B O 1
ATOM 2971 N N . PRO A 1 376 ? 3.256 2.197 -12.731 1.00 11.85 375 PRO B N 1
ATOM 2972 C CA . PRO A 1 376 ? 2.669 2.995 -11.639 1.00 14.10 375 PRO B CA 1
ATOM 2973 C C . PRO A 1 376 ? 1.874 2.168 -10.629 1.00 11.67 375 PRO B C 1
ATOM 2974 O O . PRO A 1 376 ? 1.129 1.279 -11.044 1.00 13.62 375 PRO B O 1
ATOM 2978 N N . GLN A 1 377 ? 2.014 2.468 -9.336 1.00 11.43 376 GLN B N 1
ATOM 2979 C CA . GLN A 1 377 ? 1.134 1.911 -8.309 1.00 15.34 376 GLN B CA 1
ATOM 2980 C C . GLN A 1 377 ? 0.392 3.017 -7.604 1.00 13.39 376 GLN B C 1
ATOM 2981 O O . GLN A 1 377 ? 0.982 4.050 -7.298 1.00 12.92 376 GLN B O 1
ATOM 2987 N N . VAL A 1 378 ? -0.898 2.794 -7.364 1.00 11.99 377 VAL B N 1
ATOM 2988 C CA . VAL A 1 378 ? -1.718 3.708 -6.574 1.00 12.00 377 VAL B CA 1
ATOM 2989 C C . VAL A 1 378 ? -2.121 2.984 -5.293 1.00 13.61 377 VAL B C 1
ATOM 2990 O O . VAL A 1 378 ? -2.741 1.912 -5.344 1.00 14.00 377 VAL B O 1
ATOM 2994 N N . TYR A 1 379 ? -1.750 3.561 -4.146 1.00 12.82 378 TYR B N 1
ATOM 2995 C CA . TYR A 1 379 ? -2.177 3.041 -2.851 1.00 12.09 378 TYR B CA 1
ATOM 2996 C C . TYR A 1 379 ? -3.685 3.256 -2.658 1.00 13.02 378 TYR B C 1
ATOM 2997 O O . TYR A 1 379 ? -4.224 4.293 -3.067 1.00 12.80 378 TYR B O 1
ATOM 3006 N N . TYR A 1 380 ? -4.372 2.281 -2.065 1.00 12.83 379 TYR B N 1
ATOM 3007 C CA . TYR A 1 380 ? -5.844 2.309 -2.045 1.00 15.14 379 TYR B CA 1
ATOM 3008 C C . TYR A 1 380 ? -6.431 3.559 -1.377 1.00 15.32 379 TYR B C 1
ATOM 3009 O O . TYR A 1 380 ? -7.469 4.048 -1.823 1.00 14.20 379 TYR B O 1
ATOM 3018 N N . VAL A 1 381 ? -5.794 4.091 -0.334 1.00 13.57 380 VAL B N 1
ATOM 3019 C CA . VAL A 1 381 ? -6.311 5.333 0.250 1.00 15.83 380 VAL B CA 1
ATOM 3020 C C . VAL A 1 381 ? -6.241 6.455 -0.797 1.00 16.60 380 VAL B C 1
ATOM 3021 O O . VAL A 1 381 ? -7.196 7.208 -0.981 1.00 16.65 380 VAL B O 1
ATOM 3025 N N . GLY A 1 382 ? -5.125 6.533 -1.507 1.00 14.75 381 GLY B N 1
ATOM 3026 C CA . GLY A 1 382 ? -4.967 7.490 -2.586 1.00 14.75 381 GLY B CA 1
ATOM 3027 C C . GLY A 1 382 ? -5.912 7.225 -3.751 1.00 16.19 381 GLY B C 1
ATOM 3028 O O . GLY A 1 382 ? -6.355 8.162 -4.411 1.00 14.82 381 GLY B O 1
ATOM 3029 N N . ALA A 1 383 ? -6.221 5.958 -4.013 1.00 15.11 382 ALA B N 1
ATOM 3030 C CA . ALA A 1 383 ? -7.176 5.635 -5.083 1.00 16.01 382 ALA B CA 1
ATOM 3031 C C . ALA A 1 383 ? -8.546 6.251 -4.813 1.00 16.99 382 ALA B C 1
ATOM 3032 O O . ALA A 1 383 ? -9.297 6.544 -5.759 1.00 17.39 382 ALA B O 1
ATOM 3034 N N . LEU A 1 384 ? -8.859 6.462 -3.537 1.00 15.13 383 LEU B N 1
ATOM 3035 C CA . LEU A 1 384 ? -10.140 7.048 -3.142 1.00 16.46 383 LEU B CA 1
ATOM 3036 C C . LEU A 1 384 ? -9.971 8.479 -2.596 1.00 17.76 383 LEU B C 1
ATOM 3037 O O . LEU A 1 384 ? -10.848 8.989 -1.883 1.00 19.41 383 LEU B O 1
ATOM 3042 N N . ALA A 1 385 ? -8.854 9.113 -2.967 1.00 17.07 384 ALA B N 1
ATOM 3043 C CA . ALA A 1 385 ? -8.496 10.463 -2.525 1.00 16.37 384 ALA B CA 1
ATOM 3044 C C . ALA A 1 385 ? -8.814 10.640 -1.038 1.00 16.26 384 ALA B C 1
ATOM 3045 O O . ALA A 1 385 ? -9.559 11.544 -0.652 1.00 18.67 384 ALA B O 1
ATOM 3047 N N . GLY A 1 386 ? -8.241 9.759 -0.226 1.00 16.25 385 GLY B N 1
ATOM 3048 C CA . GLY A 1 386 ? -8.630 9.644 1.169 1.00 18.18 385 GLY B CA 1
ATOM 3049 C C . GLY A 1 386 ? -7.937 10.643 2.070 1.00 17.30 385 GLY B C 1
ATOM 3050 O O . GLY A 1 386 ? -6.760 10.976 1.864 1.00 17.19 385 GLY B O 1
ATOM 3051 N N . LYS A 1 387 ? -8.667 11.104 3.084 1.00 18.66 386 LYS B N 1
ATOM 3052 C CA . LYS A 1 387 ? -8.136 12.036 4.079 1.00 18.63 386 LYS B CA 1
ATOM 3053 C C . LYS A 1 387 ? -7.614 11.323 5.318 1.00 17.95 386 LYS B C 1
ATOM 3054 O O . LYS A 1 387 ? -8.013 10.194 5.607 1.00 19.27 386 LYS B O 1
ATOM 3060 N N . ASN A 1 388 ? -6.775 12.018 6.082 1.00 17.68 387 ASN B N 1
ATOM 3061 C CA . ASN A 1 388 ? -6.273 11.467 7.341 1.00 18.26 387 ASN B CA 1
ATOM 3062 C C . ASN A 1 388 ? -7.360 10.873 8.251 1.00 19.97 387 ASN B C 1
ATOM 3063 O O . ASN A 1 388 ? -8.399 11.502 8.504 1.00 22.02 387 ASN B O 1
ATOM 3068 N N . ASP A 1 389 ? -7.116 9.648 8.716 1.00 17.28 388 ASP B N 1
ATOM 3069 C CA . ASP A 1 389 ? -8.053 8.957 9.608 1.00 19.89 388 ASP B CA 1
ATOM 3070 C C . ASP A 1 389 ? -7.651 9.163 11.071 1.00 19.71 388 ASP B C 1
ATOM 3071 O O . ASP A 1 389 ? -6.885 8.375 11.638 1.00 17.70 388 ASP B O 1
ATOM 3076 N N . MET A 1 390 ? -8.168 10.231 11.670 1.00 18.90 389 MET B N 1
ATOM 3077 C CA . MET A 1 390 ? -7.787 10.596 13.030 1.00 19.36 389 MET B CA 1
ATOM 3078 C C . MET A 1 390 ? -8.422 9.674 14.069 1.00 22.14 389 MET B C 1
ATOM 3079 O O . MET A 1 390 ? -7.834 9.444 15.126 1.00 21.95 389 MET B O 1
ATOM 3084 N N . GLU A 1 391 ? -9.612 9.148 13.778 1.00 20.35 390 GLU B N 1
ATOM 3085 C CA . GLU A 1 391 ? -10.256 8.225 14.719 1.00 25.50 390 GLU B CA 1
ATOM 3086 C C . GLU A 1 391 ? -9.495 6.908 14.839 1.00 21.95 390 GLU B C 1
ATOM 3087 O O . GLU A 1 391 ? -9.319 6.378 15.933 1.00 24.22 390 GLU B O 1
ATOM 3093 N N . LEU A 1 392 ? -9.048 6.375 13.711 1.00 19.14 391 LEU B N 1
ATOM 3094 C CA . LEU A 1 392 ? -8.249 5.157 13.737 1.00 20.24 391 LEU B CA 1
ATOM 3095 C C . LEU A 1 392 ? -6.918 5.402 14.439 1.00 20.82 391 LEU B C 1
ATOM 3096 O O . LEU A 1 392 ? -6.485 4.590 15.256 1.00 19.21 391 LEU B O 1
ATOM 3101 N N . LEU A 1 393 ? -6.276 6.523 14.127 1.00 18.11 392 LEU B N 1
ATOM 3102 C CA . LEU A 1 393 ? -5.030 6.888 14.812 1.00 20.83 392 LEU B CA 1
ATOM 3103 C C . LEU A 1 393 ? -5.217 6.948 16.329 1.00 21.56 392 LEU B C 1
ATOM 3104 O O . LEU A 1 393 ? -4.381 6.431 17.085 1.00 20.38 392 LEU B O 1
ATOM 3109 N N . ARG A 1 394 ? -6.315 7.560 16.777 1.00 22.00 393 ARG B N 1
ATOM 3110 C CA . ARG A 1 394 ? -6.580 7.676 18.212 1.00 20.58 393 ARG B CA 1
ATOM 3111 C C . ARG A 1 394 ? -6.803 6.312 18.856 1.00 22.27 393 ARG B C 1
ATOM 3112 O O . ARG A 1 394 ? -6.396 6.074 19.991 1.00 27.20 393 ARG B O 1
ATOM 3120 N N . LYS A 1 395 ? -7.437 5.415 18.115 1.00 22.20 394 LYS B N 1
ATOM 3121 C CA . LYS A 1 395 ? -7.744 4.077 18.605 1.00 23.27 394 LYS B CA 1
ATOM 3122 C C . LYS A 1 395 ? -6.516 3.168 18.761 1.00 20.21 394 LYS B C 1
ATOM 3123 O O . LYS A 1 395 ? -6.415 2.425 19.732 1.00 26.08 394 LYS B O 1
ATOM 3129 N N . THR A 1 396 ? -5.578 3.229 17.818 1.00 19.33 395 THR B N 1
ATOM 3130 C CA . THR A 1 396 ? -4.440 2.296 17.817 1.00 18.91 395 THR B CA 1
ATOM 3131 C C . THR A 1 396 ? -3.140 2.916 18.294 1.00 22.14 395 THR B C 1
ATOM 3132 O O . THR A 1 396 ? -2.218 2.203 18.680 1.00 20.97 395 THR B O 1
ATOM 3136 N N . ASN A 1 397 ? -3.064 4.239 18.211 1.00 19.26 396 ASN B N 1
ATOM 3137 C CA . ASN A 1 397 ? -1.840 4.974 18.510 1.00 19.68 396 ASN B CA 1
ATOM 3138 C C . ASN A 1 397 ? -0.690 4.602 17.592 1.00 19.74 396 ASN B C 1
ATOM 3139 O O . ASN A 1 397 ? 0.456 4.924 17.885 1.00 20.57 396 ASN B O 1
ATOM 3144 N N . ASN A 1 398 ? -0.991 3.927 16.484 1.00 17.39 397 ASN B N 1
ATOM 3145 C CA . ASN A 1 398 ? 0.034 3.604 15.493 1.00 17.00 397 ASN B CA 1
ATOM 3146 C C . ASN A 1 398 ? 0.062 4.694 14.424 1.00 16.28 397 ASN B C 1
ATOM 3147 O O . ASN A 1 398 ? -0.925 4.875 13.698 1.00 17.13 397 ASN B O 1
ATOM 3152 N N . GLY A 1 399 ? 1.172 5.421 14.340 1.00 16.16 398 GLY B N 1
ATOM 3153 C CA . GLY A 1 399 ? 1.270 6.568 13.450 1.00 18.69 398 GLY B CA 1
ATOM 3154 C C . GLY A 1 399 ? 0.844 6.329 12.010 1.00 16.56 398 GLY B C 1
ATOM 3155 O O . GLY A 1 399 ? 0.146 7.154 11.409 1.00 15.51 398 GLY B O 1
ATOM 3156 N N . ARG A 1 400 ? 1.235 5.196 11.448 1.00 14.83 399 ARG B N 1
ATOM 3157 C CA . ARG A 1 400 ? 0.941 4.961 10.038 1.00 14.28 399 ARG B CA 1
ATOM 3158 C C . ARG A 1 400 ? -0.552 4.705 9.793 1.00 15.01 399 ARG B C 1
ATOM 3159 O O . ARG A 1 400 ? -1.003 4.774 8.653 1.00 14.11 399 ARG B O 1
ATOM 3167 N N . ASP A 1 401 ? -1.311 4.428 10.855 1.00 15.54 400 ASP B N 1
ATOM 3168 C CA . ASP A 1 401 ? -2.749 4.156 10.683 1.00 17.00 400 ASP B CA 1
ATOM 3169 C C . ASP A 1 401 ? -3.533 5.390 10.228 1.00 19.01 400 ASP B C 1
ATOM 3170 O O . ASP A 1 401 ? -4.680 5.279 9.769 1.00 15.55 400 ASP B O 1
ATOM 3175 N N . ILE A 1 402 ? -2.944 6.573 10.365 1.00 15.43 401 ILE B N 1
ATOM 3176 C CA . ILE A 1 402 ? -3.594 7.773 9.833 1.00 15.83 401 ILE B CA 1
ATOM 3177 C C . ILE A 1 402 ? -3.857 7.603 8.331 1.00 16.86 401 ILE B C 1
ATOM 3178 O O . ILE A 1 402 ? -4.804 8.171 7.787 1.00 15.54 401 ILE B O 1
ATOM 3183 N N . ASN A 1 403 ? -3.032 6.780 7.685 1.00 14.58 402 ASN B N 1
ATOM 3184 C CA . ASN A 1 403 ? -3.089 6.533 6.239 1.00 14.13 402 ASN B CA 1
ATOM 3185 C C . ASN A 1 403 ? -3.473 5.056 5.951 1.00 13.95 402 ASN B C 1
ATOM 3186 O O . ASN A 1 403 ? -3.098 4.489 4.933 1.00 13.52 402 ASN B O 1
ATOM 3191 N N . ARG A 1 404 ? -4.253 4.432 6.832 1.00 15.21 403 ARG B N 1
ATOM 3192 C CA . ARG A 1 404 ? -4.668 3.046 6.601 1.00 14.37 403 ARG B CA 1
ATOM 3193 C C . ARG A 1 404 ? -6.134 2.840 6.973 1.00 15.31 403 ARG B C 1
ATOM 3194 O O . ARG A 1 404 ? -6.492 1.838 7.588 1.00 15.34 403 ARG B O 1
ATOM 3202 N N . HIS A 1 405 ? -6.967 3.792 6.565 1.00 15.31 404 HIS B N 1
ATOM 3203 C CA . HIS A 1 405 ? -8.418 3.726 6.781 1.00 18.83 404 HIS B CA 1
ATOM 3204 C C . HIS A 1 405 ? -9.034 2.403 6.319 1.00 16.19 404 HIS B C 1
ATOM 3205 O O . HIS A 1 405 ? -8.603 1.836 5.319 1.00 16.93 404 HIS B O 1
ATOM 3212 N N . TYR A 1 406 ? -10.048 1.921 7.042 1.00 16.94 405 TYR B N 1
ATOM 3213 C CA . TYR A 1 406 ? -10.835 0.768 6.594 1.00 18.39 405 TYR B CA 1
ATOM 3214 C C . TYR A 1 406 ? -12.022 1.228 5.748 1.00 19.53 405 TYR B C 1
ATOM 3215 O O . TYR A 1 406 ? -12.942 1.868 6.259 1.00 21.09 405 TYR B O 1
ATOM 3224 N N . TYR A 1 407 ? -11.999 0.908 4.457 1.00 17.55 406 TYR B N 1
ATOM 3225 C CA . TYR A 1 407 ? -13.080 1.310 3.550 1.00 18.08 406 TYR B CA 1
ATOM 3226 C C . TYR A 1 407 ? -14.103 0.211 3.334 1.00 18.84 406 TYR B C 1
ATOM 3227 O O . TYR A 1 407 ? -13.817 -0.794 2.675 1.00 23.66 406 TYR B O 1
ATOM 3236 N N . SER A 1 408 ? -15.306 0.426 3.849 1.00 19.81 407 SER B N 1
ATOM 3237 C CA . SER A 1 408 ? -16.418 -0.446 3.550 1.00 20.74 407 SER B CA 1
ATOM 3238 C C . SER A 1 408 ? -16.780 -0.264 2.084 1.00 20.80 407 SER B C 1
ATOM 3239 O O . SER A 1 408 ? -16.450 0.754 1.489 1.00 20.36 407 SER B O 1
ATOM 3242 N N . THR A 1 409 ? -17.487 -1.239 1.527 1.00 21.47 408 THR B N 1
ATOM 3243 C CA . THR A 1 409 ? -17.987 -1.117 0.167 1.00 22.74 408 THR B CA 1
ATOM 3244 C C . THR A 1 409 ? -18.861 0.145 0.018 1.00 22.38 408 THR B C 1
ATOM 3245 O O . THR A 1 409 ? -18.744 0.867 -0.981 1.00 22.25 408 THR B O 1
ATOM 3249 N N . ALA A 1 410 ? -19.683 0.436 1.027 1.00 23.20 409 ALA B N 1
ATOM 3250 C CA . ALA A 1 410 ? -20.524 1.627 0.985 1.00 23.93 409 ALA B CA 1
ATOM 3251 C C . ALA A 1 410 ? -19.679 2.894 0.897 1.00 25.44 409 ALA B C 1
ATOM 3252 O O . ALA A 1 410 ? -20.020 3.815 0.156 1.00 25.27 409 ALA B O 1
ATOM 3254 N N . GLU A 1 411 ? -18.577 2.955 1.645 1.00 22.58 410 GLU B N 1
ATOM 3255 C CA . GLU A 1 411 ? -17.756 4.154 1.607 1.00 21.46 410 GLU B CA 1
ATOM 3256 C C . GLU A 1 411 ? -16.999 4.268 0.283 1.00 21.80 410 GLU B C 1
ATOM 3257 O O . GLU A 1 411 ? -16.772 5.365 -0.216 1.00 22.96 410 GLU B O 1
ATOM 3263 N N . ILE A 1 412 ? -16.603 3.131 -0.277 1.00 20.26 411 ILE B N 1
ATOM 3264 C CA . ILE A 1 412 ? -15.958 3.124 -1.584 1.00 19.66 411 ILE B CA 1
ATOM 3265 C C . ILE A 1 412 ? -16.907 3.734 -2.613 1.00 21.32 411 ILE B C 1
ATOM 3266 O O . ILE A 1 412 ? -16.527 4.620 -3.377 1.00 20.35 411 ILE B O 1
ATOM 3271 N N . ASP A 1 413 ? -18.155 3.284 -2.602 1.00 21.51 412 ASP B N 1
ATOM 3272 C CA . ASP A 1 413 ? -19.095 3.750 -3.615 1.00 22.72 412 ASP B CA 1
ATOM 3273 C C . ASP A 1 413 ? -19.361 5.230 -3.470 1.00 24.20 412 ASP B C 1
ATOM 3274 O O . ASP A 1 413 ? -19.571 5.925 -4.469 1.00 25.90 412 ASP B O 1
ATOM 3279 N N . GLU A 1 414 ? -19.365 5.710 -2.229 1.00 24.04 413 GLU B N 1
ATOM 3280 C CA . GLU A 1 414 ? -19.570 7.126 -1.983 1.00 26.26 413 GLU B CA 1
ATOM 3281 C C . GLU A 1 414 ? -18.392 7.926 -2.550 1.00 25.98 413 GLU B C 1
ATOM 3282 O O . GLU A 1 414 ? -18.573 8.990 -3.143 1.00 26.41 413 GLU B O 1
ATOM 3288 N N . ASN A 1 415 ? -17.180 7.413 -2.379 1.00 21.11 414 ASN B N 1
ATOM 3289 C CA . ASN A 1 415 ? -16.017 8.160 -2.831 1.00 20.29 414 ASN B CA 1
ATOM 3290 C C . ASN A 1 415 ? -15.867 8.130 -4.341 1.00 20.17 414 ASN B C 1
ATOM 3291 O O . ASN A 1 415 ? -15.318 9.057 -4.932 1.00 20.29 414 ASN B O 1
ATOM 3296 N N . LEU A 1 416 ? -16.415 7.099 -4.970 1.00 20.76 415 LEU B N 1
ATOM 3297 C CA . LEU A 1 416 ? -16.349 6.990 -6.422 1.00 26.53 415 LEU B CA 1
ATOM 3298 C C . LEU A 1 416 ? -17.178 8.065 -7.136 1.00 29.06 415 LEU B C 1
ATOM 3299 O O . LEU A 1 416 ? -17.021 8.254 -8.351 1.00 28.83 415 LEU B O 1
ATOM 3304 N N . LYS A 1 417 ? -18.042 8.766 -6.390 1.00 24.44 416 LYS B N 1
ATOM 3305 C CA . LYS A 1 417 ? -18.850 9.860 -6.942 1.00 28.14 416 LYS B CA 1
ATOM 3306 C C . LYS A 1 417 ? -18.078 11.174 -7.016 1.00 25.56 416 LYS B C 1
ATOM 3307 O O . LYS A 1 417 ? -18.489 12.110 -7.700 1.00 28.55 416 LYS B O 1
ATOM 3313 N N . ARG A 1 418 ? -16.961 11.258 -6.295 1.00 23.21 417 ARG B N 1
ATOM 3314 C CA . ARG A 1 418 ? -16.225 12.513 -6.218 1.00 22.23 417 ARG B CA 1
ATOM 3315 C C . ARG A 1 418 ? -15.507 12.806 -7.528 1.00 24.96 417 ARG B C 1
ATOM 3316 O O . ARG A 1 418 ? -14.885 11.905 -8.103 1.00 24.90 417 ARG B O 1
ATOM 3324 N N . PRO A 1 419 ? -15.583 14.063 -8.007 1.00 24.22 418 PRO B N 1
ATOM 3325 C CA . PRO A 1 419 ? -14.880 14.425 -9.246 1.00 24.97 418 PRO B CA 1
ATOM 3326 C C . PRO A 1 419 ? -13.395 14.054 -9.269 1.00 22.38 418 PRO B C 1
ATOM 3327 O O . PRO A 1 419 ? -12.919 13.589 -10.303 1.00 20.78 418 PRO B O 1
ATOM 3331 N N . VAL A 1 420 ? -12.670 14.251 -8.168 1.00 20.16 419 VAL B N 1
ATOM 3332 C CA . VAL A 1 420 ? -11.234 13.965 -8.176 1.00 21.25 419 VAL B CA 1
ATOM 3333 C C . VAL A 1 420 ? -10.964 12.463 -8.291 1.00 20.18 419 VAL B C 1
ATOM 3334 O O . VAL A 1 420 ? -9.963 12.038 -8.871 1.00 17.78 419 VAL B O 1
ATOM 3338 N N . VAL A 1 421 ? -11.873 11.653 -7.765 1.00 21.52 420 VAL B N 1
ATOM 3339 C CA . VAL A 1 421 ? -11.709 10.209 -7.839 1.00 19.14 420 VAL B CA 1
ATOM 3340 C C . VAL A 1 421 ? -12.054 9.721 -9.247 1.00 18.14 420 VAL B C 1
ATOM 3341 O O . VAL A 1 421 ? -11.328 8.890 -9.819 1.00 19.18 420 VAL B O 1
ATOM 3345 N N . LYS A 1 422 ? -13.144 10.247 -9.804 1.00 21.57 421 LYS B N 1
ATOM 3346 C CA . LYS A 1 422 ? -13.487 9.942 -11.195 1.00 21.90 421 LYS B CA 1
ATOM 3347 C C . LYS A 1 422 ? -12.327 10.334 -12.099 1.00 21.67 421 LYS B C 1
ATOM 3348 O O . LYS A 1 422 ? -11.990 9.613 -13.046 1.00 19.35 421 LYS B O 1
ATOM 3354 N N . ALA A 1 423 ? -11.688 11.457 -11.795 1.00 18.88 422 ALA B N 1
ATOM 3355 C CA . ALA A 1 423 ? -10.574 11.909 -12.632 1.00 18.50 422 ALA B CA 1
ATOM 3356 C C . ALA A 1 423 ? -9.401 10.941 -12.562 1.00 19.74 422 ALA B C 1
ATOM 3357 O O . ALA A 1 423 ? -8.781 10.644 -13.578 1.00 17.22 422 ALA B O 1
ATOM 3359 N N . LEU A 1 424 ? -9.080 10.457 -11.364 1.00 16.94 423 LEU B N 1
ATOM 3360 C CA . LEU A 1 424 ? -7.975 9.510 -11.227 1.00 16.41 423 LEU B CA 1
ATOM 3361 C C . LEU A 1 424 ? -8.270 8.208 -11.965 1.00 17.81 423 LEU B C 1
ATOM 3362 O O . LEU A 1 424 ? -7.404 7.678 -12.657 1.00 16.96 423 LEU B O 1
ATOM 3367 N N . ASN A 1 425 ? -9.494 7.697 -11.829 1.00 16.47 424 ASN B N 1
ATOM 3368 C CA . ASN A 1 425 ? -9.869 6.477 -12.543 1.00 17.09 424 ASN B CA 1
ATOM 3369 C C . ASN A 1 425 ? -9.715 6.649 -14.041 1.00 18.80 424 ASN B C 1
ATOM 3370 O O . ASN A 1 425 ? -9.180 5.775 -14.711 1.00 18.66 424 ASN B O 1
ATOM 3375 N N . ALA A 1 426 ? -10.174 7.783 -14.560 1.00 18.72 425 ALA B N 1
ATOM 3376 C CA . ALA A 1 426 ? -10.066 8.055 -15.991 1.00 17.93 425 ALA B CA 1
ATOM 3377 C C . ALA A 1 426 ? -8.604 8.188 -16.419 1.00 18.88 425 ALA B C 1
ATOM 3378 O O . ALA A 1 426 ? -8.214 7.709 -17.491 1.00 17.65 425 ALA B O 1
ATOM 3380 N N . LEU A 1 427 ? -7.804 8.846 -15.585 1.00 17.80 426 LEU B N 1
ATOM 3381 C CA . LEU A 1 427 ? -6.384 9.043 -15.884 1.00 16.13 426 LEU B CA 1
ATOM 3382 C C . LEU A 1 427 ? -5.647 7.709 -15.931 1.00 16.68 426 LEU B C 1
ATOM 3383 O O . LEU A 1 427 ? -4.769 7.494 -16.776 1.00 16.18 426 LEU B O 1
ATOM 3388 N N . ALA A 1 428 ? -5.995 6.807 -15.016 1.00 16.61 427 ALA B N 1
ATOM 3389 C CA . ALA A 1 428 ? -5.371 5.497 -15.002 1.00 14.78 427 ALA B CA 1
ATOM 3390 C C . ALA A 1 428 ? -5.797 4.674 -16.220 1.00 18.33 427 ALA B C 1
ATOM 3391 O O . ALA A 1 428 ? -4.965 3.979 -16.819 1.00 16.97 427 ALA B O 1
ATOM 3393 N N . LYS A 1 429 ? -7.070 4.759 -16.616 1.00 17.21 428 LYS B N 1
ATOM 3394 C CA . LYS A 1 429 ? -7.495 4.069 -17.833 1.00 17.72 428 LYS B CA 1
ATOM 3395 C C . LYS A 1 429 ? -6.707 4.569 -19.036 1.00 19.15 428 LYS B C 1
ATOM 3396 O O . LYS A 1 429 ? -6.228 3.787 -19.861 1.00 19.12 428 LYS B O 1
ATOM 3402 N N . PHE A 1 430 ? -6.559 5.885 -19.116 1.00 16.85 429 PHE B N 1
ATOM 3403 C CA . PHE A 1 430 ? -5.784 6.526 -20.186 1.00 19.24 429 PHE B CA 1
ATOM 3404 C C . PHE A 1 430 ? -4.338 6.000 -20.197 1.00 17.46 429 PHE B C 1
ATOM 3405 O O . PHE A 1 430 ? -3.785 5.670 -21.250 1.00 17.38 429 PHE B O 1
ATOM 3413 N N . ARG A 1 431 ? -3.745 5.923 -19.016 1.00 15.44 430 ARG B N 1
ATOM 3414 C CA . ARG A 1 431 ? -2.376 5.440 -18.866 1.00 14.84 430 ARG B CA 1
ATOM 3415 C C . ARG A 1 431 ? -2.254 3.964 -19.235 1.00 15.58 430 ARG B C 1
ATOM 3416 O O . ARG A 1 431 ? -1.176 3.492 -19.617 1.00 16.43 430 ARG B O 1
ATOM 3424 N N . ASN A 1 432 ? -3.365 3.239 -19.135 1.00 16.36 431 ASN B N 1
ATOM 3425 C CA . ASN A 1 432 ? -3.395 1.829 -19.491 1.00 15.69 431 ASN B CA 1
ATOM 3426 C C . ASN A 1 432 ? -3.692 1.567 -20.965 1.00 18.04 431 ASN B C 1
ATOM 3427 O O . ASN A 1 432 ? -3.377 0.490 -21.475 1.00 18.46 431 ASN B O 1
ATOM 3432 N N . GLU A 1 433 ? -4.316 2.532 -21.634 1.00 17.45 432 GLU B N 1
ATOM 3433 C CA . GLU A 1 433 ? -4.837 2.280 -22.979 1.00 19.19 432 GLU B CA 1
ATOM 3434 C C . GLU A 1 433 ? -4.032 2.909 -24.113 1.00 24.67 432 GLU B C 1
ATOM 3435 O O . GLU A 1 433 ? -4.050 2.397 -25.226 1.00 24.81 432 GLU B O 1
ATOM 3441 N N . LEU A 1 434 ? -3.321 3.999 -23.848 1.00 17.17 433 LEU B N 1
ATOM 3442 C CA . LEU A 1 434 ? -2.577 4.672 -24.924 1.00 17.48 433 LEU B CA 1
ATOM 3443 C C . LEU A 1 434 ? -1.214 3.996 -25.145 1.00 19.15 433 LEU B C 1
ATOM 3444 O O . LEU A 1 434 ? -0.441 3.867 -24.201 1.00 20.45 433 LEU B O 1
ATOM 3449 N N . ASP A 1 435 ? -0.888 3.585 -26.377 1.00 18.60 434 ASP B N 1
ATOM 3450 C CA . ASP A 1 435 ? 0.357 2.816 -26.559 1.00 19.26 434 ASP B CA 1
ATOM 3451 C C . ASP A 1 435 ? 1.600 3.702 -26.505 1.00 18.58 434 ASP B C 1
ATOM 3452 O O . ASP A 1 435 ? 2.733 3.198 -26.530 1.00 19.40 434 ASP B O 1
ATOM 3457 N N . ALA A 1 436 ? 1.389 5.011 -26.400 1.00 17.93 435 ALA B N 1
ATOM 3458 C CA . ALA A 1 436 ? 2.505 5.946 -26.273 1.00 18.69 435 ALA B CA 1
ATOM 3459 C C . ALA A 1 436 ? 3.418 5.542 -25.122 1.00 16.25 435 ALA B C 1
ATOM 3460 O O . ALA A 1 436 ? 4.645 5.667 -25.214 1.00 16.19 435 ALA B O 1
ATOM 3462 N N . PHE A 1 437 ? 2.830 5.029 -24.044 1.00 16.92 436 PHE B N 1
ATOM 3463 C CA . PHE A 1 437 ? 3.593 4.728 -22.835 1.00 15.07 436 PHE B CA 1
ATOM 3464 C C . PHE A 1 437 ? 4.500 3.495 -22.982 1.00 17.45 436 PHE B C 1
ATOM 3465 O O . PHE A 1 437 ? 5.388 3.256 -22.153 1.00 17.16 436 PHE B O 1
ATOM 3473 N N . ASP A 1 438 ? 4.298 2.731 -24.044 1.00 15.49 437 ASP B N 1
ATOM 3474 C CA . ASP A 1 438 ? 5.198 1.616 -24.346 1.00 17.65 437 ASP B CA 1
ATOM 3475 C C . ASP A 1 438 ? 6.292 2.043 -25.328 1.00 17.42 437 ASP B C 1
ATOM 3476 O O . ASP A 1 438 ? 7.093 1.214 -25.766 1.00 20.62 437 ASP B O 1
ATOM 3481 N N . GLY A 1 439 ? 6.346 3.334 -25.637 1.00 16.56 438 GLY B N 1
ATOM 3482 C CA . GLY A 1 439 ? 7.273 3.833 -26.643 1.00 17.03 438 GLY B CA 1
ATOM 3483 C C . GLY A 1 439 ? 8.481 4.544 -26.064 1.00 16.52 438 GLY B C 1
ATOM 3484 O O . GLY A 1 439 ? 9.069 4.073 -25.090 1.00 16.30 438 GLY B O 1
ATOM 3485 N N . THR A 1 440 ? 8.844 5.670 -26.668 1.00 16.97 439 THR B N 1
ATOM 3486 C CA . THR A 1 440 ? 10.060 6.397 -26.285 1.00 18.86 439 THR B CA 1
ATOM 3487 C C . THR A 1 440 ? 9.717 7.665 -25.507 1.00 19.07 439 THR B C 1
ATOM 3488 O O . THR A 1 440 ? 8.779 8.395 -25.841 1.00 18.50 439 THR B O 1
ATOM 3492 N N . PHE A 1 441 ? 10.485 7.895 -24.449 1.00 16.99 440 PHE B N 1
ATOM 3493 C CA . PHE A 1 441 ? 10.249 8.977 -23.512 1.00 17.17 440 PHE B CA 1
ATOM 3494 C C . PHE A 1 441 ? 11.239 10.092 -23.731 1.00 16.82 440 PHE B C 1
ATOM 3495 O O . PHE A 1 441 ? 12.425 9.839 -24.001 1.00 18.49 440 PHE B O 1
ATOM 3503 N N . SER A 1 442 ? 10.755 11.320 -23.611 1.00 17.24 441 SER B N 1
ATOM 3504 C CA . SER A 1 442 ? 11.618 12.492 -23.641 1.00 19.85 441 SER B CA 1
ATOM 3505 C C . SER A 1 442 ? 10.958 13.590 -22.813 1.00 21.63 441 SER B C 1
ATOM 3506 O O . SER A 1 442 ? 9.754 13.541 -22.546 1.00 21.51 441 SER B O 1
ATOM 3509 N N . TYR A 1 443 ? 11.743 14.577 -22.402 1.00 21.11 442 TYR B N 1
ATOM 3510 C CA . TYR A 1 443 ? 11.190 15.698 -21.666 1.00 21.10 442 TYR B CA 1
ATOM 3511 C C . TYR A 1 443 ? 11.937 16.964 -22.045 1.00 26.87 442 TYR B C 1
ATOM 3512 O O . TYR A 1 443 ? 13.092 16.913 -22.469 1.00 25.58 442 TYR B O 1
ATOM 3521 N N . THR A 1 444 ? 11.252 18.092 -21.907 1.00 25.36 443 THR B N 1
ATOM 3522 C CA . THR A 1 444 ? 11.864 19.405 -22.040 1.00 25.39 443 THR B CA 1
ATOM 3523 C C . THR A 1 444 ? 11.510 20.184 -20.791 1.00 28.72 443 THR B C 1
ATOM 3524 O O . THR A 1 444 ? 10.550 19.835 -20.090 1.00 23.65 443 THR B O 1
ATOM 3528 N N . THR A 1 445 ? 12.268 21.235 -20.504 1.00 27.15 444 THR B N 1
ATOM 3529 C CA . THR A 1 445 ? 11.986 22.040 -19.325 1.00 29.00 444 THR B CA 1
ATOM 3530 C C . THR A 1 445 ? 12.188 23.524 -19.577 1.00 33.98 444 THR B C 1
ATOM 3531 O O . THR A 1 445 ? 13.055 23.925 -20.349 1.00 38.91 444 THR B O 1
ATOM 3535 N N . ASP A 1 446 ? 11.368 24.327 -18.909 1.00 39.32 445 ASP B N 1
ATOM 3536 C CA . ASP A 1 446 ? 11.492 25.776 -18.929 1.00 43.67 445 ASP B CA 1
ATOM 3537 C C . ASP A 1 446 ? 12.023 26.273 -17.589 1.00 46.91 445 ASP B C 1
ATOM 3538 O O . ASP A 1 446 ? 11.240 26.669 -16.727 1.00 47.16 445 ASP B O 1
ATOM 3543 N N . ASP A 1 447 ? 13.345 26.212 -17.425 1.00 46.67 446 ASP B N 1
ATOM 3544 C CA . ASP A 1 447 ? 14.073 26.697 -16.242 1.00 47.94 446 ASP B CA 1
ATOM 3545 C C . ASP A 1 447 ? 13.255 26.850 -14.947 1.00 40.87 446 ASP B C 1
ATOM 3546 O O . ASP A 1 447 ? 12.800 27.940 -14.618 1.00 49.87 446 ASP B O 1
ATOM 3551 N N . ASP A 1 448 ? 13.063 25.746 -14.232 1.00 41.51 447 ASP B N 1
ATOM 3552 C CA . ASP A 1 448 ? 12.464 25.751 -12.890 1.00 39.10 447 ASP B CA 1
ATOM 3553 C C . ASP A 1 448 ? 10.995 26.197 -12.831 1.00 41.74 447 ASP B C 1
ATOM 3554 O O . ASP A 1 448 ? 10.419 26.265 -11.742 1.00 40.74 447 ASP B O 1
ATOM 3559 N N . THR A 1 449 ? 10.382 26.501 -13.972 1.00 36.85 448 THR B N 1
ATOM 3560 C CA . THR A 1 449 ? 8.979 26.918 -13.952 1.00 36.18 448 THR B CA 1
ATOM 3561 C C . THR A 1 449 ? 8.041 25.908 -14.620 1.00 31.70 448 THR B C 1
ATOM 3562 O O . THR A 1 449 ? 6.903 25.732 -14.187 1.00 29.43 448 THR B O 1
ATOM 3566 N N . SER A 1 450 ? 8.524 25.227 -15.654 1.00 28.35 449 SER B N 1
ATOM 3567 C CA . SER A 1 450 ? 7.683 24.319 -16.426 1.00 28.63 449 SER B CA 1
ATOM 3568 C C . SER A 1 450 ? 8.460 23.079 -16.879 1.00 28.92 449 SER B C 1
ATOM 3569 O O . SER A 1 450 ? 9.635 23.179 -17.220 1.00 28.98 449 SER B O 1
ATOM 3572 N N . ILE A 1 451 ? 7.810 21.918 -16.876 1.00 24.57 450 ILE B N 1
ATOM 3573 C CA . ILE A 1 451 ? 8.407 20.719 -17.454 1.00 23.67 450 ILE B CA 1
ATOM 3574 C C . ILE A 1 451 ? 7.361 19.936 -18.255 1.00 22.81 450 ILE B C 1
ATOM 3575 O O . ILE A 1 451 ? 6.209 19.797 -17.831 1.00 22.46 450 ILE B O 1
ATOM 3580 N N . SER A 1 452 ? 7.762 19.446 -19.423 1.00 22.82 451 SER B N 1
ATOM 3581 C CA . SER A 1 452 ? 6.849 18.732 -20.307 1.00 22.28 451 SER B CA 1
ATOM 3582 C C . SER A 1 452 ? 7.351 17.336 -20.606 1.00 23.53 451 SER B C 1
ATOM 3583 O O . SER A 1 452 ? 8.438 17.170 -21.168 1.00 28.17 451 SER B O 1
ATOM 3586 N N . PHE A 1 453 ? 6.542 16.339 -20.268 1.00 20.19 452 PHE B N 1
ATOM 3587 C CA . PHE A 1 453 ? 6.912 14.939 -20.462 1.00 19.69 452 PHE B CA 1
ATOM 3588 C C . PHE A 1 453 ? 6.231 14.351 -21.685 1.00 21.52 452 PHE B C 1
ATOM 3589 O O . PHE A 1 453 ? 5.007 14.368 -21.765 1.00 19.26 452 PHE B O 1
ATOM 3597 N N . THR A 1 454 ? 7.006 13.788 -22.608 1.00 19.89 453 THR B N 1
ATOM 3598 C CA . THR A 1 454 ? 6.427 13.254 -23.838 1.00 19.52 453 THR B CA 1
ATOM 3599 C C . THR A 1 454 ? 6.710 11.767 -24.042 1.00 19.64 453 THR B C 1
ATOM 3600 O O . THR A 1 454 ? 7.834 11.294 -23.847 1.00 21.53 453 THR B O 1
ATOM 3604 N N . TRP A 1 455 ? 5.671 11.031 -24.413 1.00 19.67 454 TRP B N 1
ATOM 3605 C CA . TRP A 1 455 ? 5.816 9.650 -24.857 1.00 18.05 454 TRP B CA 1
ATOM 3606 C C . TRP A 1 455 ? 5.392 9.561 -26.305 1.00 18.84 454 TRP B C 1
ATOM 3607 O O . TRP A 1 455 ? 4.339 10.079 -26.658 1.00 20.13 454 TRP B O 1
ATOM 3618 N N . ARG A 1 456 ? 6.196 8.904 -27.136 1.00 19.00 455 ARG B N 1
ATOM 3619 C CA . ARG A 1 456 ? 5.802 8.633 -28.515 1.00 19.84 455 ARG B CA 1
ATOM 3620 C C . ARG A 1 456 ? 5.722 7.127 -28.742 1.00 20.43 455 ARG B C 1
ATOM 3621 O O . ARG A 1 456 ? 6.686 6.401 -28.494 1.00 18.87 455 ARG B O 1
ATOM 3629 N N . GLY A 1 457 ? 4.573 6.658 -29.218 1.00 19.73 456 GLY B N 1
ATOM 3630 C CA . GLY A 1 457 ? 4.360 5.239 -29.422 1.00 19.50 456 GLY B CA 1
ATOM 3631 C C . GLY A 1 457 ? 4.130 4.864 -30.870 1.00 22.85 456 GLY B C 1
ATOM 3632 O O . GLY A 1 457 ? 4.352 5.672 -31.776 1.00 21.50 456 GLY B O 1
ATOM 3633 N N . GLU A 1 458 ? 3.707 3.626 -31.095 1.00 20.59 457 GLU B N 1
ATOM 3634 C CA . GLU A 1 458 ? 3.464 3.162 -32.458 1.00 21.72 457 GLU B CA 1
ATOM 3635 C C . GLU A 1 458 ? 2.268 3.846 -33.122 1.00 22.89 457 GLU B C 1
ATOM 3636 O O . GLU A 1 458 ? 2.264 4.055 -34.344 1.00 24.13 457 GLU B O 1
ATOM 3642 N N . THR A 1 459 ? 1.249 4.177 -32.336 1.00 22.68 458 THR B N 1
ATOM 3643 C CA . THR A 1 459 ? 0.006 4.700 -32.918 1.00 26.24 458 THR B CA 1
ATOM 3644 C C . THR A 1 459 ? -0.560 5.875 -32.143 1.00 26.09 458 THR B C 1
ATOM 3645 O O . THR A 1 459 ? -1.723 6.237 -32.313 1.00 25.61 458 THR B O 1
ATOM 3649 N N . SER A 1 460 ? 0.274 6.485 -31.315 1.00 22.81 459 SER B N 1
ATOM 3650 C CA . SER A 1 460 ? -0.175 7.537 -30.416 1.00 22.98 459 SER B CA 1
ATOM 3651 C C . SER A 1 460 ? 1.020 8.283 -29.843 1.00 24.81 459 SER B C 1
ATOM 3652 O O . SER A 1 460 ? 2.148 7.813 -29.932 1.00 21.60 459 SER B O 1
ATOM 3655 N N . GLN A 1 461 ? 0.764 9.448 -29.265 1.00 21.98 460 GLN B N 1
ATOM 3656 C CA . GLN A 1 461 ? 1.765 10.169 -28.510 1.00 22.79 460 GLN B CA 1
ATOM 3657 C C . GLN A 1 461 ? 1.050 11.065 -27.518 1.00 25.93 460 GLN B C 1
ATOM 3658 O O . GLN A 1 461 ? -0.130 11.371 -27.682 1.00 23.92 460 GLN B O 1
ATOM 3664 N N . ALA A 1 462 ? 1.750 11.457 -26.468 1.00 20.55 461 ALA B N 1
ATOM 3665 C CA . ALA A 1 462 ? 1.133 12.284 -25.441 1.00 20.52 461 ALA B CA 1
ATOM 3666 C C . ALA A 1 462 ? 2.176 13.134 -24.764 1.00 24.42 461 ALA B C 1
ATOM 3667 O O . ALA A 1 462 ? 3.314 12.708 -24.582 1.00 19.74 461 ALA B O 1
ATOM 3669 N N . THR A 1 463 ? 1.779 14.347 -24.407 1.00 21.58 462 THR B N 1
ATOM 3670 C CA . THR A 1 463 ? 2.662 15.261 -23.707 1.00 21.33 462 THR B CA 1
ATOM 3671 C C . THR A 1 463 ? 1.945 15.861 -22.512 1.00 22.74 462 THR B C 1
ATOM 3672 O O . THR A 1 463 ? 0.892 16.470 -22.668 1.00 21.83 462 THR B O 1
ATOM 3676 N N . LEU A 1 464 ? 2.511 15.657 -21.323 1.00 20.13 463 LEU B N 1
ATOM 3677 C CA . LEU A 1 464 ? 2.004 16.267 -20.104 1.00 20.14 463 LEU B CA 1
ATOM 3678 C C . LEU A 1 464 ? 2.863 17.460 -19.732 1.00 21.95 463 LEU B C 1
ATOM 3679 O O . LEU A 1 464 ? 4.087 17.336 -19.602 1.00 21.54 463 LEU B O 1
ATOM 3684 N N . THR A 1 465 ? 2.240 18.614 -19.548 1.00 21.70 464 THR B N 1
ATOM 3685 C CA . THR A 1 465 ? 2.976 19.791 -19.123 1.00 22.52 464 THR B CA 1
ATOM 3686 C C . THR A 1 465 ? 2.600 20.112 -17.692 1.00 24.46 464 THR B C 1
ATOM 3687 O O . THR A 1 465 ? 1.417 20.161 -17.357 1.00 22.39 464 THR B O 1
ATOM 3691 N N . PHE A 1 466 ? 3.620 20.313 -16.859 1.00 23.54 465 PHE B N 1
ATOM 3692 C CA . PHE A 1 466 ? 3.450 20.509 -15.416 1.00 23.18 465 PHE B CA 1
ATOM 3693 C C . PHE A 1 466 ? 4.007 21.870 -15.010 1.00 24.61 465 PHE B C 1
ATOM 3694 O O . PHE A 1 466 ? 5.191 22.148 -15.210 1.00 23.86 465 PHE B O 1
ATOM 3702 N N . GLU A 1 467 ? 3.150 22.722 -14.456 1.00 24.11 466 GLU B N 1
ATOM 3703 C CA . GLU A 1 467 ? 3.552 24.081 -14.109 1.00 25.50 466 GLU B CA 1
ATOM 3704 C C . GLU A 1 467 ? 2.902 24.488 -12.791 1.00 25.73 466 GLU B C 1
ATOM 3705 O O . GLU A 1 467 ? 1.969 25.282 -12.773 1.00 26.56 466 GLU B O 1
ATOM 3711 N N . PRO A 1 468 ? 3.396 23.933 -11.675 1.00 25.15 467 PRO B N 1
ATOM 3712 C CA . PRO A 1 468 ? 2.777 24.201 -10.365 1.00 25.42 467 PRO B CA 1
ATOM 3713 C C . PRO A 1 468 ? 2.743 25.689 -9.994 1.00 27.00 467 PRO B C 1
ATOM 3714 O O . PRO A 1 468 ? 1.888 26.093 -9.207 1.00 27.45 467 PRO B O 1
ATOM 3718 N N . LYS A 1 469 ? 3.638 26.494 -10.556 1.00 27.99 468 LYS B N 1
ATOM 3719 C CA . LYS A 1 469 ? 3.646 27.933 -10.278 1.00 32.15 468 LYS B CA 1
ATOM 3720 C C . LYS A 1 469 ? 2.300 28.593 -10.595 1.00 33.06 468 LYS B C 1
ATOM 3721 O O . LYS A 1 469 ? 1.972 29.652 -10.052 1.00 34.67 468 LYS B O 1
ATOM 3727 N N A ARG A 1 470 ? 1.524 27.953 -11.465 0.53 31.53 469 ARG B N 1
ATOM 3728 N N B ARG A 1 470 ? 1.532 27.962 -11.480 0.47 31.56 469 ARG B N 1
ATOM 3729 C CA A ARG A 1 470 ? 0.233 28.484 -11.900 0.53 32.88 469 ARG B CA 1
ATOM 3730 C CA B ARG A 1 470 ? 0.226 28.476 -11.892 0.47 32.82 469 ARG B CA 1
ATOM 3731 C C A ARG A 1 470 ? -0.836 28.491 -10.815 0.53 32.40 469 ARG B C 1
ATOM 3732 C C B ARG A 1 470 ? -0.769 28.561 -10.747 0.47 32.45 469 ARG B C 1
ATOM 3733 O O A ARG A 1 470 ? -1.756 29.308 -10.857 0.53 35.96 469 ARG B O 1
ATOM 3734 O O B ARG A 1 470 ? -1.565 29.498 -10.676 0.47 36.61 469 ARG B O 1
ATOM 3749 N N . GLY A 1 471 ? -0.736 27.570 -9.863 1.00 30.95 470 GLY B N 1
ATOM 3750 C CA . GLY A 1 471 ? -1.749 27.448 -8.833 1.00 35.09 470 GLY B CA 1
ATOM 3751 C C . GLY A 1 471 ? -1.244 27.173 -7.434 1.00 31.84 470 GLY B C 1
ATOM 3752 O O . GLY A 1 471 ? -1.682 26.219 -6.790 1.00 37.71 470 GLY B O 1
ATOM 3753 N N . LEU A 1 472 ? -0.330 28.007 -6.954 1.00 29.89 471 LEU B N 1
ATOM 3754 C CA . LEU A 1 472 ? 0.182 27.849 -5.597 1.00 30.01 471 LEU B CA 1
ATOM 3755 C C . LEU A 1 472 ? -0.919 28.146 -4.586 1.00 35.59 471 LEU B C 1
ATOM 3756 O O . LEU A 1 472 ? -1.758 29.016 -4.818 1.00 31.65 471 LEU B O 1
ATOM 3761 N N . GLY A 1 473 ? -0.921 27.418 -3.470 1.00 30.32 472 GLY B N 1
ATOM 3762 C CA . GLY A 1 473 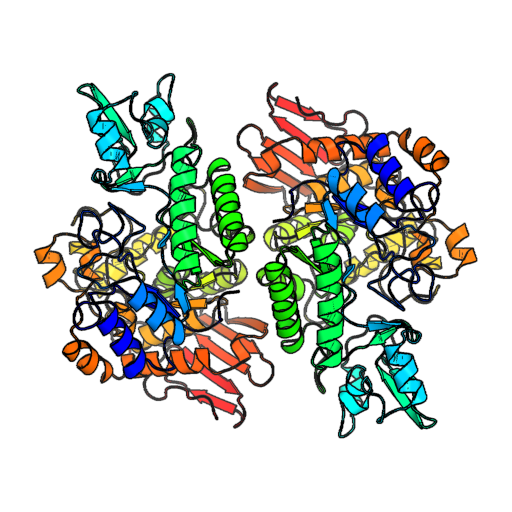? -1.906 27.635 -2.420 1.00 35.47 472 GLY B CA 1
ATOM 3763 C C . GLY A 1 473 ? -2.868 26.471 -2.254 1.00 36.32 472 GLY B C 1
ATOM 3764 O O . GLY A 1 473 ? -3.322 25.899 -3.237 1.00 30.58 472 GLY B O 1
ATOM 3765 N N . VAL A 1 474 ? -3.194 26.124 -1.010 1.00 38.08 473 VAL B N 1
ATOM 3766 C CA . VAL A 1 474 ? -4.029 24.951 -0.750 1.00 36.57 473 VAL B CA 1
ATOM 3767 C C . VAL A 1 474 ? -5.460 25.087 -1.257 1.00 34.98 473 VAL B C 1
ATOM 3768 O O . VAL A 1 474 ? -6.118 24.082 -1.528 1.00 39.22 473 VAL B O 1
ATOM 3772 N N . ASP A 1 475 ? -5.949 26.316 -1.366 1.00 33.19 474 ASP B N 1
ATOM 3773 C CA . ASP A 1 475 ? -7.308 26.542 -1.844 1.00 32.99 474 ASP B CA 1
ATOM 3774 C C . ASP A 1 475 ? -7.321 26.932 -3.314 1.00 32.44 474 ASP B C 1
ATOM 3775 O O . ASP A 1 475 ? -8.360 27.309 -3.848 1.00 34.49 474 ASP B O 1
ATOM 3780 N N . ASN A 1 476 ? -6.179 26.831 -3.982 1.00 31.84 475 ASN B N 1
ATOM 3781 C CA . ASN A 1 476 ? -6.141 27.208 -5.390 1.00 30.91 475 ASN B CA 1
ATOM 3782 C C . ASN A 1 476 ? -6.918 26.201 -6.244 1.00 34.75 475 ASN B C 1
ATOM 3783 O O . ASN A 1 476 ? -6.894 24.998 -5.983 1.00 38.36 475 ASN B O 1
ATOM 3788 N N . THR A 1 477 ? -7.613 26.694 -7.262 1.00 30.57 476 THR B N 1
ATOM 3789 C CA . THR A 1 477 ? -8.443 25.833 -8.091 1.00 30.96 476 THR B CA 1
ATOM 3790 C C . THR A 1 477 ? -7.958 25.814 -9.531 1.00 31.19 476 THR B C 1
ATOM 3791 O O . THR A 1 477 ? -8.576 25.196 -10.390 1.00 34.58 476 THR B O 1
ATOM 3795 N N . THR A 1 478 ? -6.851 26.505 -9.783 1.00 32.03 477 THR B N 1
ATOM 3796 C CA . THR A 1 478 ? -6.270 26.594 -11.120 1.00 35.61 477 THR B CA 1
ATOM 3797 C C . THR A 1 478 ? -5.560 25.296 -11.485 1.00 32.65 477 THR B C 1
ATOM 3798 O O . THR A 1 478 ? -4.759 24.796 -10.705 1.00 28.39 477 THR B O 1
ATOM 3802 N N . PRO A 1 479 ? -5.855 24.734 -12.667 1.00 27.81 478 PRO B N 1
ATOM 3803 C CA . PRO A 1 479 ? -5.118 23.532 -13.085 1.00 26.39 478 PRO B CA 1
ATOM 3804 C C . PRO A 1 479 ? -3.619 23.792 -13.215 1.00 26.04 478 PRO B C 1
ATOM 3805 O O . PRO A 1 479 ? -3.231 24.872 -13.678 1.00 27.05 478 PRO B O 1
ATOM 3809 N N . VAL A 1 480 ? -2.793 22.828 -12.813 1.00 24.82 479 VAL B N 1
ATOM 3810 C CA . VAL A 1 480 ? -1.346 22.997 -12.917 1.00 25.27 479 VAL B CA 1
ATOM 3811 C C . VAL A 1 480 ? -0.721 21.919 -13.794 1.00 23.79 479 VAL B C 1
ATOM 3812 O O . VAL A 1 480 ? 0.511 21.839 -13.920 1.00 24.08 479 VAL B O 1
ATOM 3816 N N . ALA A 1 481 ? -1.574 21.095 -14.398 1.00 24.20 480 ALA B N 1
ATOM 3817 C CA . ALA A 1 481 ? -1.141 20.108 -15.382 1.00 23.60 480 ALA B CA 1
ATOM 3818 C C . ALA A 1 481 ? -2.057 20.163 -16.605 1.00 26.00 480 ALA B C 1
ATOM 3819 O O . ALA A 1 481 ? -3.272 20.293 -16.477 1.00 25.43 480 ALA B O 1
ATOM 3821 N N . MET A 1 482 ? -1.457 20.094 -17.790 1.00 23.78 481 MET B N 1
ATOM 3822 C CA . MET A 1 482 ? -2.190 20.108 -19.050 1.00 23.81 481 MET B CA 1
ATOM 3823 C C . MET A 1 482 ? -1.746 18.909 -19.877 1.00 26.63 481 MET B C 1
ATOM 3824 O O . MET A 1 482 ? -0.586 18.507 -19.819 1.00 24.72 481 MET B O 1
ATOM 3829 N N . LEU A 1 483 ? -2.661 18.344 -20.648 1.00 23.27 482 LEU B N 1
ATOM 3830 C CA . LEU A 1 483 ? -2.377 17.125 -21.388 1.00 22.60 482 LEU B CA 1
ATOM 3831 C C . LEU A 1 483 ? -2.747 17.291 -22.852 1.00 25.13 482 LEU B C 1
ATOM 3832 O O . LEU A 1 483 ? -3.851 17.743 -23.173 1.00 25.51 482 LEU B O 1
ATOM 3837 N N . GLU A 1 484 ? -1.819 16.933 -23.739 1.00 23.56 483 GLU B N 1
ATOM 3838 C CA . GLU A 1 484 ? -2.108 16.874 -25.165 1.00 24.60 483 GLU B CA 1
ATOM 3839 C C . GLU A 1 484 ? -1.811 15.467 -25.645 1.00 23.77 483 GLU B C 1
ATOM 3840 O O . GLU A 1 484 ? -0.843 14.854 -25.185 1.00 24.00 483 GLU B O 1
ATOM 3846 N N . TRP A 1 485 ? -2.623 14.937 -26.549 1.00 24.47 484 TRP B N 1
ATOM 3847 C CA . TRP A 1 485 ? -2.310 13.618 -27.068 1.00 23.86 484 TRP B CA 1
ATOM 3848 C C . TRP A 1 485 ? -2.931 13.363 -28.425 1.00 29.56 484 TRP B C 1
ATOM 3849 O O . TRP A 1 485 ? -3.860 14.046 -28.850 1.00 28.22 484 TRP B O 1
ATOM 3860 N N . GLU A 1 486 ? -2.374 12.373 -29.104 1.00 26.52 485 GLU B N 1
ATOM 3861 C CA . GLU A 1 486 ? -2.856 11.952 -30.403 1.00 26.06 485 GLU B CA 1
ATOM 3862 C C . GLU A 1 486 ? -3.187 10.463 -30.337 1.00 29.25 485 GLU B C 1
ATOM 3863 O O . GLU A 1 486 ? -2.396 9.668 -29.817 1.00 26.77 485 GLU B O 1
ATOM 3869 N N . ASP A 1 487 ? -4.367 10.095 -30.833 1.00 31.25 486 ASP B N 1
ATOM 3870 C CA . ASP A 1 487 ? -4.767 8.693 -30.925 1.00 29.82 486 ASP B CA 1
ATOM 3871 C C . ASP A 1 487 ? -5.475 8.428 -32.257 1.00 32.90 486 ASP B C 1
ATOM 3872 O O . ASP A 1 487 ? -5.311 9.192 -33.208 1.00 35.13 486 ASP B O 1
ATOM 3877 N N . SER A 1 488 ? -6.259 7.351 -32.312 1.00 33.52 487 SER B N 1
ATOM 3878 C CA . SER A 1 488 ? -6.994 6.963 -33.525 1.00 36.80 487 SER B CA 1
ATOM 3879 C C . SER A 1 488 ? -7.815 8.101 -34.120 1.00 34.05 487 SER B C 1
ATOM 3880 O O . SER A 1 488 ? -8.029 8.161 -35.332 1.00 35.68 487 SER B O 1
ATOM 3883 N N . ALA A 1 489 ? -8.276 8.997 -33.259 1.00 34.36 488 ALA B N 1
ATOM 3884 C CA . ALA A 1 489 ? -9.240 10.010 -33.654 1.00 34.24 488 ALA B CA 1
ATOM 3885 C C . ALA A 1 489 ? -8.599 11.377 -33.851 1.00 37.29 488 ALA B C 1
ATOM 3886 O O . ALA A 1 489 ? -9.301 12.374 -34.038 1.00 40.43 488 ALA B O 1
ATOM 3888 N N . GLY A 1 490 ? -7.271 11.427 -33.811 1.00 32.74 489 GLY B N 1
ATOM 3889 C CA . GLY A 1 490 ? -6.556 12.669 -34.048 1.00 37.76 489 GLY B CA 1
ATOM 3890 C C . GLY A 1 490 ? -6.001 13.315 -32.791 1.00 35.54 489 GLY B C 1
ATOM 3891 O O . GLY A 1 490 ? -5.676 12.626 -31.824 1.00 31.40 489 GLY B O 1
ATOM 3892 N N . ASP A 1 491 ? -5.897 14.644 -32.812 1.00 32.97 490 ASP B N 1
ATOM 3893 C CA . ASP A 1 491 ? -5.330 15.403 -31.696 1.00 31.34 490 ASP B CA 1
ATOM 3894 C C . ASP A 1 491 ? -6.399 15.765 -30.676 1.00 31.30 490 ASP B C 1
ATOM 3895 O O . ASP A 1 491 ? -7.521 16.131 -31.037 1.00 32.88 490 ASP B O 1
ATOM 3900 N N . HIS A 1 492 ? -6.034 15.683 -29.402 1.00 29.97 491 HIS B N 1
ATOM 3901 C CA . HIS A 1 492 ? -6.936 16.002 -28.309 1.00 29.53 491 HIS B CA 1
ATOM 3902 C C . HIS A 1 492 ? -6.170 16.756 -27.247 1.00 33.73 491 HIS B C 1
ATOM 3903 O O . HIS A 1 492 ? -4.934 16.747 -27.231 1.00 27.68 491 HIS B O 1
ATOM 3910 N N . ARG A 1 493 ? -6.901 17.379 -26.334 1.00 30.93 492 ARG B N 1
ATOM 3911 C CA . ARG A 1 493 ? -6.257 18.135 -25.271 1.00 29.85 492 ARG B CA 1
ATOM 3912 C C . ARG A 1 493 ? -7.180 18.271 -24.067 1.00 27.90 492 ARG B C 1
ATOM 3913 O O . ARG A 1 493 ? -8.400 18.370 -24.227 1.00 31.71 492 ARG B O 1
ATOM 3921 N N . SER A 1 494 ? -6.595 18.244 -22.872 1.00 26.65 493 SER B N 1
ATOM 3922 C CA . SER A 1 494 ? -7.302 18.631 -21.657 1.00 26.70 493 SER B CA 1
ATOM 3923 C C . SER A 1 494 ? -6.460 19.637 -20.895 1.00 27.54 493 SER B C 1
ATOM 3924 O O . SER A 1 494 ? -5.278 19.403 -20.650 1.00 26.03 493 SER B O 1
ATOM 3927 N N . ASP A 1 495 ? -7.075 20.758 -20.531 1.00 27.61 494 ASP B N 1
ATOM 3928 C CA . ASP A 1 495 ? -6.411 21.782 -19.733 1.00 29.24 494 ASP B CA 1
ATOM 3929 C C . ASP A 1 495 ? -6.898 21.759 -18.282 1.00 29.60 494 ASP B C 1
ATOM 3930 O O . ASP A 1 495 ? -6.575 22.644 -17.491 1.00 31.07 494 ASP B O 1
ATOM 3935 N N . ASP A 1 496 ? -7.681 20.739 -17.952 1.00 26.78 495 ASP B N 1
ATOM 3936 C CA . ASP A 1 496 ? -8.231 20.560 -16.604 1.00 26.54 495 ASP B CA 1
ATOM 3937 C C . ASP A 1 496 ? -8.561 19.086 -16.440 1.00 25.69 495 ASP B C 1
ATOM 3938 O O . ASP A 1 496 ? -9.567 18.609 -16.955 1.00 26.34 495 ASP B O 1
ATOM 3943 N N . LEU A 1 497 ? -7.690 18.346 -15.767 1.00 24.40 496 LEU B N 1
ATOM 3944 C CA . LEU A 1 497 ? -7.845 16.897 -15.706 1.00 26.97 496 LEU B CA 1
ATOM 3945 C C . LEU A 1 497 ? -9.008 16.450 -14.831 1.00 27.31 496 LEU B C 1
ATOM 3946 O O . LEU A 1 497 ? -9.411 15.289 -14.878 1.00 26.98 496 LEU B O 1
ATOM 3951 N N . ILE A 1 498 ? -9.564 17.370 -14.051 1.00 27.24 497 ILE B N 1
ATOM 3952 C CA . ILE A 1 498 ? -10.722 17.031 -13.234 1.00 28.71 497 ILE B CA 1
ATOM 3953 C C . ILE A 1 498 ? -12.012 17.284 -14.008 1.00 31.74 497 ILE B C 1
ATOM 3954 O O . ILE A 1 498 ? -12.896 16.426 -14.069 1.00 30.61 497 ILE B O 1
ATOM 3959 N N . ALA A 1 499 ? -12.105 18.459 -14.620 1.00 27.95 498 ALA B N 1
ATOM 3960 C CA . ALA A 1 499 ? -13.303 18.839 -15.347 1.00 29.54 498 ALA B CA 1
ATOM 3961 C C . ALA A 1 499 ? -13.410 18.111 -16.679 1.00 29.63 498 ALA B C 1
ATOM 3962 O O . ALA A 1 499 ? -14.509 17.882 -17.176 1.00 30.90 498 ALA B O 1
ATOM 3964 N N . ASN A 1 500 ? -12.264 17.757 -17.250 1.00 30.19 499 ASN B N 1
ATOM 3965 C CA . ASN A 1 500 ? -12.207 17.204 -18.598 1.00 35.29 499 ASN B CA 1
ATOM 3966 C C . ASN A 1 500 ? -11.196 16.061 -18.670 1.00 31.84 499 ASN B C 1
ATOM 3967 O O . ASN A 1 500 ? -10.125 16.203 -19.261 1.00 29.42 499 ASN B O 1
ATOM 3972 N N . PRO A 1 501 ? -11.511 14.928 -18.027 1.00 30.16 500 PRO B N 1
ATOM 3973 C CA . PRO A 1 501 ? -10.518 13.847 -18.041 1.00 25.17 500 PRO B CA 1
ATOM 3974 C C . PRO A 1 501 ? -10.358 13.249 -19.434 1.00 25.28 500 PRO B C 1
ATOM 3975 O O . PRO A 1 501 ? -11.314 13.211 -20.217 1.00 27.03 500 PRO B O 1
ATOM 3979 N N . PRO A 1 502 ? -9.139 12.805 -19.747 1.00 26.05 501 PRO B N 1
ATOM 3980 C CA . PRO A 1 502 ? -8.841 12.269 -21.076 1.00 28.38 501 PRO B CA 1
ATOM 3981 C C . PRO A 1 502 ? -9.409 10.872 -21.284 1.00 30.32 501 PRO B C 1
ATOM 3982 O O . PRO A 1 502 ? -9.390 10.045 -20.374 1.00 27.97 501 PRO B O 1
ATOM 3986 N N . VAL A 1 503 ? -9.903 10.621 -22.493 1.00 29.86 502 VAL B N 1
ATOM 3987 C CA . VAL A 1 503 ? -10.384 9.304 -22.871 1.00 30.20 502 VAL B CA 1
ATOM 3988 C C . VAL A 1 503 ? -9.762 8.907 -24.208 1.00 28.91 502 VAL B C 1
ATOM 3989 O O . VAL A 1 503 ? -9.871 9.647 -25.188 1.00 32.16 502 VAL B O 1
ATOM 3993 N N . VAL A 1 504 ? -9.097 7.755 -24.240 1.00 25.89 503 VAL B N 1
ATOM 3994 C CA . VAL A 1 504 ? -8.501 7.244 -25.472 1.00 25.01 503 VAL B CA 1
ATOM 3995 C C . VAL A 1 504 ? -9.562 6.747 -26.435 1.00 33.09 503 VAL B C 1
ATOM 3996 O O . VAL A 1 504 ? -10.479 6.032 -26.042 1.00 28.78 503 VAL B O 1
ATOM 4000 N N . ALA A 1 505 ? -9.438 7.138 -27.697 1.00 36.30 504 ALA B N 1
ATOM 4001 C CA . ALA A 1 505 ? -10.322 6.628 -28.732 1.00 37.64 504 ALA B CA 1
ATOM 4002 C C . ALA A 1 505 ? -9.989 5.168 -29.031 1.00 40.70 504 ALA B C 1
ATOM 4003 O O . ALA A 1 505 ? -10.888 4.328 -29.116 1.00 54.65 504 ALA B O 1
ATOM 4005 N N . ALA B 1 1 ? 22.045 -13.887 -13.648 1.00 29.83 0 ALA A N 1
ATOM 4006 C CA . ALA B 1 1 ? 22.847 -12.743 -14.065 1.00 24.49 0 ALA A CA 1
ATOM 4007 C C . ALA B 1 1 ? 24.190 -13.202 -14.647 1.00 20.53 0 ALA A C 1
ATOM 4008 O O . ALA B 1 1 ? 24.684 -14.282 -14.340 1.00 27.96 0 ALA A O 1
ATOM 4010 N N . MET B 1 2 ? 24.749 -12.374 -15.514 1.00 17.83 1 MET A N 1
ATOM 4011 C CA . MET B 1 2 ? 26.030 -12.642 -16.144 1.00 17.72 1 MET A CA 1
ATOM 4012 C C . MET B 1 2 ? 27.118 -12.619 -15.073 1.00 19.96 1 MET A C 1
ATOM 4013 O O . MET B 1 2 ? 27.118 -11.731 -14.221 1.00 22.56 1 MET A O 1
ATOM 4018 N N . LYS B 1 3 ? 28.033 -13.587 -15.084 1.00 19.88 2 LYS A N 1
ATOM 4019 C CA . LYS B 1 3 ? 29.078 -13.591 -14.060 1.00 17.87 2 LYS A CA 1
ATOM 4020 C C . LYS B 1 3 ? 29.960 -12.380 -14.275 1.00 16.78 2 LYS A C 1
ATOM 4021 O O . LYS B 1 3 ? 30.232 -12.015 -15.412 1.00 16.67 2 LYS A O 1
ATOM 4027 N N . ASN B 1 4 ? 30.421 -11.768 -13.186 1.00 16.17 3 ASN A N 1
ATOM 4028 C CA . ASN B 1 4 ? 31.193 -10.534 -13.303 1.00 15.77 3 ASN A CA 1
ATOM 4029 C C . ASN B 1 4 ? 32.678 -10.815 -13.496 1.00 17.68 3 ASN A C 1
ATOM 4030 O O . ASN B 1 4 ? 33.498 -10.406 -12.678 1.00 16.60 3 ASN A O 1
ATOM 4035 N N . LYS B 1 5 ? 32.999 -11.522 -14.579 1.00 15.70 4 LYS A N 1
ATOM 4036 C CA . LYS B 1 5 ? 34.367 -11.922 -14.897 1.00 16.40 4 LYS A CA 1
ATOM 4037 C C . LYS B 1 5 ? 34.691 -11.507 -16.322 1.00 15.39 4 LYS A C 1
ATOM 4038 O O . LYS B 1 5 ? 33.800 -11.366 -17.142 1.00 15.08 4 LYS A O 1
ATOM 4044 N N . VAL B 1 6 ? 35.972 -11.353 -16.631 1.00 15.44 5 VAL A N 1
ATOM 4045 C CA . VAL B 1 6 ? 36.354 -10.927 -17.970 1.00 15.09 5 VAL A CA 1
ATOM 4046 C C . VAL B 1 6 ? 36.098 -12.057 -18.966 1.00 15.15 5 VAL A C 1
ATOM 4047 O O . VAL B 1 6 ? 36.411 -13.214 -18.680 1.00 15.64 5 VAL A O 1
ATOM 4051 N N . GLN B 1 7 ? 35.516 -11.713 -20.117 1.00 14.75 6 GLN A N 1
ATOM 4052 C CA . GLN B 1 7 ? 35.275 -12.659 -21.204 1.00 14.81 6 GLN A CA 1
ATOM 4053 C C . GLN B 1 7 ? 36.158 -12.367 -22.415 1.00 14.67 6 GLN A C 1
ATOM 4054 O O . GLN B 1 7 ? 36.536 -11.219 -22.629 1.00 14.45 6 GLN A O 1
ATOM 4060 N N . LEU B 1 8 ? 36.455 -13.409 -23.196 1.00 14.95 7 LEU A N 1
ATOM 4061 C CA . LEU B 1 8 ? 37.115 -13.276 -24.500 1.00 14.87 7 LEU A CA 1
ATOM 4062 C C . LEU B 1 8 ? 36.070 -13.235 -25.612 1.00 15.40 7 LEU A C 1
ATOM 4063 O O . LEU B 1 8 ? 35.099 -14.002 -25.561 1.00 16.55 7 LEU A O 1
ATOM 4068 N N . ILE B 1 9 ? 36.260 -12.351 -26.596 1.00 14.22 8 ILE A N 1
ATOM 4069 C CA . ILE B 1 9 ? 35.496 -12.421 -27.844 1.00 14.02 8 ILE A CA 1
ATOM 4070 C C . ILE B 1 9 ? 36.389 -13.024 -28.906 1.00 14.80 8 ILE A C 1
ATOM 4071 O O . ILE B 1 9 ? 37.469 -12.493 -29.180 1.00 15.97 8 ILE A O 1
ATOM 4076 N N . THR B 1 10 ? 35.968 -14.110 -29.538 1.00 14.60 9 THR A N 1
ATOM 4077 C CA . THR B 1 10 ? 36.852 -14.698 -30.557 1.00 14.98 9 THR A CA 1
ATOM 4078 C C . THR B 1 10 ? 36.080 -15.449 -31.626 1.00 17.44 9 THR A C 1
ATOM 4079 O O . THR B 1 10 ? 34.939 -15.867 -31.403 1.00 16.82 9 THR A O 1
ATOM 4083 N N . TYR B 1 11 ? 36.698 -15.570 -32.803 1.00 16.10 10 TYR A N 1
ATOM 4084 C CA . TYR B 1 11 ? 36.282 -16.555 -33.801 1.00 15.94 10 TYR A CA 1
ATOM 4085 C C . TYR B 1 11 ? 36.818 -17.919 -33.398 1.00 20.47 10 TYR A C 1
ATOM 4086 O O . TYR B 1 11 ? 37.964 -18.032 -32.948 1.00 17.85 10 TYR A O 1
ATOM 4095 N N . ALA B 1 12 ? 36.036 -18.969 -33.598 1.00 17.34 11 ALA A N 1
ATOM 4096 C CA . ALA B 1 12 ? 36.535 -20.298 -33.255 1.00 17.67 11 ALA A CA 1
ATOM 4097 C C . ALA B 1 12 ? 37.759 -20.667 -34.092 1.00 18.21 11 ALA A C 1
ATOM 4098 O O . ALA B 1 12 ? 38.627 -21.402 -33.621 1.00 21.06 11 ALA A O 1
ATOM 4100 N N . ASP B 1 13 ? 37.829 -20.167 -35.323 1.00 18.02 12 ASP A N 1
ATOM 4101 C CA . ASP B 1 13 ? 38.878 -20.614 -36.232 1.00 19.84 12 ASP A CA 1
ATOM 4102 C C . ASP B 1 13 ? 40.067 -19.671 -36.337 1.00 19.66 12 ASP A C 1
ATOM 4103 O O . ASP B 1 13 ? 41.071 -20.031 -36.957 1.00 21.16 12 ASP A O 1
ATOM 4108 N N . ARG B 1 14 ? 39.986 -18.487 -35.733 1.00 18.25 13 ARG A N 1
ATOM 4109 C CA . ARG B 1 14 ? 41.099 -17.543 -35.841 1.00 19.04 13 ARG A CA 1
ATOM 4110 C C . ARG B 1 14 ? 41.952 -17.484 -34.576 1.00 19.97 13 ARG A C 1
ATOM 4111 O O . ARG B 1 14 ? 42.844 -16.646 -34.459 1.00 20.24 13 ARG A O 1
ATOM 4119 N N . LEU B 1 15 ? 41.683 -18.390 -33.642 1.00 18.08 14 LEU A N 1
ATOM 4120 C CA . LEU B 1 15 ? 42.474 -18.498 -32.423 1.00 18.35 14 LEU A CA 1
ATOM 4121 C C . LEU B 1 15 ? 42.902 -19.949 -32.237 1.00 22.10 14 LEU A C 1
ATOM 4122 O O . LEU B 1 15 ? 42.163 -20.748 -31.674 1.00 22.08 14 LEU A O 1
ATOM 4127 N N . GLY B 1 16 ? 44.081 -20.298 -32.743 1.00 21.40 15 GLY A N 1
ATOM 4128 C CA . GLY B 1 16 ? 44.540 -21.675 -32.688 1.00 25.25 15 GLY A CA 1
ATOM 4129 C C . GLY B 1 16 ? 44.474 -22.388 -34.026 1.00 25.88 15 GLY A C 1
ATOM 4130 O O . GLY B 1 16 ? 44.613 -21.763 -35.082 1.00 23.93 15 GLY A O 1
ATOM 4131 N N . ASP B 1 17 ? 44.240 -23.699 -33.983 1.00 23.00 16 ASP A N 1
ATOM 4132 C CA . ASP B 1 17 ? 44.385 -24.558 -35.166 1.00 23.99 16 ASP A CA 1
ATOM 4133 C C . ASP B 1 17 ? 43.234 -24.447 -36.161 1.00 26.41 16 ASP A C 1
ATOM 4134 O O . ASP B 1 17 ? 43.351 -24.907 -37.293 1.00 27.81 16 ASP A O 1
ATOM 4139 N N . GLY B 1 18 ? 42.118 -23.861 -35.734 1.00 23.81 17 GLY A N 1
ATOM 4140 C CA . GLY B 1 18 ? 41.012 -23.584 -36.635 1.00 24.01 17 GLY A CA 1
ATOM 4141 C C . GLY B 1 18 ? 39.669 -24.189 -36.263 1.00 23.05 17 GLY A C 1
ATOM 4142 O O . GLY B 1 18 ? 38.732 -24.128 -37.061 1.00 24.33 17 GLY A O 1
ATOM 4143 N N . THR B 1 19 ? 39.563 -24.755 -35.062 1.00 23.37 18 THR A N 1
ATOM 4144 C CA . THR B 1 19 ? 38.327 -25.421 -34.633 1.00 21.56 18 THR A CA 1
ATOM 4145 C C . THR B 1 19 ? 37.881 -24.990 -33.238 1.00 21.03 18 THR A C 1
ATOM 4146 O O . THR B 1 19 ? 38.650 -24.412 -32.471 1.00 23.32 18 THR A O 1
ATOM 4150 N N . ILE B 1 20 ? 36.638 -25.307 -32.905 1.00 22.08 19 ILE A N 1
ATOM 4151 C CA . ILE B 1 20 ? 36.122 -25.030 -31.570 1.00 21.18 19 ILE A CA 1
ATOM 4152 C C . ILE B 1 20 ? 36.970 -25.752 -30.515 1.00 22.39 19 ILE A C 1
ATOM 4153 O O . ILE B 1 20 ? 37.293 -25.181 -29.471 1.00 21.75 19 ILE A O 1
ATOM 4158 N N . LYS B 1 21 ? 37.343 -27.001 -30.795 1.00 22.74 20 LYS A N 1
ATOM 4159 C CA . LYS B 1 21 ? 38.206 -27.761 -29.886 1.00 26.32 20 LYS A CA 1
ATOM 4160 C C . LYS B 1 21 ? 39.536 -27.056 -29.640 1.00 27.43 20 LYS A C 1
ATOM 4161 O O . LYS B 1 21 ? 39.991 -26.966 -28.500 1.00 28.24 20 LYS A O 1
ATOM 4167 N N . SER B 1 22 ? 40.167 -26.560 -30.700 1.00 22.71 21 SER A N 1
ATOM 4168 C CA . SER B 1 22 ? 41.457 -25.885 -30.530 1.00 26.74 21 SER A CA 1
ATOM 4169 C C . SER B 1 22 ? 41.310 -24.580 -29.749 1.00 23.36 21 SER A C 1
ATOM 4170 O O . SER B 1 22 ? 42.124 -24.281 -28.879 1.00 22.37 21 SER A O 1
ATOM 4173 N N . MET B 1 23 ? 40.281 -23.806 -30.084 1.00 20.73 22 MET A N 1
ATOM 4174 C CA . MET B 1 23 ? 39.966 -22.564 -29.387 1.00 19.82 22 MET A CA 1
ATOM 4175 C C . MET B 1 23 ? 39.813 -22.861 -27.892 1.00 21.24 22 MET A C 1
ATOM 4176 O O . MET B 1 23 ? 40.316 -22.125 -27.043 1.00 22.48 22 MET A O 1
ATOM 4181 N N . THR B 1 24 ? 39.134 -23.961 -27.589 1.00 20.54 23 THR A N 1
ATOM 4182 C CA . THR B 1 24 ? 38.907 -24.371 -26.200 1.00 21.61 23 THR A CA 1
ATOM 4183 C C . THR B 1 24 ? 40.221 -24.709 -25.499 1.00 21.84 23 THR A C 1
ATOM 4184 O O . THR B 1 24 ? 40.459 -24.299 -24.355 1.00 21.47 23 THR A O 1
ATOM 4188 N N . ASP B 1 25 ? 41.076 -25.466 -26.181 1.00 22.18 24 ASP A N 1
ATOM 4189 C CA . ASP B 1 25 ? 42.379 -25.799 -25.639 1.00 25.30 24 ASP A CA 1
ATOM 4190 C C . ASP B 1 25 ? 43.205 -24.541 -25.357 1.00 24.03 24 ASP A C 1
ATOM 4191 O O . ASP B 1 25 ? 43.874 -24.467 -24.331 1.00 23.01 24 ASP A O 1
ATOM 4196 N N . ILE B 1 26 ? 43.161 -23.560 -26.267 1.00 24.77 25 ILE A N 1
ATOM 4197 C CA . ILE B 1 26 ? 43.890 -22.299 -26.079 1.00 20.99 25 ILE A CA 1
ATOM 4198 C C . ILE B 1 26 ? 43.380 -21.557 -24.831 1.00 20.41 25 ILE A C 1
ATOM 4199 O O . ILE B 1 26 ? 44.163 -21.111 -23.985 1.00 20.48 25 ILE A O 1
ATOM 4204 N N . LEU B 1 27 ? 42.063 -21.458 -24.708 1.00 19.92 26 LEU A N 1
ATOM 4205 C CA . LEU B 1 27 ? 41.451 -20.808 -23.553 1.00 19.44 26 LEU A CA 1
ATOM 4206 C C . LEU B 1 27 ? 41.910 -21.431 -22.246 1.00 20.06 26 LEU A C 1
ATOM 4207 O O . LEU B 1 27 ? 42.299 -20.733 -21.304 1.00 19.88 26 LEU A O 1
ATOM 4212 N N . ARG B 1 28 ? 41.871 -22.755 -22.201 1.00 20.85 27 ARG A N 1
ATOM 4213 C CA . ARG B 1 28 ? 42.141 -23.481 -20.974 1.00 21.53 27 ARG A CA 1
ATOM 4214 C C . ARG B 1 28 ? 43.605 -23.484 -20.582 1.00 23.00 27 ARG A C 1
ATOM 4215 O O . ARG B 1 28 ? 43.915 -23.500 -19.396 1.00 22.31 27 ARG A O 1
ATOM 4223 N N . THR B 1 29 ? 44.507 -23.476 -21.562 1.00 22.26 28 THR A N 1
ATOM 4224 C CA . THR B 1 29 ? 45.931 -23.636 -21.251 1.00 24.67 28 THR A CA 1
ATOM 4225 C C . THR B 1 29 ? 46.723 -22.340 -21.377 1.00 22.43 28 THR A C 1
ATOM 4226 O O . THR B 1 29 ? 47.812 -22.234 -20.819 1.00 27.51 28 THR A O 1
ATOM 4230 N N . ARG B 1 30 ? 46.185 -21.361 -22.104 1.00 21.56 29 ARG A N 1
ATOM 4231 C CA . ARG B 1 30 ? 46.881 -20.092 -22.275 1.00 21.12 29 ARG A CA 1
ATOM 4232 C C . ARG B 1 30 ? 46.250 -18.958 -21.471 1.00 22.65 29 ARG A C 1
ATOM 4233 O O . ARG B 1 30 ? 46.917 -17.978 -21.165 1.00 23.12 29 ARG A O 1
ATOM 4241 N N . PHE B 1 31 ? 44.967 -19.079 -21.130 1.00 20.96 30 PHE A N 1
ATOM 4242 C CA . PHE B 1 31 ? 44.250 -17.970 -20.497 1.00 19.20 30 PHE A CA 1
ATOM 4243 C C . PHE B 1 31 ? 43.459 -18.405 -19.260 1.00 19.31 30 PHE A C 1
ATOM 4244 O O . PHE B 1 31 ? 42.432 -17.798 -18.919 1.00 19.66 30 PHE A O 1
ATOM 4252 N N . ASP B 1 32 ? 43.942 -19.442 -18.581 1.00 21.21 31 ASP A N 1
ATOM 4253 C CA . ASP B 1 32 ? 43.263 -19.933 -17.378 1.00 20.90 31 ASP A CA 1
ATOM 4254 C C . ASP B 1 32 ? 43.246 -18.856 -16.299 1.00 19.96 31 ASP A C 1
ATOM 4255 O O . ASP B 1 32 ? 44.296 -18.331 -15.933 1.00 22.68 31 ASP A O 1
ATOM 4260 N N . GLY B 1 33 ? 42.059 -18.533 -15.789 1.00 19.55 32 GLY A N 1
ATOM 4261 C CA . GLY B 1 33 ? 41.929 -17.494 -14.782 1.00 23.91 32 GLY A CA 1
ATOM 4262 C C . GLY B 1 33 ? 41.903 -16.086 -15.353 1.00 20.08 32 GLY A C 1
ATOM 4263 O O . GLY B 1 33 ? 41.665 -15.124 -14.622 1.00 20.91 32 GLY A O 1
ATOM 4264 N N . VAL B 1 34 ? 42.154 -15.963 -16.656 1.00 18.27 33 VAL A N 1
ATOM 4265 C CA . VAL B 1 34 ? 42.188 -14.669 -17.319 1.00 17.66 33 VAL A CA 1
ATOM 4266 C C . VAL B 1 34 ? 40.839 -14.395 -17.990 1.00 17.06 33 VAL A C 1
ATOM 4267 O O . VAL B 1 34 ? 40.209 -13.372 -17.732 1.00 17.31 33 VAL A O 1
ATOM 4271 N N . TYR B 1 35 ? 40.404 -15.311 -18.850 1.00 17.13 34 TYR A N 1
ATOM 4272 C CA . TYR B 1 35 ? 39.077 -15.215 -19.447 1.00 16.67 34 TYR A CA 1
ATOM 4273 C C . TYR B 1 35 ? 38.248 -16.367 -18.911 1.00 18.84 34 TYR A C 1
ATOM 4274 O O . TYR B 1 35 ? 38.604 -17.530 -19.077 1.00 21.31 34 TYR A O 1
ATOM 4283 N N . ASP B 1 36 ? 37.164 -16.024 -18.226 1.00 16.89 35 ASP A N 1
ATOM 4284 C CA . ASP B 1 36 ? 36.325 -17.005 -17.551 1.00 17.24 35 ASP A CA 1
ATOM 4285 C C . ASP B 1 36 ? 35.082 -17.310 -18.374 1.00 17.30 35 ASP A C 1
ATOM 4286 O O . ASP B 1 36 ? 34.304 -18.212 -18.041 1.00 18.55 35 ASP A O 1
ATOM 4291 N N . GLY B 1 37 ? 34.887 -16.532 -19.435 1.00 16.91 36 GLY A N 1
ATOM 4292 C CA . GLY B 1 37 ? 33.767 -16.743 -20.330 1.00 18.26 36 GLY A CA 1
ATOM 4293 C C . GLY B 1 37 ? 34.206 -16.418 -21.736 1.00 17.27 36 GLY A C 1
ATOM 4294 O O . GLY B 1 37 ? 35.292 -15.872 -21.936 1.00 15.85 36 GLY A O 1
ATOM 4295 N N . VAL B 1 38 ? 33.375 -16.748 -22.719 1.00 16.17 37 VAL A N 1
ATOM 4296 C CA . VAL B 1 38 ? 33.745 -16.481 -24.108 1.00 15.62 37 VAL A CA 1
ATOM 4297 C C . VAL B 1 38 ? 32.510 -16.250 -24.965 1.00 15.30 37 VAL A C 1
ATOM 4298 O O . VAL B 1 38 ? 31.544 -17.009 -24.909 1.00 16.62 37 VAL A O 1
ATOM 4302 N N . HIS B 1 39 ? 32.554 -15.162 -25.725 1.00 14.78 38 HIS A N 1
ATOM 4303 C CA . HIS B 1 39 ? 31.640 -14.949 -26.826 1.00 14.52 38 HIS A CA 1
ATOM 4304 C C . HIS B 1 39 ? 32.271 -15.554 -28.070 1.00 15.38 38 HIS A C 1
ATOM 4305 O O . HIS B 1 39 ? 33.270 -15.045 -28.583 1.00 14.59 38 HIS A O 1
ATOM 4312 N N . ILE B 1 40 ? 31.716 -16.675 -28.514 1.00 15.13 39 ILE A N 1
ATOM 4313 C CA . ILE B 1 40 ? 32.164 -17.286 -29.759 1.00 15.40 39 ILE A CA 1
ATOM 4314 C C . ILE B 1 40 ? 31.376 -16.637 -30.877 1.00 15.93 39 ILE A C 1
ATOM 4315 O O . ILE B 1 40 ? 30.155 -16.714 -30.898 1.00 14.95 39 ILE A O 1
ATOM 4320 N N . LEU B 1 41 ? 32.068 -15.965 -31.782 1.00 14.75 40 LEU A N 1
ATOM 4321 C CA . LEU B 1 41 ? 31.393 -15.339 -32.907 1.00 15.08 40 LEU A CA 1
ATOM 4322 C C . LEU B 1 41 ? 30.762 -16.418 -33.801 1.00 15.17 40 LEU A C 1
ATOM 4323 O O . LEU B 1 41 ? 31.108 -17.588 -33.692 1.00 15.42 40 LEU A O 1
ATOM 4328 N N . PRO B 1 42 ? 29.806 -16.027 -34.661 1.00 14.62 41 PRO A N 1
ATOM 4329 C CA . PRO B 1 42 ? 28.962 -17.044 -35.304 1.00 15.07 41 PRO A CA 1
ATOM 4330 C C . PRO B 1 42 ? 29.750 -18.203 -35.925 1.00 15.72 41 PRO A C 1
ATOM 4331 O O . PRO B 1 42 ? 30.654 -17.986 -36.731 1.00 16.85 41 PRO A O 1
ATOM 4335 N N . PHE B 1 43 ? 29.398 -19.424 -35.517 1.00 16.33 42 PHE A N 1
ATOM 4336 C CA . PHE B 1 43 ? 30.107 -20.651 -35.877 1.00 18.93 42 PHE A CA 1
ATOM 4337 C C . PHE B 1 43 ? 29.119 -21.628 -36.510 1.00 17.67 42 PHE A C 1
ATOM 4338 O O . PHE B 1 43 ? 29.318 -22.847 -36.494 1.00 19.31 42 PHE A O 1
ATOM 4346 N N . PHE B 1 44 ? 28.028 -21.080 -37.049 1.00 17.33 43 PHE A N 1
ATOM 4347 C CA . PHE B 1 44 ? 26.972 -21.890 -37.652 1.00 17.87 43 PHE A CA 1
ATOM 4348 C C . PHE B 1 44 ? 27.254 -22.110 -39.130 1.00 19.88 43 PHE A C 1
ATOM 4349 O O . PHE B 1 44 ? 28.269 -21.655 -39.643 1.00 21.20 43 PHE A O 1
ATOM 4357 N N . THR B 1 45 ? 26.355 -22.806 -39.809 1.00 20.95 44 THR A N 1
ATOM 4358 C CA . THR B 1 45 ? 26.550 -23.137 -41.216 1.00 19.06 44 THR A CA 1
ATOM 4359 C C . THR B 1 45 ? 26.103 -21.998 -42.135 1.00 18.43 44 THR A C 1
ATOM 4360 O O . THR B 1 45 ? 24.928 -21.656 -42.144 1.00 19.35 44 THR A O 1
ATOM 4364 N N . PRO B 1 46 ? 27.033 -21.390 -42.904 1.00 18.15 45 PRO A N 1
ATOM 4365 C CA . PRO B 1 46 ? 28.493 -21.517 -42.939 1.00 21.51 45 PRO A CA 1
ATOM 4366 C C . PRO B 1 46 ? 29.148 -20.402 -42.123 1.00 19.15 45 PRO A C 1
ATOM 4367 O O . PRO B 1 46 ? 28.481 -19.407 -41.852 1.00 18.02 45 PRO A O 1
ATOM 4371 N N . PHE B 1 47 ? 30.420 -20.541 -41.751 1.00 19.32 46 PHE A N 1
ATOM 4372 C CA . PHE B 1 47 ? 31.096 -19.464 -41.021 1.00 17.74 46 PHE A CA 1
ATOM 4373 C C . PHE B 1 47 ? 31.888 -18.526 -41.944 1.00 21.59 46 PHE A C 1
ATOM 4374 O O . PHE B 1 47 ? 32.431 -17.510 -41.494 1.00 18.64 46 PHE A O 1
ATOM 4382 N N . ASP B 1 48 ? 31.947 -18.865 -43.230 1.00 20.38 47 ASP A N 1
ATOM 4383 C CA . ASP B 1 48 ? 32.829 -18.182 -44.173 1.00 18.48 47 ASP A CA 1
ATOM 4384 C C . ASP B 1 48 ? 32.108 -17.749 -45.455 1.00 19.65 47 ASP A C 1
ATOM 4385 O O . ASP B 1 48 ? 32.680 -17.807 -46.558 1.00 21.02 47 ASP A O 1
ATOM 4390 N N . GLY B 1 49 ? 30.860 -17.324 -45.311 1.00 19.71 48 GLY A N 1
ATOM 4391 C CA . GLY B 1 49 ? 30.069 -16.889 -46.456 1.00 19.55 48 GLY A CA 1
ATOM 4392 C C . GLY B 1 49 ? 30.231 -15.409 -46.753 1.00 18.88 48 GLY A C 1
ATOM 4393 O O . GLY B 1 49 ? 31.352 -14.911 -46.874 1.00 19.49 48 GLY A O 1
ATOM 4394 N N . ALA B 1 50 ? 29.112 -14.699 -46.870 1.00 15.41 49 ALA A N 1
ATOM 4395 C CA . ALA B 1 50 ? 29.153 -13.294 -47.281 1.00 20.00 49 ALA A CA 1
ATOM 4396 C C . ALA B 1 50 ? 29.587 -12.344 -46.169 1.00 17.06 49 ALA A C 1
ATOM 4397 O O . ALA B 1 50 ? 30.078 -11.245 -46.450 1.00 19.00 49 ALA A O 1
ATOM 4399 N N . ASP B 1 51 ? 29.388 -12.746 -44.918 1.00 15.35 50 ASP A N 1
ATOM 4400 C CA . ASP B 1 51 ? 29.631 -11.842 -43.799 1.00 13.81 50 ASP A CA 1
ATOM 4401 C C . ASP B 1 51 ? 30.162 -12.558 -42.557 1.00 16.89 50 ASP A C 1
ATOM 4402 O O . ASP B 1 51 ? 29.701 -12.300 -41.439 1.00 14.97 50 ASP A O 1
ATOM 4407 N N . ALA B 1 52 ? 31.106 -13.473 -42.773 1.00 17.00 51 ALA A N 1
ATOM 4408 C CA . ALA B 1 52 ? 31.875 -14.086 -41.690 1.00 15.55 51 ALA A CA 1
ATOM 4409 C C . ALA B 1 52 ? 30.993 -14.608 -40.564 1.00 15.94 51 ALA A C 1
ATOM 4410 O O . ALA B 1 52 ? 31.195 -1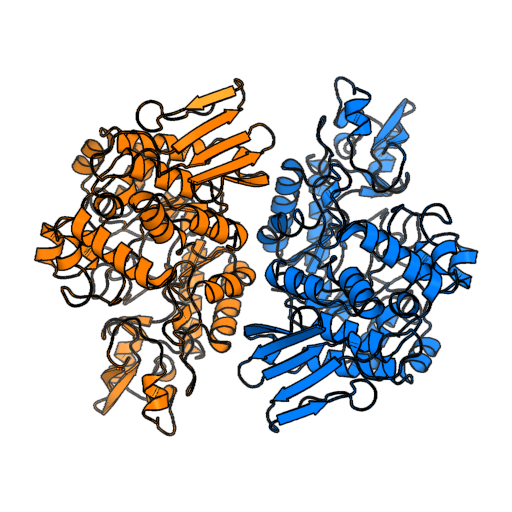4.271 -39.391 1.00 17.30 51 ALA A O 1
ATOM 4412 N N . GLY B 1 53 ? 30.009 -15.419 -40.935 1.00 15.99 52 GLY A N 1
ATOM 4413 C CA . GLY B 1 53 ? 29.149 -16.066 -39.959 1.00 14.95 52 GLY A CA 1
ATOM 4414 C C . GLY B 1 53 ? 27.786 -15.429 -39.797 1.00 14.59 52 GLY A C 1
ATOM 4415 O O . GLY B 1 53 ? 26.843 -16.075 -39.315 1.00 14.82 52 GLY A O 1
ATOM 4416 N N . PHE B 1 54 ? 27.664 -14.166 -40.185 1.00 14.10 53 PHE A N 1
ATOM 4417 C CA . PHE B 1 54 ? 26.438 -13.435 -39.885 1.00 15.29 53 PHE A CA 1
ATOM 4418 C C . PHE B 1 54 ? 25.410 -13.560 -41.017 1.00 14.82 53 PHE A C 1
ATOM 4419 O O . PHE B 1 54 ? 24.361 -12.927 -40.978 1.00 14.64 53 PHE A O 1
ATOM 4427 N N . ASP B 1 55 ? 25.702 -14.420 -41.992 1.00 15.35 54 ASP A N 1
ATOM 4428 C CA . ASP B 1 55 ? 24.699 -14.857 -42.965 1.00 14.72 54 ASP A CA 1
ATOM 4429 C C . ASP B 1 55 ? 24.498 -16.372 -42.856 1.00 16.55 54 ASP A C 1
ATOM 4430 O O . ASP B 1 55 ? 24.964 -17.136 -43.703 1.00 17.78 54 ASP A O 1
ATOM 4435 N N . PRO B 1 56 ? 23.799 -16.820 -41.810 1.00 16.18 55 PRO A N 1
ATOM 4436 C CA . PRO B 1 56 ? 23.648 -18.264 -41.612 1.00 16.62 55 PRO A CA 1
ATOM 4437 C C . PRO B 1 56 ? 22.653 -18.905 -42.575 1.00 18.07 55 PRO A C 1
ATOM 4438 O O . PRO B 1 56 ? 21.525 -18.416 -42.710 1.00 19.03 55 PRO A O 1
ATOM 4442 N N . ILE B 1 57 ? 23.068 -19.998 -43.214 1.00 17.46 56 ILE A N 1
ATOM 4443 C CA . ILE B 1 57 ? 22.152 -20.869 -43.953 1.00 18.29 56 ILE A CA 1
ATOM 4444 C C . ILE B 1 57 ? 21.315 -21.703 -42.978 1.00 23.43 56 ILE A C 1
ATOM 4445 O O . ILE B 1 57 ? 20.104 -21.847 -43.156 1.00 21.33 56 ILE A O 1
ATOM 4450 N N . ASP B 1 58 ? 21.966 -22.236 -41.944 1.00 22.18 57 ASP A N 1
ATOM 4451 C CA . ASP B 1 58 ? 21.273 -22.923 -40.851 1.00 19.22 57 ASP A CA 1
ATOM 4452 C C . ASP B 1 58 ? 21.893 -22.517 -39.520 1.00 19.27 57 ASP A C 1
ATOM 4453 O O . ASP B 1 58 ? 22.945 -23.033 -39.128 1.00 19.68 57 ASP A O 1
ATOM 4458 N N . HIS B 1 59 ? 21.228 -21.573 -38.859 1.00 19.41 58 HIS A N 1
ATOM 4459 C CA . HIS B 1 59 ? 21.667 -20.970 -37.594 1.00 17.65 58 HIS A CA 1
ATOM 4460 C C . HIS B 1 59 ? 21.730 -22.006 -36.474 1.00 21.31 58 HIS A C 1
ATOM 4461 O O . HIS B 1 59 ? 22.425 -21.797 -35.488 1.00 19.87 58 HIS A O 1
ATOM 4468 N N . THR B 1 60 ? 21.000 -23.112 -36.618 1.00 21.56 59 THR A N 1
ATOM 4469 C CA . THR B 1 60 ? 20.936 -24.123 -35.559 1.00 22.02 59 THR A CA 1
ATOM 4470 C C . THR B 1 60 ? 21.975 -25.226 -35.734 1.00 20.40 59 THR A C 1
ATOM 4471 O O . THR B 1 60 ? 22.069 -26.127 -34.901 1.00 22.64 59 THR A O 1
ATOM 4475 N N . LYS B 1 61 ? 22.752 -25.149 -36.815 1.00 20.30 60 LYS A N 1
ATOM 4476 C CA . LYS B 1 61 ? 23.731 -26.184 -37.145 1.00 22.81 60 LYS A CA 1
ATOM 4477 C C . LYS B 1 61 ? 25.149 -25.630 -37.129 1.00 20.48 60 LYS A C 1
ATOM 4478 O O . LYS B 1 61 ? 25.482 -24.716 -37.887 1.00 2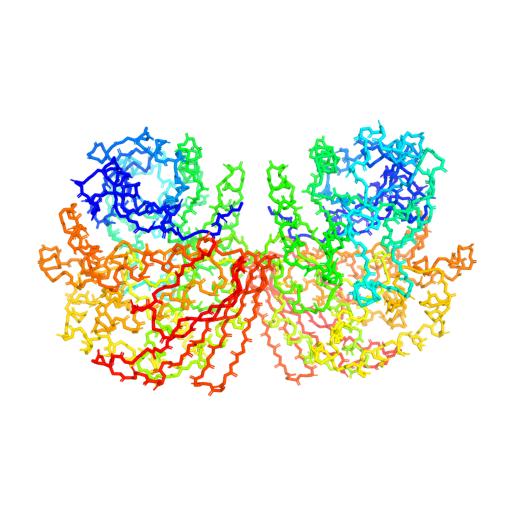4.40 60 LYS A O 1
ATOM 4484 N N . VAL B 1 62 ? 25.977 -26.176 -36.250 1.00 20.81 61 VAL A N 1
ATOM 4485 C CA . VAL B 1 62 ? 27.383 -25.803 -36.208 1.00 21.06 61 VAL A CA 1
ATOM 4486 C C . VAL B 1 62 ? 28.037 -26.131 -37.539 1.00 20.86 61 VAL A C 1
ATOM 4487 O O . VAL B 1 62 ? 27.778 -27.189 -38.106 1.00 25.75 61 VAL A O 1
ATOM 4491 N N . ASP B 1 63 ? 28.893 -25.241 -38.032 1.00 20.26 62 ASP A N 1
ATOM 4492 C CA . ASP B 1 63 ? 29.595 -25.549 -39.277 1.00 22.11 62 ASP A CA 1
ATOM 4493 C C . ASP B 1 63 ? 30.441 -26.794 -39.049 1.00 25.65 62 ASP A C 1
ATOM 4494 O O . ASP B 1 63 ? 31.248 -26.834 -38.129 1.00 24.84 62 ASP A O 1
ATOM 4499 N N . GLU B 1 64 ? 30.253 -27.810 -39.881 1.00 22.69 63 GLU A N 1
ATOM 4500 C CA . GLU B 1 64 ? 30.912 -29.092 -39.648 1.00 26.47 63 GLU A CA 1
ATOM 4501 C C . GLU B 1 64 ? 32.438 -28.967 -39.636 1.00 29.93 63 GLU A C 1
ATOM 4502 O O . GLU B 1 64 ? 33.121 -29.761 -38.997 1.00 27.98 63 GLU A O 1
ATOM 4508 N N . ARG B 1 65 ? 32.970 -27.963 -40.326 1.00 24.61 64 ARG A N 1
ATOM 4509 C CA . ARG B 1 65 ? 34.414 -27.748 -40.341 1.00 24.55 64 ARG A CA 1
ATOM 4510 C C . ARG B 1 65 ? 34.926 -27.184 -39.016 1.00 23.99 64 ARG A C 1
ATOM 4511 O O . ARG B 1 65 ? 36.123 -27.237 -38.743 1.00 26.58 64 ARG A O 1
ATOM 4519 N N . LEU B 1 66 ? 34.025 -26.653 -38.191 1.00 23.10 65 LEU A N 1
ATOM 4520 C CA . LEU B 1 66 ? 34.417 -26.054 -36.914 1.00 24.48 65 LEU A CA 1
ATOM 4521 C C . LEU B 1 66 ? 34.312 -27.021 -35.729 1.00 24.41 65 LEU A C 1
ATOM 4522 O O . LEU B 1 66 ? 35.040 -26.886 -34.737 1.00 25.10 65 LEU A O 1
ATOM 4527 N N . GLY B 1 67 ? 33.404 -27.985 -35.835 1.00 26.52 66 GLY A N 1
ATOM 4528 C CA . GLY B 1 67 ? 33.154 -28.937 -34.765 1.00 28.67 66 GLY A CA 1
ATOM 4529 C C . GLY B 1 67 ? 31.679 -29.282 -34.641 1.00 28.55 66 GLY A C 1
ATOM 4530 O O . GLY B 1 67 ? 30.972 -29.392 -35.635 1.00 28.10 66 GLY A O 1
ATOM 4531 N N . SER B 1 68 ? 31.209 -29.438 -33.410 1.00 28.36 67 SER A N 1
ATOM 4532 C CA . SER B 1 68 ? 29.826 -29.828 -33.168 1.00 23.70 67 SER A CA 1
ATOM 4533 C C . SER B 1 68 ? 29.286 -29.150 -31.915 1.00 24.55 67 SER A C 1
ATOM 4534 O O . SER B 1 68 ? 30.033 -28.487 -31.184 1.00 22.90 67 SER A O 1
ATOM 4537 N N . TRP B 1 69 ? 27.994 -29.320 -31.657 1.00 23.40 68 TRP A N 1
ATOM 4538 C CA . TRP B 1 69 ? 27.418 -28.800 -30.419 1.00 24.97 68 TRP A CA 1
ATOM 4539 C C . TRP B 1 69 ? 28.024 -29.514 -29.213 1.00 26.23 68 TRP A C 1
ATOM 4540 O O . TRP B 1 69 ? 28.098 -28.944 -28.131 1.00 22.94 68 TRP A O 1
ATOM 4551 N N . ASP B 1 70 ? 28.489 -30.747 -29.397 1.00 27.64 69 ASP A N 1
ATOM 4552 C CA . ASP B 1 70 ? 29.167 -31.446 -28.308 1.00 30.71 69 ASP A CA 1
ATOM 4553 C C . ASP B 1 70 ? 30.412 -30.693 -27.849 1.00 26.74 69 ASP A C 1
ATOM 4554 O O . ASP B 1 70 ? 30.749 -30.700 -26.664 1.00 24.58 69 ASP A O 1
ATOM 4559 N N . ASP B 1 71 ? 31.086 -30.032 -28.785 1.00 26.46 70 ASP A N 1
ATOM 4560 C CA . ASP B 1 71 ? 32.262 -29.231 -28.456 1.00 27.67 70 ASP A CA 1
ATOM 4561 C C . ASP B 1 71 ? 31.882 -28.029 -27.612 1.00 22.34 70 ASP A C 1
ATOM 4562 O O . ASP B 1 71 ? 32.628 -27.630 -26.711 1.00 23.37 70 ASP A O 1
ATOM 4567 N N . VAL B 1 72 ? 30.720 -27.458 -27.911 1.00 21.79 71 VAL A N 1
ATOM 4568 C CA . VAL B 1 72 ? 30.194 -26.330 -27.155 1.00 23.08 71 VAL A CA 1
ATOM 4569 C C . VAL B 1 72 ? 29.822 -26.795 -25.748 1.00 23.74 71 VAL A C 1
ATOM 4570 O O . VAL B 1 72 ? 30.095 -26.094 -24.771 1.00 21.03 71 VAL A O 1
ATOM 4574 N N . ALA B 1 73 ? 29.227 -27.981 -25.647 1.00 22.31 72 ALA A N 1
ATOM 4575 C CA . ALA B 1 73 ? 28.887 -28.555 -24.341 1.00 23.79 72 ALA A CA 1
ATOM 4576 C C . ALA B 1 73 ? 30.145 -28.788 -23.512 1.00 31.16 72 ALA A C 1
ATOM 4577 O O . ALA B 1 73 ? 30.177 -28.481 -22.317 1.00 27.25 72 ALA A O 1
ATOM 4579 N N . GLU B 1 74 ? 31.175 -29.346 -24.143 1.00 23.62 73 GLU A N 1
ATOM 4580 C CA . GLU B 1 74 ? 32.444 -29.583 -23.452 1.00 30.72 73 GLU A CA 1
ATOM 4581 C C . GLU B 1 74 ? 33.028 -28.285 -22.898 1.00 23.00 73 GLU A C 1
ATOM 4582 O O . GLU B 1 74 ? 33.443 -28.213 -21.740 1.00 23.11 73 GLU A O 1
ATOM 4588 N N . LEU B 1 75 ? 33.059 -27.264 -23.746 1.00 22.11 74 LEU A N 1
ATOM 4589 C CA . LEU B 1 75 ? 33.582 -25.961 -23.370 1.00 22.31 74 LEU A CA 1
ATOM 4590 C C . LEU B 1 75 ? 32.811 -25.346 -22.204 1.00 23.69 74 LEU A C 1
ATOM 4591 O O . LEU B 1 75 ? 33.398 -24.665 -21.365 1.00 20.52 74 LEU A O 1
ATOM 4596 N N . SER B 1 76 ? 31.505 -25.605 -22.144 1.00 22.25 75 SER A N 1
ATOM 4597 C CA . SER B 1 76 ? 30.646 -24.990 -21.123 1.00 21.67 75 SER A CA 1
ATOM 4598 C C . SER B 1 76 ? 30.990 -25.463 -19.711 1.00 23.46 75 SER A C 1
ATOM 4599 O O . SER B 1 76 ? 30.624 -24.808 -18.731 1.00 22.51 75 SER A O 1
ATOM 4602 N N . LYS B 1 77 ? 31.683 -26.595 -19.606 1.00 22.05 76 LYS A N 1
ATOM 4603 C CA . LYS B 1 77 ? 32.111 -27.102 -18.301 1.00 22.68 76 LYS A CA 1
ATOM 4604 C C . LYS B 1 77 ? 33.059 -26.141 -17.590 1.00 27.37 76 LYS A C 1
ATOM 4605 O O . LYS B 1 77 ? 33.081 -26.082 -16.358 1.00 28.61 76 LYS A O 1
ATOM 4611 N N . THR B 1 78 ? 33.850 -25.406 -18.368 1.00 23.51 77 THR A N 1
ATOM 4612 C CA . THR B 1 78 ? 34.866 -24.515 -17.812 1.00 24.36 77 THR A CA 1
ATOM 4613 C C . THR B 1 78 ? 34.590 -23.033 -18.039 1.00 24.81 77 THR A C 1
ATOM 4614 O O . THR B 1 78 ? 35.114 -22.190 -17.305 1.00 25.42 77 THR A O 1
ATOM 4618 N N . HIS B 1 79 ? 33.773 -22.716 -19.045 1.00 19.65 78 HIS A N 1
ATOM 4619 C CA . HIS B 1 79 ? 33.525 -21.333 -19.447 1.00 18.73 78 HIS A CA 1
ATOM 4620 C C . HIS B 1 79 ? 32.042 -21.051 -19.692 1.00 22.23 78 HIS A C 1
ATOM 4621 O O . HIS B 1 79 ? 31.354 -21.826 -20.348 1.00 22.57 78 HIS A O 1
ATOM 4628 N N . ASN B 1 80 ? 31.552 -19.931 -19.188 1.00 17.87 79 ASN A N 1
ATOM 4629 C CA . ASN B 1 80 ? 30.228 -19.491 -19.614 1.00 17.53 79 ASN A CA 1
ATOM 4630 C C . ASN B 1 80 ? 30.300 -18.986 -21.041 1.00 21.45 79 ASN A C 1
ATOM 4631 O O . ASN B 1 80 ? 31.185 -18.204 -21.381 1.00 19.99 79 ASN A O 1
ATOM 4636 N N . ILE B 1 81 ? 29.363 -19.429 -21.868 1.00 17.10 80 ILE A N 1
ATOM 4637 C CA . ILE B 1 81 ? 29.403 -19.129 -23.299 1.00 16.73 80 ILE A CA 1
ATOM 4638 C C . ILE B 1 81 ? 28.333 -18.126 -23.716 1.00 19.39 80 ILE A C 1
ATOM 4639 O O . ILE B 1 81 ? 27.156 -18.266 -23.351 1.00 17.28 80 ILE A O 1
ATOM 4644 N N . MET B 1 82 ? 28.757 -17.111 -24.465 1.00 15.60 81 MET A N 1
ATOM 4645 C CA . MET B 1 82 ? 27.841 -16.212 -25.175 1.00 15.65 81 MET A CA 1
ATOM 4646 C C . MET B 1 82 ? 27.840 -16.551 -26.663 1.00 15.11 81 MET A C 1
ATOM 4647 O O . MET B 1 82 ? 28.905 -16.740 -27.259 1.00 15.13 81 MET A O 1
ATOM 4652 N N A VAL B 1 83 ? 26.648 -16.595 -27.257 0.19 15.11 82 VAL A N 1
ATOM 4653 N N B VAL B 1 83 ? 26.651 -16.647 -27.254 0.81 15.14 82 VAL A N 1
ATOM 4654 C CA A VAL B 1 83 ? 26.485 -16.851 -28.690 0.19 18.86 82 VAL A CA 1
ATOM 4655 C CA B VAL B 1 83 ? 26.553 -16.769 -28.711 0.81 15.08 82 VAL A CA 1
ATOM 4656 C C A VAL B 1 83 ? 25.482 -15.870 -29.298 0.19 17.77 82 VAL A C 1
ATOM 4657 C C B VAL B 1 83 ? 25.602 -15.714 -29.267 0.81 17.61 82 VAL A C 1
ATOM 4658 O O A VAL B 1 83 ? 24.554 -15.435 -28.619 0.19 17.27 82 VAL A O 1
ATOM 4659 O O B VAL B 1 83 ? 24.835 -15.088 -28.544 0.81 16.03 82 VAL A O 1
ATOM 4666 N N . ASP B 1 84 ? 25.663 -15.522 -30.572 1.00 16.59 83 ASP A N 1
ATOM 4667 C CA . ASP B 1 84 ? 24.736 -14.627 -31.242 1.00 14.13 83 ASP A CA 1
ATOM 4668 C C . ASP B 1 84 ? 23.414 -15.284 -31.543 1.00 15.96 83 ASP A C 1
ATOM 4669 O O . ASP B 1 84 ? 23.364 -16.476 -31.881 1.00 16.72 83 ASP A O 1
ATOM 4674 N N . ALA B 1 85 ? 22.344 -14.511 -31.393 1.00 14.54 84 ALA A N 1
ATOM 4675 C CA . ALA B 1 85 ? 21.096 -14.783 -32.087 1.00 15.94 84 ALA A CA 1
ATOM 4676 C C . ALA B 1 85 ? 20.990 -13.740 -33.174 1.00 16.83 84 ALA A C 1
ATOM 4677 O O . ALA B 1 85 ? 20.849 -12.543 -32.901 1.00 15.33 84 ALA A O 1
ATOM 4679 N N . ILE B 1 86 ? 21.087 -14.194 -34.416 1.00 14.30 85 ILE A N 1
ATOM 4680 C CA . ILE B 1 86 ? 21.062 -13.301 -35.560 1.00 13.97 85 ILE A CA 1
ATOM 4681 C C . ILE B 1 86 ? 19.592 -13.122 -35.932 1.00 15.49 85 ILE A C 1
ATOM 4682 O O . ILE B 1 86 ? 19.027 -13.889 -36.709 1.00 16.47 85 ILE A O 1
ATOM 4687 N N . VAL B 1 87 ? 18.958 -12.131 -35.317 1.00 13.95 86 VAL A N 1
ATOM 4688 C CA . VAL B 1 87 ? 17.501 -12.038 -35.357 1.00 14.24 86 VAL A CA 1
ATOM 4689 C C . VAL B 1 87 ? 16.968 -11.172 -36.495 1.00 15.92 86 VAL A C 1
ATOM 4690 O O . VAL B 1 87 ? 15.762 -11.129 -36.721 1.00 19.21 86 VAL A O 1
ATOM 4694 N N . ASN B 1 88 ? 17.856 -10.461 -37.186 1.00 13.68 87 ASN A N 1
ATOM 4695 C CA . ASN B 1 88 ? 17.414 -9.496 -38.194 1.00 14.39 87 ASN A CA 1
ATOM 4696 C C . ASN B 1 88 ? 17.326 -10.067 -39.608 1.00 16.35 87 ASN A C 1
ATOM 4697 O O . ASN B 1 88 ? 16.534 -9.587 -40.415 1.00 15.88 87 ASN A O 1
ATOM 4702 N N . HIS B 1 89 ? 18.124 -11.094 -39.892 1.00 13.89 88 HIS A N 1
ATOM 4703 C CA . HIS B 1 89 ? 18.317 -11.574 -41.276 1.00 14.08 88 HIS A CA 1
ATOM 4704 C C . HIS B 1 89 ? 18.919 -12.968 -41.289 1.00 15.79 88 HIS A C 1
ATOM 4705 O O . HIS B 1 89 ? 19.368 -13.470 -40.259 1.00 15.84 88 HIS A O 1
ATOM 4712 N N . MET B 1 90 ? 18.907 -13.607 -42.457 1.00 14.80 89 MET A N 1
ATOM 4713 C CA . MET B 1 90 ? 19.536 -14.912 -42.611 1.00 15.23 89 MET A CA 1
ATOM 4714 C C . MET B 1 90 ? 20.071 -15.017 -44.041 1.00 16.71 89 MET A C 1
ATOM 4715 O O . MET B 1 90 ? 19.801 -14.147 -44.870 1.00 15.14 89 MET A O 1
ATOM 4720 N N . SER B 1 91 ? 20.839 -16.058 -44.326 1.00 15.76 90 SER A N 1
ATOM 4721 C CA . SER B 1 91 ? 21.358 -16.226 -45.683 1.00 15.98 90 SER A CA 1
ATOM 4722 C C . SER B 1 91 ? 20.254 -16.459 -46.702 1.00 17.28 90 SER A C 1
ATOM 4723 O O . SER B 1 91 ? 19.294 -17.189 -46.444 1.00 17.72 90 SER A O 1
ATOM 4726 N N . TRP B 1 92 ? 20.413 -15.853 -47.875 1.00 16.30 91 TRP A N 1
ATOM 4727 C CA . TRP B 1 92 ? 19.518 -16.125 -49.007 1.00 16.77 91 TRP A CA 1
ATOM 4728 C C . TRP B 1 92 ? 19.601 -17.592 -49.436 1.00 17.59 91 TRP A C 1
ATOM 4729 O O . TRP B 1 92 ? 18.747 -18.104 -50.177 1.00 19.51 91 TRP A O 1
ATOM 4740 N N . GLU B 1 93 ? 20.641 -18.280 -48.985 1.00 17.73 92 GLU A N 1
ATOM 4741 C CA . GLU B 1 93 ? 20.766 -19.694 -49.313 1.00 18.60 92 GLU A CA 1
ATOM 4742 C C . GLU B 1 93 ? 20.123 -20.610 -48.268 1.00 22.38 92 GLU A C 1
ATOM 4743 O O . GLU B 1 93 ? 20.188 -21.838 -48.382 1.00 19.82 92 GLU A O 1
ATOM 4749 N N . SER B 1 94 ? 19.486 -20.013 -47.267 1.00 19.17 93 SER A N 1
ATOM 4750 C CA . SER B 1 94 ? 18.696 -20.779 -46.305 1.00 18.96 93 SER A CA 1
ATOM 4751 C C . SER B 1 94 ? 17.596 -21.562 -47.014 1.00 22.87 93 SER A C 1
ATOM 4752 O O . SER B 1 94 ? 17.112 -21.152 -48.078 1.00 21.15 93 SER A O 1
ATOM 4755 N N . LYS B 1 95 ? 17.194 -22.688 -46.431 1.00 20.52 94 LYS A N 1
ATOM 4756 C CA . LYS B 1 95 ? 16.133 -23.489 -47.022 1.00 26.31 94 LYS A CA 1
ATOM 4757 C C . LYS B 1 95 ? 14.860 -22.668 -47.130 1.00 21.18 94 LYS A C 1
ATOM 4758 O O . LYS B 1 95 ? 14.116 -22.792 -48.101 1.00 22.92 94 LYS A O 1
ATOM 4764 N N . GLN B 1 96 ? 14.620 -21.818 -46.135 1.00 20.51 95 GLN A N 1
ATOM 4765 C CA . GLN B 1 96 ? 13.402 -21.020 -46.106 1.00 20.34 95 GLN A CA 1
ATOM 4766 C C . GLN B 1 96 ? 13.373 -20.046 -47.275 1.00 19.93 95 GLN A C 1
ATOM 4767 O O . GLN B 1 96 ? 12.379 -19.966 -47.998 1.00 21.69 95 GLN A O 1
ATOM 4773 N N . PHE B 1 97 ? 14.463 -19.307 -47.476 1.00 19.22 96 PHE A N 1
ATOM 4774 C CA . PHE B 1 97 ? 14.455 -18.317 -48.546 1.00 18.85 96 PHE A CA 1
ATOM 4775 C C . PHE B 1 97 ? 14.485 -18.985 -49.906 1.00 22.13 96 PHE A C 1
ATOM 4776 O O . PHE B 1 97 ? 13.871 -18.486 -50.849 1.00 19.75 96 PHE A O 1
ATOM 4784 N N . GLN B 1 98 ? 15.190 -20.109 -50.016 1.00 19.99 97 GLN A N 1
ATOM 4785 C CA . GLN B 1 98 ? 15.238 -20.818 -51.295 1.00 22.51 97 GLN A CA 1
ATOM 4786 C C . GLN B 1 98 ? 13.852 -21.304 -51.695 1.00 21.47 97 GLN A C 1
ATOM 4787 O O . GLN B 1 98 ? 13.521 -21.379 -52.885 1.00 22.55 97 GLN A O 1
ATOM 4793 N N . ASP B 1 99 ? 13.039 -21.622 -50.693 1.00 21.68 98 ASP A N 1
ATOM 4794 C CA . ASP B 1 99 ? 11.693 -22.112 -50.951 1.00 23.81 98 ASP A CA 1
ATOM 4795 C C . ASP B 1 99 ? 10.832 -20.977 -51.495 1.00 25.76 98 ASP A C 1
ATOM 4796 O O . ASP B 1 99 ? 9.967 -21.193 -52.340 1.00 25.21 98 ASP A O 1
ATOM 4801 N N . VAL B 1 100 ? 11.086 -19.761 -51.022 1.00 21.66 99 VAL A N 1
ATOM 4802 C CA . VAL B 1 100 ? 10.371 -18.592 -51.516 1.00 20.87 99 VAL A CA 1
ATOM 4803 C C . VAL B 1 100 ? 10.821 -18.230 -52.936 1.00 20.83 99 VAL A C 1
ATOM 4804 O O . VAL B 1 100 ? 9.994 -17.886 -53.780 1.00 21.49 99 VAL A O 1
ATOM 4808 N N . LEU B 1 101 ? 12.121 -18.330 -53.210 1.00 20.62 100 LEU A N 1
ATOM 4809 C CA . LEU B 1 101 ? 12.594 -18.129 -54.585 1.00 21.81 100 LEU A CA 1
ATOM 4810 C C . LEU B 1 101 ? 11.889 -19.093 -55.531 1.00 23.20 100 LEU A C 1
ATOM 4811 O O . LEU B 1 101 ? 11.512 -18.726 -56.646 1.00 23.98 100 LEU A O 1
ATOM 4816 N N . ALA B 1 102 ? 11.709 -20.331 -55.086 1.00 22.34 101 ALA A N 1
ATOM 4817 C CA . ALA B 1 102 ? 11.103 -21.341 -55.946 1.00 23.43 101 ALA A CA 1
ATOM 4818 C C . ALA B 1 102 ? 9.585 -21.185 -56.089 1.00 30.85 101 ALA A C 1
ATOM 4819 O O . ALA B 1 102 ? 9.045 -21.412 -57.177 1.00 26.48 101 ALA A O 1
ATOM 4821 N N . LYS B 1 103 ? 8.897 -20.803 -55.010 1.00 28.74 102 LYS A N 1
ATOM 4822 C CA . LYS B 1 103 ? 7.434 -20.905 -54.990 1.00 26.46 102 LYS A CA 1
ATOM 4823 C C . LYS B 1 103 ? 6.705 -19.586 -54.763 1.00 27.77 102 LYS A C 1
ATOM 4824 O O . LYS B 1 103 ? 5.475 -19.541 -54.851 1.00 24.78 102 LYS A O 1
ATOM 4830 N N . GLY B 1 104 ? 7.458 -18.529 -54.469 1.00 25.95 103 GLY A N 1
ATOM 4831 C CA . GLY B 1 104 ? 6.884 -17.208 -54.289 1.00 23.22 103 GLY A CA 1
ATOM 4832 C C . GLY B 1 104 ? 5.812 -17.186 -53.217 1.00 29.67 103 GLY A C 1
ATOM 4833 O O . GLY B 1 104 ? 6.031 -17.661 -52.109 1.00 25.51 103 GLY A O 1
ATOM 4834 N N . GLU B 1 105 ? 4.639 -16.659 -53.554 1.00 29.39 104 GLU A N 1
ATOM 4835 C CA . GLU B 1 105 ? 3.569 -16.514 -52.570 1.00 33.81 104 GLU A CA 1
ATOM 4836 C C . GLU B 1 105 ? 3.003 -17.853 -52.105 1.00 33.95 104 GLU A C 1
ATOM 4837 O O . GLU B 1 105 ? 2.292 -17.915 -51.105 1.00 34.70 104 GLU A O 1
ATOM 4843 N N . GLU B 1 106 ? 3.322 -18.929 -52.816 1.00 28.90 105 GLU A N 1
ATOM 4844 C CA . GLU B 1 106 ? 2.832 -20.244 -52.427 1.00 31.25 105 GLU A CA 1
ATOM 4845 C C . GLU B 1 106 ? 3.753 -20.952 -51.443 1.00 30.63 105 GLU A C 1
ATOM 4846 O O . GLU B 1 106 ? 3.430 -22.038 -50.966 1.00 30.70 105 GLU A O 1
ATOM 4852 N N . SER B 1 107 ? 4.905 -20.358 -51.153 1.00 27.27 106 SER A N 1
ATOM 4853 C CA . SER B 1 107 ? 5.780 -20.895 -50.114 1.00 25.52 106 SER A CA 1
ATOM 4854 C C . SER B 1 107 ? 5.218 -20.606 -48.723 1.00 23.74 106 SER A C 1
ATOM 4855 O O . SER B 1 107 ? 4.746 -19.504 -48.460 1.00 26.66 106 SER A O 1
ATOM 4858 N N . GLU B 1 108 ? 5.285 -21.589 -47.829 1.00 31.11 107 GLU A N 1
ATOM 4859 C CA . GLU B 1 108 ? 4.879 -21.361 -46.447 1.00 30.99 107 GLU A CA 1
ATOM 4860 C C . GLU B 1 108 ? 5.769 -20.322 -45.764 1.00 25.30 107 GLU A C 1
ATOM 4861 O O . GLU B 1 108 ? 5.419 -19.796 -44.707 1.00 23.02 107 GLU A O 1
ATOM 4867 N N . TYR B 1 109 ? 6.931 -20.035 -46.344 1.00 22.23 108 TYR A N 1
ATOM 4868 C CA . TYR B 1 109 ? 7.832 -19.072 -45.731 1.00 21.19 108 TYR A CA 1
ATOM 4869 C C . TYR B 1 109 ? 7.724 -17.697 -46.356 1.00 20.56 108 TYR A C 1
ATOM 4870 O O . TYR B 1 109 ? 8.480 -16.805 -46.003 1.00 20.87 108 TYR A O 1
ATOM 4879 N N . TYR B 1 110 ? 6.775 -17.514 -47.269 1.00 22.34 109 TYR A N 1
ATOM 4880 C CA . TYR B 1 110 ? 6.631 -16.217 -47.925 1.00 20.52 109 TYR A CA 1
ATOM 4881 C C . TYR B 1 110 ? 6.482 -15.058 -46.925 1.00 23.00 109 TYR A C 1
ATOM 4882 O O . TYR B 1 110 ? 7.153 -14.043 -47.063 1.00 20.73 109 TYR A O 1
ATOM 4891 N N . PRO B 1 111 ? 5.621 -15.211 -45.902 1.00 21.26 110 PRO A N 1
ATOM 4892 C CA . PRO B 1 111 ? 5.420 -14.131 -44.924 1.00 19.83 110 PRO A CA 1
ATOM 4893 C C . PRO B 1 111 ? 6.639 -13.871 -44.044 1.00 20.10 110 PRO A C 1
ATOM 4894 O O . PRO B 1 111 ? 6.697 -12.851 -43.369 1.00 21.29 110 PRO A O 1
ATOM 4898 N N . MET B 1 112 ? 7.596 -14.789 -44.059 1.00 19.69 111 MET A N 1
ATOM 4899 C CA . MET B 1 112 ? 8.775 -14.705 -43.207 1.00 20.16 111 MET A CA 1
ATOM 4900 C C . MET B 1 112 ? 9.782 -13.630 -43.637 1.00 17.55 111 MET A C 1
ATOM 4901 O O . MET B 1 112 ? 10.620 -13.183 -42.840 1.00 19.19 111 MET A O 1
ATOM 4906 N N . PHE B 1 113 ? 9.722 -13.216 -44.899 1.00 17.53 112 PHE A N 1
ATOM 4907 C CA . PHE B 1 113 ? 10.740 -12.314 -45.425 1.00 16.87 112 PHE A CA 1
ATOM 4908 C C . PHE B 1 113 ? 10.151 -10.974 -45.810 1.00 21.01 112 PHE A C 1
ATOM 4909 O O . PHE B 1 113 ? 9.059 -10.906 -46.356 1.00 21.37 112 PHE A O 1
ATOM 4917 N N . LEU B 1 114 ? 10.889 -9.908 -45.520 1.00 16.06 113 LEU A N 1
ATOM 4918 C CA . LEU B 1 114 ? 10.436 -8.563 -45.842 1.00 15.92 113 LEU A CA 1
ATOM 4919 C C . LEU B 1 114 ? 10.741 -8.196 -47.282 1.00 15.89 113 LEU A C 1
ATOM 4920 O O . LEU B 1 114 ? 11.849 -8.434 -47.763 1.00 15.62 113 LEU A O 1
ATOM 4925 N N . THR B 1 115 ? 9.750 -7.618 -47.949 1.00 16.22 114 THR A N 1
ATOM 4926 C CA . THR B 1 115 ? 9.942 -6.961 -49.244 1.00 16.20 114 THR A CA 1
ATOM 4927 C C . THR B 1 115 ? 9.564 -5.488 -49.114 1.00 16.07 114 THR A C 1
ATOM 4928 O O . THR B 1 115 ? 9.038 -5.064 -48.083 1.00 17.42 114 THR A O 1
ATOM 4932 N N . MET B 1 116 ? 9.793 -4.707 -50.166 1.00 16.04 115 MET A N 1
ATOM 4933 C CA . MET B 1 116 ? 9.329 -3.332 -50.142 1.00 16.85 115 MET A CA 1
ATOM 4934 C C . MET B 1 116 ? 7.818 -3.271 -49.880 1.00 19.66 115 MET A C 1
ATOM 4935 O O . MET B 1 116 ? 7.364 -2.457 -49.071 1.00 19.43 115 MET A O 1
ATOM 4940 N N . SER B 1 117 ? 7.063 -4.150 -50.538 1.00 17.15 116 SER A N 1
ATOM 4941 C CA . SER B 1 117 ? 5.606 -4.211 -50.359 1.00 21.49 116 SER A CA 1
ATOM 4942 C C . SER B 1 117 ? 5.156 -4.604 -48.956 1.00 24.08 116 SER A C 1
ATOM 4943 O O . SER B 1 117 ? 4.075 -4.201 -48.526 1.00 23.09 116 SER A O 1
ATOM 4946 N N . SER B 1 118 ? 5.959 -5.409 -48.262 1.00 22.86 117 SER A N 1
ATOM 4947 C CA . SER B 1 118 ? 5.659 -5.794 -46.875 1.00 19.97 117 SER A CA 1
ATOM 4948 C C . SER B 1 118 ? 5.428 -4.557 -46.030 1.00 20.56 117 SER A C 1
ATOM 4949 O O . SER B 1 118 ? 4.508 -4.493 -45.197 1.00 23.50 117 SER A O 1
ATOM 4952 N N . VAL B 1 119 ? 6.313 -3.587 -46.217 1.00 18.73 118 VAL A N 1
ATOM 4953 C CA . VAL B 1 119 ? 6.379 -2.446 -45.332 1.00 19.33 118 VAL A CA 1
ATOM 4954 C C . VAL B 1 119 ? 5.606 -1.296 -45.944 1.00 18.06 118 VAL A C 1
ATOM 4955 O O . VAL B 1 119 ? 5.011 -0.490 -45.232 1.00 18.82 118 VAL A O 1
ATOM 4959 N N . PHE B 1 120 ? 5.615 -1.242 -47.275 1.00 17.25 119 PHE A N 1
ATOM 4960 C CA . PHE B 1 120 ? 4.975 -0.158 -48.012 1.00 18.53 119 PHE A CA 1
ATOM 4961 C C . PHE B 1 120 ? 3.925 -0.663 -48.995 1.00 19.18 119 PHE A C 1
ATOM 4962 O O . PHE B 1 120 ? 4.083 -0.517 -50.208 1.00 20.86 119 PHE A O 1
ATOM 4970 N N . PRO B 1 121 ? 2.846 -1.265 -48.474 1.00 20.31 120 PRO A N 1
ATOM 4971 C CA . PRO B 1 121 ? 1.834 -1.941 -49.294 1.00 24.49 120 PRO A CA 1
ATOM 4972 C C . PRO B 1 121 ? 1.136 -1.003 -50.263 1.00 23.75 120 PRO A C 1
ATOM 4973 O O . PRO B 1 121 ? 0.602 -1.456 -51.276 1.00 26.85 120 PRO A O 1
ATOM 4977 N N . ASN B 1 122 ? 1.145 0.289 -49.961 1.00 22.60 121 ASN A N 1
ATOM 4978 C CA . ASN B 1 122 ? 0.501 1.266 -50.822 1.00 26.41 121 ASN A CA 1
ATOM 4979 C C . ASN B 1 122 ? 1.510 2.146 -51.554 1.00 28.72 121 ASN A C 1
ATOM 4980 O O . ASN B 1 122 ? 1.165 3.192 -52.099 1.00 29.62 121 ASN A O 1
ATOM 4985 N N . GLY B 1 123 ? 2.762 1.706 -51.579 1.00 21.65 122 GLY A N 1
ATOM 4986 C CA . GLY B 1 123 ? 3.806 2.466 -52.246 1.00 23.09 122 GLY A CA 1
ATOM 4987 C C . GLY B 1 123 ? 4.560 3.334 -51.255 1.00 20.66 122 GLY A C 1
ATOM 4988 O O . GLY B 1 123 ? 4.164 3.454 -50.085 1.00 20.73 122 GLY A O 1
ATOM 4989 N N . ALA B 1 124 ? 5.657 3.928 -51.722 1.00 20.53 123 ALA A N 1
ATOM 4990 C CA . ALA B 1 124 ? 6.498 4.767 -50.879 1.00 20.27 123 ALA A CA 1
ATOM 4991 C C . ALA B 1 124 ? 6.881 6.056 -51.606 1.00 20.69 123 ALA A C 1
ATOM 4992 O O . ALA B 1 124 ? 7.052 6.077 -52.830 1.00 20.22 123 ALA A O 1
ATOM 4994 N N . THR B 1 125 ? 6.990 7.140 -50.850 1.00 21.18 124 THR A N 1
ATOM 4995 C CA . THR B 1 125 ? 7.523 8.387 -51.382 1.00 18.89 124 THR A CA 1
ATOM 4996 C C . THR B 1 125 ? 9.043 8.380 -51.273 1.00 19.05 124 THR A C 1
ATOM 4997 O O . THR B 1 125 ? 9.608 7.562 -50.559 1.00 17.03 124 THR A O 1
ATOM 5001 N N . GLU B 1 126 ? 9.707 9.292 -51.976 1.00 17.73 125 GLU A N 1
ATOM 5002 C CA . GLU B 1 126 ? 11.147 9.447 -51.779 1.00 17.22 125 GLU A CA 1
ATOM 5003 C C . GLU B 1 126 ? 11.465 9.716 -50.308 1.00 16.99 125 GLU A C 1
ATOM 5004 O O . GLU B 1 126 ? 12.424 9.172 -49.765 1.00 16.63 125 GLU A O 1
ATOM 5010 N N . GLU B 1 127 ? 10.651 10.543 -49.662 1.00 18.16 126 GLU A N 1
ATOM 5011 C CA . GLU B 1 127 ? 10.854 10.838 -48.247 1.00 21.18 126 GLU A CA 1
ATOM 5012 C C . GLU B 1 127 ? 10.778 9.584 -47.378 1.00 18.84 126 GLU A C 1
ATOM 5013 O O . GLU B 1 127 ? 11.574 9.409 -46.455 1.00 17.43 126 GLU A O 1
ATOM 5019 N N . ASP B 1 128 ? 9.802 8.724 -47.660 1.00 18.28 127 ASP A N 1
ATOM 5020 C CA . ASP B 1 128 ? 9.692 7.437 -46.962 1.00 17.63 127 ASP A CA 1
ATOM 5021 C C . ASP B 1 128 ? 10.974 6.619 -47.040 1.00 20.94 127 ASP A C 1
ATOM 5022 O O . ASP B 1 128 ? 11.442 6.065 -46.048 1.00 18.50 127 ASP A O 1
ATOM 5027 N N . LEU B 1 129 ? 11.529 6.511 -48.240 1.00 15.80 128 LEU A N 1
ATOM 5028 C CA . LEU B 1 129 ? 12.686 5.656 -48.432 1.00 15.26 128 LEU A CA 1
ATOM 5029 C C . LEU B 1 129 ? 13.981 6.320 -47.975 1.00 16.87 128 LEU A C 1
ATOM 5030 O O . LEU B 1 129 ? 14.855 5.654 -47.420 1.00 15.97 128 LEU A O 1
ATOM 5035 N N . ALA B 1 130 ? 14.106 7.622 -48.218 1.00 15.29 129 ALA A N 1
ATOM 5036 C CA . ALA B 1 130 ? 15.302 8.370 -47.807 1.00 15.14 129 ALA A CA 1
ATOM 5037 C C . ALA B 1 130 ? 15.438 8.422 -46.281 1.00 19.00 129 ALA A C 1
ATOM 5038 O O . ALA B 1 130 ? 16.543 8.569 -45.756 1.00 20.41 129 ALA A O 1
ATOM 5040 N N . GLY B 1 131 ? 14.306 8.310 -45.596 1.00 17.00 130 GLY A N 1
ATOM 5041 C CA . GLY B 1 131 ? 14.256 8.411 -44.137 1.00 21.33 130 GLY A CA 1
ATOM 5042 C C . GLY B 1 131 ? 14.682 7.155 -43.398 1.00 20.58 130 GLY A C 1
ATOM 5043 O O . GLY B 1 131 ? 14.863 7.182 -42.177 1.00 16.88 130 GLY A O 1
ATOM 5044 N N . ILE B 1 132 ? 14.851 6.051 -44.119 1.00 14.32 131 ILE A N 1
ATOM 5045 C CA . ILE B 1 132 ? 15.299 4.809 -43.502 1.00 13.90 131 ILE A CA 1
ATOM 5046 C C . ILE B 1 132 ? 16.751 4.984 -43.060 1.00 15.49 131 ILE A C 1
ATOM 5047 O O . ILE B 1 132 ? 17.592 5.375 -43.863 1.00 15.39 131 ILE A O 1
ATOM 5052 N N . TYR B 1 133 ? 17.040 4.725 -41.782 1.00 13.37 132 TYR A N 1
ATOM 5053 C CA . TYR B 1 133 ? 18.414 4.819 -41.305 1.00 13.81 132 TYR A CA 1
ATOM 5054 C C . TYR B 1 133 ? 19.279 3.755 -41.971 1.00 13.08 132 TYR A C 1
ATOM 5055 O O . TYR B 1 133 ? 18.899 2.591 -42.023 1.00 14.84 132 TYR A O 1
ATOM 5064 N N . ARG B 1 134 ? 20.446 4.171 -42.460 1.00 15.96 133 ARG A N 1
ATOM 5065 C CA . ARG B 1 134 ? 21.411 3.274 -43.101 1.00 13.16 133 ARG A CA 1
ATOM 5066 C C . ARG B 1 134 ? 22.806 3.457 -42.511 1.00 16.36 133 ARG A C 1
ATOM 5067 O O . ARG B 1 134 ? 23.217 4.577 -42.210 1.00 20.69 133 ARG A O 1
ATOM 5075 N N . PRO B 1 135 ? 23.542 2.358 -42.378 1.00 14.90 134 PRO A N 1
ATOM 5076 C CA . PRO B 1 135 ? 24.947 2.403 -41.954 1.00 15.40 134 PRO A CA 1
ATOM 5077 C C . PRO B 1 135 ? 25.893 2.829 -43.088 1.00 17.81 134 PRO A C 1
ATOM 5078 O O . PRO B 1 135 ? 27.078 3.081 -42.850 1.00 16.54 134 PRO A O 1
ATOM 5082 N N . ARG B 1 136 ? 25.368 2.879 -44.316 1.00 17.99 135 ARG A N 1
ATOM 5083 C CA . ARG B 1 136 ? 26.140 3.278 -45.494 1.00 18.94 135 ARG A CA 1
ATOM 5084 C C . ARG B 1 136 ? 25.146 3.741 -46.550 1.00 17.58 135 ARG A C 1
ATOM 5085 O O . ARG B 1 136 ? 23.974 3.389 -46.474 1.00 16.31 135 ARG A O 1
ATOM 5093 N N . PRO B 1 137 ? 25.607 4.517 -47.542 1.00 16.06 136 PRO A N 1
ATOM 5094 C CA . PRO B 1 137 ? 24.696 4.991 -48.604 1.00 16.30 136 PRO A CA 1
ATOM 5095 C C . PRO B 1 137 ? 24.071 3.862 -49.427 1.00 17.06 136 PRO A C 1
ATOM 5096 O O . PRO B 1 137 ? 24.638 2.778 -49.537 1.00 18.01 136 PRO A O 1
ATOM 5100 N N . GLY B 1 138 ? 22.919 4.140 -50.032 1.00 14.67 137 GLY A N 1
ATOM 5101 C CA . GLY B 1 138 ? 22.226 3.141 -50.837 1.00 16.91 137 GLY A CA 1
ATOM 5102 C C . GLY B 1 138 ? 21.003 2.625 -50.099 1.00 13.32 137 GLY A C 1
ATOM 5103 O O . GLY B 1 138 ? 20.973 2.630 -48.874 1.00 14.68 137 GLY A O 1
ATOM 5104 N N . LEU B 1 139 ? 19.986 2.211 -50.843 1.00 13.53 138 LEU A N 1
ATOM 5105 C CA . LEU B 1 139 ? 18.735 1.764 -50.217 1.00 13.54 138 LEU A CA 1
ATOM 5106 C C . LEU B 1 139 ? 18.851 0.309 -49.823 1.00 14.41 138 LEU A C 1
ATOM 5107 O O . LEU B 1 139 ? 19.628 -0.436 -50.418 1.00 15.49 138 LEU A O 1
ATOM 5112 N N . PRO B 1 140 ? 18.064 -0.112 -48.825 1.00 13.62 139 PRO A N 1
ATOM 5113 C CA . PRO B 1 140 ? 18.174 -1.476 -48.304 1.00 13.21 139 PRO A CA 1
ATOM 5114 C C . PRO B 1 140 ? 17.349 -2.486 -49.096 1.00 13.53 139 PRO A C 1
ATOM 5115 O O . PRO B 1 140 ? 16.532 -3.195 -48.515 1.00 14.27 139 PRO A O 1
ATOM 5119 N N . PHE B 1 141 ? 17.551 -2.545 -50.408 1.00 13.72 140 PHE A N 1
ATOM 5120 C CA . PHE B 1 141 ? 16.799 -3.475 -51.250 1.00 14.95 140 PHE A CA 1
ATOM 5121 C C . PHE B 1 141 ? 17.690 -4.109 -52.295 1.00 15.20 140 PHE A C 1
ATOM 5122 O O . PHE B 1 141 ? 18.655 -3.495 -52.758 1.00 15.45 140 PHE A O 1
ATOM 5130 N N . THR B 1 142 ? 17.352 -5.330 -52.676 1.00 14.94 141 THR A N 1
ATOM 5131 C CA . THR B 1 14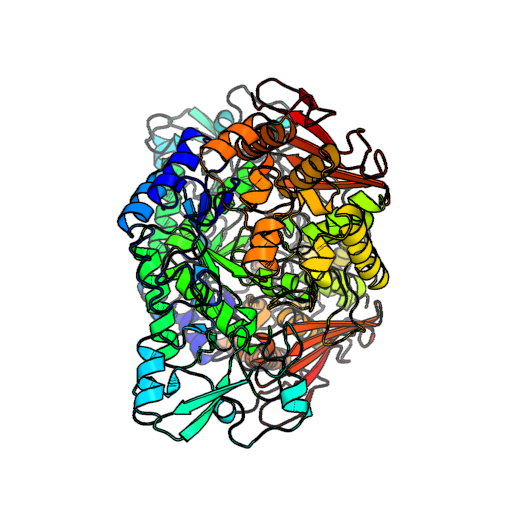2 ? 18.012 -5.960 -53.806 1.00 15.57 141 THR A CA 1
ATOM 5132 C C . THR B 1 142 ? 17.017 -6.854 -54.523 1.00 17.73 141 THR A C 1
ATOM 5133 O O . THR B 1 142 ? 15.952 -7.158 -53.987 1.00 15.70 141 THR A O 1
ATOM 5137 N N . HIS B 1 143 ? 17.342 -7.231 -55.752 1.00 15.63 142 HIS A N 1
ATOM 5138 C CA . HIS B 1 143 ? 16.439 -7.985 -56.593 1.00 16.20 142 HIS A CA 1
ATOM 5139 C C . HIS B 1 143 ? 16.557 -9.484 -56.418 1.00 16.53 142 HIS A C 1
ATOM 5140 O O . HIS B 1 143 ? 17.647 -10.040 -56.529 1.00 16.54 142 HIS A O 1
ATOM 5147 N N . TYR B 1 144 ? 15.428 -10.138 -56.188 1.00 17.54 143 TYR A N 1
ATOM 5148 C CA . TYR B 1 144 ? 15.360 -11.592 -56.244 1.00 17.62 143 TYR A CA 1
ATOM 5149 C C . TYR B 1 144 ? 14.105 -11.980 -56.991 1.00 19.22 143 TYR A C 1
ATOM 5150 O O . TYR B 1 144 ? 13.106 -11.256 -56.934 1.00 20.62 143 TYR A O 1
ATOM 5159 N N . LYS B 1 145 ? 14.130 -13.129 -57.654 1.00 18.68 144 LYS A N 1
ATOM 5160 C CA . LYS B 1 145 ? 12.927 -13.587 -58.335 1.00 19.39 144 LYS A CA 1
ATOM 5161 C C . LYS B 1 145 ? 12.180 -14.595 -57.474 1.00 22.17 144 LYS A C 1
ATOM 5162 O O . LYS B 1 145 ? 12.733 -15.620 -57.079 1.00 22.43 144 LYS A O 1
ATOM 5168 N N . PHE B 1 146 ? 10.926 -14.273 -57.181 1.00 19.93 145 PHE A N 1
ATOM 5169 C CA . PHE B 1 146 ? 10.022 -15.167 -56.471 1.00 20.44 145 PHE A CA 1
ATOM 5170 C C . PHE B 1 146 ? 9.173 -15.906 -57.518 1.00 24.12 145 PHE A C 1
ATOM 5171 O O . PHE B 1 146 ? 8.261 -15.313 -58.083 1.00 22.51 145 PHE A O 1
ATOM 5179 N N . ALA B 1 147 ? 9.470 -17.179 -57.782 1.00 23.02 146 ALA A N 1
ATOM 5180 C CA . ALA B 1 147 ? 8.737 -17.947 -58.791 1.00 25.54 146 ALA A CA 1
ATOM 5181 C C . ALA B 1 147 ? 8.706 -17.201 -60.111 1.00 25.16 146 ALA A C 1
ATOM 5182 O O . ALA B 1 147 ? 7.667 -17.120 -60.767 1.00 29.20 146 ALA A O 1
ATOM 5184 N N . GLY B 1 148 ? 9.847 -16.631 -60.479 1.00 23.47 147 GLY A N 1
ATOM 5185 C CA . GLY B 1 148 ? 9.970 -15.961 -61.760 1.00 27.48 147 GLY A CA 1
ATOM 5186 C C . GLY B 1 148 ? 9.653 -14.477 -61.745 1.00 29.54 147 GLY A C 1
ATOM 5187 O O . GLY B 1 148 ? 9.945 -13.768 -62.707 1.00 27.69 147 GLY A O 1
ATOM 5188 N N . LYS B 1 149 ? 9.055 -13.994 -60.662 1.00 23.98 148 LYS A N 1
ATOM 5189 C CA . LYS B 1 149 ? 8.682 -12.585 -60.581 1.00 21.04 148 LYS A CA 1
ATOM 5190 C C . LYS B 1 149 ? 9.713 -11.767 -59.793 1.00 20.11 148 LYS A C 1
ATOM 5191 O O . LYS B 1 149 ? 10.019 -12.097 -58.654 1.00 21.54 148 LYS A O 1
ATOM 5197 N N . THR B 1 150 ? 10.220 -10.689 -60.383 1.00 19.95 149 THR A N 1
ATOM 5198 C CA . THR B 1 150 ? 11.209 -9.854 -59.695 1.00 18.95 149 THR A CA 1
ATOM 5199 C C . THR B 1 150 ? 10.605 -9.130 -58.497 1.00 20.24 149 THR A C 1
ATOM 5200 O O . THR B 1 150 ? 9.610 -8.416 -58.635 1.00 21.29 149 THR A O 1
ATOM 5204 N N . ARG B 1 151 ? 11.216 -9.323 -57.330 1.00 18.08 150 ARG A N 1
ATOM 5205 C CA . ARG B 1 151 ? 10.785 -8.656 -56.102 1.00 17.70 150 ARG A CA 1
ATOM 5206 C C . ARG B 1 151 ? 11.949 -7.873 -55.512 1.00 16.98 150 ARG A C 1
ATOM 5207 O O . ARG B 1 151 ? 13.108 -8.236 -55.717 1.00 18.66 150 ARG A O 1
ATOM 5215 N N . LEU B 1 152 ? 11.627 -6.804 -54.789 1.00 16.67 151 LEU A N 1
ATOM 5216 C CA . LEU B 1 152 ? 12.618 -6.051 -54.043 1.00 16.05 151 LEU A CA 1
ATOM 5217 C C . LEU B 1 152 ? 12.588 -6.480 -52.583 1.00 15.85 151 LEU A C 1
ATOM 5218 O O . LEU B 1 152 ? 11.682 -6.109 -51.804 1.00 16.04 151 LEU A O 1
ATOM 5223 N N . VAL B 1 153 ? 13.591 -7.276 -52.235 1.00 15.62 152 VAL A N 1
ATOM 5224 C CA . VAL B 1 153 ? 13.710 -7.882 -50.911 1.00 15.45 152 VAL A CA 1
ATOM 5225 C C . VAL B 1 153 ? 14.526 -6.955 -50.023 1.00 14.87 152 VAL A C 1
ATOM 5226 O O . VAL B 1 153 ? 15.542 -6.404 -50.456 1.00 14.60 152 VAL A O 1
ATOM 5230 N N . TRP B 1 154 ? 14.075 -6.780 -48.778 1.00 14.75 153 TRP A N 1
ATOM 5231 C CA . TRP B 1 154 ? 14.725 -5.896 -47.821 1.00 14.28 153 TRP A CA 1
ATOM 5232 C C . TRP B 1 154 ? 16.021 -6.527 -47.340 1.00 14.77 153 TRP A C 1
ATOM 5233 O O . TRP B 1 154 ? 16.018 -7.666 -46.867 1.00 14.31 153 TRP A O 1
ATOM 5244 N N . VAL B 1 155 ? 17.121 -5.805 -47.512 1.00 13.66 154 VAL A N 1
ATOM 5245 C CA . VAL B 1 155 ? 18.435 -6.261 -47.076 1.00 13.78 154 VAL A CA 1
ATOM 5246 C C . VAL B 1 155 ? 19.155 -5.111 -46.390 1.00 13.03 154 VAL A C 1
ATOM 5247 O O . VAL B 1 155 ? 19.524 -4.128 -47.034 1.00 14.70 154 VAL A O 1
ATOM 5251 N N . SER B 1 156 ? 19.331 -5.212 -45.071 1.00 15.16 155 SER A N 1
ATOM 5252 C CA . SER B 1 156 ? 20.015 -4.159 -44.320 1.00 13.22 155 SER A CA 1
ATOM 5253 C C . SER B 1 156 ? 21.513 -4.124 -44.590 1.00 13.45 155 SER A C 1
ATOM 5254 O O . SER B 1 156 ? 22.121 -3.054 -44.584 1.00 15.39 155 SER A O 1
ATOM 5257 N N . PHE B 1 157 ? 22.105 -5.298 -44.802 1.00 13.90 156 PHE A N 1
ATOM 5258 C CA . PHE B 1 157 ? 23.562 -5.432 -44.829 1.00 12.38 156 PHE A CA 1
ATOM 5259 C C . PHE B 1 157 ? 24.008 -5.940 -46.202 1.00 14.23 156 PHE A C 1
ATOM 5260 O O . PHE B 1 157 ? 23.755 -5.242 -47.178 1.00 15.88 156 PHE A O 1
ATOM 5268 N N . THR B 1 158 ? 24.627 -7.111 -46.320 1.00 15.00 157 THR A N 1
ATOM 5269 C CA . THR B 1 158 ? 24.933 -7.576 -47.687 1.00 13.15 157 THR A CA 1
ATOM 5270 C C . THR B 1 158 ? 23.659 -8.032 -48.358 1.00 14.39 157 THR A C 1
ATOM 5271 O O . THR B 1 158 ? 22.699 -8.406 -47.683 1.00 13.88 157 THR A O 1
ATOM 5275 N N . PRO B 1 159 ? 23.639 -8.004 -49.698 1.00 15.25 158 PRO A N 1
ATOM 5276 C CA . PRO B 1 159 ? 22.442 -8.485 -50.393 1.00 15.03 158 PRO A CA 1
ATOM 5277 C C . PRO B 1 159 ? 22.188 -9.975 -50.172 1.00 18.63 158 PRO A C 1
ATOM 5278 O O . PRO B 1 159 ? 21.097 -10.449 -50.519 1.00 16.80 158 PRO A O 1
ATOM 5282 N N . GLN B 1 160 ? 23.168 -10.690 -49.615 1.00 14.68 159 GLN A N 1
ATOM 5283 C CA . GLN B 1 160 ? 23.029 -12.109 -49.284 1.00 14.89 159 GLN A CA 1
ATOM 5284 C C . GLN B 1 160 ? 22.349 -12.335 -47.942 1.00 14.66 159 GLN A C 1
ATOM 5285 O O . GLN B 1 160 ? 21.992 -13.461 -47.608 1.00 17.27 159 GLN A O 1
ATOM 5291 N N . GLN B 1 161 ? 22.193 -11.259 -47.178 1.00 14.16 160 GLN A N 1
ATOM 5292 C CA . GLN B 1 161 ? 21.524 -11.309 -45.885 1.00 14.03 160 GLN A CA 1
ATOM 5293 C C . GLN B 1 161 ? 20.131 -10.728 -46.036 1.00 14.04 160 GLN A C 1
ATOM 5294 O O . GLN B 1 161 ? 19.965 -9.510 -46.080 1.00 15.79 160 GLN A O 1
ATOM 5300 N N . VAL B 1 162 ? 19.138 -11.601 -46.172 1.00 14.49 161 VAL A N 1
ATOM 5301 C CA . VAL B 1 162 ? 17.777 -11.154 -46.410 1.00 14.73 161 VAL A CA 1
ATOM 5302 C C . VAL B 1 162 ? 17.069 -10.959 -45.073 1.00 18.71 161 VAL A C 1
ATOM 5303 O O . VAL B 1 162 ? 17.139 -11.813 -44.186 1.00 15.30 161 VAL A O 1
ATOM 5307 N N . ASP B 1 163 ? 16.422 -9.810 -44.915 1.00 14.31 162 ASP A N 1
ATOM 5308 C CA . ASP B 1 163 ? 15.828 -9.455 -43.618 1.00 14.23 162 ASP A CA 1
ATOM 5309 C C . ASP B 1 163 ? 14.519 -10.213 -43.369 1.00 14.76 162 ASP A C 1
ATOM 5310 O O . ASP B 1 163 ? 13.670 -10.367 -44.268 1.00 16.94 162 ASP A O 1
ATOM 5315 N N . ILE B 1 164 ? 14.341 -10.676 -42.133 1.00 14.85 163 ILE A N 1
ATOM 5316 C CA . ILE B 1 164 ? 13.144 -11.430 -41.810 1.00 17.10 163 ILE A CA 1
ATOM 5317 C C . ILE B 1 164 ? 12.081 -10.505 -41.222 1.00 18.47 163 ILE A C 1
ATOM 5318 O O . ILE B 1 164 ? 12.398 -9.459 -40.664 1.00 17.57 163 ILE A O 1
ATOM 5323 N N . ASP B 1 165 ? 10.819 -10.870 -41.391 1.00 16.05 164 ASP A N 1
ATOM 5324 C CA . ASP B 1 165 ? 9.742 -10.158 -40.710 1.00 17.15 164 ASP A CA 1
ATOM 5325 C C . ASP B 1 165 ? 9.625 -10.730 -39.297 1.00 18.39 164 ASP A C 1
ATOM 5326 O O . ASP B 1 165 ? 9.110 -11.827 -39.108 1.00 19.13 164 ASP A O 1
ATOM 5331 N N . THR B 1 166 ? 10.138 -9.994 -38.315 1.00 18.19 165 THR A N 1
ATOM 5332 C CA . THR B 1 166 ? 10.186 -10.481 -36.942 1.00 18.64 165 THR A CA 1
ATOM 5333 C C . THR B 1 166 ? 8.818 -10.417 -36.273 1.00 24.10 165 THR A C 1
ATOM 5334 O O . THR B 1 166 ? 8.679 -10.831 -35.127 1.00 24.42 165 THR A O 1
ATOM 5338 N N . ASP B 1 167 ? 7.831 -9.874 -36.980 1.00 22.20 166 ASP A N 1
ATOM 5339 C CA . ASP B 1 167 ? 6.456 -9.820 -36.476 1.00 26.94 166 ASP A CA 1
ATOM 5340 C C . ASP B 1 167 ? 5.570 -10.867 -37.163 1.00 24.74 166 ASP A C 1
ATOM 5341 O O . ASP B 1 167 ? 4.369 -10.943 -36.901 1.00 33.40 166 ASP A O 1
ATOM 5346 N N . SER B 1 168 ? 6.153 -11.687 -38.034 1.00 20.33 167 SER A N 1
ATOM 5347 C CA . SER B 1 168 ? 5.384 -12.756 -38.681 1.00 19.61 167 SER A CA 1
ATOM 5348 C C . SER B 1 168 ? 5.403 -14.018 -37.831 1.00 23.11 167 SER A C 1
ATOM 5349 O O . SER B 1 168 ? 6.322 -14.224 -37.038 1.00 22.88 167 SER A O 1
ATOM 5352 N N . ASP B 1 169 ? 4.395 -14.865 -37.994 1.00 23.53 168 ASP A N 1
ATOM 5353 C CA . ASP B 1 169 ? 4.375 -16.145 -37.296 1.00 24.26 168 ASP A CA 1
ATOM 5354 C C . ASP B 1 169 ? 5.588 -16.998 -37.666 1.00 23.70 168 ASP A C 1
ATOM 5355 O O . ASP B 1 169 ? 6.247 -17.563 -36.798 1.00 22.80 168 ASP A O 1
ATOM 5360 N N . LYS B 1 170 ? 5.893 -17.090 -38.956 1.00 20.71 169 LYS A N 1
ATOM 5361 C CA . LYS B 1 170 ? 7.016 -17.909 -39.392 1.00 23.01 169 LYS A CA 1
ATOM 5362 C C . LYS B 1 170 ? 8.346 -17.319 -38.943 1.00 21.18 169 LYS A C 1
ATOM 5363 O O . LYS B 1 170 ? 9.258 -18.053 -38.549 1.00 22.23 169 LYS A O 1
ATOM 5369 N N . GLY B 1 171 ? 8.467 -15.994 -39.010 1.00 19.17 170 GLY A N 1
ATOM 5370 C CA . GLY B 1 171 ? 9.679 -15.336 -38.560 1.00 18.07 170 GLY A CA 1
ATOM 5371 C C . GLY B 1 171 ? 9.918 -15.568 -37.076 1.00 19.55 170 GLY A C 1
ATOM 5372 O O . GLY B 1 171 ? 11.035 -15.885 -36.649 1.00 19.68 170 GLY A O 1
ATOM 5373 N N . TRP B 1 172 ? 8.866 -15.417 -36.285 1.00 18.48 171 TRP A N 1
ATOM 5374 C CA . TRP B 1 172 ? 8.992 -15.617 -34.840 1.00 18.56 171 TRP A CA 1
ATOM 5375 C C . TRP B 1 172 ? 9.344 -17.067 -34.515 1.00 22.75 171 TRP A C 1
ATOM 5376 O O . TRP B 1 172 ? 10.155 -17.334 -33.630 1.00 21.41 171 TRP A O 1
ATOM 5387 N N . GLU B 1 173 ? 8.712 -17.995 -35.230 1.00 22.32 172 GLU A N 1
ATOM 5388 C CA . GLU B 1 173 ? 8.986 -19.418 -35.088 1.00 21.62 172 GLU A CA 1
ATOM 5389 C C . GLU B 1 173 ? 10.466 -19.710 -35.318 1.00 23.05 172 GLU A C 1
ATOM 5390 O O . GLU B 1 173 ? 11.092 -20.463 -34.558 1.00 23.50 172 GLU A O 1
ATOM 5396 N N . TYR B 1 174 ? 11.022 -19.107 -36.363 1.00 20.58 173 TYR A N 1
ATOM 5397 C CA . TYR B 1 174 ? 12.447 -19.240 -36.650 1.00 20.17 173 TYR A CA 1
ATOM 5398 C C . TYR B 1 174 ? 13.299 -18.696 -35.493 1.00 20.62 173 TYR A C 1
ATOM 5399 O O . TYR B 1 174 ? 14.233 -19.363 -35.041 1.00 20.59 173 TYR A O 1
ATOM 5408 N N . LEU B 1 175 ? 12.977 -17.507 -34.991 1.00 17.83 174 LEU A N 1
ATOM 5409 C CA . LEU B 1 175 ? 13.765 -16.953 -33.883 1.00 17.32 174 LEU A CA 1
ATOM 5410 C C . LEU B 1 175 ? 13.701 -17.837 -32.633 1.00 19.86 174 LEU A C 1
ATOM 5411 O O . LEU B 1 175 ? 14.710 -18.033 -31.958 1.00 19.83 174 LEU A O 1
ATOM 5416 N N . MET B 1 176 ? 12.529 -18.376 -32.321 1.00 19.83 175 MET A N 1
ATOM 5417 C CA . MET B 1 176 ? 12.429 -19.231 -31.140 1.00 19.88 175 MET A CA 1
ATOM 5418 C C . MET B 1 176 ? 13.194 -20.541 -31.355 1.00 20.82 175 MET A C 1
ATOM 5419 O O . MET B 1 176 ? 13.692 -21.124 -30.397 1.00 22.27 175 MET A O 1
ATOM 5424 N N . SER B 1 177 ? 13.303 -20.999 -32.601 1.00 22.13 176 SER A N 1
ATOM 5425 C CA . SER B 1 177 ? 14.115 -22.190 -32.884 1.00 21.52 176 SER A CA 1
ATOM 5426 C C . SER B 1 177 ? 15.572 -21.913 -32.532 1.00 21.31 176 SER A C 1
ATOM 5427 O O . SER B 1 177 ? 16.284 -22.787 -32.036 1.00 23.81 176 SER A O 1
ATOM 5430 N N . ILE B 1 178 ? 16.012 -20.690 -32.784 1.00 19.04 177 ILE A N 1
ATOM 5431 C CA . ILE B 1 178 ? 17.372 -20.316 -32.412 1.00 18.08 177 ILE A CA 1
ATOM 5432 C C . ILE B 1 178 ? 17.517 -20.311 -30.891 1.00 18.12 177 ILE A C 1
ATOM 5433 O O . ILE B 1 178 ? 18.465 -20.888 -30.358 1.00 19.11 177 ILE A O 1
ATOM 5438 N N . P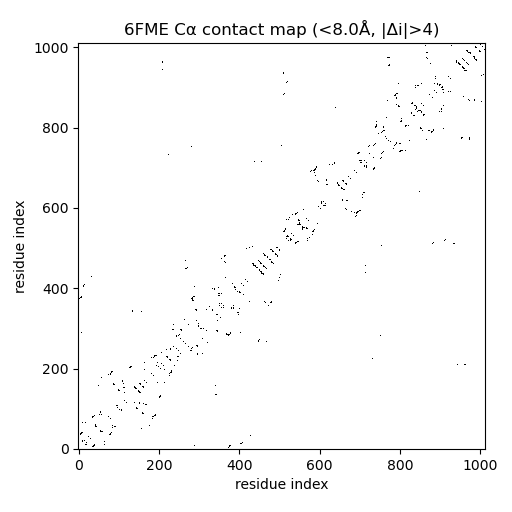HE B 1 179 ? 16.576 -19.673 -30.198 1.00 18.06 178 PHE A N 1
ATOM 5439 C CA . PHE B 1 179 ? 16.654 -19.596 -28.736 1.00 20.23 178 PHE A CA 1
ATOM 5440 C C . PHE B 1 179 ? 16.616 -21.000 -28.132 1.00 22.74 178 PHE A C 1
ATOM 5441 O O . PHE B 1 179 ? 17.364 -21.309 -27.202 1.00 19.64 178 PHE A O 1
ATOM 5449 N N . ASP B 1 180 ? 15.743 -21.857 -28.658 1.00 19.81 179 ASP A N 1
ATOM 5450 C CA . ASP B 1 180 ? 15.645 -23.217 -28.139 1.00 22.28 179 ASP A CA 1
ATOM 5451 C C . ASP B 1 180 ? 16.953 -23.981 -28.313 1.00 21.28 179 ASP A C 1
ATOM 5452 O O . ASP B 1 180 ? 17.387 -24.693 -27.412 1.00 22.49 179 ASP A O 1
ATOM 5457 N N . GLN B 1 181 ? 17.568 -23.850 -29.484 1.00 20.42 180 GLN A N 1
ATOM 5458 C CA . GLN B 1 181 ? 18.816 -24.553 -29.731 1.00 20.58 180 GLN A CA 1
ATOM 5459 C C . GLN B 1 181 ? 19.886 -24.116 -28.726 1.00 20.12 180 GLN A C 1
ATOM 5460 O O . GLN B 1 181 ? 20.556 -24.960 -28.127 1.00 22.16 180 GLN A O 1
ATOM 5466 N N . MET B 1 182 ? 20.031 -22.812 -28.520 1.00 19.55 181 MET A N 1
ATOM 5467 C CA . MET B 1 182 ? 21.080 -22.327 -27.619 1.00 19.10 181 MET A CA 1
ATOM 5468 C C . MET B 1 182 ? 20.826 -22.762 -26.173 1.00 20.82 181 MET A C 1
ATOM 5469 O O . MET B 1 182 ? 21.756 -23.126 -25.454 1.00 24.35 181 MET A O 1
ATOM 5474 N N . ALA B 1 183 ? 19.570 -22.739 -25.748 1.00 19.58 182 ALA A N 1
ATOM 5475 C CA . ALA B 1 183 ? 19.241 -23.166 -24.395 1.00 20.12 182 ALA A CA 1
ATOM 5476 C C . ALA B 1 183 ? 19.573 -24.647 -24.202 1.00 26.84 182 ALA A C 1
ATOM 5477 O O . ALA B 1 183 ? 20.027 -25.069 -23.129 1.00 29.91 182 ALA A O 1
ATOM 5479 N N . ALA B 1 184 ? 19.352 -25.428 -25.253 1.00 21.52 183 ALA A N 1
ATOM 5480 C CA . ALA B 1 184 ? 19.574 -26.864 -25.211 1.00 22.61 183 ALA A CA 1
ATOM 5481 C C . ALA B 1 184 ? 21.047 -27.230 -25.358 1.00 25.86 183 ALA A C 1
ATOM 5482 O O . ALA B 1 184 ? 21.428 -28.370 -25.123 1.00 25.58 183 ALA A O 1
ATOM 5484 N N . SER B 1 185 ? 21.874 -26.269 -25.743 1.00 24.55 184 SER A N 1
ATOM 5485 C CA . SER B 1 185 ? 23.275 -26.562 -26.023 1.00 24.79 184 SER A CA 1
ATOM 5486 C C . SER B 1 185 ? 24.218 -25.908 -25.009 1.00 22.88 184 SER A C 1
ATOM 5487 O O . SER B 1 185 ? 25.381 -25.636 -25.315 1.00 26.50 184 SER A O 1
ATOM 5490 N N . HIS B 1 186 ? 23.702 -25.642 -23.813 1.00 21.07 185 HIS A N 1
ATOM 5491 C CA . HIS B 1 186 ? 24.519 -25.170 -22.693 1.00 22.44 185 HIS A CA 1
ATOM 5492 C C . HIS B 1 186 ? 25.131 -23.791 -22.913 1.00 24.40 185 HIS A C 1
ATOM 5493 O O . HIS B 1 186 ? 26.182 -23.464 -22.349 1.00 23.96 185 HIS A O 1
ATOM 5500 N N . VAL B 1 187 ? 24.466 -22.983 -23.727 1.00 19.17 186 VAL A N 1
ATOM 5501 C CA . VAL B 1 187 ? 24.813 -21.577 -23.870 1.00 18.25 186 VAL A CA 1
ATOM 5502 C C . VAL B 1 187 ? 24.288 -20.792 -22.662 1.00 19.60 186 VAL A C 1
ATOM 5503 O O . VAL B 1 187 ? 23.207 -21.098 -22.137 1.00 19.97 186 VAL A O 1
ATOM 5507 N N . SER B 1 188 ? 25.060 -19.817 -22.193 1.00 18.64 187 SER A N 1
ATOM 5508 C CA . SER B 1 188 ? 24.648 -19.024 -21.023 1.00 17.76 187 SER A CA 1
ATOM 5509 C C . SER B 1 188 ? 23.999 -17.692 -21.392 1.00 19.47 187 SER A C 1
ATOM 5510 O O . SER B 1 188 ? 23.025 -17.268 -20.752 1.00 18.80 187 SER A O 1
ATOM 5513 N N . TYR B 1 189 ? 24.561 -17.038 -22.405 1.00 16.46 188 TYR A N 1
ATOM 5514 C CA . TYR B 1 189 ? 24.212 -15.663 -22.763 1.00 15.96 188 TYR A CA 1
ATOM 5515 C C . TYR B 1 189 ? 23.980 -15.534 -24.261 1.00 15.48 188 TYR A C 1
ATOM 5516 O O . TYR B 1 189 ? 24.651 -16.186 -25.055 1.00 16.73 188 TYR A O 1
ATOM 5525 N N . ILE B 1 190 ? 23.073 -14.639 -24.632 1.00 14.98 189 ILE A N 1
ATOM 5526 C CA . ILE B 1 190 ? 22.744 -14.377 -26.023 1.00 15.44 189 ILE A CA 1
ATOM 5527 C C . ILE B 1 190 ? 22.990 -12.932 -26.384 1.00 14.14 189 ILE A C 1
ATOM 5528 O O . ILE B 1 190 ? 22.573 -12.007 -25.657 1.00 15.85 189 ILE A O 1
ATOM 5533 N N . ARG B 1 191 ? 23.635 -12.737 -27.531 1.00 13.86 190 ARG A N 1
ATOM 5534 C CA . ARG B 1 191 ? 23.816 -11.421 -28.097 1.00 13.89 190 ARG A CA 1
ATOM 5535 C C . ARG B 1 191 ? 22.822 -11.244 -29.232 1.00 14.91 190 ARG A C 1
ATOM 5536 O O . ARG B 1 191 ? 22.890 -11.965 -30.221 1.00 14.17 190 ARG A O 1
ATOM 5544 N N . LEU B 1 192 ? 21.911 -10.285 -29.102 1.00 14.26 191 LEU A N 1
ATOM 5545 C CA . LEU B 1 192 ? 20.983 -10.008 -30.194 1.00 13.27 191 LEU A CA 1
ATOM 5546 C C . LEU B 1 192 ? 21.639 -9.082 -31.212 1.00 12.87 191 LEU A C 1
ATOM 5547 O O . LEU B 1 192 ? 21.701 -7.855 -31.031 1.00 14.14 191 LEU A O 1
ATOM 5552 N N . ASP B 1 193 ? 22.147 -9.700 -32.273 1.00 12.81 192 ASP A N 1
ATOM 5553 C CA . ASP B 1 193 ? 22.853 -8.991 -33.340 1.00 13.98 192 ASP A CA 1
ATOM 5554 C C . ASP B 1 193 ? 21.946 -8.021 -34.094 1.00 12.88 192 ASP A C 1
ATOM 5555 O O . ASP B 1 193 ? 20.824 -8.385 -34.452 1.00 15.41 192 ASP A O 1
ATOM 5560 N N . ALA B 1 194 ? 22.442 -6.802 -34.312 1.00 12.14 193 ALA A N 1
ATOM 5561 C CA . ALA B 1 194 ? 21.793 -5.818 -35.177 1.00 12.06 193 ALA A CA 1
ATOM 5562 C C . ALA B 1 194 ? 20.322 -5.622 -34.840 1.00 15.21 193 ALA A C 1
ATOM 5563 O O . ALA B 1 194 ? 19.512 -5.309 -35.716 1.00 14.42 193 ALA A O 1
ATOM 5565 N N . VAL B 1 195 ? 19.952 -5.779 -33.561 1.00 12.89 194 VAL A N 1
ATOM 5566 C CA . VAL B 1 195 ? 18.531 -5.844 -33.230 1.00 13.02 194 VAL A CA 1
ATOM 5567 C C . VAL B 1 195 ? 17.841 -4.487 -33.414 1.00 12.74 194 VAL A C 1
ATOM 5568 O O . VAL B 1 195 ? 16.623 -4.417 -33.589 1.00 13.04 194 VAL A O 1
ATOM 5572 N N . GLY B 1 196 ? 18.622 -3.415 -33.416 1.00 12.50 195 GLY A N 1
ATOM 5573 C CA . GLY B 1 196 ? 18.090 -2.088 -33.666 1.00 12.74 195 GLY A CA 1
ATOM 5574 C C . GLY B 1 196 ? 17.399 -1.973 -35.022 1.00 13.89 195 GLY A C 1
ATOM 5575 O O . GLY B 1 196 ? 16.571 -1.091 -35.216 1.00 12.88 195 GLY A O 1
ATOM 5576 N N . TYR B 1 197 ? 17.769 -2.858 -35.947 1.00 12.56 196 TYR A N 1
ATOM 5577 C CA . TYR B 1 197 ? 17.216 -2.856 -37.311 1.00 12.96 196 TYR A CA 1
ATOM 5578 C C . TYR B 1 197 ? 16.009 -3.762 -37.474 1.00 14.86 196 TYR A C 1
ATOM 5579 O O . TYR B 1 197 ? 15.360 -3.762 -38.532 1.00 15.36 196 TYR A O 1
ATOM 5588 N N . GLY B 1 198 ? 15.692 -4.530 -36.437 1.00 15.06 197 GLY A N 1
ATOM 5589 C CA . GLY B 1 198 ? 14.765 -5.643 -36.591 1.00 13.55 197 GLY A CA 1
ATOM 5590 C C . GLY B 1 198 ? 13.284 -5.353 -36.759 1.00 13.99 197 GLY A C 1
ATOM 5591 O O . GLY B 1 198 ? 12.508 -6.266 -37.018 1.00 18.33 197 GLY A O 1
ATOM 5592 N N . ALA B 1 199 ? 12.890 -4.096 -36.609 1.00 15.91 198 ALA A N 1
ATOM 5593 C CA . ALA B 1 199 ? 11.492 -3.719 -36.770 1.00 16.48 198 ALA A CA 1
ATOM 5594 C C . ALA B 1 199 ? 11.362 -2.679 -37.887 1.00 15.67 198 ALA A C 1
ATOM 5595 O O . ALA B 1 199 ? 12.060 -1.667 -37.877 1.00 17.66 198 ALA A O 1
ATOM 5597 N N . LYS B 1 200 ? 10.501 -2.950 -38.871 1.00 15.35 199 LYS A N 1
ATOM 5598 C CA . LYS B 1 200 ? 10.268 -1.994 -39.958 1.00 17.21 199 LYS A CA 1
ATOM 5599 C C . LYS B 1 200 ? 8.849 -1.442 -39.901 1.00 16.78 199 LYS A C 1
ATOM 5600 O O . LYS B 1 200 ? 7.885 -2.181 -39.672 1.00 18.71 199 LYS A O 1
ATOM 5606 N N . GLU B 1 201 ? 8.718 -0.148 -40.174 1.00 21.12 200 GLU A N 1
ATOM 5607 C CA . GLU B 1 201 ? 7.398 0.478 -40.237 1.00 25.11 200 GLU A CA 1
ATOM 5608 C C . GLU B 1 201 ? 7.440 1.718 -41.114 1.00 23.02 200 GLU A C 1
ATOM 5609 O O . GLU B 1 201 ? 8.314 2.579 -40.928 1.00 27.02 200 GLU A O 1
ATOM 5615 N N . ALA B 1 202 ? 6.521 1.791 -42.075 1.00 22.85 201 ALA A N 1
ATOM 5616 C CA . ALA B 1 202 ? 6.517 2.869 -43.056 1.00 25.19 201 ALA A CA 1
ATOM 5617 C C . ALA B 1 202 ? 6.441 4.221 -42.371 1.00 27.37 201 ALA A C 1
ATOM 5618 O O . ALA B 1 202 ? 5.698 4.389 -41.416 1.00 29.02 201 ALA A O 1
ATOM 5620 N N . GLY B 1 203 ? 7.231 5.175 -42.853 1.00 28.63 202 GLY A N 1
ATOM 5621 C CA . GLY B 1 203 ? 7.218 6.508 -42.283 1.00 32.57 202 GLY A CA 1
ATOM 5622 C C . GLY B 1 203 ? 8.120 6.689 -41.072 1.00 31.36 202 GLY A C 1
ATOM 5623 O O . GLY B 1 203 ? 8.173 7.781 -40.511 1.00 36.52 202 GLY A O 1
ATOM 5624 N N . THR B 1 204 ? 8.807 5.628 -40.648 1.00 22.92 203 THR A N 1
ATOM 5625 C CA . THR B 1 204 ? 9.797 5.757 -39.576 1.00 17.39 203 THR A CA 1
ATOM 5626 C C . THR B 1 204 ? 11.197 5.474 -40.099 1.00 19.40 203 THR A C 1
ATOM 5627 O O . THR B 1 204 ? 11.361 5.047 -41.240 1.00 19.71 203 THR A O 1
ATOM 5631 N N . SER B 1 205 ? 12.200 5.689 -39.254 1.00 15.55 204 SER A N 1
ATOM 5632 C CA . SER B 1 205 ? 13.587 5.420 -39.618 1.00 17.06 204 SER A CA 1
ATOM 5633 C C . SER B 1 205 ? 13.890 3.932 -39.680 1.00 14.38 204 SER A C 1
ATOM 5634 O O . SER B 1 205 ? 14.936 3.537 -40.189 1.00 14.93 204 SER A O 1
ATOM 5637 N N . CYS B 1 206 ? 12.973 3.125 -39.145 1.00 14.21 205 CYS A N 1
ATOM 5638 C CA . CYS B 1 206 ? 13.154 1.676 -39.008 1.00 13.97 205 CYS A CA 1
ATOM 5639 C C . CYS B 1 206 ? 14.394 1.323 -38.181 1.00 13.55 205 CYS A C 1
ATOM 5640 O O . CYS B 1 206 ? 14.940 0.227 -38.316 1.00 14.62 205 CYS A O 1
ATOM 5643 N N . PHE B 1 207 ? 14.826 2.236 -37.312 1.00 13.54 206 PHE A N 1
ATOM 5644 C CA . PHE B 1 207 ? 15.944 1.946 -36.421 1.00 13.22 206 PHE A CA 1
ATOM 5645 C C . PHE B 1 207 ? 15.630 2.463 -35.023 1.00 16.46 206 PHE A C 1
ATOM 5646 O O . PHE B 1 207 ? 15.455 3.667 -34.832 1.00 13.70 206 PHE A O 1
ATOM 5654 N N . MET B 1 208 ? 15.558 1.537 -34.070 1.00 13.42 207 MET A N 1
ATOM 5655 C CA . MET B 1 208 ? 15.313 1.870 -32.662 1.00 13.65 207 MET A CA 1
ATOM 5656 C C . MET B 1 208 ? 14.087 2.748 -32.482 1.00 14.19 207 MET A C 1
ATOM 5657 O O . MET B 1 208 ? 14.117 3.799 -31.812 1.00 15.10 207 MET A O 1
ATOM 5662 N N . THR B 1 209 ? 12.984 2.293 -33.065 1.00 14.44 208 THR A N 1
ATOM 5663 C CA . THR B 1 209 ? 11.705 2.983 -32.972 1.00 15.04 208 THR A CA 1
ATOM 5664 C C . THR B 1 209 ? 10.851 2.320 -31.890 1.00 15.41 208 THR A C 1
ATOM 5665 O O . THR B 1 209 ? 11.237 1.279 -31.350 1.00 15.19 208 THR A O 1
ATOM 5669 N N . PRO B 1 210 ? 9.683 2.905 -31.578 1.00 16.04 209 PRO A N 1
ATOM 5670 C CA . PRO B 1 210 ? 8.826 2.223 -30.599 1.00 16.48 209 PRO A CA 1
ATOM 5671 C C . PRO B 1 210 ? 8.492 0.775 -31.002 1.00 18.17 209 PRO A C 1
ATOM 5672 O O . PRO B 1 210 ? 8.364 -0.103 -30.145 1.00 18.43 209 PRO A O 1
ATOM 5676 N N . LYS B 1 211 ? 8.355 0.513 -32.297 1.00 16.27 210 LYS A N 1
ATOM 5677 C CA . LYS B 1 211 ? 8.150 -0.860 -32.730 1.00 16.23 210 LYS A CA 1
ATOM 5678 C C . LYS B 1 211 ? 9.377 -1.729 -32.401 1.00 18.09 210 LYS A C 1
ATOM 5679 O O . LYS B 1 211 ? 9.241 -2.890 -32.004 1.00 15.79 210 LYS A O 1
ATOM 5685 N N . THR B 1 212 ? 10.574 -1.167 -32.561 1.00 15.14 211 THR A N 1
ATOM 5686 C CA . THR B 1 212 ? 11.807 -1.870 -32.208 1.00 14.67 211 THR A CA 1
ATOM 5687 C C . THR B 1 212 ? 11.861 -2.159 -30.706 1.00 14.83 211 THR A C 1
ATOM 5688 O O . THR B 1 212 ? 12.301 -3.229 -30.297 1.00 14.72 211 THR A O 1
ATOM 5692 N N . PHE B 1 213 ? 11.432 -1.192 -29.910 1.00 15.13 212 PHE A N 1
ATOM 5693 C CA . PHE B 1 213 ? 11.363 -1.390 -28.456 1.00 15.38 212 PHE A CA 1
ATOM 5694 C C . PHE B 1 213 ? 10.503 -2.616 -28.091 1.00 17.82 212 PHE A C 1
ATOM 5695 O O . PHE B 1 213 ? 10.863 -3.392 -27.202 1.00 18.07 212 PHE A O 1
ATOM 5703 N N . LYS B 1 214 ? 9.350 -2.758 -28.745 1.00 16.20 213 LYS A N 1
ATOM 5704 C CA . LYS B 1 214 ? 8.475 -3.901 -28.484 1.00 19.36 213 LYS A CA 1
ATOM 5705 C C . LYS B 1 214 ? 9.183 -5.220 -28.830 1.00 17.57 213 LYS A C 1
ATOM 5706 O O . LYS B 1 214 ? 9.105 -6.190 -28.074 1.00 19.94 213 LYS A O 1
ATOM 5712 N N . LEU B 1 215 ? 9.877 -5.239 -29.963 1.00 15.90 214 LEU A N 1
ATOM 5713 C CA . LEU B 1 215 ? 10.599 -6.434 -30.396 1.00 15.66 214 LEU A CA 1
ATOM 5714 C C . LEU B 1 215 ? 11.667 -6.825 -29.370 1.00 16.12 214 LEU A C 1
ATOM 5715 O O . LEU B 1 215 ? 11.792 -7.991 -28.971 1.00 16.91 214 LEU A O 1
ATOM 5720 N N . ILE B 1 216 ? 12.412 -5.823 -28.932 1.00 17.08 215 ILE A N 1
ATOM 5721 C CA . ILE B 1 216 ? 13.499 -6.039 -27.977 1.00 14.81 215 ILE A CA 1
ATOM 5722 C C . ILE B 1 216 ? 12.955 -6.588 -26.665 1.00 15.30 215 ILE A C 1
ATOM 5723 O O . ILE B 1 216 ? 13.510 -7.542 -26.114 1.00 17.76 215 ILE A O 1
ATOM 5728 N N . SER B 1 217 ? 11.855 -6.013 -26.178 1.00 15.76 216 SER A N 1
ATOM 5729 C CA . SER B 1 217 ? 11.264 -6.504 -24.937 1.00 16.31 216 SER A CA 1
ATOM 5730 C C . SER B 1 217 ? 10.724 -7.916 -25.104 1.00 17.44 216 SER A C 1
ATOM 5731 O O . SER B 1 217 ? 10.850 -8.748 -24.199 1.00 20.21 216 SER A O 1
ATOM 5734 N N . ARG B 1 218 ? 10.120 -8.195 -26.255 1.00 16.81 217 ARG A N 1
ATOM 5735 C CA . ARG B 1 218 ? 9.606 -9.529 -26.503 1.00 17.40 217 ARG A CA 1
ATOM 5736 C C . ARG B 1 218 ? 10.741 -10.553 -26.538 1.00 16.99 217 ARG A C 1
ATOM 5737 O O . ARG B 1 218 ? 10.657 -11.610 -25.914 1.00 20.46 217 ARG A O 1
ATOM 5745 N N . LEU B 1 219 ? 11.801 -10.233 -27.271 1.00 16.33 218 LEU A N 1
ATOM 5746 C CA . LEU B 1 219 ? 12.947 -11.124 -27.327 1.00 16.32 218 LEU A CA 1
ATOM 5747 C C . LEU B 1 219 ? 13.580 -11.322 -25.950 1.00 20.75 218 LEU A C 1
ATOM 5748 O O . LEU B 1 219 ? 13.954 -12.437 -25.586 1.00 17.50 218 LEU A O 1
ATOM 5753 N N . ARG B 1 220 ? 13.690 -10.249 -25.175 1.00 15.97 219 ARG A N 1
ATOM 5754 C CA . ARG B 1 220 ? 14.275 -10.355 -23.834 1.00 18.77 219 ARG A CA 1
ATOM 5755 C C . ARG B 1 220 ? 13.458 -11.329 -22.966 1.00 20.18 219 ARG A C 1
ATOM 5756 O O . ARG B 1 220 ? 14.022 -12.178 -22.273 1.00 19.84 219 ARG A O 1
ATOM 5764 N N . GLU B 1 221 ? 12.134 -11.222 -23.012 1.00 17.28 220 GLU A N 1
ATOM 5765 C CA . GLU B 1 221 ? 11.280 -12.126 -22.251 1.00 19.35 220 GLU A CA 1
ATOM 5766 C C . GLU B 1 221 ? 11.486 -13.593 -22.650 1.00 20.04 220 GLU A C 1
ATOM 5767 O O . GLU B 1 221 ? 11.458 -14.483 -21.798 1.00 21.34 220 GLU A O 1
ATOM 5773 N N . GLU B 1 222 ? 11.693 -13.845 -23.940 1.00 20.98 221 GLU A N 1
ATOM 5774 C CA . GLU B 1 222 ? 11.930 -15.211 -24.406 1.00 21.44 221 GLU A CA 1
ATOM 5775 C C . GLU B 1 222 ? 13.275 -15.735 -23.913 1.00 19.76 221 GLU A C 1
ATOM 5776 O O . GLU B 1 222 ? 13.409 -16.927 -23.620 1.00 25.48 221 GLU A O 1
ATOM 5782 N N . GLY B 1 223 ? 14.267 -14.851 -23.825 1.00 19.50 222 GLY A N 1
ATOM 5783 C CA . GLY B 1 223 ? 15.547 -15.211 -23.241 1.00 22.04 222 GLY A CA 1
ATOM 5784 C C . GLY B 1 223 ? 15.404 -15.602 -21.775 1.00 20.67 222 GLY A C 1
ATOM 5785 O O . GLY B 1 223 ? 15.859 -16.671 -21.347 1.00 19.66 222 GLY A O 1
ATOM 5786 N N . VAL B 1 224 ? 14.754 -14.745 -20.994 1.00 20.27 223 VAL A N 1
ATOM 5787 C CA . VAL B 1 224 ? 14.659 -14.984 -19.547 1.00 20.50 223 VAL A CA 1
ATOM 5788 C C . VAL B 1 224 ? 13.941 -16.294 -19.258 1.00 21.91 223 VAL A C 1
ATOM 5789 O O . VAL B 1 224 ? 14.299 -17.022 -18.331 1.00 23.75 223 VAL A O 1
ATOM 5793 N N . LYS B 1 225 ? 12.921 -16.586 -20.054 1.00 21.83 224 LYS A N 1
ATOM 5794 C CA . LYS B 1 225 ? 12.150 -17.812 -19.903 1.00 25.33 224 LYS A CA 1
ATOM 5795 C C . LYS B 1 225 ? 13.022 -19.052 -20.089 1.00 26.56 224 LYS A C 1
ATOM 5796 O O . LYS B 1 225 ? 12.692 -20.125 -19.595 1.00 25.98 224 LYS A O 1
ATOM 5802 N N . ARG B 1 226 ? 14.133 -18.895 -20.809 1.00 22.42 225 ARG A N 1
ATOM 5803 C CA . ARG B 1 226 ? 15.039 -20.003 -21.112 1.00 28.17 225 ARG A CA 1
ATOM 5804 C C . ARG B 1 226 ? 16.343 -19.957 -20.321 1.00 27.28 225 ARG A C 1
ATOM 5805 O O . ARG B 1 226 ? 17.244 -20.760 -20.548 1.00 26.12 225 ARG A O 1
ATOM 5813 N N . GLY B 1 227 ? 16.446 -19.012 -19.399 1.00 23.00 226 GLY A N 1
ATOM 5814 C CA . GLY B 1 227 ? 17.633 -18.889 -18.572 1.00 24.52 226 GLY A CA 1
ATOM 5815 C C . GLY B 1 227 ? 18.791 -18.231 -19.291 1.00 23.73 226 GLY A C 1
ATOM 5816 O O . GLY B 1 227 ? 19.943 -18.357 -18.874 1.00 28.41 226 GLY A O 1
ATOM 5817 N N . LEU B 1 228 ? 18.487 -17.524 -20.380 1.00 20.76 227 LEU A N 1
ATOM 5818 C CA . LEU B 1 228 ? 19.506 -16.879 -21.207 1.00 21.53 227 LEU A CA 1
ATOM 5819 C C . LEU B 1 228 ? 19.541 -15.366 -21.004 1.00 21.20 227 LEU A C 1
ATOM 5820 O O . LEU B 1 228 ? 18.585 -14.675 -21.340 1.00 25.90 227 LEU A O 1
ATOM 5825 N N . GLU B 1 229 ? 20.618 -14.830 -20.451 1.00 18.28 228 GLU A N 1
ATOM 5826 C CA . GLU B 1 229 ? 20.699 -13.380 -20.367 1.00 16.43 228 GLU A CA 1
ATOM 5827 C C . GLU B 1 229 ? 20.892 -12.737 -21.724 1.00 17.01 228 GLU A C 1
ATOM 5828 O O . GLU B 1 229 ? 21.595 -13.262 -22.588 1.00 19.38 228 GLU A O 1
ATOM 5834 N N . ILE B 1 230 ? 20.274 -11.576 -21.897 1.00 15.48 229 ILE A N 1
ATOM 5835 C CA . ILE B 1 230 ? 20.202 -10.954 -23.211 1.00 17.18 229 ILE A CA 1
ATOM 5836 C C . ILE B 1 230 ? 21.044 -9.688 -23.252 1.00 16.74 229 ILE A C 1
ATOM 5837 O O . ILE B 1 230 ? 20.796 -8.733 -22.505 1.00 16.87 229 ILE A O 1
ATOM 5842 N N . LEU B 1 231 ? 22.034 -9.703 -24.137 1.00 13.75 230 LEU A N 1
ATOM 5843 C CA . LEU B 1 231 ? 22.822 -8.535 -24.484 1.00 13.90 230 LEU A CA 1
ATOM 5844 C C . LEU B 1 231 ? 22.333 -8.062 -25.852 1.00 17.69 230 LEU A C 1
ATOM 5845 O O . LEU B 1 231 ? 22.233 -8.878 -26.759 1.00 20.81 230 LEU A O 1
ATOM 5850 N N . ILE B 1 232 ? 22.047 -6.775 -26.012 1.00 13.54 231 ILE A N 1
ATOM 5851 C CA . ILE B 1 232 ? 21.685 -6.283 -27.351 1.00 13.05 231 ILE A CA 1
ATOM 5852 C C . ILE B 1 232 ? 22.829 -5.494 -27.967 1.00 12.58 231 ILE A C 1
ATOM 5853 O O . ILE B 1 232 ? 23.532 -4.743 -27.263 1.00 14.01 231 ILE A O 1
ATOM 5858 N N . GLU B 1 233 ? 23.038 -5.682 -29.277 1.00 12.71 232 GLU A N 1
ATOM 5859 C CA . GLU B 1 233 ? 23.998 -4.860 -30.013 1.00 12.45 232 GLU A CA 1
ATOM 5860 C C . GLU B 1 233 ? 23.279 -3.694 -30.663 1.00 13.87 232 GLU A C 1
ATOM 5861 O O . GLU B 1 233 ? 22.475 -3.901 -31.577 1.00 14.41 232 GLU A O 1
ATOM 5867 N N . VAL B 1 234 ? 23.567 -2.486 -30.190 1.00 13.23 233 VAL A N 1
ATOM 5868 C CA . VAL B 1 234 ? 23.027 -1.268 -30.770 1.00 12.55 233 VAL A CA 1
ATOM 5869 C C . VAL B 1 234 ? 24.123 -0.207 -30.858 1.00 14.00 233 VAL A C 1
ATOM 5870 O O . VAL B 1 234 ? 24.612 0.268 -29.828 1.00 14.71 233 VAL A O 1
ATOM 5874 N N . HIS B 1 235 ? 24.557 0.112 -32.073 1.00 13.85 234 HIS A N 1
ATOM 5875 C CA . HIS B 1 235 ? 25.389 1.296 -32.301 1.00 11.78 234 HIS A CA 1
ATOM 5876 C C . HIS B 1 235 ? 24.474 2.448 -32.650 1.00 18.14 234 HIS A C 1
ATOM 5877 O O . HIS B 1 235 ? 23.913 2.495 -33.750 1.00 18.07 234 HIS A O 1
ATOM 5884 N N . SER B 1 236 ? 24.333 3.384 -31.727 1.00 22.82 235 SER A N 1
ATOM 5885 C CA . SER B 1 236 ? 23.351 4.446 -31.897 1.00 22.32 235 SER A CA 1
ATOM 5886 C C . SER B 1 236 ? 23.839 5.727 -31.270 1.00 25.31 235 SER A C 1
ATOM 5887 O O . SER B 1 236 ? 24.859 5.731 -30.577 1.00 19.52 235 SER A O 1
ATOM 5890 N N . TYR B 1 237 ? 23.108 6.805 -31.526 1.00 21.03 236 TYR A N 1
ATOM 5891 C CA . TYR B 1 237 ? 23.218 8.024 -30.736 1.00 16.78 236 TYR A CA 1
ATOM 5892 C C . TYR B 1 237 ? 23.150 7.622 -29.271 1.00 16.47 236 TYR A C 1
ATOM 5893 O O . TYR B 1 237 ? 22.344 6.760 -28.905 1.00 20.46 236 TYR A O 1
ATOM 5902 N N . TYR B 1 238 ? 23.995 8.210 -28.428 1.00 14.37 237 TYR A N 1
ATOM 5903 C CA . TYR B 1 238 ? 24.181 7.634 -27.094 1.00 16.24 237 TYR A CA 1
ATOM 5904 C C . TYR B 1 238 ? 22.918 7.658 -26.238 1.00 17.85 237 TYR A C 1
ATOM 5905 O O . TYR B 1 238 ? 22.726 6.758 -25.418 1.00 18.06 237 TYR A O 1
ATOM 5914 N N . LYS B 1 239 ? 22.049 8.654 -26.423 1.00 17.14 238 LYS A N 1
ATOM 5915 C CA . LYS B 1 239 ? 20.878 8.758 -25.553 1.00 20.69 238 LYS A CA 1
ATOM 5916 C C . LYS B 1 239 ? 19.930 7.582 -25.791 1.00 20.11 238 LYS A C 1
ATOM 5917 O O . LYS B 1 239 ? 19.176 7.205 -24.891 1.00 19.85 238 LYS A O 1
ATOM 5923 N N . LYS B 1 240 ? 19.979 6.999 -26.981 1.00 18.94 239 LYS A N 1
ATOM 5924 C CA . LYS B 1 240 ? 19.103 5.876 -27.290 1.00 19.49 239 LYS A CA 1
ATOM 5925 C C . LYS B 1 240 ? 19.572 4.615 -26.575 1.00 19.15 239 LYS A C 1
ATOM 5926 O O . LYS B 1 240 ? 18.760 3.781 -26.166 1.00 18.67 239 LYS A O 1
ATOM 5932 N N A GLN B 1 241 ? 20.884 4.491 -26.403 0.43 14.87 240 GLN A N 1
ATOM 5933 N N B GLN B 1 241 ? 20.882 4.495 -26.387 0.57 14.24 240 GLN A N 1
ATOM 5934 C CA A GLN B 1 241 ? 21.448 3.385 -25.646 0.43 16.02 240 GLN A CA 1
ATOM 5935 C CA B GLN B 1 241 ? 21.433 3.375 -25.639 0.57 16.13 240 GLN A CA 1
ATOM 5936 C C A GLN B 1 241 ? 21.084 3.506 -24.170 0.43 15.28 240 GLN A C 1
ATOM 5937 C C B GLN B 1 241 ? 21.069 3.505 -24.166 0.57 15.15 240 GLN A C 1
ATOM 5938 O O A GLN B 1 241 ? 20.742 2.516 -23.525 0.43 17.34 240 GLN A O 1
ATOM 5939 O O B GLN B 1 241 ? 20.713 2.524 -23.517 0.57 17.22 240 GLN A O 1
ATOM 5950 N N . VAL B 1 242 ? 21.144 4.724 -23.642 1.00 14.42 241 VAL A N 1
ATOM 5951 C CA . VAL B 1 242 ? 20.820 4.957 -22.238 1.00 15.48 241 VAL A CA 1
ATOM 5952 C C . VAL B 1 242 ? 19.357 4.617 -22.008 1.00 18.48 241 VAL A C 1
ATOM 5953 O O . VAL B 1 242 ? 18.993 3.994 -21.008 1.00 19.91 241 VAL A O 1
ATOM 5957 N N . GLU B 1 243 ? 18.522 4.985 -22.972 1.00 17.15 242 GLU A N 1
ATOM 5958 C CA . GLU B 1 243 ? 17.081 4.774 -22.853 1.00 18.83 242 GLU A CA 1
ATOM 5959 C C . GLU B 1 243 ? 16.699 3.299 -22.879 1.00 15.53 242 GLU A C 1
ATOM 5960 O O . GLU B 1 243 ? 15.931 2.833 -22.032 1.00 19.79 242 GLU A O 1
ATOM 5966 N N . ILE B 1 244 ? 17.257 2.555 -23.826 1.00 14.63 243 ILE A N 1
ATOM 5967 C CA . ILE B 1 244 ? 16.857 1.162 -24.010 1.00 14.48 243 ILE A CA 1
ATOM 5968 C C . ILE B 1 244 ? 17.432 0.251 -22.919 1.00 15.07 243 ILE A C 1
ATOM 5969 O O . ILE B 1 244 ? 16.904 -0.834 -22.675 1.00 15.61 243 ILE A O 1
ATOM 5974 N N . ALA B 1 245 ? 18.493 0.698 -22.251 1.00 14.94 244 ALA A N 1
ATOM 5975 C CA . ALA B 1 245 ? 19.227 -0.182 -21.347 1.00 14.31 244 ALA A CA 1
ATOM 5976 C C . ALA B 1 245 ? 18.370 -0.725 -20.214 1.00 17.80 244 ALA A C 1
ATOM 5977 O O . ALA B 1 245 ? 18.585 -1.852 -19.760 1.00 18.20 244 ALA A O 1
ATOM 5979 N N . SER B 1 246 ? 17.392 0.052 -19.768 1.00 17.03 245 SER A N 1
ATOM 5980 C CA . SER B 1 246 ? 16.577 -0.382 -18.630 1.00 20.50 245 SER A CA 1
ATOM 5981 C C . SER B 1 246 ? 15.624 -1.515 -19.012 1.00 18.59 245 SER A C 1
ATOM 5982 O O . SER B 1 246 ? 14.950 -2.066 -18.142 1.00 22.78 245 SER A O 1
ATOM 5985 N N . LYS B 1 247 ? 15.572 -1.874 -20.293 1.00 17.16 246 LYS A N 1
ATOM 5986 C CA . LYS B 1 247 ? 14.650 -2.916 -20.755 1.00 19.50 246 LYS A CA 1
ATOM 5987 C C . LYS B 1 247 ? 15.330 -4.262 -20.998 1.00 21.88 246 LYS A C 1
ATOM 5988 O O . LYS B 1 247 ? 14.679 -5.239 -21.344 1.00 21.21 246 LYS A O 1
ATOM 5994 N N . VAL B 1 248 ? 16.642 -4.320 -20.828 1.00 15.72 247 VAL A N 1
ATOM 5995 C CA . VAL B 1 248 ? 17.358 -5.540 -21.154 1.00 14.85 247 VAL A CA 1
ATOM 5996 C C . VAL B 1 248 ? 18.398 -5.851 -20.092 1.00 16.23 247 VAL A C 1
ATOM 5997 O O . VAL B 1 248 ? 18.684 -5.018 -19.247 1.00 17.48 247 VAL A O 1
ATOM 6001 N N . ASP B 1 249 ? 18.966 -7.047 -20.141 1.00 14.81 248 ASP A N 1
ATOM 6002 C CA . ASP B 1 249 ? 19.961 -7.411 -19.133 1.00 14.87 248 ASP A CA 1
ATOM 6003 C C . ASP B 1 249 ? 21.244 -6.606 -19.350 1.00 16.79 248 ASP A C 1
ATOM 6004 O O . ASP B 1 249 ? 21.803 -6.063 -18.388 1.00 15.59 248 ASP A O 1
ATOM 6009 N N . ARG B 1 250 ? 21.699 -6.538 -20.606 1.00 14.79 249 ARG A N 1
ATOM 6010 C CA . ARG B 1 250 ? 22.930 -5.815 -20.927 1.00 15.32 249 ARG A CA 1
ATOM 6011 C C . ARG B 1 250 ? 22.843 -5.044 -22.232 1.00 13.99 249 ARG A C 1
ATOM 6012 O O . ARG B 1 250 ? 22.206 -5.491 -23.189 1.00 14.01 249 ARG A O 1
ATOM 6020 N N . VAL B 1 251 ? 23.505 -3.890 -22.257 1.00 13.15 250 VAL A N 1
ATOM 6021 C CA . VAL B 1 251 ? 23.852 -3.199 -23.483 1.00 12.84 250 VAL A CA 1
ATOM 6022 C C . VAL B 1 251 ? 25.368 -3.127 -23.562 1.00 12.67 250 VAL A C 1
ATOM 6023 O O . VAL B 1 251 ? 26.041 -3.268 -22.539 1.00 14.99 250 VAL A O 1
ATOM 6027 N N . TYR B 1 252 ? 25.905 -2.923 -24.754 1.00 12.40 251 TYR A N 1
ATOM 6028 C CA . TYR B 1 252 ? 27.330 -2.628 -24.860 1.00 12.59 251 TYR A CA 1
ATOM 6029 C C . TYR B 1 252 ? 27.618 -1.218 -24.393 1.00 13.35 251 TYR A C 1
ATOM 6030 O O . TYR B 1 252 ? 26.775 -0.323 -24.560 1.00 12.47 251 TYR A O 1
ATOM 6039 N N . ASP B 1 253 ? 28.819 -1.003 -23.854 1.00 12.48 252 ASP A N 1
ATOM 6040 C CA . ASP B 1 253 ? 29.320 0.361 -23.712 1.00 12.61 252 ASP A CA 1
ATOM 6041 C C . ASP B 1 253 ? 30.166 0.659 -24.955 1.00 14.55 252 ASP A C 1
ATOM 6042 O O . ASP B 1 253 ? 31.360 0.349 -24.998 1.00 15.06 252 ASP A O 1
ATOM 6047 N N . PHE B 1 254 ? 29.524 1.221 -25.978 1.00 12.35 253 PHE A N 1
ATOM 6048 C CA . PHE B 1 254 ? 30.212 1.557 -27.224 1.00 12.24 253 PHE A CA 1
ATOM 6049 C C . PHE B 1 254 ? 30.766 2.981 -27.186 1.00 14.39 253 PHE A C 1
ATOM 6050 O O . PHE B 1 254 ? 31.528 3.374 -28.065 1.00 17.05 253 PHE A O 1
ATOM 6058 N N . ALA B 1 255 ? 30.378 3.761 -26.185 1.00 13.41 254 ALA A N 1
ATOM 6059 C CA . ALA B 1 255 ? 30.942 5.100 -26.037 1.00 13.84 254 ALA A CA 1
ATOM 6060 C C . ALA B 1 255 ? 32.379 5.053 -25.543 1.00 15.98 254 ALA A C 1
ATOM 6061 O O . ALA B 1 255 ? 33.202 5.860 -25.956 1.00 14.41 254 ALA A O 1
ATOM 6063 N N . LEU B 1 256 ? 32.686 4.122 -24.643 1.00 14.95 255 LEU A N 1
ATOM 6064 C CA . LEU B 1 256 ? 34.007 4.138 -24.007 1.00 12.90 255 LEU A CA 1
ATOM 6065 C C . LEU B 1 256 ? 35.196 4.000 -24.988 1.00 13.91 255 LEU A C 1
ATOM 6066 O O . LEU B 1 256 ? 36.176 4.721 -24.839 1.00 14.80 255 LEU A O 1
ATOM 6071 N N . PRO B 1 257 ? 35.123 3.097 -25.986 1.00 15.16 256 PRO A N 1
ATOM 6072 C CA . PRO B 1 257 ? 36.307 2.941 -26.865 1.00 15.33 256 PRO A CA 1
ATOM 6073 C C . PRO B 1 257 ? 36.779 4.256 -27.500 1.00 13.90 256 PRO A C 1
ATOM 6074 O O . PRO B 1 257 ? 37.960 4.601 -27.369 1.00 14.85 256 PRO A O 1
ATOM 6078 N N . PRO B 1 258 ? 35.892 4.983 -28.198 1.00 13.66 257 PRO A N 1
ATOM 6079 C CA . PRO B 1 258 ? 36.397 6.249 -28.747 1.00 14.11 257 PRO A CA 1
ATOM 6080 C C . PRO B 1 258 ? 36.633 7.321 -27.686 1.00 14.74 257 PRO A C 1
ATOM 6081 O O . PRO B 1 258 ? 37.502 8.161 -27.886 1.00 15.91 257 PRO A O 1
ATOM 6085 N N . LEU B 1 259 ? 35.887 7.304 -26.585 1.00 14.68 258 LEU A N 1
ATOM 6086 C CA . LEU B 1 259 ? 36.160 8.261 -25.515 1.00 14.78 258 LEU A CA 1
ATOM 6087 C C . LEU B 1 259 ? 37.589 8.111 -24.999 1.00 14.88 258 LEU A C 1
ATOM 6088 O O . LEU B 1 259 ? 38.240 9.098 -24.680 1.00 16.23 258 LEU A O 1
ATOM 6093 N N . LEU B 1 260 ? 38.067 6.875 -24.911 1.00 14.33 259 LEU A N 1
ATOM 6094 C CA . LEU B 1 260 ? 39.413 6.638 -24.383 1.00 14.49 259 LEU A CA 1
ATOM 6095 C C . LEU B 1 260 ? 40.473 6.964 -25.428 1.00 17.58 259 LEU A C 1
ATOM 6096 O O . LEU B 1 260 ? 41.543 7.441 -25.070 1.00 16.26 259 LEU A O 1
ATOM 6101 N N . LEU B 1 261 ? 40.185 6.743 -26.712 1.00 15.74 260 LEU A N 1
ATOM 6102 C CA . LEU B 1 261 ? 41.129 7.160 -27.752 1.00 15.39 260 LEU A CA 1
ATOM 6103 C C . LEU B 1 261 ? 41.307 8.669 -27.683 1.00 17.87 260 LEU A C 1
ATOM 6104 O O . LEU B 1 261 ? 42.413 9.195 -27.823 1.00 18.85 260 LEU A O 1
ATOM 6109 N N . HIS B 1 262 ? 40.197 9.361 -27.460 1.00 16.30 261 HIS A N 1
ATOM 6110 C CA . HIS B 1 262 ? 40.211 10.811 -27.357 1.00 17.19 261 HIS A CA 1
ATOM 6111 C C . HIS B 1 262 ? 41.000 11.247 -26.118 1.00 18.79 261 HIS A C 1
ATOM 6112 O O . HIS B 1 262 ? 41.855 12.121 -26.200 1.00 18.85 261 HIS A O 1
ATOM 6119 N N . ALA B 1 263 ? 40.711 10.623 -24.978 1.00 20.23 262 ALA A N 1
ATOM 6120 C CA . ALA B 1 263 ? 41.417 10.936 -23.737 1.00 17.45 262 ALA A CA 1
ATOM 6121 C C . ALA B 1 263 ? 42.920 10.701 -23.848 1.00 18.17 262 ALA A C 1
ATOM 6122 O O . ALA B 1 263 ? 43.710 11.523 -23.406 1.00 19.51 262 ALA A O 1
ATOM 6124 N N . LEU B 1 264 ? 43.303 9.570 -24.426 1.00 17.44 263 LEU A N 1
ATOM 6125 C CA . LEU B 1 264 ? 44.720 9.201 -24.509 1.00 17.62 263 LEU A CA 1
ATOM 6126 C C . LEU B 1 264 ? 45.478 10.088 -25.493 1.00 23.47 263 LEU A C 1
ATOM 6127 O O . LEU B 1 264 ? 46.685 10.304 -25.362 1.00 20.92 263 LEU A O 1
ATOM 6132 N N . SER B 1 265 ? 44.755 10.597 -26.484 1.00 20.21 264 SER A N 1
ATOM 6133 C CA . SER B 1 265 ? 45.353 11.426 -27.516 1.00 23.35 264 SER A CA 1
ATOM 6134 C C . SER B 1 265 ? 45.424 12.899 -27.122 1.00 24.59 264 SER A C 1
ATOM 6135 O O . SER B 1 265 ? 46.358 13.600 -27.503 1.00 28.15 264 SER A O 1
ATOM 6138 N N . THR B 1 266 ? 44.437 13.367 -26.360 1.00 25.28 265 THR A N 1
ATOM 6139 C CA . THR B 1 266 ? 44.317 14.788 -26.044 1.00 21.43 265 THR A CA 1
ATOM 6140 C C . THR B 1 266 ? 44.608 15.114 -24.579 1.00 21.78 265 THR A C 1
ATOM 6141 O O . THR B 1 266 ? 44.947 16.244 -24.243 1.00 25.18 265 THR A O 1
ATOM 6145 N N . GLY B 1 267 ? 44.446 14.127 -23.704 1.00 20.89 266 GLY A N 1
ATOM 6146 C CA . GLY B 1 267 ? 44.593 14.352 -22.277 1.00 22.57 266 GLY A CA 1
ATOM 6147 C C . GLY B 1 267 ? 43.294 14.755 -21.589 1.00 26.81 266 GLY A C 1
ATOM 6148 O O . GLY B 1 267 ? 43.244 14.856 -20.363 1.00 27.61 266 GLY A O 1
ATOM 6149 N N . HIS B 1 268 ? 42.241 14.989 -22.368 1.00 21.68 267 HIS A N 1
ATOM 6150 C CA . HIS B 1 268 ? 40.961 15.421 -21.796 1.00 24.22 267 HIS A CA 1
ATOM 6151 C C . HIS B 1 268 ? 40.193 14.262 -21.169 1.00 21.87 267 HIS A C 1
ATOM 6152 O O . HIS B 1 268 ? 39.837 13.314 -21.872 1.00 24.01 267 HIS A O 1
ATOM 6159 N N . VAL B 1 269 ? 39.924 14.338 -19.863 1.00 22.10 268 VAL A N 1
ATOM 6160 C CA . VAL B 1 269 ? 39.181 13.269 -19.187 1.00 19.90 268 VAL A CA 1
ATOM 6161 C C . VAL B 1 269 ? 37.744 13.656 -18.822 1.00 21.13 268 VAL A C 1
ATOM 6162 O O . VAL B 1 269 ? 36.977 12.810 -18.385 1.00 21.79 268 VAL A O 1
ATOM 6166 N N . GLU B 1 270 ? 37.374 14.916 -19.010 1.00 21.67 269 GLU A N 1
ATOM 6167 C CA . GLU B 1 270 ? 36.029 15.345 -18.638 1.00 21.87 269 GLU A CA 1
ATOM 6168 C C . GLU B 1 270 ? 34.945 14.551 -19.388 1.00 21.00 269 GLU A C 1
ATOM 6169 O O . GLU B 1 270 ? 33.938 14.176 -18.782 1.00 20.61 269 GLU A O 1
ATOM 6175 N N . PRO B 1 271 ? 35.139 14.285 -20.697 1.00 21.12 270 PRO A N 1
ATOM 6176 C CA . PRO B 1 271 ? 34.116 13.481 -21.373 1.00 17.92 270 PRO A CA 1
ATOM 6177 C C . PRO B 1 271 ? 33.945 12.089 -20.758 1.00 16.91 270 PRO A C 1
ATOM 6178 O O . PRO B 1 271 ? 32.825 11.594 -20.724 1.00 18.63 270 PRO A O 1
ATOM 6182 N N . VAL B 1 272 ? 35.028 11.478 -20.271 1.00 18.29 271 VAL A N 1
ATOM 6183 C CA . VAL B 1 272 ? 34.941 10.174 -19.637 1.00 16.33 271 VAL A CA 1
ATOM 6184 C C . VAL B 1 272 ? 34.185 10.289 -18.304 1.00 17.16 271 VAL A C 1
ATOM 6185 O O . VAL B 1 272 ? 33.392 9.413 -17.942 1.00 17.32 271 VAL A O 1
ATOM 6189 N N . ALA B 1 273 ? 34.425 11.379 -17.583 1.00 17.17 272 ALA A N 1
ATOM 6190 C CA . ALA B 1 273 ? 33.746 11.597 -16.305 1.00 20.56 272 ALA A CA 1
ATOM 6191 C C . ALA B 1 273 ? 32.255 11.802 -16.525 1.00 19.04 272 ALA A C 1
ATOM 6192 O O . ALA B 1 273 ? 31.425 11.257 -15.803 1.00 17.25 272 ALA A O 1
ATOM 6194 N N . HIS B 1 274 ? 31.911 12.584 -17.538 1.00 17.42 273 HIS A N 1
ATOM 6195 C CA . HIS B 1 274 ? 30.506 12.798 -17.836 1.00 18.06 273 HIS A CA 1
ATOM 6196 C C . HIS B 1 274 ? 29.814 11.487 -18.217 1.00 17.30 273 HIS A C 1
ATOM 6197 O O . HIS B 1 274 ? 28.711 11.195 -17.741 1.00 17.16 273 HIS A O 1
ATOM 6204 N N . TRP B 1 275 ? 30.450 10.715 -19.092 1.00 16.43 274 TRP A N 1
ATOM 6205 C CA . TRP B 1 275 ? 29.925 9.410 -19.480 1.00 15.67 274 TRP A CA 1
ATOM 6206 C C . TRP B 1 275 ? 29.776 8.496 -18.250 1.00 15.74 274 TRP A C 1
ATOM 6207 O O . TRP B 1 275 ? 28.767 7.805 -18.106 1.00 14.63 274 TRP A O 1
ATOM 6218 N N . THR B 1 276 ? 30.769 8.499 -17.367 1.00 14.88 275 THR A N 1
ATOM 6219 C CA . THR B 1 276 ? 30.682 7.707 -16.135 1.00 15.02 275 THR A CA 1
ATOM 6220 C C . THR B 1 276 ? 29.415 8.099 -15.361 1.00 18.95 275 THR A C 1
ATOM 6221 O O . THR B 1 276 ? 28.681 7.250 -14.857 1.00 17.52 275 THR A O 1
ATOM 6225 N N . ASP B 1 277 ? 29.131 9.393 -15.334 1.00 17.76 276 ASP A N 1
ATOM 6226 C CA . ASP B 1 277 ? 27.974 9.908 -14.614 1.00 19.28 276 ASP A CA 1
ATOM 6227 C C . ASP B 1 277 ? 26.622 9.416 -15.163 1.00 20.83 276 ASP A C 1
ATOM 6228 O O . ASP B 1 277 ? 25.692 9.182 -14.401 1.00 23.17 276 ASP A O 1
ATOM 6233 N N . ILE B 1 278 ? 26.512 9.267 -16.480 1.00 18.64 277 ILE A N 1
ATOM 6234 C CA . ILE B 1 278 ? 25.195 9.071 -17.101 1.00 16.81 277 ILE A CA 1
ATOM 6235 C C . ILE B 1 278 ? 24.975 7.701 -17.755 1.00 17.25 277 ILE A C 1
ATOM 6236 O O . ILE B 1 278 ? 23.836 7.339 -18.092 1.00 16.82 277 ILE A O 1
ATOM 6241 N N . ARG B 1 279 ? 26.050 6.941 -17.929 1.00 14.97 278 ARG A N 1
ATOM 6242 C CA . ARG B 1 279 ? 25.997 5.692 -18.697 1.00 15.68 278 ARG A CA 1
ATOM 6243 C C . ARG B 1 279 ? 25.128 4.644 -18.022 1.00 17.26 278 ARG A C 1
ATOM 6244 O O . ARG B 1 279 ? 25.018 4.622 -16.786 1.00 15.30 278 ARG A O 1
ATOM 6252 N N . PRO B 1 280 ? 24.533 3.742 -18.820 1.00 16.45 279 PRO A N 1
ATOM 6253 C CA . PRO B 1 280 ? 23.897 2.582 -18.195 1.00 17.55 279 PRO A CA 1
ATOM 6254 C C . PRO B 1 280 ? 24.972 1.685 -17.608 1.00 14.65 279 PRO A C 1
ATOM 6255 O O . PRO B 1 280 ? 26.046 1.477 -18.197 1.00 16.32 279 PRO A O 1
ATOM 6259 N N . ASN B 1 281 ? 24.715 1.189 -16.406 1.00 16.81 280 ASN A N 1
ATOM 6260 C CA . ASN B 1 281 ? 25.735 0.421 -15.733 1.00 13.87 280 ASN A CA 1
ATOM 6261 C C . ASN B 1 281 ? 25.519 -1.077 -15.858 1.00 13.68 280 ASN A C 1
ATOM 6262 O O . ASN B 1 281 ? 26.411 -1.869 -15.500 1.00 14.98 280 ASN A O 1
ATOM 6267 N N . ASN B 1 282 ? 24.374 -1.467 -16.415 1.00 12.80 281 ASN A N 1
ATOM 6268 C CA . ASN B 1 282 ? 24.182 -2.848 -16.828 1.00 12.71 281 ASN A CA 1
ATOM 6269 C C . ASN B 1 282 ? 24.812 -3.044 -18.206 1.00 12.42 281 ASN A C 1
ATOM 6270 O O . ASN B 1 282 ? 24.127 -3.299 -19.198 1.00 14.07 281 ASN A O 1
ATOM 6275 N N . ALA B 1 283 ? 26.133 -2.917 -18.231 1.00 12.32 282 ALA A N 1
ATOM 6276 C CA . ALA B 1 283 ? 26.887 -2.855 -19.468 1.00 13.36 282 ALA A CA 1
ATOM 6277 C C . ALA B 1 283 ? 27.729 -4.096 -19.676 1.00 14.54 282 ALA A C 1
ATOM 6278 O O . ALA B 1 283 ? 28.059 -4.818 -18.734 1.00 13.43 282 ALA A O 1
ATOM 6280 N N . VAL B 1 284 ? 28.054 -4.339 -20.935 1.00 11.58 283 VAL A N 1
ATOM 6281 C CA . VAL B 1 284 ? 29.185 -5.192 -21.301 1.00 11.44 283 VAL A CA 1
ATOM 6282 C C . VAL B 1 284 ? 30.200 -4.228 -21.870 1.00 12.04 283 VAL A C 1
ATOM 6283 O O . VAL B 1 284 ? 29.919 -3.529 -22.843 1.00 12.40 283 VAL A O 1
ATOM 6287 N N . THR B 1 285 ? 31.369 -4.131 -21.248 1.00 11.63 284 THR A N 1
ATOM 6288 C CA . THR B 1 285 ? 32.345 -3.151 -21.702 1.00 11.31 284 THR A CA 1
ATOM 6289 C C . THR B 1 285 ? 33.301 -3.765 -22.692 1.00 11.88 284 THR A C 1
ATOM 6290 O O . THR B 1 285 ? 33.591 -4.954 -22.630 1.00 13.48 284 THR A O 1
ATOM 6294 N N . VAL B 1 286 ? 33.744 -2.935 -23.623 1.00 11.23 285 VAL A N 1
ATOM 6295 C CA . VAL B 1 286 ? 34.691 -3.344 -24.653 1.00 13.02 285 VAL A CA 1
ATOM 6296 C C . VAL B 1 286 ? 35.654 -2.211 -24.947 1.00 13.44 285 VAL A C 1
ATOM 6297 O O . VAL B 1 286 ? 35.410 -1.053 -24.592 1.00 15.02 285 VAL A O 1
ATOM 6301 N N . LEU B 1 287 ? 36.751 -2.550 -25.618 1.00 13.06 286 LEU A N 1
ATOM 6302 C CA . LEU B 1 287 ? 37.527 -1.557 -26.351 1.00 11.84 286 LEU A CA 1
ATOM 6303 C C . LEU B 1 287 ? 37.358 -1.908 -27.828 1.00 17.74 286 LEU A C 1
ATOM 6304 O O . LEU B 1 287 ? 36.688 -1.186 -28.563 1.00 16.10 286 LEU A O 1
ATOM 6309 N N . ASP B 1 288 ? 37.952 -3.027 -28.244 1.00 15.75 287 ASP A N 1
ATOM 6310 C CA . ASP B 1 288 ? 37.733 -3.562 -29.588 1.00 12.08 287 ASP A CA 1
ATOM 6311 C C . ASP B 1 288 ? 36.594 -4.583 -29.645 1.00 14.26 287 ASP A C 1
ATOM 6312 O O . ASP B 1 288 ? 36.260 -5.251 -28.653 1.00 12.29 287 ASP A O 1
ATOM 6317 N N . THR B 1 289 ? 35.985 -4.658 -30.820 1.00 14.15 288 THR A N 1
ATOM 6318 C CA . THR B 1 289 ? 35.055 -5.720 -31.156 1.00 12.10 288 THR A CA 1
ATOM 6319 C C . THR B 1 289 ? 35.554 -6.353 -32.445 1.00 15.99 288 THR A C 1
ATOM 6320 O O . THR B 1 289 ? 36.663 -6.079 -32.898 1.00 15.66 288 THR A O 1
ATOM 6324 N N . HIS B 1 290 ? 34.713 -7.171 -33.058 1.00 12.81 289 HIS A N 1
ATOM 6325 C CA . HIS B 1 290 ? 35.049 -7.768 -34.345 1.00 14.23 289 HIS A CA 1
ATOM 6326 C C . HIS B 1 290 ? 34.649 -6.840 -35.478 1.00 15.16 289 HIS A C 1
ATOM 6327 O O . HIS B 1 290 ? 34.955 -7.106 -36.640 1.00 14.24 289 HIS A O 1
ATOM 6334 N N . ASP B 1 291 ? 33.957 -5.748 -35.153 1.00 14.59 290 ASP A N 1
ATOM 6335 C CA . ASP B 1 291 ? 33.601 -4.752 -36.159 1.00 13.19 290 ASP A CA 1
ATOM 6336 C C . ASP B 1 291 ? 34.595 -3.604 -36.076 1.00 13.93 290 ASP A C 1
ATOM 6337 O O . ASP B 1 291 ? 35.532 -3.660 -35.289 1.00 15.63 290 ASP A O 1
ATOM 6342 N N . GLY B 1 292 ? 34.406 -2.575 -36.898 1.00 15.47 291 GLY A N 1
ATOM 6343 C CA . GLY B 1 292 ? 35.230 -1.385 -36.809 1.00 15.51 291 GLY A CA 1
ATOM 6344 C C . GLY B 1 292 ? 34.944 -0.592 -35.544 1.00 17.23 291 GLY A C 1
ATOM 6345 O O . GLY B 1 292 ? 33.971 -0.847 -34.832 1.00 15.95 291 GLY A O 1
ATOM 6346 N N . ILE B 1 293 ? 35.815 0.367 -35.255 1.00 15.13 292 ILE A N 1
ATOM 6347 C CA . ILE B 1 293 ? 35.632 1.235 -34.099 1.00 16.07 292 ILE A CA 1
ATOM 6348 C C . ILE B 1 293 ? 34.520 2.246 -34.389 1.00 15.64 292 ILE A C 1
ATOM 6349 O O . ILE B 1 293 ? 34.633 3.080 -35.298 1.00 14.58 292 ILE A O 1
ATOM 6354 N N . GLY B 1 294 ? 33.435 2.160 -33.622 1.00 14.21 293 GLY A N 1
ATOM 6355 C CA . GLY B 1 294 ? 32.282 3.019 -33.857 1.00 16.50 293 GLY A CA 1
ATOM 6356 C C . GLY B 1 294 ? 32.476 4.456 -33.408 1.00 21.38 293 GLY A C 1
ATOM 6357 O O . GLY B 1 294 ? 31.838 4.881 -32.447 1.00 20.45 293 GLY A O 1
ATOM 6358 N N . VAL B 1 295 ? 33.330 5.219 -34.093 1.00 20.91 294 VAL A N 1
ATOM 6359 C CA . VAL B 1 295 ? 33.695 6.546 -33.580 1.00 23.69 294 VAL A CA 1
ATOM 6360 C C . VAL B 1 295 ? 32.457 7.436 -33.509 1.00 28.29 294 VAL A C 1
ATOM 6361 O O . VAL B 1 295 ? 32.349 8.310 -32.639 1.00 23.81 294 VAL A O 1
ATOM 6365 N N . ILE B 1 296 ? 31.504 7.199 -34.405 1.00 24.26 295 ILE A N 1
ATOM 6366 C CA . ILE B 1 296 ? 30.329 8.051 -34.457 1.00 23.01 295 ILE A CA 1
ATOM 6367 C C . ILE B 1 296 ? 29.355 7.758 -33.318 1.00 21.79 295 ILE A C 1
ATOM 6368 O O . ILE B 1 296 ? 28.387 8.489 -33.138 1.00 22.25 295 ILE A O 1
ATOM 6373 N N . ASP B 1 297 ? 29.634 6.729 -32.519 1.00 23.06 296 ASP A N 1
ATOM 6374 C CA . ASP B 1 297 ? 28.764 6.396 -31.384 1.00 19.00 296 ASP A CA 1
ATOM 6375 C C . ASP B 1 297 ? 28.852 7.433 -30.265 1.00 20.43 296 ASP A C 1
ATOM 6376 O O . ASP B 1 297 ? 28.060 7.395 -29.327 1.00 23.81 296 ASP A O 1
ATOM 6381 N N . ILE B 1 298 ? 29.818 8.346 -30.340 1.00 17.00 297 ILE A N 1
ATOM 6382 C CA . ILE B 1 298 ? 29.888 9.428 -29.361 1.00 16.08 297 ILE A CA 1
ATOM 6383 C C . ILE B 1 298 ? 29.622 10.787 -29.992 1.00 16.87 297 ILE A C 1
ATOM 6384 O O . ILE B 1 298 ? 29.691 11.815 -29.316 1.00 22.35 297 ILE A O 1
ATOM 6389 N N . GLY B 1 299 ? 29.283 10.794 -31.278 1.00 17.17 298 GLY A N 1
ATOM 6390 C CA . GLY B 1 299 ? 28.967 12.033 -31.960 1.00 19.25 298 GLY A CA 1
ATOM 6391 C C . GLY B 1 299 ? 27.480 12.330 -32.010 1.00 19.48 298 GLY A C 1
ATOM 6392 O O . GLY B 1 299 ? 26.672 11.670 -31.349 1.00 19.49 298 GLY A O 1
ATOM 6393 N N A SER B 1 300 ? 27.120 13.334 -32.802 0.21 20.45 299 SER A N 1
ATOM 6394 N N B SER B 1 300 ? 27.121 13.337 -32.792 0.79 19.73 299 SER A N 1
ATOM 6395 C CA A SER B 1 300 ? 25.732 13.760 -32.941 0.21 22.78 299 SER A CA 1
ATOM 6396 C CA B SER B 1 300 ? 25.733 13.762 -32.922 0.79 21.88 299 SER A CA 1
ATOM 6397 C C A SER B 1 300 ? 24.863 12.681 -33.575 0.21 23.08 299 SER A C 1
ATOM 6398 C C B SER B 1 300 ? 24.864 12.695 -33.582 0.79 23.58 299 SER A C 1
ATOM 6399 O O A SER B 1 300 ? 25.364 11.779 -34.248 0.21 22.13 299 SER A O 1
ATOM 6400 O O B SER B 1 300 ? 25.366 11.825 -34.291 0.79 21.91 299 SER A O 1
ATOM 6405 N N . ASP B 1 301 ? 23.555 12.785 -33.357 1.00 24.04 300 ASP A N 1
ATOM 6406 C CA . ASP B 1 301 ? 22.593 11.890 -33.999 1.00 24.27 300 ASP A CA 1
ATOM 6407 C C . ASP B 1 301 ? 22.633 12.063 -35.520 1.00 26.04 300 ASP A C 1
ATOM 6408 O O . ASP B 1 301 ? 22.459 13.171 -36.020 1.00 33.75 300 ASP A O 1
ATOM 6413 N N . GLN B 1 302 ? 22.854 10.971 -36.245 1.00 27.67 301 GLN A N 1
ATOM 6414 C CA . GLN B 1 302 ? 23.020 11.036 -37.701 1.00 30.43 301 GLN A CA 1
ATOM 6415 C C . GLN B 1 302 ? 21.778 11.552 -38.434 1.00 38.79 301 GLN A C 1
ATOM 6416 O O . GLN B 1 302 ? 21.894 12.182 -39.485 1.00 39.27 301 GLN A O 1
ATOM 6422 N N . LEU B 1 303 ? 20.592 11.296 -37.891 1.00 30.27 302 LEU A N 1
ATOM 6423 C CA . LEU B 1 303 ? 19.363 11.744 -38.552 1.00 35.45 302 LEU A CA 1
ATOM 6424 C C . LEU B 1 303 ? 18.885 13.099 -38.035 1.00 40.88 302 LEU A C 1
ATOM 6425 O O . LEU B 1 303 ? 17.897 13.654 -38.527 1.00 47.42 302 LEU A O 1
ATOM 6430 N N . ASP B 1 304 ? 19.596 13.640 -37.056 1.00 39.35 303 ASP A N 1
ATOM 6431 C CA . ASP B 1 304 ? 19.325 14.989 -36.574 1.00 38.18 303 ASP A CA 1
ATOM 6432 C C . ASP B 1 304 ? 20.552 15.548 -35.874 1.00 38.67 303 ASP A C 1
ATOM 6433 O O . ASP B 1 304 ? 20.730 15.374 -34.667 1.00 36.17 303 ASP A O 1
ATOM 6438 N N . ARG B 1 305 ? 21.388 16.233 -36.643 1.00 43.67 304 ARG A N 1
ATOM 6439 C CA . ARG B 1 305 ? 22.702 16.643 -36.169 1.00 42.99 304 ARG A CA 1
ATOM 6440 C C . ARG B 1 305 ? 22.622 17.705 -35.079 1.00 40.28 304 ARG A C 1
ATOM 6441 O O . ARG B 1 305 ? 23.639 18.084 -34.500 1.00 45.29 304 ARG A O 1
ATOM 6449 N N . SER B 1 306 ? 21.413 18.171 -34.789 1.00 40.03 305 SER A N 1
ATOM 6450 C CA . SER B 1 306 ? 21.218 19.153 -33.731 1.00 41.37 305 SER A CA 1
ATOM 6451 C C . SER B 1 306 ? 21.290 18.506 -32.352 1.00 41.95 305 SER A C 1
ATOM 6452 O O . SER B 1 306 ? 21.446 19.188 -31.342 1.00 40.66 305 SER A O 1
ATOM 6455 N N . LEU B 1 307 ? 21.174 17.184 -32.315 1.00 40.23 306 LEU A N 1
ATOM 6456 C CA . LEU B 1 307 ? 21.319 16.438 -31.071 1.00 32.36 306 LEU A CA 1
ATOM 6457 C C . LEU B 1 307 ? 22.783 16.040 -30.889 1.00 32.32 306 LEU A C 1
ATOM 6458 O O . LEU B 1 307 ? 23.276 15.119 -31.542 1.00 30.79 306 LEU A O 1
ATOM 6463 N N . LYS B 1 308 ? 23.468 16.745 -29.996 1.00 29.13 307 LYS A N 1
ATOM 6464 C CA . LYS B 1 308 ? 24.918 16.642 -29.895 1.00 31.46 307 LYS A CA 1
ATOM 6465 C C . LYS B 1 308 ? 25.379 15.434 -29.095 1.00 27.33 307 LYS A C 1
ATOM 6466 O O . LYS B 1 308 ? 24.682 14.962 -28.190 1.00 28.04 307 LYS A O 1
ATOM 6472 N N . GLY B 1 309 ? 26.575 14.961 -29.427 1.00 24.60 308 GLY A N 1
ATOM 6473 C CA . GLY B 1 309 ? 27.138 13.775 -28.812 1.00 19.25 308 GLY A CA 1
ATOM 6474 C C . GLY B 1 309 ? 27.861 14.051 -27.509 1.00 24.77 308 GLY A C 1
ATOM 6475 O O . GLY B 1 309 ? 27.699 15.112 -26.906 1.00 25.46 308 GLY A O 1
ATOM 6476 N N . LEU B 1 310 ? 28.668 13.085 -27.087 1.00 22.77 309 LEU A N 1
ATOM 6477 C CA . LEU B 1 310 ? 29.423 13.184 -25.841 1.00 24.08 309 LEU A CA 1
ATOM 6478 C C . LEU B 1 310 ? 30.640 14.083 -26.013 1.00 26.99 309 LEU A C 1
ATOM 6479 O O . LEU B 1 310 ? 31.187 14.609 -25.041 1.00 28.46 309 LEU A O 1
ATOM 6484 N N . VAL B 1 311 ? 31.059 14.258 -27.262 1.00 20.18 310 VAL A N 1
ATOM 6485 C CA . VAL B 1 311 ? 32.046 15.276 -27.603 1.00 19.66 310 VAL A CA 1
ATOM 6486 C C . VAL B 1 311 ? 31.545 15.982 -28.844 1.00 23.05 310 VAL A C 1
ATOM 6487 O O . VAL B 1 311 ? 30.676 15.459 -29.538 1.00 24.77 310 VAL A O 1
ATOM 6491 N N . PRO B 1 312 ? 32.074 17.179 -29.130 1.00 24.87 311 PRO A N 1
ATOM 6492 C CA . PRO B 1 312 ? 31.636 17.854 -30.354 1.00 28.48 311 PRO A CA 1
ATOM 6493 C C . PRO B 1 312 ? 32.049 17.053 -31.581 1.00 26.12 311 PRO A C 1
ATOM 6494 O O . PRO B 1 312 ? 33.002 16.273 -31.513 1.00 24.67 311 PRO A O 1
ATOM 6498 N N . ASP B 1 313 ? 31.323 17.215 -32.681 1.00 24.94 312 ASP A N 1
ATOM 6499 C CA . ASP B 1 313 ? 31.614 16.447 -33.882 1.00 23.79 312 ASP A CA 1
ATOM 6500 C C . ASP B 1 313 ? 33.046 16.703 -34.393 1.00 26.20 312 ASP A C 1
ATOM 6501 O O . ASP B 1 313 ? 33.669 15.817 -34.973 1.00 26.44 312 ASP A O 1
ATOM 6506 N N . GLU B 1 314 ? 33.570 17.903 -34.153 1.00 25.47 313 GLU A N 1
ATOM 6507 C CA . GLU B 1 314 ? 34.930 18.227 -34.576 1.00 30.51 313 GLU A CA 1
ATOM 6508 C C . GLU B 1 314 ? 35.941 17.335 -33.854 1.00 24.65 313 GLU A C 1
ATOM 6509 O O . GLU B 1 314 ? 37.001 17.023 -34.399 1.00 25.76 313 GLU A O 1
ATOM 6515 N N . ASP B 1 315 ? 35.608 16.923 -32.630 1.00 26.18 314 ASP A N 1
ATOM 6516 C CA . ASP B 1 315 ? 36.462 16.026 -31.853 1.00 24.01 314 ASP A CA 1
ATOM 6517 C C . ASP B 1 315 ? 36.402 14.607 -32.404 1.00 24.70 314 ASP A C 1
ATOM 6518 O O . ASP B 1 315 ? 37.385 13.865 -32.352 1.00 22.65 314 ASP A O 1
ATOM 6523 N N . VAL B 1 316 ? 35.246 14.223 -32.932 1.00 21.46 315 VAL A N 1
ATOM 6524 C CA . VAL B 1 316 ? 35.143 12.941 -33.608 1.00 21.12 315 VAL A CA 1
ATOM 6525 C C . VAL B 1 316 ? 36.018 12.973 -34.871 1.00 22.45 315 VAL A C 1
ATOM 6526 O O . VAL B 1 316 ? 36.800 12.056 -35.103 1.00 22.11 315 VAL A O 1
ATOM 6530 N N . ASP B 1 317 ? 35.901 14.035 -35.663 1.00 25.43 316 ASP A N 1
ATOM 6531 C CA . ASP B 1 317 ? 36.729 14.195 -36.864 1.00 23.31 316 ASP A CA 1
ATOM 6532 C C . ASP B 1 317 ? 38.217 14.120 -36.502 1.00 27.10 316 ASP A C 1
ATOM 6533 O O . ASP B 1 317 ? 39.004 13.472 -37.189 1.00 22.81 316 ASP A O 1
ATOM 6538 N N . ASN B 1 318 ? 38.598 14.788 -35.420 1.00 24.52 317 ASN A N 1
ATOM 6539 C CA . ASN B 1 318 ? 39.994 14.793 -34.990 1.00 23.63 317 ASN A CA 1
ATOM 6540 C C . ASN B 1 318 ? 40.442 13.406 -34.561 1.00 24.87 317 ASN A C 1
ATOM 6541 O O . ASN B 1 318 ? 41.576 13.004 -34.809 1.00 24.12 317 ASN A O 1
ATOM 6546 N N . LEU B 1 319 ? 39.543 12.685 -33.893 1.00 20.12 318 LEU A N 1
ATOM 6547 C CA . LEU B 1 319 ? 39.820 11.336 -33.432 1.00 20.41 318 LEU A CA 1
ATOM 6548 C C . LEU B 1 319 ? 40.104 10.425 -34.628 1.00 23.16 318 LEU A C 1
ATOM 6549 O O . LEU B 1 319 ? 41.058 9.663 -34.622 1.00 21.88 318 LEU A O 1
ATOM 6554 N N . VAL B 1 320 ? 39.284 10.525 -35.663 1.00 22.51 319 VAL A N 1
ATOM 6555 C CA . VAL B 1 320 ? 39.512 9.742 -36.871 1.00 21.26 319 VAL A CA 1
ATOM 6556 C C . VAL B 1 320 ? 40.872 10.082 -37.495 1.00 22.53 319 VAL A C 1
ATOM 6557 O O . VAL B 1 320 ? 41.651 9.183 -37.813 1.00 21.94 319 VAL A O 1
ATOM 6561 N N . ASN B 1 321 ? 41.157 11.372 -37.645 1.00 21.85 320 ASN A N 1
ATOM 6562 C CA . ASN B 1 321 ? 42.455 11.804 -38.169 1.00 24.45 320 ASN A CA 1
ATOM 6563 C C . ASN B 1 321 ? 43.615 11.254 -37.355 1.00 23.29 320 ASN A C 1
ATOM 6564 O O . ASN B 1 321 ? 44.684 10.956 -37.895 1.00 25.29 320 ASN A O 1
ATOM 6569 N N . THR B 1 322 ? 43.402 11.136 -36.050 1.00 21.27 321 THR A N 1
ATOM 6570 C CA . THR B 1 322 ? 44.442 10.669 -35.151 1.00 20.64 321 THR A CA 1
ATOM 6571 C C . THR B 1 322 ? 44.715 9.194 -35.347 1.00 22.58 321 THR A C 1
ATOM 6572 O O . THR B 1 322 ? 45.861 8.758 -35.323 1.00 21.77 321 THR A O 1
ATOM 6576 N N . ILE B 1 323 ? 43.655 8.419 -35.524 1.00 18.17 322 ILE A N 1
ATOM 6577 C CA . ILE B 1 323 ? 43.831 7.005 -35.788 1.00 17.57 322 ILE A CA 1
ATOM 6578 C C . ILE B 1 323 ? 44.603 6.822 -37.099 1.00 20.93 322 ILE A C 1
ATOM 6579 O O . ILE B 1 323 ? 45.557 6.053 -37.159 1.00 21.59 322 ILE A O 1
ATOM 6584 N N . HIS B 1 324 ? 44.208 7.548 -38.144 1.00 18.74 323 HIS A N 1
ATOM 6585 C CA . HIS B 1 324 ? 44.892 7.432 -39.429 1.00 19.23 323 HIS A CA 1
ATOM 6586 C C . HIS B 1 324 ? 46.382 7.755 -39.307 1.00 23.75 323 HIS A C 1
ATOM 6587 O O . HIS B 1 324 ? 47.235 7.074 -39.892 1.00 24.45 323 HIS A O 1
ATOM 6594 N N . ALA B 1 325 ? 46.695 8.802 -38.553 1.00 20.46 324 ALA A N 1
ATOM 6595 C CA . ALA B 1 325 ? 48.089 9.187 -38.362 1.00 23.65 324 ALA A CA 1
ATOM 6596 C C . ALA B 1 325 ? 48.833 8.136 -37.540 1.00 22.79 324 ALA A C 1
ATOM 6597 O O . ALA B 1 325 ? 49.935 7.721 -37.897 1.00 23.58 324 ALA A O 1
ATOM 6599 N N . ASN B 1 326 ? 48.232 7.712 -36.435 1.00 21.08 325 ASN A N 1
ATOM 6600 C CA . ASN B 1 326 ? 48.858 6.711 -35.573 1.00 22.83 325 ASN A CA 1
ATOM 6601 C C . ASN B 1 326 ? 49.164 5.397 -36.303 1.00 24.80 325 ASN A C 1
ATOM 6602 O O . ASN B 1 326 ? 50.110 4.693 -35.946 1.00 25.04 325 ASN A O 1
ATOM 6607 N N . THR B 1 327 ? 48.359 5.059 -37.310 1.00 19.33 326 THR A N 1
ATOM 6608 C CA . THR B 1 327 ? 48.551 3.809 -38.051 1.00 20.29 326 THR A CA 1
ATOM 6609 C C . THR B 1 327 ? 49.321 4.038 -39.358 1.00 22.77 326 THR A C 1
ATOM 6610 O O . THR B 1 327 ? 49.418 3.138 -40.193 1.00 22.50 326 THR A O 1
ATOM 6614 N N . HIS B 1 328 ? 49.846 5.247 -39.526 1.00 22.69 327 HIS A N 1
ATOM 6615 C CA . HIS B 1 328 ? 50.604 5.621 -40.723 1.00 27.11 327 HIS A CA 1
ATOM 6616 C C . HIS B 1 328 ? 49.852 5.266 -41.998 1.00 21.96 327 HIS A C 1
ATOM 6617 O O . HIS B 1 328 ? 50.438 4.787 -42.968 1.00 26.60 327 HIS A O 1
ATOM 6624 N N . GLY B 1 329 ? 48.545 5.501 -41.984 1.00 22.84 328 GLY A N 1
ATOM 6625 C CA . GLY B 1 329 ? 47.728 5.292 -43.164 1.00 25.91 328 GLY A CA 1
ATOM 6626 C C . GLY B 1 329 ? 47.087 3.923 -43.291 1.00 25.37 328 GLY A C 1
ATOM 6627 O O . GLY B 1 329 ? 46.286 3.700 -44.194 1.00 22.19 328 GLY A O 1
ATOM 6628 N N . GLU B 1 330 ? 47.447 2.998 -42.409 1.00 21.28 329 GLU A N 1
ATOM 6629 C CA . GLU B 1 330 ? 46.904 1.649 -42.475 1.00 20.13 329 GLU A CA 1
ATOM 6630 C C . GLU B 1 330 ? 45.379 1.676 -42.395 1.00 21.93 329 GLU A C 1
ATOM 6631 O O . GLU B 1 330 ? 44.689 1.025 -43.174 1.00 20.96 329 GLU A O 1
ATOM 6637 N N . SER B 1 331 ? 44.851 2.415 -41.429 1.00 18.93 330 SER A N 1
ATOM 6638 C CA . SER B 1 331 ? 43.407 2.452 -41.238 1.00 17.33 330 SER A CA 1
ATOM 6639 C C . SER B 1 331 ? 42.701 3.169 -42.402 1.00 20.01 330 SER A C 1
ATOM 6640 O O . SER B 1 331 ? 41.518 2.926 -42.667 1.00 18.54 330 SER A O 1
ATOM 6643 N N . GLN B 1 332 ? 43.422 4.024 -43.122 1.00 18.72 331 GLN A N 1
ATOM 6644 C CA . GLN B 1 332 ? 42.824 4.696 -44.269 1.00 19.12 331 GLN A CA 1
ATOM 6645 C C . GLN B 1 332 ? 42.630 3.717 -45.417 1.00 23.34 331 GLN A C 1
ATOM 6646 O O . GLN B 1 332 ? 41.725 3.880 -46.225 1.00 26.91 331 GLN A O 1
ATOM 6652 N N . ALA B 1 333 ? 43.489 2.704 -45.486 1.00 22.95 332 ALA A N 1
ATOM 6653 C CA . ALA B 1 333 ? 43.369 1.673 -46.510 1.00 23.74 332 ALA A CA 1
ATOM 6654 C C . ALA B 1 333 ? 42.161 0.762 -46.262 1.00 23.38 332 ALA A C 1
ATOM 6655 O O . ALA B 1 333 ? 41.658 0.116 -47.194 1.00 21.52 332 ALA A O 1
ATOM 6657 N N . ALA B 1 334 ? 41.690 0.718 -45.018 1.00 17.94 333 ALA A N 1
ATOM 6658 C CA . ALA B 1 334 ? 40.645 -0.236 -44.636 1.00 17.34 333 ALA A CA 1
ATOM 6659 C C . ALA B 1 334 ? 39.281 0.413 -44.393 1.00 17.09 333 ALA A C 1
ATOM 6660 O O . ALA B 1 334 ? 38.252 -0.272 -44.378 1.00 16.83 333 ALA A O 1
ATOM 6662 N N . THR B 1 335 ? 39.270 1.722 -44.170 1.00 17.29 334 THR A N 1
ATOM 6663 C CA . THR B 1 335 ? 38.070 2.388 -43.634 1.00 17.06 334 THR A CA 1
ATOM 6664 C C . THR B 1 335 ? 37.152 2.921 -44.720 1.00 21.93 334 THR A C 1
ATOM 6665 O O . THR B 1 335 ? 37.624 3.421 -45.734 1.00 20.76 334 THR A O 1
ATOM 6669 N N . GLY B 1 336 ? 35.841 2.792 -44.512 1.00 21.59 335 GLY A N 1
ATOM 6670 C CA . GLY B 1 336 ? 34.869 3.395 -45.412 1.00 17.97 335 GLY A CA 1
ATOM 6671 C C . GLY B 1 336 ? 34.911 2.905 -46.851 1.00 20.02 335 GLY A C 1
ATOM 6672 O O . GLY B 1 336 ? 34.900 1.708 -47.106 1.00 18.54 335 GLY A O 1
ATOM 6673 N N . ALA B 1 337 ? 34.978 3.842 -47.793 1.00 20.18 336 ALA A N 1
ATOM 6674 C CA . ALA B 1 337 ? 34.926 3.513 -49.213 1.00 23.60 336 ALA A CA 1
ATOM 6675 C C . ALA B 1 337 ? 36.206 2.841 -49.712 1.00 24.36 336 ALA A C 1
ATOM 6676 O O . ALA B 1 337 ? 36.255 2.367 -50.848 1.00 26.03 336 ALA A O 1
ATOM 6678 N N . ALA B 1 338 ? 37.234 2.793 -48.868 1.00 21.58 337 ALA A N 1
ATOM 6679 C CA . ALA B 1 338 ? 38.538 2.265 -49.284 1.00 23.14 337 ALA A CA 1
ATOM 6680 C C . ALA B 1 338 ? 38.544 0.737 -49.385 1.00 23.47 337 ALA A C 1
ATOM 6681 O O . ALA B 1 338 ? 39.424 0.154 -50.014 1.00 26.04 337 ALA A O 1
ATOM 6683 N N . ALA B 1 339 ? 37.571 0.092 -48.754 1.00 20.07 338 ALA A N 1
ATOM 6684 C CA . ALA B 1 339 ? 37.449 -1.364 -48.797 1.00 21.56 338 ALA A CA 1
ATOM 6685 C C . ALA B 1 339 ? 35.977 -1.740 -48.635 1.00 24.36 338 ALA A C 1
ATOM 6686 O O . ALA B 1 339 ? 35.154 -0.865 -48.373 1.00 23.01 338 ALA A O 1
ATOM 6688 N N . SER B 1 340 ? 35.639 -3.015 -48.813 1.00 19.43 339 SER A N 1
ATOM 6689 C CA . SER B 1 340 ? 34.249 -3.452 -48.596 1.00 19.58 339 SER A CA 1
ATOM 6690 C C . SER B 1 340 ? 33.864 -3.245 -47.139 1.00 18.16 339 SER A C 1
ATOM 6691 O O . SER B 1 340 ? 34.609 -3.638 -46.240 1.00 19.08 339 SER A O 1
ATOM 6694 N N . ASN B 1 341 ? 32.705 -2.633 -46.898 1.00 19.39 340 ASN A N 1
ATOM 6695 C CA . ASN B 1 341 ? 32.286 -2.313 -45.532 1.00 18.92 340 ASN A CA 1
ATOM 6696 C C . ASN B 1 341 ? 30.783 -2.165 -45.420 1.00 17.11 340 ASN A C 1
ATOM 6697 O O . ASN B 1 341 ? 30.140 -1.625 -46.323 1.00 19.36 340 ASN A O 1
ATOM 6702 N N . LEU B 1 342 ? 30.242 -2.633 -44.304 1.00 16.63 341 LEU A N 1
ATOM 6703 C CA . LEU B 1 342 ? 28.838 -2.416 -43.986 1.00 18.05 341 LEU A CA 1
ATOM 6704 C C . LEU B 1 342 ? 28.621 -1.031 -43.393 1.00 21.44 341 LEU A C 1
ATOM 6705 O O . LEU B 1 342 ? 27.574 -0.407 -43.608 1.00 19.77 341 LEU A O 1
ATOM 6710 N N . ASP B 1 343 ? 29.605 -0.585 -42.615 1.00 19.84 342 ASP A N 1
ATOM 6711 C CA . ASP B 1 343 ? 29.548 0.704 -41.923 1.00 17.78 342 ASP A CA 1
ATOM 6712 C C . ASP B 1 343 ? 30.484 1.701 -42.576 1.00 19.29 342 ASP A C 1
ATOM 6713 O O . ASP B 1 343 ? 31.704 1.531 -42.515 1.00 21.65 342 ASP A O 1
ATOM 6718 N N . LEU B 1 344 ? 29.934 2.740 -43.189 1.00 17.14 343 LEU A N 1
ATOM 6719 C CA . LEU B 1 344 ? 30.786 3.715 -43.880 1.00 17.98 343 LEU A CA 1
ATOM 6720 C C . LEU B 1 344 ? 31.667 4.508 -42.922 1.00 17.38 343 LEU A C 1
ATOM 6721 O O . LEU B 1 344 ? 32.801 4.870 -43.272 1.00 19.08 343 LEU A O 1
ATOM 6726 N N . TYR B 1 345 ? 31.161 4.769 -41.718 1.00 18.09 344 TYR A N 1
ATOM 6727 C CA . TYR B 1 345 ? 31.849 5.707 -40.833 1.00 20.77 344 TYR A CA 1
ATOM 6728 C C . TYR B 1 345 ? 32.525 5.101 -39.600 1.00 21.47 344 TYR A C 1
ATOM 6729 O O . TYR B 1 345 ? 33.040 5.857 -38.773 1.00 25.64 344 TYR A O 1
ATOM 6738 N N . PHE B 1 346 ? 32.524 3.774 -39.449 1.00 16.24 345 PHE A N 1
ATOM 6739 C CA . PHE B 1 346 ? 33.349 3.156 -38.409 1.00 15.55 345 PHE A CA 1
ATOM 6740 C C . PHE B 1 346 ? 34.788 3.157 -38.905 1.00 15.21 345 PHE A C 1
ATOM 6741 O O . PHE B 1 346 ? 35.029 3.113 -40.116 1.00 19.05 345 PHE A O 1
ATOM 6749 N N . VAL B 1 347 ? 35.746 3.204 -37.985 1.00 14.96 346 VAL A N 1
ATOM 6750 C CA . VAL B 1 347 ? 37.147 3.251 -38.398 1.00 16.15 346 VAL A CA 1
ATOM 6751 C C . VAL B 1 347 ? 37.737 1.865 -38.214 1.00 14.83 346 VAL A C 1
ATOM 6752 O O . VAL B 1 347 ? 37.697 1.298 -37.118 1.00 15.15 346 VAL A O 1
ATOM 6756 N N . ASN B 1 348 ? 38.279 1.302 -39.289 1.00 15.12 347 ASN A N 1
ATOM 6757 C CA . ASN B 1 348 ? 38.845 -0.043 -39.202 1.00 15.68 347 ASN A CA 1
ATOM 6758 C C . ASN B 1 348 ? 40.314 -0.003 -38.822 1.00 15.07 347 ASN A C 1
ATOM 6759 O O . ASN B 1 348 ? 41.160 0.440 -39.598 1.00 15.61 347 ASN A O 1
ATOM 6764 N N . SER B 1 349 ? 40.593 -0.473 -37.611 1.00 14.67 348 SER A N 1
ATOM 6765 C CA . SER B 1 349 ? 41.941 -0.560 -37.066 1.00 14.85 348 SER A CA 1
ATOM 6766 C C . SER B 1 349 ? 41.862 -1.443 -35.843 1.00 14.38 348 SER A C 1
ATOM 6767 O O . SER B 1 349 ? 40.835 -1.445 -35.155 1.00 15.56 348 SER A O 1
ATOM 6770 N N . THR B 1 350 ? 42.930 -2.182 -35.559 1.00 15.47 349 THR A N 1
ATOM 6771 C CA . THR B 1 350 ? 42.988 -2.819 -34.244 1.00 14.65 349 THR A CA 1
ATOM 6772 C C . THR B 1 350 ? 43.091 -1.703 -33.225 1.00 15.58 349 THR A C 1
ATOM 6773 O O . THR B 1 350 ? 43.569 -0.618 -33.529 1.00 14.51 349 THR A O 1
ATOM 6777 N N . TYR B 1 351 ? 42.653 -1.963 -31.998 1.00 15.26 350 TYR A N 1
ATOM 6778 C CA . TYR B 1 351 ? 42.661 -0.907 -30.996 1.00 16.93 350 TYR A CA 1
ATOM 6779 C C . TYR B 1 351 ? 44.106 -0.563 -30.597 1.00 14.72 350 TYR A C 1
ATOM 6780 O O . TYR B 1 351 ? 44.450 0.609 -30.441 1.00 16.66 350 TYR A O 1
ATOM 6789 N N . TYR B 1 352 ? 44.955 -1.583 -30.486 1.00 16.22 351 TYR A N 1
ATOM 6790 C CA . TYR B 1 352 ? 46.372 -1.385 -30.195 1.00 18.09 351 TYR A CA 1
ATOM 6791 C C . TYR B 1 352 ? 47.038 -0.510 -31.266 1.00 16.80 351 TYR A C 1
ATOM 6792 O O . TYR B 1 352 ? 47.802 0.402 -30.951 1.00 18.28 351 TYR A O 1
ATOM 6801 N N . SER B 1 353 ? 46.749 -0.787 -32.537 1.00 15.99 352 SER A N 1
ATOM 6802 C CA . SER B 1 353 ? 47.325 0.009 -33.620 1.00 16.24 352 SER A CA 1
ATOM 6803 C C . SER B 1 353 ? 46.759 1.428 -33.598 1.00 16.26 352 SER A C 1
ATOM 6804 O O . SER B 1 353 ? 47.459 2.391 -33.906 1.00 18.50 352 SER A O 1
ATOM 6807 N N . ALA B 1 354 ? 45.488 1.563 -33.237 1.00 15.78 353 ALA A N 1
ATOM 6808 C CA . ALA B 1 354 ? 44.864 2.884 -33.216 1.00 15.77 353 ALA A CA 1
ATOM 6809 C C . ALA B 1 354 ? 45.543 3.786 -32.204 1.00 17.77 353 ALA A C 1
ATOM 6810 O O . ALA B 1 354 ? 45.540 5.006 -32.370 1.00 18.30 353 ALA A O 1
ATOM 6812 N N . LEU B 1 355 ? 46.124 3.173 -31.164 1.00 16.83 354 LEU A N 1
ATOM 6813 C CA . LEU B 1 355 ? 46.937 3.886 -30.169 1.00 16.59 354 LEU A CA 1
ATOM 6814 C C . LEU B 1 355 ? 48.408 4.047 -30.564 1.00 19.58 354 LEU A C 1
ATOM 6815 O O . LEU B 1 355 ? 49.232 4.487 -29.756 1.00 20.10 354 LEU A O 1
ATOM 6820 N N . GLY B 1 356 ? 48.760 3.707 -31.797 1.00 17.65 355 GLY A N 1
ATOM 6821 C CA . GLY B 1 356 ? 50.157 3.804 -32.187 1.00 18.55 355 GLY A CA 1
ATOM 6822 C C . GLY B 1 356 ? 51.009 2.741 -31.510 1.00 23.08 355 GLY A C 1
ATOM 6823 O O . GLY B 1 356 ? 52.218 2.906 -31.381 1.00 24.16 355 GLY A O 1
ATOM 6824 N N . CYS B 1 357 ? 50.375 1.651 -31.077 1.00 18.21 356 CYS A N 1
ATOM 6825 C CA . CYS B 1 357 ? 51.066 0.566 -30.371 1.00 18.68 356 CYS A CA 1
ATOM 6826 C C . CYS B 1 357 ? 51.727 1.013 -29.074 1.00 23.33 356 CYS A C 1
ATOM 6827 O O . CYS B 1 357 ? 52.744 0.452 -28.651 1.00 21.37 356 CYS A O 1
ATOM 6830 N N . ASN B 1 358 ? 51.157 2.027 -28.438 1.00 20.03 357 ASN A N 1
ATOM 6831 C CA . ASN B 1 358 ? 51.681 2.491 -27.161 1.00 21.93 357 ASN A CA 1
ATOM 6832 C C . ASN B 1 358 ? 51.194 1.601 -26.017 1.00 18.63 357 ASN A C 1
ATOM 6833 O O . ASN B 1 358 ? 49.993 1.575 -25.720 1.00 17.96 357 ASN A O 1
ATOM 6838 N N . ASP B 1 359 ? 52.125 0.868 -25.395 1.00 18.62 358 ASP A N 1
ATOM 6839 C CA . ASP B 1 359 ? 51.790 -0.114 -24.359 1.00 18.04 358 ASP A CA 1
ATOM 6840 C C . ASP B 1 359 ? 51.186 0.537 -23.120 1.00 17.79 358 ASP A C 1
ATOM 6841 O O . ASP B 1 359 ? 50.190 0.043 -22.589 1.00 17.06 358 ASP A O 1
ATOM 6846 N N . GLN B 1 360 ? 51.772 1.636 -22.651 1.00 18.46 359 GLN A N 1
ATOM 6847 C CA . GLN B 1 360 ? 51.233 2.295 -21.453 1.00 18.34 359 GLN A CA 1
ATOM 6848 C C . GLN B 1 360 ? 49.823 2.825 -21.709 1.00 17.56 359 GLN A C 1
ATOM 6849 O O . GLN B 1 360 ? 48.945 2.741 -20.837 1.00 17.18 359 GLN A O 1
ATOM 6855 N N . HIS B 1 361 ? 49.592 3.372 -22.899 1.00 17.53 360 HIS A N 1
ATOM 6856 C CA . HIS B 1 361 ? 48.253 3.845 -23.229 1.00 18.27 360 HIS A CA 1
ATOM 6857 C C . HIS B 1 361 ? 47.269 2.695 -23.314 1.00 15.98 360 HIS A C 1
ATOM 6858 O O . HIS B 1 361 ? 46.147 2.792 -22.821 1.00 17.13 360 HIS A O 1
ATOM 6865 N N . TYR B 1 362 ? 47.706 1.598 -23.924 1.00 15.90 361 TYR A N 1
ATOM 6866 C CA . TYR B 1 362 ? 46.821 0.462 -24.148 1.00 16.31 361 TYR A CA 1
ATOM 6867 C C . TYR B 1 362 ? 46.432 -0.198 -22.818 1.00 15.83 361 TYR A C 1
ATOM 6868 O O . TYR B 1 362 ? 45.260 -0.479 -22.583 1.00 14.62 361 TYR A O 1
ATOM 6877 N N . ILE B 1 363 ? 47.403 -0.432 -21.938 1.00 16.34 362 ILE A N 1
ATOM 6878 C CA . ILE B 1 363 ? 47.079 -1.101 -20.678 1.00 15.20 362 ILE A CA 1
ATOM 6879 C C . ILE B 1 363 ? 46.207 -0.180 -19.812 1.00 14.96 362 ILE A C 1
ATOM 6880 O O . ILE B 1 363 ? 45.329 -0.654 -19.092 1.00 15.08 362 ILE A O 1
ATOM 6885 N N . ALA B 1 364 ? 46.437 1.131 -19.890 1.00 16.75 363 ALA A N 1
ATOM 6886 C CA . ALA B 1 364 ? 45.593 2.099 -19.171 1.00 16.04 363 ALA A CA 1
ATOM 6887 C C . ALA B 1 364 ? 44.149 2.086 -19.680 1.00 14.65 363 ALA A C 1
ATOM 6888 O O . ALA B 1 364 ? 43.195 2.196 -18.896 1.00 14.49 363 ALA A O 1
ATOM 6890 N N . ALA B 1 365 ? 43.981 1.969 -20.992 1.00 14.33 364 ALA A N 1
ATOM 6891 C CA . ALA B 1 365 ? 42.636 1.881 -21.561 1.00 14.47 364 ALA A CA 1
ATOM 6892 C C . ALA B 1 365 ? 41.912 0.623 -21.066 1.00 14.27 364 ALA A C 1
ATOM 6893 O O . ALA B 1 365 ? 40.723 0.672 -20.729 1.00 13.20 364 ALA A O 1
ATOM 6895 N N . ARG B 1 366 ? 42.629 -0.497 -20.993 1.00 14.00 365 ARG A N 1
ATOM 6896 C CA . ARG B 1 366 ? 42.030 -1.717 -20.462 1.00 12.94 365 ARG A CA 1
ATOM 6897 C C . ARG B 1 366 ? 41.682 -1.574 -18.978 1.00 15.01 365 ARG A C 1
ATOM 6898 O O . ARG B 1 366 ? 40.638 -2.055 -18.544 1.00 13.06 365 ARG A O 1
ATOM 6906 N N . ALA B 1 367 ? 42.581 -0.959 -18.208 1.00 14.21 366 ALA A N 1
ATOM 6907 C CA . ALA B 1 367 ? 42.323 -0.756 -16.782 1.00 13.55 366 ALA A CA 1
ATOM 6908 C C . ALA B 1 367 ? 41.068 0.092 -16.582 1.00 13.70 366 ALA A C 1
ATOM 6909 O O . ALA B 1 367 ? 40.229 -0.238 -15.735 1.00 13.60 366 ALA A O 1
ATOM 6911 N N . VAL B 1 368 ? 40.920 1.181 -17.342 1.00 13.36 367 VAL A N 1
ATOM 6912 C CA . VAL B 1 368 ? 39.704 1.994 -17.217 1.00 13.22 367 VAL A CA 1
ATOM 6913 C C . VAL B 1 368 ? 38.464 1.173 -17.601 1.00 19.85 367 VAL A C 1
ATOM 6914 O O . VAL B 1 368 ? 37.461 1.204 -16.884 1.00 13.65 367 VAL A O 1
ATOM 6918 N N . GLN B 1 369 ? 38.537 0.441 -18.717 1.00 13.53 368 GLN A N 1
ATOM 6919 C CA . GLN B 1 369 ? 37.450 -0.461 -19.131 1.00 12.08 368 GLN A CA 1
ATOM 6920 C C . GLN B 1 369 ? 37.015 -1.377 -17.985 1.00 14.90 368 GLN A C 1
ATOM 6921 O O . GLN B 1 369 ? 35.817 -1.492 -17.673 1.00 13.80 368 GLN A O 1
ATOM 6927 N N . PHE B 1 370 ? 38.004 -2.011 -17.356 1.00 12.98 369 PHE A N 1
ATOM 6928 C CA . PHE B 1 370 ? 37.731 -2.978 -16.299 1.00 14.06 369 PHE A CA 1
ATOM 6929 C C . PHE B 1 370 ? 37.200 -2.336 -15.031 1.00 12.24 369 PHE A C 1
ATOM 6930 O O . PHE B 1 370 ? 36.586 -3.027 -14.226 1.00 13.29 369 PHE A O 1
ATOM 6938 N N . PHE B 1 371 ? 37.480 -1.044 -14.832 1.00 12.61 370 PHE A N 1
ATOM 6939 C CA . PHE B 1 371 ? 37.016 -0.340 -13.624 1.00 12.89 370 PHE A CA 1
ATOM 6940 C C . PHE B 1 371 ? 35.658 0.336 -13.771 1.00 15.82 370 PHE A C 1
ATOM 6941 O O . PHE B 1 371 ? 35.097 0.761 -12.773 1.00 14.91 370 PHE A O 1
ATOM 6949 N N . LEU B 1 372 ? 35.117 0.442 -14.989 1.00 13.77 371 LEU A N 1
ATOM 6950 C CA . LEU B 1 372 ? 33.757 0.956 -15.117 1.00 13.13 371 LEU A CA 1
ATOM 6951 C C . LEU B 1 372 ? 32.751 -0.170 -14.873 1.00 13.15 371 LEU A C 1
ATOM 6952 O O . LEU B 1 372 ? 33.007 -1.318 -15.256 1.00 13.35 371 LEU A O 1
ATOM 6957 N N . PRO B 1 373 ? 31.604 0.148 -14.242 1.00 13.18 372 PRO A N 1
ATOM 6958 C CA . PRO B 1 373 ? 30.602 -0.899 -14.032 1.00 12.73 372 PRO A CA 1
ATOM 6959 C C . PRO B 1 373 ? 30.253 -1.620 -15.333 1.00 12.95 372 PRO A C 1
ATOM 6960 O O . PRO B 1 373 ? 30.099 -0.997 -16.380 1.00 14.17 372 PRO A O 1
ATOM 6964 N N . GLY B 1 374 ? 30.151 -2.940 -15.259 1.00 11.78 373 GLY A N 1
ATOM 6965 C CA . GLY B 1 374 ? 29.826 -3.738 -16.423 1.00 12.76 373 GLY A CA 1
ATOM 6966 C C . GLY B 1 374 ? 30.730 -4.943 -16.478 1.00 14.14 373 GLY A C 1
ATOM 6967 O O . GLY B 1 374 ? 31.793 -4.961 -15.846 1.00 14.79 373 GLY A O 1
ATOM 6968 N N . VAL B 1 375 ? 30.302 -5.951 -17.228 1.00 12.28 374 VAL A N 1
ATOM 6969 C CA . VAL B 1 375 ? 31.079 -7.164 -17.451 1.00 12.18 374 VAL A CA 1
ATOM 6970 C C . VAL B 1 375 ? 32.053 -6.923 -18.601 1.00 13.49 374 VAL A C 1
ATOM 6971 O O . VAL B 1 375 ? 31.614 -6.581 -19.692 1.00 13.52 374 VAL A O 1
ATOM 6975 N N . PRO B 1 376 ? 33.362 -7.107 -18.374 1.00 11.56 375 PRO A N 1
ATOM 6976 C CA . PRO B 1 376 ? 34.282 -6.738 -19.453 1.00 12.11 375 PRO A CA 1
ATOM 6977 C C . PRO B 1 376 ? 34.498 -7.834 -20.484 1.00 13.14 375 PRO A C 1
ATOM 6978 O O . PRO B 1 376 ? 34.606 -9.009 -20.131 1.00 12.47 375 PRO A O 1
ATOM 6982 N N . GLN B 1 377 ? 34.558 -7.435 -21.750 1.00 11.49 376 GLN A N 1
ATOM 6983 C CA . GLN B 1 377 ? 34.973 -8.332 -22.824 1.00 13.68 376 GLN A CA 1
ATOM 6984 C C . GLN B 1 377 ? 36.254 -7.817 -23.473 1.00 12.18 376 GLN A C 1
ATOM 6985 O O . GLN B 1 377 ? 36.397 -6.609 -23.703 1.00 13.56 376 GLN A O 1
ATOM 6991 N N . VAL B 1 378 ? 37.171 -8.740 -23.739 1.00 13.23 377 VAL A N 1
ATOM 6992 C CA . VAL B 1 378 ? 38.375 -8.463 -24.523 1.00 13.73 377 VAL A CA 1
ATOM 6993 C C . VAL B 1 378 ? 38.336 -9.228 -25.847 1.00 14.00 377 VAL A C 1
ATOM 6994 O O . VAL B 1 378 ? 38.232 -10.450 -25.867 1.00 13.23 377 VAL A O 1
ATOM 6998 N N . TYR B 1 379 ? 38.420 -8.500 -26.960 1.00 12.33 378 TYR A N 1
ATOM 6999 C CA . TYR B 1 379 ? 38.434 -9.127 -28.281 1.00 12.65 378 TYR A CA 1
ATOM 7000 C C . TYR B 1 379 ? 39.782 -9.812 -28.481 1.00 13.05 378 TYR A C 1
ATOM 7001 O O . TYR B 1 379 ? 40.794 -9.290 -28.030 1.00 14.93 378 TYR A O 1
ATOM 7010 N N . TYR B 1 380 ? 39.801 -10.955 -29.169 1.00 13.45 379 TYR A N 1
ATOM 7011 C CA . TYR B 1 380 ? 41.004 -11.800 -29.180 1.00 14.73 379 TYR A CA 1
ATOM 7012 C C . TYR B 1 380 ? 42.233 -11.100 -29.781 1.00 16.00 379 TYR A C 1
ATOM 7013 O O . TYR B 1 380 ? 43.352 -11.327 -29.335 1.00 14.64 379 TYR A O 1
ATOM 7022 N N . VAL B 1 381 ? 42.033 -10.232 -30.770 1.00 14.06 380 VAL A N 1
ATOM 7023 C CA . VAL B 1 381 ? 43.181 -9.492 -31.323 1.00 14.52 380 VAL A CA 1
ATOM 7024 C C . VAL B 1 381 ? 43.776 -8.580 -30.240 1.00 16.88 380 VAL A C 1
ATOM 7025 O O . VAL B 1 381 ? 45.002 -8.547 -30.044 1.00 15.57 380 VAL A O 1
ATOM 7029 N N . GLY B 1 382 ? 42.901 -7.878 -29.519 1.00 16.46 381 GLY A N 1
ATOM 7030 C CA . GLY B 1 382 ? 43.315 -7.062 -28.385 1.00 14.67 381 GLY A CA 1
ATOM 7031 C C . GLY B 1 382 ? 43.961 -7.868 -27.261 1.00 13.85 381 GLY A C 1
ATOM 7032 O O . GLY B 1 382 ? 44.883 -7.389 -26.584 1.00 14.38 381 GLY A O 1
ATOM 7033 N N . ALA B 1 383 ? 43.467 -9.081 -27.042 1.00 14.26 382 ALA A N 1
ATOM 7034 C CA . ALA B 1 383 ? 44.014 -9.945 -25.984 1.00 15.89 382 ALA A CA 1
ATOM 7035 C C . ALA B 1 383 ? 45.493 -10.226 -26.242 1.00 18.72 382 ALA A C 1
ATOM 7036 O O . ALA B 1 383 ? 46.248 -10.491 -25.298 1.00 17.26 382 ALA A O 1
ATOM 7038 N N . LEU B 1 384 ? 45.894 -10.159 -27.510 1.00 15.18 383 LEU A N 1
ATOM 7039 C CA . LEU B 1 384 ? 47.274 -10.433 -27.909 1.00 15.95 383 LEU A CA 1
ATOM 7040 C C . LEU B 1 384 ? 47.974 -9.165 -28.384 1.00 16.03 383 LEU A C 1
ATOM 7041 O O . LEU B 1 384 ? 49.008 -9.231 -29.058 1.00 18.07 383 LEU A O 1
ATOM 7046 N N . ALA B 1 385 ? 47.412 -8.023 -28.002 1.00 16.21 384 ALA A N 1
ATOM 7047 C CA . ALA B 1 385 ? 47.905 -6.707 -28.388 1.00 15.85 384 ALA A CA 1
ATOM 7048 C C . ALA B 1 385 ? 48.275 -6.672 -29.869 1.00 16.78 384 ALA A C 1
ATOM 7049 O O . ALA B 1 385 ? 49.395 -6.329 -30.233 1.00 19.05 384 ALA A O 1
ATOM 7051 N N . GLY B 1 386 ? 47.315 -7.037 -30.712 1.00 16.05 385 GLY A N 1
ATOM 7052 C CA . GLY B 1 386 ? 47.586 -7.233 -32.126 1.00 16.49 385 GLY A CA 1
ATOM 7053 C C . GLY B 1 386 ? 47.597 -5.973 -32.952 1.00 20.06 385 GLY A C 1
ATOM 7054 O O . GLY B 1 386 ? 46.851 -5.013 -32.696 1.00 19.62 385 GLY A O 1
ATOM 7055 N N . LYS B 1 387 ? 48.450 -5.992 -33.968 1.00 16.58 386 LYS A N 1
ATOM 7056 C CA . LYS B 1 387 ? 48.543 -4.899 -34.922 1.00 17.67 386 LYS A CA 1
ATOM 7057 C C . LYS B 1 387 ? 47.727 -5.149 -36.187 1.00 16.64 386 LYS A C 1
ATOM 7058 O O . LYS B 1 387 ? 47.397 -6.286 -36.528 1.00 18.80 386 LYS A O 1
ATOM 7064 N N . ASN B 1 388 ? 47.439 -4.063 -36.892 1.00 17.24 387 ASN A N 1
ATOM 7065 C CA . ASN B 1 388 ? 46.731 -4.140 -38.164 1.00 17.73 387 ASN A CA 1
ATOM 7066 C C . ASN B 1 388 ? 47.316 -5.177 -39.107 1.00 19.63 387 ASN A C 1
ATOM 7067 O O . ASN B 1 388 ? 48.530 -5.223 -39.326 1.00 19.22 387 ASN A O 1
ATOM 7072 N N . ASP B 1 389 ? 46.435 -6.006 -39.656 1.00 17.24 388 ASP A N 1
ATOM 7073 C CA . ASP B 1 389 ? 46.838 -7.060 -40.566 1.00 18.96 388 ASP A CA 1
ATOM 7074 C C . ASP B 1 389 ? 46.611 -6.610 -41.997 1.00 18.87 388 ASP A C 1
ATOM 7075 O O . ASP B 1 389 ? 45.537 -6.825 -42.563 1.00 19.08 388 ASP A O 1
ATOM 7080 N N . MET B 1 390 ? 47.637 -6.006 -42.579 1.00 19.60 389 MET A N 1
ATOM 7081 C CA . MET B 1 390 ? 47.537 -5.457 -43.919 1.00 19.08 389 MET A CA 1
ATOM 7082 C C . MET B 1 390 ? 47.553 -6.555 -44.973 1.00 20.50 389 MET A C 1
ATOM 7083 O O . MET B 1 390 ? 46.996 -6.393 -46.062 1.00 21.55 389 MET A O 1
ATOM 7088 N N . GLU B 1 391 ? 48.174 -7.686 -44.655 1.00 22.92 390 GLU A N 1
ATOM 7089 C CA . GLU B 1 391 ? 48.251 -8.761 -45.634 1.00 24.82 390 GLU A CA 1
ATOM 7090 C C . GLU B 1 391 ? 46.874 -9.372 -45.859 1.00 20.16 390 GLU A C 1
ATOM 7091 O O . GLU B 1 391 ? 46.481 -9.651 -46.991 1.00 23.81 390 GLU A O 1
ATOM 7097 N N . LEU B 1 392 ? 46.137 -9.566 -44.765 1.00 19.41 391 LEU A N 1
ATOM 7098 C CA . LEU B 1 392 ? 44.809 -10.160 -44.859 1.00 19.08 391 LEU A CA 1
ATOM 7099 C C . LEU B 1 392 ? 43.862 -9.181 -45.542 1.00 20.42 391 LEU A C 1
ATOM 7100 O O . LEU B 1 392 ? 43.066 -9.569 -46.399 1.00 21.05 391 LEU A O 1
ATOM 7105 N N . LEU B 1 393 ? 43.959 -7.913 -45.160 1.00 20.43 392 LEU A N 1
ATOM 7106 C CA . LEU B 1 393 ? 43.171 -6.865 -45.806 1.00 21.40 392 LEU A CA 1
ATOM 7107 C C . LEU B 1 393 ? 43.402 -6.857 -47.320 1.00 19.84 392 LEU A C 1
ATOM 7108 O O . LEU B 1 393 ? 42.459 -6.757 -48.106 1.00 23.46 392 LEU A O 1
ATOM 7113 N N . ARG B 1 394 ? 44.659 -6.969 -47.733 1.00 19.76 393 ARG A N 1
ATOM 7114 C CA . ARG B 1 394 ? 44.971 -6.968 -49.168 1.00 23.72 393 ARG A CA 1
ATOM 7115 C C . ARG B 1 394 ? 44.352 -8.172 -49.872 1.00 22.65 393 ARG A C 1
ATOM 7116 O O . ARG B 1 394 ? 43.905 -8.074 -51.018 1.00 23.21 393 ARG A O 1
ATOM 7124 N N . LYS B 1 395 ? 44.323 -9.302 -49.176 1.00 22.87 394 LYS A N 1
ATOM 7125 C CA . LYS B 1 395 ? 43.828 -10.552 -49.746 1.00 22.80 394 LYS A CA 1
ATOM 7126 C C . LYS B 1 395 ? 42.306 -10.572 -49.944 1.00 22.96 394 LYS A C 1
ATOM 7127 O O . LYS B 1 395 ? 41.809 -11.055 -50.963 1.00 23.25 394 LYS A O 1
ATOM 7133 N N . THR B 1 396 ? 41.570 -10.036 -48.974 1.00 20.07 395 THR A N 1
ATOM 7134 C CA . THR B 1 396 ? 40.108 -10.122 -48.995 1.00 19.80 395 THR A CA 1
ATOM 7135 C C . THR B 1 396 ? 39.427 -8.822 -49.419 1.00 19.62 395 THR A C 1
ATOM 7136 O O . THR B 1 396 ? 38.267 -8.828 -49.826 1.00 20.91 395 THR A O 1
ATOM 7140 N N . ASN B 1 397 ? 40.141 -7.709 -49.299 1.00 21.39 396 ASN A N 1
ATOM 7141 C CA . ASN B 1 397 ? 39.565 -6.376 -49.487 1.00 19.31 396 ASN A CA 1
ATOM 7142 C C . ASN B 1 397 ? 38.352 -6.106 -48.593 1.00 20.26 396 ASN A C 1
ATOM 7143 O O . ASN B 1 397 ? 37.556 -5.209 -48.876 1.00 21.65 396 ASN A O 1
ATOM 7148 N N . ASN B 1 398 ? 38.216 -6.880 -47.517 1.00 18.13 397 ASN A N 1
ATOM 7149 C CA . ASN B 1 398 ? 37.171 -6.640 -46.531 1.00 17.86 397 ASN A CA 1
ATOM 7150 C C . ASN B 1 398 ? 37.745 -5.772 -45.419 1.00 18.55 397 ASN A C 1
ATOM 7151 O O . ASN B 1 398 ? 38.645 -6.209 -44.698 1.00 18.38 397 ASN A O 1
ATOM 7156 N N . GLY B 1 399 ? 37.238 -4.550 -45.283 1.00 16.78 398 GLY A N 1
ATOM 7157 C CA . GLY B 1 399 ? 37.858 -3.576 -44.396 1.00 16.44 398 GLY A CA 1
ATOM 7158 C C . GLY B 1 399 ? 38.069 -4.055 -42.966 1.00 16.15 398 GLY A C 1
ATOM 7159 O O . GLY B 1 399 ? 39.123 -3.819 -42.350 1.00 16.22 398 GLY A O 1
ATOM 7160 N N . ARG B 1 400 ? 37.067 -4.737 -42.416 1.00 15.90 399 ARG A N 1
ATOM 7161 C CA . ARG B 1 400 ? 37.164 -5.192 -41.040 1.00 14.99 399 ARG A CA 1
ATOM 7162 C C . ARG B 1 400 ? 38.239 -6.267 -40.826 1.00 15.11 399 ARG A C 1
ATOM 7163 O O . ARG B 1 400 ? 38.642 -6.504 -39.672 1.00 14.86 399 ARG A O 1
ATOM 7171 N N . ASP B 1 401 ? 38.694 -6.918 -41.900 1.00 15.66 400 ASP A N 1
ATOM 7172 C CA . ASP B 1 401 ? 39.718 -7.966 -41.755 1.00 17.51 400 ASP A CA 1
ATOM 7173 C C . ASP B 1 401 ? 41.071 -7.427 -41.267 1.00 16.64 400 ASP A C 1
ATOM 7174 O O . ASP B 1 401 ? 41.917 -8.196 -40.799 1.00 16.37 400 ASP A O 1
ATOM 7179 N N . ILE B 1 402 ? 41.274 -6.119 -41.359 1.00 15.89 401 ILE A N 1
ATOM 7180 C CA . ILE B 1 402 ? 42.474 -5.504 -40.780 1.00 16.61 401 ILE A CA 1
ATOM 7181 C C . ILE B 1 402 ? 42.566 -5.865 -39.287 1.00 16.10 401 ILE A C 1
ATOM 7182 O O . ILE B 1 402 ? 43.660 -5.988 -38.733 1.00 17.56 401 ILE A O 1
ATOM 7187 N N . ASN B 1 403 ? 41.405 -6.096 -38.667 1.00 14.99 402 ASN A N 1
ATOM 7188 C CA . ASN B 1 403 ? 41.295 -6.363 -37.228 1.00 14.55 402 ASN A CA 1
ATOM 7189 C C . ASN B 1 403 ? 40.747 -7.788 -36.997 1.00 14.53 402 ASN A C 1
ATOM 7190 O O . ASN B 1 403 ? 40.097 -8.066 -35.984 1.00 14.43 402 ASN A O 1
ATOM 7195 N N . ARG B 1 404 ? 41.008 -8.699 -37.948 1.00 15.04 403 ARG A N 1
ATOM 7196 C CA . ARG B 1 404 ? 40.575 -10.101 -37.809 1.00 15.21 403 ARG A CA 1
ATOM 7197 C C . ARG B 1 404 ? 41.659 -11.127 -38.184 1.00 16.18 403 ARG A C 1
ATOM 7198 O O . ARG B 1 404 ? 41.380 -12.140 -38.833 1.00 16.35 403 ARG A O 1
ATOM 7206 N N . HIS B 1 405 ? 42.883 -10.881 -37.731 1.00 16.15 404 HIS A N 1
ATOM 7207 C CA . HIS B 1 405 ? 44.005 -11.776 -37.983 1.00 20.43 404 HIS A CA 1
ATOM 7208 C C . HIS B 1 405 ? 43.742 -13.229 -37.569 1.00 17.09 404 HIS A C 1
ATOM 7209 O O . HIS B 1 405 ? 43.081 -13.486 -36.548 1.00 16.69 404 HIS A O 1
ATOM 7216 N N . TYR B 1 406 ? 44.253 -14.168 -38.361 1.00 19.94 405 TYR A N 1
ATOM 7217 C CA . TYR B 1 406 ? 44.270 -15.575 -37.977 1.00 18.45 405 TYR A CA 1
ATOM 7218 C C . TYR B 1 406 ? 45.518 -15.871 -37.147 1.00 18.85 405 TYR A C 1
ATOM 7219 O O . TYR B 1 406 ? 46.642 -15.830 -37.663 1.00 22.30 405 TYR A O 1
ATOM 7228 N N . TYR B 1 407 ? 45.313 -16.164 -35.861 1.00 19.53 406 TYR A N 1
ATOM 7229 C CA . TYR B 1 407 ? 46.416 -16.510 -34.964 1.00 23.01 406 TYR A CA 1
ATOM 7230 C C . TYR B 1 407 ? 46.622 -18.002 -34.853 1.00 25.37 406 TYR A C 1
ATOM 7231 O O . TYR B 1 407 ? 45.769 -18.710 -34.315 1.00 27.90 406 TYR A O 1
ATOM 7240 N N . SER B 1 408 ? 47.756 -18.474 -35.351 1.00 20.91 407 SER A N 1
ATOM 7241 C CA . SER B 1 408 ? 48.176 -19.839 -35.102 1.00 23.65 407 SER A CA 1
ATOM 7242 C C . SER B 1 408 ? 48.553 -19.977 -33.639 1.00 22.07 407 SER A C 1
ATOM 7243 O O . SER B 1 408 ? 48.811 -18.993 -32.953 1.00 21.32 407 SER A O 1
ATOM 7246 N N . THR B 1 409 ? 48.579 -21.210 -33.168 1.00 22.78 408 THR A N 1
ATOM 7247 C CA . THR B 1 409 ? 49.029 -21.481 -31.820 1.00 24.68 408 THR A CA 1
ATOM 7248 C C . THR B 1 409 ? 50.444 -20.937 -31.596 1.00 23.40 408 THR A C 1
ATOM 7249 O O . THR B 1 409 ? 50.710 -20.291 -30.575 1.00 22.97 408 THR A O 1
ATOM 7253 N N . ALA B 1 410 ? 51.334 -21.160 -32.562 1.00 24.26 409 ALA A N 1
ATOM 7254 C CA . ALA B 1 410 ? 52.703 -20.666 -32.448 1.00 24.79 409 ALA A CA 1
ATOM 7255 C C . ALA B 1 410 ? 52.737 -19.149 -32.277 1.00 23.75 409 ALA A C 1
ATOM 7256 O O . ALA B 1 410 ? 53.492 -18.624 -31.449 1.00 24.63 409 ALA A O 1
ATOM 7258 N N . GLU B 1 411 ? 51.919 -18.434 -33.045 1.00 22.85 410 GLU A N 1
ATOM 7259 C CA . GLU B 1 411 ? 51.917 -16.984 -32.921 1.00 23.22 410 GLU A CA 1
ATOM 7260 C C . GLU B 1 411 ? 51.331 -16.531 -31.590 1.00 22.39 410 GLU A C 1
ATOM 7261 O O . GLU B 1 411 ? 51.747 -15.516 -31.035 1.00 20.82 410 GLU A O 1
ATOM 7267 N N . ILE B 1 412 ? 50.346 -17.267 -31.092 1.00 20.88 411 ILE A N 1
ATOM 7268 C CA . ILE B 1 412 ? 49.795 -16.977 -29.776 1.00 20.23 411 ILE A CA 1
ATOM 7269 C C . ILE B 1 412 ? 50.904 -17.079 -28.712 1.00 20.88 411 ILE A C 1
ATOM 7270 O O . ILE B 1 412 ? 51.079 -16.168 -27.896 1.00 20.44 411 ILE A O 1
ATOM 7275 N N . ASP B 1 413 ? 51.670 -18.155 -28.749 1.00 23.15 412 ASP A N 1
ATOM 7276 C CA . ASP B 1 413 ? 52.708 -18.361 -27.738 1.00 23.37 412 ASP A CA 1
ATOM 7277 C C . ASP B 1 413 ? 53.804 -17.302 -27.836 1.00 24.94 412 ASP A C 1
ATOM 7278 O O . ASP B 1 413 ? 54.352 -16.857 -26.821 1.00 26.64 412 ASP A O 1
ATOM 7283 N N . GLU B 1 414 ? 54.107 -16.880 -29.059 1.00 23.54 413 GLU A N 1
ATOM 7284 C CA . GLU B 1 414 ? 55.055 -15.796 -29.261 1.00 23.29 413 GLU A CA 1
ATOM 7285 C C . GLU B 1 414 ? 54.572 -14.496 -28.614 1.00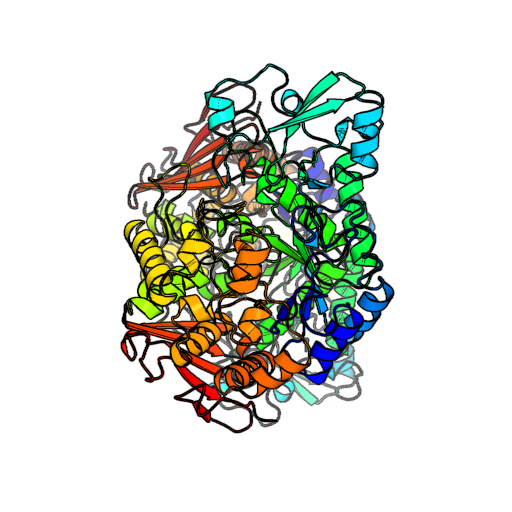 22.50 413 GLU A C 1
ATOM 7286 O O . GLU B 1 414 ? 55.329 -13.807 -27.918 1.00 24.90 413 GLU A O 1
ATOM 7292 N N . ASN B 1 415 ? 53.304 -14.161 -28.828 1.00 21.06 414 ASN A N 1
ATOM 7293 C CA . ASN B 1 415 ? 52.795 -12.898 -28.324 1.00 20.14 414 ASN A CA 1
ATOM 7294 C C . ASN B 1 415 ? 52.612 -12.903 -26.820 1.00 19.94 414 ASN A C 1
ATOM 7295 O O . ASN B 1 415 ? 52.651 -11.849 -26.181 1.00 20.59 414 ASN A O 1
ATOM 7300 N N . LEU B 1 416 ? 52.442 -14.093 -26.250 1.00 20.32 415 LEU A N 1
ATOM 7301 C CA . LEU B 1 416 ? 52.256 -14.219 -24.808 1.00 23.26 415 LEU A CA 1
ATOM 7302 C C . LEU B 1 416 ? 53.540 -13.883 -24.047 1.00 24.29 415 LEU A C 1
ATOM 7303 O O . LEU B 1 416 ? 53.515 -13.721 -22.830 1.00 26.98 415 LEU A O 1
ATOM 7308 N N . LYS B 1 417 ? 54.646 -13.770 -24.777 1.00 25.18 416 LYS A N 1
ATOM 7309 C CA . LYS B 1 417 ? 55.918 -13.391 -24.183 1.00 23.79 416 LYS A CA 1
ATOM 7310 C C . LYS B 1 417 ? 56.070 -11.879 -24.020 1.00 23.32 416 LYS A C 1
ATOM 7311 O O . LYS B 1 417 ? 56.941 -11.419 -23.272 1.00 26.13 416 LYS A O 1
ATOM 7317 N N . ARG B 1 418 ? 55.237 -11.112 -24.718 1.00 21.82 417 ARG A N 1
ATOM 7318 C CA . ARG B 1 418 ? 55.329 -9.660 -24.687 1.00 21.29 417 ARG A CA 1
ATOM 7319 C C . ARG B 1 418 ? 54.884 -9.075 -23.358 1.00 22.94 417 ARG A C 1
ATOM 7320 O O . ARG B 1 418 ? 53.836 -9.456 -22.845 1.00 20.79 417 ARG A O 1
ATOM 7328 N N . PRO B 1 419 ? 55.670 -8.138 -22.804 1.00 21.12 418 PRO A N 1
ATOM 7329 C CA . PRO B 1 419 ? 55.303 -7.492 -21.534 1.00 22.31 418 PRO A CA 1
ATOM 7330 C C . PRO B 1 419 ? 53.871 -6.923 -21.514 1.00 19.51 418 PRO A C 1
ATOM 7331 O O . PRO B 1 419 ? 53.189 -7.055 -20.492 1.00 19.10 418 PRO A O 1
ATOM 7335 N N . VAL B 1 420 ? 53.420 -6.298 -22.599 1.00 20.46 419 VAL A N 1
ATOM 7336 C CA . VAL B 1 420 ? 52.090 -5.697 -22.588 1.00 19.37 419 VAL A CA 1
ATOM 7337 C C . VAL B 1 420 ? 51.014 -6.772 -22.525 1.00 17.58 419 VAL A C 1
ATOM 7338 O O . VAL B 1 420 ? 49.960 -6.569 -21.924 1.00 17.04 419 VAL A O 1
ATOM 7342 N N . VAL B 1 421 ? 51.271 -7.917 -23.152 1.00 19.63 420 VAL A N 1
ATOM 7343 C CA . VAL B 1 421 ? 50.290 -9.001 -23.153 1.00 19.51 420 VAL A CA 1
ATOM 7344 C C . VAL B 1 421 ? 50.278 -9.719 -21.804 1.00 18.41 420 VAL A C 1
ATOM 7345 O O . VAL B 1 421 ? 49.219 -10.074 -21.280 1.00 19.90 420 VAL A O 1
ATOM 7349 N N . LYS B 1 422 ? 51.455 -9.928 -21.231 1.00 18.34 421 LYS A N 1
ATOM 7350 C CA . LYS B 1 422 ? 51.509 -10.458 -19.875 1.00 18.65 421 LYS A CA 1
ATOM 7351 C C . LYS B 1 422 ? 50.810 -9.502 -18.925 1.00 18.78 421 LYS A C 1
ATOM 7352 O O . LYS B 1 422 ? 50.141 -9.935 -17.976 1.00 19.20 421 LYS A O 1
ATOM 7358 N N . ALA B 1 423 ? 50.928 -8.199 -19.179 1.00 17.82 422 ALA A N 1
ATOM 7359 C CA . ALA B 1 423 ? 50.291 -7.213 -18.300 1.00 19.08 422 ALA A CA 1
ATOM 7360 C C . ALA B 1 423 ? 48.776 -7.304 -18.386 1.00 17.38 422 ALA A C 1
ATOM 7361 O O . ALA B 1 423 ? 48.082 -7.239 -17.376 1.00 17.71 422 ALA A O 1
ATOM 7363 N N . LEU B 1 424 ? 48.255 -7.451 -19.598 1.00 15.99 423 LEU A N 1
ATOM 7364 C CA . LEU B 1 424 ? 46.814 -7.545 -19.765 1.00 16.91 423 LEU A CA 1
ATOM 7365 C C . LEU B 1 424 ? 46.292 -8.827 -19.114 1.00 16.00 423 LEU A C 1
ATOM 7366 O O . LEU B 1 424 ? 45.258 -8.809 -18.446 1.00 14.81 423 LEU A O 1
ATOM 7371 N N . ASN B 1 425 ? 47.012 -9.936 -19.280 1.00 17.82 424 ASN A N 1
ATOM 7372 C CA . ASN B 1 425 ? 46.613 -11.185 -18.619 1.00 16.84 424 ASN A CA 1
ATOM 7373 C C . ASN B 1 425 ? 46.533 -11.015 -17.112 1.00 17.72 424 ASN A C 1
ATOM 7374 O O . ASN B 1 425 ? 45.560 -11.446 -16.493 1.00 16.61 424 ASN A O 1
ATOM 7379 N N . ALA B 1 426 ? 47.556 -10.404 -16.523 1.00 16.65 425 ALA A N 1
ATOM 7380 C CA . ALA B 1 426 ? 47.583 -10.182 -15.079 1.00 16.87 425 ALA A CA 1
ATOM 7381 C C . ALA B 1 426 ? 46.472 -9.218 -14.642 1.00 16.12 425 ALA A C 1
ATOM 7382 O O . ALA B 1 426 ? 45.845 -9.408 -13.600 1.00 17.00 425 ALA A O 1
ATOM 7384 N N . LEU B 1 427 ? 46.216 -8.188 -15.439 1.00 15.62 426 LEU A N 1
ATOM 7385 C CA . LEU B 1 427 ? 45.166 -7.226 -15.093 1.00 15.01 426 LEU A CA 1
ATOM 7386 C C . LEU B 1 427 ? 43.771 -7.869 -15.113 1.00 16.83 426 LEU A C 1
ATOM 7387 O O . LEU B 1 427 ? 42.936 -7.611 -14.238 1.00 15.58 426 LEU A O 1
ATOM 7392 N N . ALA B 1 428 ? 43.525 -8.728 -16.098 1.00 14.37 427 ALA A N 1
ATOM 7393 C CA . ALA B 1 428 ? 42.249 -9.436 -16.157 1.00 14.79 427 ALA A CA 1
ATOM 7394 C C . ALA B 1 428 ? 42.107 -10.385 -14.963 1.00 15.16 427 ALA A C 1
ATOM 7395 O O . ALA B 1 428 ? 41.031 -10.491 -14.370 1.00 15.41 427 ALA A O 1
ATOM 7397 N N . LYS B 1 429 ? 43.188 -11.073 -14.598 1.00 15.91 428 LYS A N 1
ATOM 7398 C CA . LYS B 1 429 ? 43.141 -11.949 -13.418 1.00 16.21 428 LYS A CA 1
ATOM 7399 C C . LYS B 1 429 ? 42.787 -11.166 -12.164 1.00 17.08 428 LYS A C 1
ATOM 7400 O O . LYS B 1 429 ? 41.954 -11.596 -11.366 1.00 15.94 428 LYS A O 1
ATOM 7406 N N . PHE B 1 430 ? 43.419 -10.010 -12.005 1.00 17.46 429 PHE A N 1
ATOM 7407 C CA . PHE B 1 430 ? 43.136 -9.099 -10.889 1.00 15.47 429 PHE A CA 1
ATOM 7408 C C . PHE B 1 430 ? 41.665 -8.697 -10.867 1.00 15.10 429 PHE A C 1
ATOM 7409 O O . PHE B 1 430 ? 40.997 -8.684 -9.831 1.00 15.46 429 PHE A O 1
ATOM 7417 N N . ARG B 1 431 ? 41.145 -8.401 -12.050 1.00 14.24 430 ARG A N 1
ATOM 7418 C CA . ARG B 1 431 ? 39.744 -8.031 -12.203 1.00 13.70 430 ARG A CA 1
ATOM 7419 C C . ARG B 1 431 ? 38.767 -9.186 -11.896 1.00 16.27 430 ARG A C 1
ATOM 7420 O O . ARG B 1 431 ? 37.622 -8.961 -11.493 1.00 16.11 430 ARG A O 1
ATOM 7428 N N . ASN B 1 432 ? 39.232 -10.423 -12.055 1.00 15.02 431 ASN A N 1
ATOM 7429 C CA . ASN B 1 432 ? 38.422 -11.600 -11.748 1.00 16.40 431 ASN A CA 1
ATOM 7430 C C . ASN B 1 432 ? 38.525 -12.035 -10.294 1.00 14.91 431 ASN A C 1
ATOM 7431 O O . ASN B 1 432 ? 37.664 -12.776 -9.790 1.00 19.44 431 ASN A O 1
ATOM 7436 N N . GLU B 1 433 ? 39.591 -11.605 -9.624 1.00 15.24 432 GLU A N 1
ATOM 7437 C CA . GLU B 1 433 ? 39.911 -12.160 -8.305 1.00 15.92 432 GLU A CA 1
ATOM 7438 C C . GLU B 1 433 ? 39.641 -11.241 -7.104 1.00 18.93 432 GLU A C 1
ATOM 7439 O O . GLU B 1 433 ? 39.498 -11.716 -5.977 1.00 21.55 432 GLU A O 1
ATOM 7445 N N . LEU B 1 434 ? 39.575 -9.935 -7.320 1.00 17.21 433 LEU A N 1
ATOM 7446 C CA . LEU B 1 434 ? 39.380 -9.030 -6.188 1.00 15.94 433 LEU A CA 1
ATOM 7447 C C . LEU B 1 434 ? 37.886 -8.808 -5.992 1.00 18.19 433 LEU A C 1
ATOM 7448 O O . LEU B 1 434 ? 37.189 -8.426 -6.939 1.00 16.37 433 LEU A O 1
ATOM 7453 N N . ASP B 1 435 ? 37.370 -9.061 -4.790 1.00 16.80 434 ASP A N 1
ATOM 7454 C CA . ASP B 1 435 ? 35.908 -8.995 -4.657 1.00 17.25 434 ASP A CA 1
ATOM 7455 C C . ASP B 1 435 ? 35.373 -7.556 -4.634 1.00 16.56 434 ASP A C 1
ATOM 7456 O O . ASP B 1 435 ? 34.147 -7.343 -4.656 1.00 17.43 434 ASP A O 1
ATOM 7461 N N . ALA B 1 436 ? 36.281 -6.579 -4.663 1.00 17.25 435 ALA A N 1
ATOM 7462 C CA . ALA B 1 436 ? 35.911 -5.166 -4.728 1.00 14.79 435 ALA A CA 1
ATOM 7463 C C . ALA B 1 436 ? 34.932 -4.896 -5.865 1.00 14.21 435 ALA A C 1
ATOM 7464 O O . ALA B 1 436 ? 33.995 -4.101 -5.726 1.00 14.76 435 ALA A O 1
ATOM 7466 N N . PHE B 1 437 ? 35.136 -5.585 -6.983 1.00 14.30 436 PHE A N 1
ATOM 7467 C CA . PHE B 1 437 ? 34.368 -5.308 -8.190 1.00 13.41 436 PHE A CA 1
ATOM 7468 C C . PHE B 1 437 ? 32.930 -5.782 -8.106 1.00 16.05 436 PHE A C 1
ATOM 7469 O O . PHE B 1 437 ? 32.111 -5.425 -8.945 1.00 13.89 436 PHE A O 1
ATOM 7477 N N . ASP B 1 438 ? 32.616 -6.567 -7.076 1.00 15.30 437 ASP A N 1
ATOM 7478 C CA . ASP B 1 438 ? 31.244 -6.994 -6.804 1.00 15.85 437 ASP A CA 1
ATOM 7479 C C . ASP B 1 438 ? 30.562 -6.087 -5.781 1.00 16.44 437 ASP A C 1
ATOM 7480 O O . ASP B 1 438 ? 29.427 -6.351 -5.369 1.00 17.84 437 ASP A O 1
ATOM 7485 N N . GLY B 1 439 ? 31.245 -5.011 -5.405 1.00 14.36 438 GLY A N 1
ATOM 7486 C CA . GLY B 1 439 ? 30.769 -4.133 -4.356 1.00 16.64 438 GLY A CA 1
ATOM 7487 C C . GLY B 1 439 ? 30.206 -2.841 -4.908 1.00 14.61 438 GLY A C 1
ATOM 7488 O O . GLY B 1 439 ? 29.436 -2.859 -5.879 1.00 16.46 438 GLY A O 1
ATOM 7489 N N . THR B 1 440 ? 30.593 -1.733 -4.285 1.00 16.88 439 THR A N 1
ATOM 7490 C CA . THR B 1 440 ? 30.026 -0.429 -4.612 1.00 15.84 439 THR A CA 1
ATOM 7491 C C . THR B 1 440 ? 31.046 0.467 -5.314 1.00 15.96 439 THR A C 1
ATOM 7492 O O . THR B 1 440 ? 32.219 0.532 -4.936 1.00 15.46 439 THR A O 1
ATOM 7496 N N . PHE B 1 441 ? 30.566 1.163 -6.335 1.00 17.46 440 PHE A N 1
ATOM 7497 C CA . PHE B 1 441 ? 31.387 1.970 -7.220 1.00 14.65 440 PHE A CA 1
ATOM 7498 C C . PHE B 1 441 ? 31.254 3.454 -6.925 1.00 16.50 440 PHE A C 1
ATOM 7499 O O . PHE B 1 441 ? 30.156 3.952 -6.642 1.00 18.18 440 PHE A O 1
ATOM 7507 N N . SER B 1 442 ? 32.370 4.165 -7.021 1.00 15.48 441 SER A N 1
ATOM 7508 C CA . SER B 1 442 ? 32.354 5.614 -6.875 1.00 15.76 441 SER A CA 1
ATOM 7509 C C . SER B 1 442 ? 33.503 6.175 -7.693 1.00 16.95 441 SER A C 1
ATOM 7510 O O . SER B 1 442 ? 34.418 5.434 -8.043 1.00 17.48 441 SER A O 1
ATOM 7513 N N . TYR B 1 443 ? 33.456 7.461 -8.023 1.00 17.92 442 TYR A N 1
ATOM 7514 C CA . TYR B 1 443 ? 34.616 8.081 -8.668 1.00 19.67 442 TYR A CA 1
ATOM 7515 C C . TYR B 1 443 ? 34.773 9.531 -8.237 1.00 18.69 442 TYR A C 1
ATOM 7516 O O . TYR B 1 443 ? 33.834 10.154 -7.736 1.00 19.21 442 TYR A O 1
ATOM 7525 N N . THR B 1 444 ? 35.983 10.051 -8.419 1.00 18.35 443 THR A N 1
ATOM 7526 C CA . THR B 1 444 ? 36.266 11.462 -8.197 1.00 20.35 443 THR A CA 1
ATOM 7527 C C . THR B 1 444 ? 37.042 11.948 -9.404 1.00 21.25 443 THR A C 1
ATOM 7528 O O . THR B 1 444 ? 37.573 11.143 -10.173 1.00 19.87 443 THR A O 1
ATOM 7532 N N . THR B 1 445 ? 37.094 13.259 -9.588 1.00 25.97 444 THR A N 1
ATOM 7533 C CA . THR B 1 445 ? 37.789 13.800 -10.744 1.00 24.22 444 THR A CA 1
ATOM 7534 C C . THR B 1 445 ? 38.408 15.154 -10.429 1.00 32.93 444 THR A C 1
ATOM 7535 O O . THR B 1 445 ? 37.775 15.990 -9.789 1.00 32.19 444 THR A O 1
ATOM 7539 N N . ASP B 1 446 ? 39.670 15.318 -10.833 1.00 35.04 445 ASP A N 1
ATOM 7540 C CA . ASP B 1 446 ? 40.329 16.617 -10.960 1.00 38.87 445 ASP A CA 1
ATOM 7541 C C . ASP B 1 446 ? 39.979 17.157 -12.329 1.00 43.73 445 ASP A C 1
ATOM 7542 O O . ASP B 1 446 ? 40.620 16.768 -13.304 1.00 41.56 445 ASP A O 1
ATOM 7547 N N . ASP B 1 447 ? 38.998 18.054 -12.406 1.00 44.88 446 ASP A N 1
ATOM 7548 C CA . ASP B 1 447 ? 38.305 18.333 -13.668 1.00 47.53 446 ASP A CA 1
ATOM 7549 C C . ASP B 1 447 ? 39.195 18.322 -14.919 1.00 43.73 446 ASP A C 1
ATOM 7550 O O . ASP B 1 447 ? 40.149 19.092 -15.046 1.00 41.21 446 ASP A O 1
ATOM 7555 N N . ASP B 1 448 ? 38.879 17.393 -15.814 1.00 42.55 447 ASP A N 1
ATOM 7556 C CA . ASP B 1 448 ? 39.503 17.270 -17.129 1.00 39.08 447 ASP A CA 1
ATOM 7557 C C . ASP B 1 448 ? 40.968 16.821 -17.134 1.00 36.32 447 ASP A C 1
ATOM 7558 O O . ASP B 1 448 ? 41.535 16.620 -18.205 1.00 36.18 447 ASP A O 1
ATOM 7563 N N . THR B 1 449 ? 41.578 16.635 -15.967 1.00 30.24 448 THR A N 1
ATOM 7564 C CA . THR B 1 449 ? 42.978 16.217 -15.936 1.00 29.66 448 THR A CA 1
ATOM 7565 C C . THR B 1 449 ? 43.164 14.835 -15.313 1.00 26.46 448 THR A C 1
ATOM 7566 O O . THR B 1 449 ? 44.024 14.064 -15.732 1.00 29.33 448 THR A O 1
ATOM 7570 N N . SER B 1 450 ? 42.346 14.513 -14.318 1.00 29.33 449 SER A N 1
ATOM 7571 C CA . SER B 1 450 ? 42.496 13.245 -13.614 1.00 24.31 449 SER A CA 1
ATOM 7572 C C . SER B 1 450 ? 41.157 12.661 -13.185 1.00 23.50 449 SER A C 1
ATOM 7573 O O . SER B 1 450 ? 40.264 13.397 -12.766 1.00 24.68 449 SER A O 1
ATOM 7576 N N . ILE B 1 451 ? 41.018 11.341 -13.274 1.00 21.73 450 ILE A N 1
ATOM 7577 C CA . ILE B 1 451 ? 39.827 10.677 -12.736 1.00 21.03 450 ILE A CA 1
ATOM 7578 C C . ILE B 1 451 ? 40.221 9.423 -11.973 1.00 21.57 450 ILE A C 1
ATOM 7579 O O . ILE B 1 451 ? 41.099 8.662 -12.392 1.00 20.35 450 ILE A O 1
ATOM 7584 N N . SER B 1 452 ? 39.592 9.233 -10.820 1.00 19.81 451 SER A N 1
ATOM 7585 C CA . SER B 1 452 ? 39.881 8.094 -9.95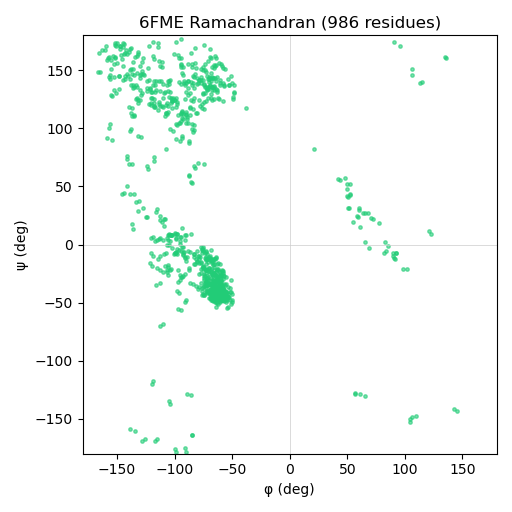8 1.00 18.88 451 SER A CA 1
ATOM 7586 C C . SER B 1 452 ? 38.633 7.247 -9.751 1.00 22.02 451 SER A C 1
ATOM 7587 O O . SER B 1 452 ? 37.622 7.739 -9.256 1.00 22.20 451 SER A O 1
ATOM 7590 N N . PHE B 1 453 ? 38.724 5.978 -10.125 1.00 16.90 452 PHE A N 1
ATOM 7591 C CA . PHE B 1 453 ? 37.613 5.028 -10.042 1.00 16.27 452 PHE A CA 1
ATOM 7592 C C . PHE B 1 453 ? 37.801 4.098 -8.847 1.00 15.94 452 PHE A C 1
ATOM 7593 O O . PHE B 1 453 ? 38.843 3.445 -8.746 1.00 15.56 452 PHE A O 1
ATOM 7601 N N . THR B 1 454 ? 36.805 4.014 -7.965 1.00 16.26 453 THR A N 1
ATOM 7602 C CA . THR B 1 454 ? 36.937 3.177 -6.772 1.00 16.18 453 THR A CA 1
ATOM 7603 C C . THR B 1 454 ? 35.840 2.129 -6.633 1.00 18.16 453 THR A C 1
ATOM 7604 O O . THR B 1 454 ? 34.649 2.420 -6.826 1.00 16.38 453 THR A O 1
ATOM 7608 N N . TRP B 1 455 ? 36.260 0.911 -6.300 1.00 15.29 454 TRP A N 1
ATOM 7609 C CA . TRP B 1 455 ? 35.356 -0.178 -5.918 1.00 15.16 454 TRP A CA 1
ATOM 7610 C C . TRP B 1 455 ? 35.647 -0.568 -4.479 1.00 16.22 454 TRP A C 1
ATOM 7611 O O . TRP B 1 455 ? 36.797 -0.778 -4.125 1.00 16.67 454 TRP A O 1
ATOM 7622 N N . ARG B 1 456 ? 34.605 -0.670 -3.662 1.00 16.19 455 ARG A N 1
ATOM 7623 C CA . ARG B 1 456 ? 34.749 -1.142 -2.289 1.00 16.86 455 ARG A CA 1
ATOM 7624 C C . ARG B 1 456 ? 33.935 -2.413 -2.157 1.00 16.75 455 ARG A C 1
ATOM 7625 O O . ARG B 1 456 ? 32.722 -2.392 -2.403 1.00 16.82 455 ARG A O 1
ATOM 7633 N N . GLY B 1 457 ? 34.587 -3.513 -1.773 1.00 16.81 456 GLY A N 1
ATOM 7634 C CA . GLY B 1 457 ? 33.907 -4.792 -1.653 1.00 17.07 456 GLY A CA 1
ATOM 7635 C C . GLY B 1 457 ? 33.867 -5.302 -0.224 1.00 19.22 456 GLY A C 1
ATOM 7636 O O . GLY B 1 457 ? 34.164 -4.558 0.712 1.00 18.60 456 GLY A O 1
ATOM 7637 N N . GLU B 1 458 ? 33.501 -6.569 -0.057 1.00 18.27 457 GLU A N 1
ATOM 7638 C CA . GLU B 1 458 ? 33.401 -7.163 1.271 1.00 19.40 457 GLU A CA 1
ATOM 7639 C C . GLU B 1 458 ? 34.739 -7.293 1.983 1.00 20.06 457 GLU A C 1
ATOM 7640 O O . GLU B 1 458 ? 34.818 -7.101 3.202 1.00 21.13 457 GLU A O 1
ATOM 7646 N N . THR B 1 459 ? 35.779 -7.605 1.220 1.00 19.64 458 THR A N 1
ATOM 7647 C CA . THR B 1 459 ? 37.083 -7.918 1.820 1.00 20.61 458 THR A CA 1
ATOM 7648 C C . THR B 1 459 ? 38.233 -7.241 1.087 1.00 20.04 458 THR A C 1
ATOM 7649 O O . THR B 1 459 ? 39.407 -7.578 1.296 1.00 23.72 458 THR A O 1
ATOM 7653 N N . SER B 1 460 ? 37.902 -6.289 0.231 1.00 18.94 459 SER A N 1
ATOM 7654 C CA . SER B 1 460 ? 38.914 -5.631 -0.586 1.00 18.46 459 SER A CA 1
ATOM 7655 C C . SER B 1 460 ? 38.389 -4.299 -1.096 1.00 17.72 459 SER A C 1
ATOM 7656 O O . SER B 1 460 ? 37.185 -4.005 -1.003 1.00 17.50 459 SER A O 1
ATOM 7659 N N . GLN B 1 461 ? 39.296 -3.494 -1.630 1.00 17.56 460 GLN A N 1
ATOM 7660 C CA . GLN B 1 461 ? 38.939 -2.228 -2.237 1.00 18.12 460 GLN A CA 1
ATOM 7661 C C . GLN B 1 461 ? 40.023 -1.896 -3.241 1.00 18.34 460 GLN A C 1
ATOM 7662 O O . GLN B 1 461 ? 41.171 -2.325 -3.082 1.00 19.51 460 GLN A O 1
ATOM 7668 N N . ALA B 1 462 ? 39.675 -1.164 -4.292 1.00 16.05 461 ALA A N 1
ATOM 7669 C CA . ALA B 1 462 ? 40.681 -0.768 -5.271 1.00 15.85 461 ALA A CA 1
ATOM 7670 C C . ALA B 1 462 ? 40.354 0.582 -5.889 1.00 18.12 461 ALA A C 1
ATOM 7671 O O . ALA B 1 462 ? 39.186 0.901 -6.121 1.00 16.06 461 ALA A O 1
ATOM 7673 N N . THR B 1 463 ? 41.396 1.354 -6.180 1.00 17.67 462 THR A N 1
ATOM 7674 C CA . THR B 1 463 ? 41.240 2.650 -6.829 1.00 16.88 462 THR A CA 1
ATOM 7675 C C . THR B 1 463 ? 42.196 2.780 -8.001 1.00 16.97 462 THR A C 1
ATOM 7676 O O . THR B 1 463 ? 43.407 2.621 -7.835 1.00 17.04 462 THR A O 1
ATOM 7680 N N . LEU B 1 464 ? 41.638 3.068 -9.176 1.00 15.64 463 LEU A N 1
ATOM 7681 C CA . LEU B 1 464 ? 42.417 3.331 -10.380 1.00 15.60 463 LEU A CA 1
ATOM 7682 C C . LEU B 1 464 ? 42.409 4.820 -10.659 1.00 16.91 463 LEU A C 1
ATOM 7683 O O . LEU B 1 464 ? 41.344 5.441 -10.756 1.00 19.07 463 LEU A O 1
ATOM 7688 N N . THR B 1 465 ? 43.598 5.390 -10.809 1.00 17.05 464 THR A N 1
ATOM 7689 C CA . THR B 1 465 ? 43.719 6.787 -11.172 1.00 18.01 464 THR A CA 1
ATOM 7690 C C . THR B 1 465 ? 44.244 6.895 -12.597 1.00 20.48 464 THR A C 1
ATOM 7691 O O . THR B 1 465 ? 45.283 6.331 -12.938 1.00 19.94 464 THR A O 1
ATOM 7695 N N . PHE B 1 466 ? 43.512 7.633 -13.421 1.00 18.12 465 PHE A N 1
ATOM 7696 C CA . PHE B 1 466 ? 43.781 7.733 -14.846 1.00 20.02 465 PHE A CA 1
ATOM 7697 C C . PHE B 1 466 ? 44.112 9.180 -15.171 1.00 19.49 465 PHE A C 1
ATOM 7698 O O . PHE B 1 466 ? 43.311 10.077 -14.937 1.00 20.26 465 PHE A O 1
ATOM 7706 N N . GLU B 1 467 ? 45.320 9.404 -15.679 1.00 20.03 466 GLU A N 1
ATOM 7707 C CA . GLU B 1 467 ? 45.780 10.757 -15.964 1.00 21.57 466 GLU A CA 1
ATOM 7708 C C . GLU B 1 467 ? 46.586 10.787 -17.251 1.00 21.85 466 GLU A C 1
ATOM 7709 O O . GLU B 1 467 ? 47.814 10.865 -17.226 1.00 22.46 466 GLU A O 1
ATOM 7715 N N . PRO B 1 468 ? 45.892 10.729 -18.393 1.00 21.62 467 PRO A N 1
ATOM 7716 C CA . PRO B 1 468 ? 46.564 10.692 -19.697 1.00 22.00 467 PRO A CA 1
ATOM 7717 C C . PRO B 1 468 ? 47.496 11.881 -19.976 1.00 23.64 467 PRO A C 1
ATOM 7718 O O . PRO B 1 468 ? 48.428 11.710 -20.754 1.00 23.99 467 PRO A O 1
ATOM 7722 N N . LYS B 1 469 ? 47.262 13.039 -19.368 1.00 24.84 468 LYS A N 1
ATOM 7723 C CA . LYS B 1 469 ? 48.131 14.203 -19.567 1.00 26.71 468 LYS A CA 1
ATOM 7724 C C . LYS B 1 469 ? 49.580 13.908 -19.186 1.00 26.98 468 LYS A C 1
ATOM 7725 O O . LYS B 1 469 ? 50.494 14.587 -19.656 1.00 32.11 468 LYS A O 1
ATOM 7731 N N . ARG B 1 470 ? 49.784 12.910 -18.327 1.00 25.82 469 ARG A N 1
ATOM 7732 C CA . ARG B 1 470 ? 51.131 12.565 -17.854 1.00 31.50 469 ARG A CA 1
ATOM 7733 C C . ARG B 1 470 ? 52.007 12.010 -18.970 1.00 26.27 469 ARG A C 1
ATOM 7734 O O . ARG B 1 470 ? 53.242 12.094 -18.909 1.00 27.37 469 ARG A O 1
ATOM 7742 N N . GLY B 1 471 ? 51.366 11.430 -19.982 1.00 29.28 470 GLY A N 1
ATOM 7743 C CA . GLY B 1 471 ? 52.084 10.693 -21.004 1.00 30.86 470 GLY A CA 1
ATOM 7744 C C . GLY B 1 471 ? 51.579 10.856 -22.424 1.00 28.75 470 GLY A C 1
ATOM 7745 O O . GLY B 1 471 ? 51.380 9.869 -23.125 1.00 31.10 470 GLY A O 1
ATOM 7746 N N . LEU B 1 472 ? 51.396 12.096 -22.865 1.00 26.52 471 LEU A N 1
ATOM 7747 C CA . LEU B 1 472 ? 50.912 12.336 -24.220 1.00 26.97 471 LEU A CA 1
ATOM 7748 C C . LEU B 1 472 ? 51.981 12.007 -25.253 1.00 34.02 471 LEU A C 1
ATOM 7749 O O . LEU B 1 472 ? 53.164 12.255 -25.025 1.00 32.04 471 LEU A O 1
ATOM 7754 N N . GLY B 1 473 ? 51.563 11.440 -26.382 1.00 27.52 472 GLY A N 1
ATOM 7755 C CA . GLY B 1 473 ? 52.480 11.143 -27.482 1.00 30.72 472 GLY A CA 1
ATOM 7756 C C . GLY B 1 473 ? 52.611 9.651 -27.736 1.00 27.56 472 GLY A C 1
ATOM 7757 O O . GLY B 1 473 ? 52.654 8.868 -26.793 1.00 26.46 472 GLY A O 1
ATOM 7758 N N . VAL B 1 474 ? 52.668 9.250 -29.004 1.00 31.87 473 VAL A N 1
ATOM 7759 C CA . VAL B 1 474 ? 52.684 7.826 -29.341 1.00 32.67 473 VAL A CA 1
ATOM 7760 C C . VAL B 1 474 ? 53.943 7.107 -28.865 1.00 32.87 473 VAL A C 1
ATOM 7761 O O . VAL B 1 474 ? 53.944 5.884 -28.718 1.00 30.94 473 VAL A O 1
ATOM 7765 N N . ASP B 1 475 ? 55.016 7.853 -28.635 1.00 31.02 474 ASP A N 1
ATOM 7766 C CA . ASP B 1 475 ? 56.244 7.241 -28.142 1.00 30.44 474 ASP A CA 1
ATOM 7767 C C . ASP B 1 475 ? 56.424 7.405 -26.637 1.00 28.77 474 ASP A C 1
ATOM 7768 O O . ASP B 1 475 ? 57.489 7.107 -26.094 1.00 35.55 474 ASP A O 1
ATOM 7773 N N . ASN B 1 476 ? 55.395 7.881 -25.952 1.00 27.63 475 ASN A N 1
ATOM 7774 C CA . ASN B 1 476 ? 55.565 8.122 -24.523 1.00 30.38 475 ASN A CA 1
ATOM 7775 C C . ASN B 1 476 ? 55.698 6.795 -23.776 1.00 30.91 475 ASN A C 1
ATOM 7776 O O . ASN B 1 476 ? 55.073 5.798 -24.138 1.00 31.19 475 ASN A O 1
ATOM 7781 N N . THR B 1 477 ? 56.539 6.772 -22.747 1.00 28.92 476 THR A N 1
ATOM 7782 C CA . THR B 1 477 ? 56.690 5.566 -21.942 1.00 33.94 476 THR A CA 1
ATOM 7783 C C . THR B 1 477 ? 56.223 5.785 -20.505 1.00 26.69 476 THR A C 1
ATOM 7784 O O . THR B 1 477 ? 56.342 4.894 -19.662 1.00 26.65 476 THR A O 1
ATOM 7788 N N . THR B 1 478 ? 55.693 6.974 -20.241 1.00 25.73 477 THR A N 1
ATOM 7789 C CA . THR B 1 478 ? 55.255 7.350 -18.901 1.00 25.39 477 THR A CA 1
ATOM 7790 C C . THR B 1 478 ? 53.911 6.732 -18.608 1.00 27.77 477 THR A C 1
ATOM 7791 O O . THR B 1 478 ? 52.977 6.929 -19.368 1.00 23.66 477 THR A O 1
ATOM 7795 N N . PRO B 1 479 ? 53.813 5.972 -17.510 1.00 23.41 478 PRO A N 1
ATOM 7796 C CA . PRO B 1 479 ? 52.520 5.379 -17.139 1.00 21.65 478 PRO A CA 1
ATOM 7797 C C . PRO B 1 479 ? 51.441 6.440 -16.955 1.00 21.25 478 PRO A C 1
ATOM 7798 O O . PRO B 1 479 ? 51.719 7.501 -16.394 1.00 22.87 478 PRO A O 1
ATOM 7802 N N . VAL B 1 480 ? 50.229 6.161 -17.430 1.00 20.14 479 VAL A N 1
ATOM 7803 C CA . VAL B 1 480 ? 49.133 7.108 -17.287 1.00 20.45 479 VAL A CA 1
ATOM 7804 C C . VAL B 1 480 ? 47.989 6.512 -16.470 1.00 22.66 479 VAL A C 1
ATOM 7805 O O . VAL B 1 480 ? 46.931 7.126 -16.340 1.00 19.09 479 VAL A O 1
ATOM 7809 N N . ALA B 1 481 ? 48.214 5.324 -15.917 1.00 19.21 480 ALA A N 1
ATOM 7810 C CA . ALA B 1 481 ? 47.269 4.724 -14.970 1.00 19.04 480 ALA A CA 1
ATOM 7811 C C . ALA B 1 481 ? 48.038 4.208 -13.766 1.00 22.23 480 ALA A C 1
ATOM 7812 O O . ALA B 1 481 ? 49.098 3.600 -13.911 1.00 27.93 480 ALA A O 1
ATOM 7814 N N . MET B 1 482 ? 47.515 4.482 -12.578 1.00 19.13 481 MET A N 1
ATOM 7815 C CA . MET B 1 482 ? 48.120 4.021 -11.338 1.00 23.32 481 MET A CA 1
ATOM 7816 C C . MET B 1 482 ? 47.049 3.288 -10.539 1.00 20.04 481 MET A C 1
ATOM 7817 O O . MET B 1 482 ? 45.877 3.654 -10.604 1.00 19.15 481 MET A O 1
ATOM 7822 N N . LEU B 1 483 ? 47.442 2.257 -9.797 1.00 18.00 482 LEU A N 1
ATOM 7823 C CA . LEU B 1 483 ? 46.478 1.399 -9.111 1.00 17.31 482 LEU A CA 1
ATOM 7824 C C . LEU B 1 483 ? 46.853 1.227 -7.641 1.00 21.43 482 LEU A C 1
ATOM 7825 O O . LEU B 1 483 ? 48.013 0.983 -7.314 1.00 21.72 482 LEU A O 1
ATOM 7830 N N . GLU B 1 484 ? 45.870 1.391 -6.764 1.00 18.11 483 GLU A N 1
ATOM 7831 C CA . GLU B 1 484 ? 46.047 1.120 -5.341 1.00 19.77 483 GLU A CA 1
ATOM 7832 C C . GLU B 1 484 ? 44.986 0.121 -4.936 1.00 20.06 483 GLU A C 1
ATOM 7833 O O . GLU B 1 484 ? 43.853 0.222 -5.407 1.00 20.24 483 GLU A O 1
ATOM 7839 N N . TRP B 1 485 ? 45.313 -0.842 -4.080 1.00 19.04 484 TRP A N 1
ATOM 7840 C CA . TRP B 1 485 ? 44.255 -1.730 -3.607 1.00 20.66 484 TRP A CA 1
ATOM 7841 C C . TRP B 1 485 ? 44.558 -2.323 -2.244 1.00 19.84 484 TRP A C 1
ATOM 7842 O O . TRP B 1 485 ? 45.694 -2.307 -1.781 1.00 21.41 484 TRP A O 1
ATOM 7853 N N . GLU B 1 486 ? 43.510 -2.819 -1.602 1.00 19.66 485 GLU A N 1
ATOM 7854 C CA . GLU B 1 486 ? 43.635 -3.549 -0.359 1.00 20.89 485 GLU A CA 1
ATOM 7855 C C . GLU B 1 486 ? 43.095 -4.962 -0.550 1.00 25.01 485 GLU A C 1
ATOM 7856 O O . GLU B 1 486 ? 42.007 -5.142 -1.099 1.00 22.99 485 GLU A O 1
ATOM 7862 N N . ASP B 1 487 ? 43.861 -5.967 -0.125 1.00 23.80 486 ASP A N 1
ATOM 7863 C CA . ASP B 1 487 ? 43.349 -7.340 -0.084 1.00 22.28 486 ASP A CA 1
ATOM 7864 C C . ASP B 1 487 ? 43.724 -7.987 1.253 1.00 25.03 486 ASP A C 1
ATOM 7865 O O . ASP B 1 487 ? 44.033 -7.276 2.210 1.00 27.29 486 ASP A O 1
ATOM 7870 N N . SER B 1 488 ? 43.713 -9.318 1.323 1.00 25.78 487 SER A N 1
ATOM 7871 C CA . SER B 1 488 ? 43.987 -10.015 2.585 1.00 30.28 487 SER A CA 1
ATOM 7872 C C . SER B 1 488 ? 45.417 -9.811 3.084 1.00 34.05 487 SER A C 1
ATOM 7873 O O . SER B 1 488 ? 45.739 -10.145 4.237 1.00 36.17 487 SER A O 1
ATOM 7876 N N . ALA B 1 489 ? 46.277 -9.266 2.230 1.00 31.50 488 ALA A N 1
ATOM 7877 C CA . ALA B 1 489 ? 47.673 -9.052 2.605 1.00 33.45 488 ALA A CA 1
ATOM 7878 C C . ALA B 1 489 ? 47.967 -7.574 2.866 1.00 34.04 488 ALA A C 1
ATOM 7879 O O . ALA B 1 489 ? 49.117 -7.189 3.045 1.00 36.75 488 ALA A O 1
ATOM 7881 N N . GLY B 1 490 ? 46.922 -6.750 2.883 1.00 30.54 489 GLY A N 1
ATOM 7882 C CA . GLY B 1 490 ? 47.069 -5.352 3.251 1.00 30.75 489 GLY A CA 1
ATOM 7883 C C . GLY B 1 490 ? 47.012 -4.421 2.057 1.00 26.50 489 GLY A C 1
ATOM 7884 O O . GLY B 1 490 ? 46.377 -4.737 1.056 1.00 24.77 489 GLY A O 1
ATOM 7885 N N . ASP B 1 491 ? 47.663 -3.266 2.162 1.00 27.39 490 ASP A N 1
ATOM 7886 C CA . ASP B 1 491 ? 47.636 -2.284 1.075 1.00 25.89 490 ASP A CA 1
ATOM 7887 C C . ASP B 1 491 ? 48.756 -2.518 0.068 1.00 25.95 490 ASP A C 1
ATOM 7888 O O . ASP B 1 491 ? 49.883 -2.851 0.451 1.00 27.70 490 ASP A O 1
ATOM 7893 N N . HIS B 1 492 ? 48.436 -2.337 -1.211 1.00 24.25 491 HIS A N 1
ATOM 7894 C CA . HIS B 1 492 ? 49.409 -2.499 -2.292 1.00 25.73 491 HIS A CA 1
ATOM 7895 C C . HIS B 1 492 ? 49.254 -1.416 -3.336 1.00 23.56 491 HIS A C 1
ATOM 7896 O O . HIS B 1 492 ? 48.235 -0.719 -3.409 1.00 22.07 491 HIS A O 1
ATOM 7903 N N . ARG B 1 493 ? 50.241 -1.339 -4.211 1.00 23.83 492 ARG A N 1
ATOM 7904 C CA . ARG B 1 493 ? 50.266 -0.284 -5.195 1.00 23.95 492 ARG A CA 1
ATOM 7905 C C . ARG B 1 493 ? 50.936 -0.774 -6.468 1.00 24.92 492 ARG A C 1
ATOM 7906 O O . ARG B 1 493 ? 51.867 -1.578 -6.405 1.00 25.63 492 ARG A O 1
ATOM 7914 N N . SER B 1 494 ? 50.460 -0.309 -7.618 1.00 21.25 493 SER A N 1
ATOM 7915 C CA . SER B 1 494 ? 51.271 -0.372 -8.837 1.00 21.41 493 SER A CA 1
ATOM 7916 C C . SER B 1 494 ? 51.215 0.971 -9.534 1.00 21.11 493 SER A C 1
ATOM 7917 O O . SER B 1 494 ? 50.131 1.479 -9.812 1.00 23.39 493 SER A O 1
ATOM 7920 N N . ASP B 1 495 ? 52.382 1.553 -9.794 1.00 22.35 494 ASP A N 1
ATOM 7921 C CA . ASP B 1 495 ? 52.449 2.804 -10.534 1.00 23.41 494 ASP A CA 1
ATOM 7922 C C . ASP B 1 495 ? 52.860 2.578 -11.995 1.00 23.25 494 ASP A C 1
ATOM 7923 O O . ASP B 1 495 ? 53.105 3.529 -12.732 1.00 24.59 494 ASP A O 1
ATOM 7928 N N . ASP B 1 496 ? 52.928 1.312 -12.393 1.00 22.20 495 ASP A N 1
ATOM 7929 C CA . ASP B 1 496 ? 53.259 0.928 -13.766 1.00 21.77 495 ASP A CA 1
ATOM 7930 C C . ASP B 1 496 ? 52.680 -0.463 -14.008 1.00 21.11 495 ASP A C 1
ATOM 7931 O O . ASP B 1 496 ? 53.218 -1.457 -13.520 1.00 22.33 495 ASP A O 1
ATOM 7936 N N . LEU B 1 497 ? 51.564 -0.538 -14.734 1.00 20.31 496 LEU A N 1
ATOM 7937 C CA . LEU B 1 497 ? 50.870 -1.809 -14.880 1.00 19.37 496 LEU A CA 1
ATOM 7938 C C . LEU B 1 497 ? 51.579 -2.785 -15.806 1.00 20.31 496 LEU A C 1
ATOM 7939 O O . LEU B 1 497 ? 51.240 -3.970 -15.841 1.00 23.52 496 LEU A O 1
ATOM 7944 N N . ILE B 1 498 ? 52.576 -2.302 -16.538 1.00 21.20 497 ILE A N 1
ATOM 7945 C CA . ILE B 1 498 ? 53.362 -3.193 -17.371 1.00 22.44 497 ILE A CA 1
ATOM 7946 C C . ILE B 1 498 ? 54.566 -3.713 -16.594 1.00 24.03 497 ILE A C 1
ATOM 7947 O O . ILE B 1 498 ? 54.795 -4.921 -16.529 1.00 24.97 497 ILE A O 1
ATOM 7952 N N . ALA B 1 499 ? 55.302 -2.798 -15.971 1.00 26.08 498 ALA A N 1
ATOM 7953 C CA . ALA B 1 499 ? 56.481 -3.179 -15.202 1.00 27.21 498 ALA A CA 1
ATOM 7954 C C . ALA B 1 499 ? 56.129 -3.900 -13.906 1.00 26.42 498 ALA A C 1
ATOM 7955 O O . ALA B 1 499 ? 56.874 -4.762 -13.447 1.00 28.06 498 ALA A O 1
ATOM 7957 N N . ASN B 1 500 ? 54.991 -3.546 -13.313 1.00 24.83 499 ASN A N 1
ATOM 7958 C CA . ASN B 1 500 ? 54.638 -4.073 -11.999 1.00 26.16 499 ASN A CA 1
ATOM 7959 C C . ASN B 1 500 ? 53.170 -4.477 -11.957 1.00 24.55 499 ASN A C 1
ATOM 7960 O O . ASN B 1 500 ? 52.358 -3.833 -11.298 1.00 22.20 499 ASN A O 1
ATOM 7965 N N . PRO B 1 501 ? 52.821 -5.545 -12.681 1.00 23.21 500 PRO A N 1
ATOM 7966 C CA . PRO B 1 501 ? 51.401 -5.935 -12.748 1.00 21.81 500 PRO A CA 1
ATOM 7967 C C . PRO B 1 501 ? 50.880 -6.378 -11.383 1.00 21.77 500 PRO A C 1
ATOM 7968 O O . PRO B 1 501 ? 51.608 -7.021 -10.620 1.00 23.21 500 PRO A O 1
ATOM 7972 N N . PRO B 1 502 ? 49.621 -6.044 -11.076 1.00 21.12 501 PRO A N 1
ATOM 7973 C CA . PRO B 1 502 ? 49.059 -6.375 -9.768 1.00 20.86 501 PRO A CA 1
ATOM 7974 C C . PRO B 1 502 ? 48.677 -7.840 -9.650 1.00 22.99 501 PRO A C 1
ATOM 7975 O O . PRO B 1 502 ? 48.184 -8.434 -10.608 1.00 22.97 501 PRO A O 1
ATOM 7979 N N . VAL B 1 503 ? 48.873 -8.402 -8.465 1.00 21.94 502 VAL A N 1
ATOM 7980 C CA . VAL B 1 503 ? 48.481 -9.774 -8.177 1.00 22.76 502 VAL A CA 1
ATOM 7981 C C . VAL B 1 503 ? 47.725 -9.802 -6.846 1.00 22.95 502 VAL A C 1
ATOM 7982 O O . VAL B 1 503 ? 48.226 -9.298 -5.838 1.00 28.22 502 VAL A O 1
ATOM 7986 N N . VAL B 1 504 ? 46.522 -10.368 -6.849 1.00 21.94 503 VAL A N 1
ATOM 7987 C CA . VAL B 1 504 ? 45.731 -10.482 -5.627 1.00 21.90 503 VAL A CA 1
ATOM 7988 C C . VAL B 1 504 ? 46.270 -11.571 -4.705 1.00 23.85 503 VAL A C 1
ATOM 7989 O O . VAL B 1 504 ? 46.645 -12.661 -5.146 1.00 27.48 503 VAL A O 1
ATOM 7993 N N . ALA B 1 505 ? 46.317 -11.263 -3.415 1.00 24.37 504 ALA A N 1
ATOM 7994 C CA . ALA B 1 505 ? 46.829 -12.213 -2.425 1.00 29.95 504 ALA A CA 1
ATOM 7995 C C . ALA B 1 505 ? 45.884 -13.392 -2.230 1.00 34.52 504 ALA A C 1
ATOM 7996 O O . ALA B 1 505 ? 44.664 -13.227 -2.191 1.00 36.46 504 ALA A O 1
ATOM 7998 N N . ALA B 1 506 ? 46.464 -14.579 -2.093 1.00 46.65 505 ALA A N 1
ATOM 7999 C CA . ALA B 1 506 ? 45.711 -15.787 -1.754 1.00 51.86 505 ALA A CA 1
ATOM 8000 C C . ALA B 1 506 ? 45.051 -15.663 -0.384 1.00 48.61 505 ALA A C 1
ATOM 8001 O O . ALA B 1 506 ? 43.828 -15.549 -0.278 1.00 55.18 505 ALA A O 1
#

Foldseek 3Di:
DDDQAEAEEAALQQAAPGALLRVLVCCVPPQVLQHQAYEHEAQAVHCPPDPRRLAHLASLAGHVSHPGLVSLLVSLVRHAYEYEQNQWWHFCNHPLNVQQLQAPPPRPSNLFFDFPCNAVVPDADPCQQVLADALADDTQWDWGHGNHRTTTFGHRFDPRTGTTQCPDPVSVVSSLVNLVSCLVSSHQAYEHPPLQQRAGHTPHNSGLDPRSLVSVLVVQVSQVVSNYFYEYEDLFQQVSQLVSQVRGQEYAPLVLQLLLLLCLAPQFCVLVVVCLVRPDLSYAYENDDLAFRSLCSQAAGPSDNVRGGSDYVVSSVVLLVLLCVLLVNLQVCQAAPNFDHRHRPGTAWASCSSLSVQLLSLLLSVLVRLLRRYRYYYYVCVLLSHGFDVVQCVVPSHSSVSSRHRDHPVNSVVSCPDLSNVLSSLSSSVSSPFQLNVADWDKDDDRRAKIKIKGGGDFKIKIKMAGSVQFHDSPGNQHRIKMWMQHPVGIDIDRGSRVDNDDHD/DDDQAEAEEAELQQAAPGALLRSLVCCVPVQNLQHQAYEHEAQAVPCPPDPRRLAHLQSLAGHVSHPGLVSVLVSLVRHAYEYEQNQWWHFCNHPLNVQQLQAPPPRPSNLFFDFPCNACVPDADPCQQVLADALADDTQWDWGHGNNRTTTFGHRFDNRTGTTQCPDPVSVVSSLSNLVSCLVSSHQEYEHPPLQQRHGHTPHNSGLDVRSLVSVLVVQVSCVVSNYFYEYEDLFQQVSQLVSQVRGQEYAPLVLQLLLLLCLAPQFCQLVVVCLVRPDLSYAYENDDLAFRSLCSQAAGPSDNVRGGSDYVVSSVVLLVQLCVLLVNLQVCQAAPNFDHRHRPGTAWASCSSLSVQLLSLLLSVLVRLLRRYRYYYYVCSLLSHGFDSVVCVVHSHSSCSHRHRDHPVNSVVSCPDLSNVLSSLSSSVSSPFQQSVADWDKDDPHGAKIKIKGGGDFKIKIKMAGSVQFHDSPGNQHRIKMWMQHPVGIDIDRGSRVDNDDHDD

Nearest PDB structures (foldseek):
  1r7a-assembly1_B  TM=1.000E+00  e=3.804E-103  Bifidobacterium adolescentis
  2gdu-assembly1_B  TM=1.000E+00  e=7.150E-102  Bifidobacterium adolescentis
  5man-assembly1_B  TM=9.728E-01  e=1.733E-96  Bifidobacterium adolescentis
  5c8b-assembly1_B  TM=9.725E-01  e=2.581E-93  Bifidobacterium adolescentis
  7znp-assembly1_A  TM=9.235E-01  e=3.753E-61  Alteromonas mediterranea

Sequence (1011 aa):
AMKNKVQLITYADRLGDGTIKSMTDILRTRFDGVYDGVHILPFFTPFDGADAGFDPIDHTKVDERLGSWDDVAELSKTHNIMVVDAIVNHMSWESKQFQDVLAKGEEESEYYPMFLTMSSVFPNGATEEDLAGIYRPRPGLPFTHYKFAGKTRLVWVSFTPQQVDIDTDSDKGWEYLMSIFDQMAASHVSYIRLDAVGYGAKEAGTSCFMTPKTFKLISRLREEGVKRGLEILIEVHSYYKKQVEIASKVDRVYDFALPPLLLHALSTGHVEPVAHWTDIRPNNAVTVLDTHDGIGVIDIGSSDQLDRSLKGLVPDEDVDNLVNTIHANTHGESQAATGAAASNLDLYFVNSTYYSALGCNDQHYIAARAVQFFLPGVPQVYYVGALAGKNDMELLRKTNNGRDINRHYYSTAEIDENLKRPVVKALNALAKFRNELDAFDGTFSYTTDDDTSISFTWRGETSQATLTFEPKRRGLGVDNTTPVAMLEWEDSAGDHRSDDLIANPPVVAAMKNKVQLITYADRLGDGTIKSMTDILRTRFDGVYDGVHILPFFTPFDGADAGFDPIDHTKVDERLGSWDDVAELSKTHNIMVVDAIVNHMSWESKQFQDVLAKGEESEYYPMFLTMSSVFPNGATEEDLAGIYRPRPGLPFTHYKFAGKTRLVWVSFTPQQVDIDTDSDKGWEYLMSIFDQMAASHVSYIRLDAVGYGAKEAGTSCFMTPKTFKLISRLREEGVKRGLEILIEVHSYYKKQQVEIASKVDRVYDFALPPLLLHALSTGHVEPVAHWTDIRPNNAVTVLDTHDGIGVIDIGSSDQLDRSLKGLVPDEDVDNLVNTIHANTHGESQAATGAAASNLDLYFVNSTYYSALGCNDQHYIAARAVQFFLPGVPQVYYVGALAGKNDMELLRKTNNGRDINRHYYSTAEIDENLKRPVVKALNALAKFRNELDAFDGTFSYTTDDDTSISFTWRGETSQATLTFEPKRGLGVDNTTPVAMLEWEDSAGDHRSDDLIANPPVVAA

InterPro domains:
  IPR006047 Glycosyl hydrolase family 13, catalytic domain [PF00128] (35-201)
  IPR006047 Glycosyl hydrolase family 13, catalytic domain [SM00642] (6-430)
  IPR015325 Sucrose phosphorylase, C-terminal [PF09244] (435-501)
  IPR016377 Sucrose/Glucosylglycerate phosphorylase-related [PIRSF003059] (1-464)
  IPR017853 Glycoside hydrolase superfamily [SSF51445] (1-433)
  IPR022527 Sucrose phosphorylase [TIGR03852] (3-463)
  IPR022527 Sucrose phosphorylase [cd11355] (2-442)
  IPR045857 Oligo-1,6-glucosidase, domain 2 [G3DSA:3.90.400.10] (88-168)

Secondary structure (DSSP, 8-state):
---SS-EEEE-SSSBSSSSHHHHHHHHHHHSTTT--EEEEPP-EE-SSSSSTTSS-SEEEEE-TTT--HHHHHHHHTTSEEEEEEE-SEEETTSHHHHHHHHHGGGSTTGGGB-BHHHH-TT---HHHHHTS--SSSS-SEEEEEETTEEEEEE-SSSTTEEEB-TTSHHHHHHHHHHHHHHHHTT--EEEEETGGGS---TTS-SSS-HHHHHHHHHHHHHHHHTT-EEEE-----HHHHHHHHTTSSEEEE-SHHHHHHHHHHH---HHHHHHHHHS-SSEEE-S--SS-B-GGGGS-BTTBTTS--SS-HHHHHHHHHHHHHHTTTHHHHHSGGGSB-S-SSSB-S-HHHHTTT-HHHHHHHHHHHHHSSSEEEEEHHHHTTPPP-HHHHHHH-BGGGGG---B-HHHHHHHTTSHHHHHHHHHHHHHHH-GGGGSEEEEEEETTTEEEEEEE-SS-EEEEEE-GGGG-STT--S--EEEEEEETTEEEEES-TTTS------/---SS-EEEE-TTSBSSSSHHHHHHHHHHHSTTT-SEEEEPP-EE-SSSSSTTSS-SEEEEE-TTT--HHHHHHHTTTSEEEEEE--SEEETTSHHHHHHHHHGGGSTTGGGB-BHHHH-TT---HHHHHTS--SSSS-SEEEEEETTEEEEEE-SSSTTEEEB-TTSHHHHHHHHHHHHHHHHTT--EEEETTGGGS---TTS-SSS-HHHHHHHHHHHHHHHHTT-EEEE-----HHHHHHHHTTSSEEEE-SHHHHHHHHHHH---HHHHHHHHHS-SSEEE-S--SS-B-GGGGS-BTTBTTS--SS-HHHHHHHHHHHHHHTTTHHHHHSGGGSB-S-SSSB-S-HHHHTTT-HHHHHHHHHHHHHSSSEEEEEHHHHTTPPP-HHHHHHH-BGGGGG---B-HHHHHHHTTSHHHHHHHHHHHHHHH-GGGGSEEEEEEETTTEEEEEEE-SS-EEEEEE-GGGG-STT--S--EEEEEEETTEEEEES-TTTS-----